Protein AF-0000000081153102 (afdb_homodimer)

Solvent-accessible surface area (backbone atoms only — not comparable to full-atom values): 52640 Å² total; per-residue (Å²): 140,86,73,81,78,87,85,84,86,86,74,84,72,80,86,81,79,74,72,77,78,73,75,71,71,70,67,67,66,66,68,70,73,76,51,48,30,35,40,27,39,21,38,14,70,50,20,48,41,36,48,53,58,44,57,74,39,50,85,50,32,44,67,41,25,39,18,55,45,78,60,75,33,45,53,49,46,71,53,71,49,53,66,54,43,99,68,66,45,70,38,60,31,47,48,40,75,86,40,54,52,93,54,46,43,86,61,54,35,46,84,96,49,78,76,64,83,83,60,75,60,20,44,40,43,47,67,54,51,34,48,51,49,51,50,50,34,58,73,68,65,46,57,88,36,50,41,60,28,24,37,71,59,34,51,46,78,38,84,39,88,98,46,96,54,53,34,33,43,39,33,33,24,36,49,92,44,67,86,48,73,48,77,48,80,27,50,30,39,39,42,22,51,80,43,70,71,36,72,44,76,80,90,48,55,42,54,90,55,36,69,46,48,77,44,48,51,56,63,43,47,59,42,64,79,34,50,71,30,28,36,34,34,38,31,68,53,73,67,25,48,53,50,52,58,50,27,51,76,36,22,68,39,41,36,45,16,30,84,69,86,85,61,48,81,40,54,62,77,82,49,40,74,38,56,55,57,65,32,34,34,53,53,27,40,25,38,76,89,62,52,71,43,78,31,47,30,41,34,34,36,57,54,57,40,85,73,58,87,30,52,52,71,89,74,45,41,73,56,65,62,28,69,40,60,38,29,88,62,30,29,26,53,92,47,64,49,39,32,44,68,57,60,61,33,67,63,67,56,42,46,49,32,48,54,50,30,56,36,50,53,31,44,74,73,56,79,35,81,75,74,54,60,70,55,35,51,49,51,36,49,50,54,46,50,51,42,46,71,72,66,47,59,65,60,51,60,41,60,24,64,56,92,55,47,46,60,54,51,44,43,50,51,18,61,67,53,70,51,82,54,83,55,59,26,56,58,55,50,49,54,45,52,53,45,19,38,37,58,31,51,88,55,42,70,73,46,28,68,45,79,76,51,60,72,36,68,46,66,76,53,59,79,87,63,64,51,68,68,70,64,73,75,106,131,91,75,80,82,74,87,70,84,79,82,80,74,79,69,82,75,77,76,78,79,76,75,73,71,70,68,66,67,69,66,73,72,76,50,48,31,35,39,28,39,20,38,15,70,50,20,49,42,35,48,53,56,43,58,74,40,50,83,50,32,42,64,42,24,40,17,55,44,80,60,74,34,45,54,49,45,70,54,69,50,54,66,53,42,100,66,66,43,68,37,60,32,47,48,38,75,86,42,56,53,93,56,46,42,86,60,55,38,46,85,96,49,78,74,64,83,83,59,77,62,20,44,39,43,46,67,54,51,35,49,50,49,49,50,51,33,59,74,68,65,46,56,88,34,50,41,60,29,22,40,71,59,36,53,46,78,38,83,39,90,97,48,96,55,53,34,32,43,38,32,34,23,37,50,92,43,67,84,46,72,47,76,48,80,25,52,31,38,39,43,22,52,78,45,71,70,35,72,43,77,82,89,48,53,43,54,89,55,37,68,48,48,76,45,48,49,57,63,42,48,60,43,62,79,34,52,69,31,29,37,36,33,38,30,66,52,74,66,26,49,53,50,52,59,51,26,51,77,37,22,69,42,40,37,45,15,31,84,69,84,85,62,47,79,39,55,63,76,83,49,40,75,39,56,56,58,66,32,34,35,53,53,27,38,24,38,78,88,60,52,71,47,76,33,46,31,43,34,33,37,57,54,57,41,86,72,59,88,29,51,51,72,90,74,45,40,73,57,65,62,29,68,40,60,39,27,88,62,30,30,27,52,93,48,66,49,39,33,42,67,58,60,63,34,68,66,66,56,42,46,49,32,47,54,50,29,55,35,51,53,32,44,75,72,55,79,33,80,76,75,54,60,68,55,36,51,49,52,36,49,50,55,46,50,53,42,46,72,71,66,47,58,65,60,50,61,40,60,24,64,56,94,55,45,47,61,53,51,44,44,50,50,18,61,68,53,71,50,83,54,82,55,59,25,56,58,56,50,49,55,44,52,54,45,19,37,39,59,31,52,87,55,42,70,75,48,26,69,45,79,76,51,61,73,35,68,46,63,78,53,60,80,88,64,68,41,78,68,72,52,77,78,111

Organism: Pinctada imbricata (NCBI:txid66713)

Nearest PDB structures (foldseek):
  2xvi-assembly2_C  TM=8.852E-01  e=1.703E-40  Methylophaga aminisulfidivorans
  2xlr-assembly2_A  TM=8.848E-01  e=2.295E-40  Methylophaga aminisulfidivorans
  5ipy-assembly1_B  TM=8.879E-01  e=1.458E-39  Roseovarius nubinhibens ISM
  2xls-assembly1_A  TM=8.851E-01  e=2.407E-38  Methylophaga aminisulfidivorans
  6kbw-assembly1_B  TM=8.886E-01  e=2.187E-37  Myroides profundi

Secondary structure (DSSP, 8-state):
-----------------------------------EEEEEE--SHHHHHHHHHHHTTTTTEEEEEE-SSSSSSGGGS--S--SB-TTSSBP-----TT-B-SS-GGGS-BTTBPPPTT---SS-BHHHHHHHHHHHHHHTT-GGGEE-SEEEEEEEEEEPTT-S-EEEEEEEEETTEEEEEEEEEESEEEE---STTSB-----TTGGG--SEEEEGGG---GGGGTT-EEEEE--SHHHHHHHHHHHTT-SEEEEE---SS--TTS-TTSEEESPP-EE-SSEEE-TTS-EEE-SEEEE---B----TTS-TTT-EEETTEEESEETTTEESS-TTEEES--SBSS-HHHHHHHHHHHHHHHHTTSSPPPPHHHHHHHHHHHHHHHHHTT--GGGTTB--STTHHHHHHHHHHHHHTSPPPPHHHHHHHHHHHHHHHH-TTTGGG--EEEEETTEEEES--TT---STTTTT-/-----------------------------------EEEEEE--SHHHHHHHHHHHTTTTTEEEEEE-SSSSSSGGGS--S--SB-TTSSBP-----TT-B-SS-GGGS-BTTBPPPTT---SS-BHHHHHHHHHHHHHHTT-GGGEE-SEEEEEEEEEEPTT-S-EEEEEEEEETTEEEEEEEEEESEEEE---STTSB-----TTGGG--SEEEEGGG---GGGGTT-EEEEE--SHHHHHHHHHHHTT-SEEEEE---SS--TTS-TTSEEESPP-EE-SSEEE-TTS-EEE-SEEEE---B----TTS-TTT-EEETTEEESEETTTEESS-TTEEES--SBS--HHHHHHHHHHHHHHHHTTSSPPPPHHHHHHHHHHHHHHHHHTT--GGGTTB--STTHHHHHHHHHHHHHTSPPPPHHHHHHHHHHHHHHHH-TTTGGG--EEEEETTEEEES--TT---TTTTS--

Sequence (948 aa):
MGVRPGAKEEQASPACMQHPHNFNNCFCWWTMSEKIRVCVIGAGPAGCCALRHLTAESDKFEAVSYERNIVPGGVWAYTDRTGKDETGLPVHSAMYDKLKINVPKELQEFPGFPYPKEWKTSYISRQQCLQYINNFIDHFNIRKNIKLHIVVRDVSPIEIPGSKKVKWNVVISDTRKMDDVTTEIFDFVFVCIGHDSNEYIPNIPGMEDFKGKIMHSRNYRHAELFEGLDVALLGIHYTGEDVSMQIARFARKVYACHDRDNFPPSFPSHIEQHKPFKRMTKNGIVLPDGKEVKVDVVMFCTGYRYSYPFLKNDIIQVNDERITPIYKHMIHIKYPSLIFFNIPRQWSYFPHFNEFAKLAVRIADGRVKLPTEKEMIKDSEDDYQKRLEQGLKPRYAHYMGDIDRQWGYNKDLAKMGGFEPLPPVLEKLWDDVMDERYMNITHNTEFNYEITGKDSYKILNPEGSKTRLSKASGMGVRPGAKEEQASPACMQHPHNFNNCFCWWTMSEKIRVCVIGAGPAGCCALRHLTAESDKFEAVSYERNIVPGGVWAYTDRTGKDETGLPVHSAMYDKLKINVPKELQEFPGFPYPKEWKTSYISRQQCLQYINNFIDHFNIRKNIKLHIVVRDVSPIEIPGSKKVKWNVVISDTRKMDDVTTEIFDFVFVCIGHDSNEYIPNIPGMEDFKGKIMHSRNYRHAELFEGLDVALLGIHYTGEDVSMQIARFARKVYACHDRDNFPPSFPSHIEQHKPFKRMTKNGIVLPDGKEVKVDVVMFCTGYRYSYPFLKNDIIQVNDERITPIYKHMIHIKYPSLIFFNIPRQWSYFPHFNEFAKLAVRIADGRVKLPTEKEMIKDSEDDYQKRLEQGLKPRYAHYMGDIDRQWGYNKDLAKMGGFEPLPPVLEKLWDDVMDERYMNITHNTEFNYEITGKDSYKILNPEGSKTRLSKASG

Structure (mmCIF, N/CA/C/O backbone):
data_AF-0000000081153102-model_v1
#
loop_
_entity.id
_entity.type
_entity.pdbx_description
1 polymer 'Flavin-containing monooxygenase'
#
loop_
_atom_site.group_PDB
_atom_site.id
_atom_site.type_symbol
_atom_site.label_atom_id
_atom_site.label_alt_id
_atom_site.label_comp_id
_atom_site.label_asym_id
_atom_site.label_entity_id
_atom_site.label_seq_id
_atom_site.pdbx_PDB_ins_code
_atom_site.Cartn_x
_atom_site.Cartn_y
_atom_site.Cartn_z
_atom_site.occupancy
_atom_site.B_iso_or_equiv
_atom_site.auth_seq_id
_atom_site.auth_comp_id
_atom_site.auth_asym_id
_atom_site.auth_atom_id
_atom_site.pdbx_PDB_model_num
ATOM 1 N N . MET A 1 1 ? 115.438 -40.25 -49.531 1 17.28 1 MET A N 1
ATOM 2 C CA . MET A 1 1 ? 114.812 -41.406 -48.938 1 17.28 1 MET A CA 1
ATOM 3 C C . MET A 1 1 ? 113.375 -41.156 -48.625 1 17.28 1 MET A C 1
ATOM 5 O O . MET A 1 1 ? 112.938 -40 -48.562 1 17.28 1 MET A O 1
ATOM 9 N N . GLY A 1 2 ? 112.5 -42.219 -48.062 1 16.7 2 GLY A N 1
ATOM 10 C CA . GLY A 1 2 ? 111.312 -43 -48.156 1 16.7 2 GLY A CA 1
ATOM 11 C C . GLY A 1 2 ? 110.188 -42.469 -47.281 1 16.7 2 GLY A C 1
ATOM 12 O O . GLY A 1 2 ? 109.125 -43.062 -47.188 1 16.7 2 GLY A O 1
ATOM 13 N N . VAL A 1 3 ? 110.375 -41.438 -46.375 1 14.62 3 VAL A N 1
ATOM 14 C CA . VAL A 1 3 ? 109.875 -41.688 -45 1 14.62 3 VAL A CA 1
ATOM 15 C C . VAL A 1 3 ? 108.375 -41.406 -44.906 1 14.62 3 VAL A C 1
ATOM 17 O O . VAL A 1 3 ? 107.812 -41.469 -43.812 1 14.62 3 VAL A O 1
ATOM 20 N N . ARG A 1 4 ? 107.75 -40.656 -45.812 1 17.41 4 ARG A N 1
ATOM 21 C CA . ARG A 1 4 ? 106.75 -39.688 -45.344 1 17.41 4 ARG A CA 1
ATOM 22 C C . ARG A 1 4 ? 105.5 -40.375 -44.812 1 17.41 4 ARG A C 1
ATOM 24 O O . ARG A 1 4 ? 104.875 -41.156 -45.531 1 17.41 4 ARG A O 1
ATOM 31 N N . PRO A 1 5 ? 105.25 -40.312 -43.531 1 16.66 5 PRO A N 1
ATOM 32 C CA . PRO A 1 5 ? 104.5 -41.25 -42.75 1 16.66 5 PRO A CA 1
ATOM 33 C C . PRO A 1 5 ? 103 -41.344 -43.219 1 16.66 5 PRO A C 1
ATOM 35 O O . PRO A 1 5 ? 102.562 -40.531 -44.031 1 16.66 5 PRO A O 1
ATOM 38 N N . GLY A 1 6 ? 102.125 -41.719 -42.281 1 15.75 6 GLY A N 1
ATOM 39 C CA . GLY A 1 6 ? 101.312 -42.844 -41.969 1 15.75 6 GLY A CA 1
ATOM 40 C C . GLY A 1 6 ? 99.812 -42.625 -42.344 1 15.75 6 GLY A C 1
ATOM 41 O O . GLY A 1 6 ? 99.5 -41.5 -42.75 1 15.75 6 GLY A O 1
ATOM 42 N N . ALA A 1 7 ? 99 -43.031 -41.312 1 16.78 7 ALA A N 1
ATOM 43 C CA . ALA A 1 7 ? 97.938 -43.969 -41.125 1 16.78 7 ALA A CA 1
ATOM 44 C C . ALA A 1 7 ? 96.562 -43.312 -41.375 1 16.78 7 ALA A C 1
ATOM 46 O O . ALA A 1 7 ? 96.438 -42.125 -41.188 1 16.78 7 ALA A O 1
ATOM 47 N N . LYS A 1 8 ? 95.625 -44.062 -41.688 1 16.39 8 LYS A N 1
ATOM 48 C CA . LYS A 1 8 ? 94.375 -44.312 -42.406 1 16.39 8 LYS A CA 1
ATOM 49 C C . LYS A 1 8 ? 93.188 -43.75 -41.625 1 16.39 8 LYS A C 1
ATOM 51 O O . LYS A 1 8 ? 92.25 -43.219 -42.219 1 16.39 8 LYS A O 1
ATOM 56 N N . GLU A 1 9 ? 93 -44 -40.156 1 15.89 9 GLU A N 1
ATOM 57 C CA . GLU A 1 9 ? 91.875 -44.875 -39.781 1 15.89 9 GLU A CA 1
ATOM 58 C C . GLU A 1 9 ? 90.562 -44.062 -39.75 1 15.89 9 GLU A C 1
ATOM 60 O O . GLU A 1 9 ? 90.625 -42.844 -39.719 1 15.89 9 GLU A O 1
ATOM 65 N N . GLU A 1 10 ? 89.688 -44.469 -38.781 1 16.66 10 GLU A N 1
ATOM 66 C CA . GLU A 1 10 ? 88.312 -45.031 -38.719 1 16.66 10 GLU A CA 1
ATOM 67 C C . GLU A 1 10 ? 87.25 -43.938 -38.531 1 16.66 10 GLU A C 1
ATOM 69 O O . GLU A 1 10 ? 87.562 -42.875 -38 1 16.66 10 GLU A O 1
ATOM 74 N N . GLN A 1 11 ? 86 -44.188 -38.969 1 16.88 11 GLN A N 1
ATOM 75 C CA . GLN A 1 11 ? 84.625 -43.906 -39.406 1 16.88 11 GLN A CA 1
ATOM 76 C C . GLN A 1 11 ? 83.688 -43.5 -38.25 1 16.88 11 GLN A C 1
ATOM 78 O O . GLN A 1 11 ? 82.562 -43.188 -38.438 1 16.88 11 GLN A O 1
ATOM 83 N N . ALA A 1 12 ? 84.188 -43.469 -36.969 1 18.77 12 ALA A N 1
ATOM 84 C CA . ALA A 1 12 ? 83.062 -43.844 -36.031 1 18.77 12 ALA A CA 1
ATOM 85 C C . ALA A 1 12 ? 82 -42.812 -36.031 1 18.77 12 ALA A C 1
ATOM 87 O O . ALA A 1 12 ? 82.188 -41.656 -35.594 1 18.77 12 ALA A O 1
ATOM 88 N N . SER A 1 13 ? 81.125 -42.75 -37.062 1 18.61 13 SER A N 1
ATOM 89 C CA . SER A 1 13 ? 80 -41.812 -37.156 1 18.61 13 SER A CA 1
ATOM 90 C C . SER A 1 13 ? 79.062 -41.906 -35.938 1 18.61 13 SER A C 1
ATOM 92 O O . SER A 1 13 ? 78.562 -42.969 -35.625 1 18.61 13 SER A O 1
ATOM 94 N N . PRO A 1 14 ? 79.375 -41.219 -34.906 1 18.89 14 PRO A N 1
ATOM 95 C CA . PRO A 1 14 ? 78.688 -41.375 -33.625 1 18.89 14 PRO A CA 1
ATOM 96 C C . PRO A 1 14 ? 77.125 -41.438 -33.844 1 18.89 14 PRO A C 1
ATOM 98 O O . PRO A 1 14 ? 76.625 -41 -34.875 1 18.89 14 PRO A O 1
ATOM 101 N N . ALA A 1 15 ? 76.5 -42.219 -32.906 1 18.12 15 ALA A N 1
ATOM 102 C CA . ALA A 1 15 ? 75.25 -42.906 -32.531 1 18.12 15 ALA A CA 1
ATOM 103 C C . ALA A 1 15 ? 74.062 -41.969 -32.688 1 18.12 15 ALA A C 1
ATOM 105 O O . ALA A 1 15 ? 74.188 -40.75 -32.812 1 18.12 15 ALA A O 1
ATOM 106 N N . CYS A 1 16 ? 72.938 -42.312 -31.828 1 17.94 16 CYS A N 1
ATOM 107 C CA . CYS A 1 16 ? 71.5 -42.594 -31.75 1 17.94 16 CYS A CA 1
ATOM 108 C C . CYS A 1 16 ? 70.688 -41.281 -31.578 1 17.94 16 CYS A C 1
ATOM 110 O O . CYS A 1 16 ? 71 -40.5 -30.688 1 17.94 16 CYS A O 1
ATOM 112 N N . MET A 1 17 ? 70.062 -40.844 -32.594 1 18.84 17 MET A N 1
ATOM 113 C CA . MET A 1 17 ? 69.062 -39.844 -33 1 18.84 17 MET A CA 1
ATOM 114 C C . MET A 1 17 ? 67.875 -39.875 -32 1 18.84 17 MET A C 1
ATOM 116 O O . MET A 1 17 ? 66.875 -40.469 -32.281 1 18.84 17 MET A O 1
ATOM 120 N N . GLN A 1 18 ? 68.125 -40.281 -30.688 1 19.81 18 GLN A N 1
ATOM 121 C CA . GLN A 1 18 ? 66.875 -40.562 -30.016 1 19.81 18 GLN A CA 1
ATOM 122 C C . GLN A 1 18 ? 65.875 -39.375 -30.125 1 19.81 18 GLN A C 1
ATOM 124 O O . GLN A 1 18 ? 66.312 -38.25 -29.828 1 19.81 18 GLN A O 1
ATOM 129 N N . HIS A 1 19 ? 65 -39.438 -31.094 1 21.58 19 HIS A N 1
ATOM 130 C CA . HIS A 1 19 ? 63.938 -38.469 -31.375 1 21.58 19 HIS A CA 1
ATOM 131 C C . HIS A 1 19 ? 63.219 -38.062 -30.109 1 21.58 19 HIS A C 1
ATOM 133 O O . HIS A 1 19 ? 62.875 -38.938 -29.281 1 21.58 19 HIS A O 1
ATOM 139 N N . PRO A 1 20 ? 63.5 -36.938 -29.531 1 25.17 20 PRO A N 1
ATOM 140 C CA . PRO A 1 20 ? 62.781 -36.469 -28.344 1 25.17 20 PRO A CA 1
ATOM 141 C C . PRO A 1 20 ? 61.281 -36.625 -28.484 1 25.17 20 PRO A C 1
ATOM 143 O O . PRO A 1 20 ? 60.719 -36.5 -29.594 1 25.17 20 PRO A O 1
ATOM 146 N N . HIS A 1 21 ? 60.625 -37.656 -27.797 1 24.03 21 HIS A N 1
ATOM 147 C CA . HIS A 1 21 ? 59.188 -37.875 -27.672 1 24.03 21 HIS A CA 1
ATOM 148 C C . HIS A 1 21 ? 58.469 -36.531 -27.469 1 24.03 21 HIS A C 1
ATOM 150 O O . HIS A 1 21 ? 58.844 -35.75 -26.609 1 24.03 21 HIS A O 1
ATOM 156 N N . ASN A 1 22 ? 58.062 -35.906 -28.531 1 24.58 22 ASN A N 1
ATOM 157 C CA . ASN A 1 22 ? 57.125 -34.781 -28.547 1 24.58 22 ASN A CA 1
ATOM 158 C C . ASN A 1 22 ? 55.969 -34.969 -27.562 1 24.58 22 ASN A C 1
ATOM 160 O O . ASN A 1 22 ? 55.156 -35.875 -27.734 1 24.58 22 ASN A O 1
ATOM 164 N N . PHE A 1 23 ? 56.25 -34.812 -26.266 1 26.05 23 PHE A N 1
ATOM 165 C CA . PHE A 1 23 ? 55.125 -34.781 -25.344 1 26.05 23 PHE A CA 1
ATOM 166 C C . PHE A 1 23 ? 54 -33.938 -25.906 1 26.05 23 PHE A C 1
ATOM 168 O O . PHE A 1 23 ? 54.125 -32.719 -26.031 1 26.05 23 PHE A O 1
ATOM 175 N N . ASN A 1 24 ? 53.375 -34.438 -26.938 1 25.44 24 ASN A N 1
ATOM 176 C CA . ASN A 1 24 ? 52.094 -33.844 -27.297 1 25.44 24 ASN A CA 1
ATOM 177 C C . ASN A 1 24 ? 51.281 -33.5 -26.062 1 25.44 24 ASN A C 1
ATOM 179 O O . ASN A 1 24 ? 50.875 -34.375 -25.297 1 25.44 24 ASN A O 1
ATOM 183 N N . ASN A 1 25 ? 51.75 -32.562 -25.312 1 27.09 25 ASN A N 1
ATOM 184 C CA . ASN A 1 25 ? 50.844 -31.969 -24.328 1 27.09 25 ASN A CA 1
ATOM 185 C C . ASN A 1 25 ? 49.406 -31.875 -24.859 1 27.09 25 ASN A C 1
ATOM 187 O O . ASN A 1 25 ? 49.125 -31.062 -25.75 1 27.09 25 ASN A O 1
ATOM 191 N N . CYS A 1 26 ? 48.844 -32.969 -25.188 1 27.17 26 CYS A N 1
ATOM 192 C CA . CYS A 1 26 ? 47.375 -32.938 -25.266 1 27.17 26 CYS A CA 1
ATOM 193 C C . CYS A 1 26 ? 46.812 -31.969 -24.219 1 27.17 26 CYS A C 1
ATOM 195 O O . CYS A 1 26 ? 46.812 -32.25 -23.031 1 27.17 26 CYS A O 1
ATOM 197 N N . PHE A 1 27 ? 47.188 -30.719 -24.344 1 28.25 27 PHE A N 1
ATOM 198 C CA . PHE A 1 27 ? 46.281 -29.781 -23.688 1 28.25 27 PHE A CA 1
ATOM 199 C C . PHE A 1 27 ? 44.844 -30.297 -23.734 1 28.25 27 PHE A C 1
ATOM 201 O O . PHE A 1 27 ? 44.25 -30.375 -24.797 1 28.25 27 PHE A O 1
ATOM 208 N N . CYS A 1 28 ? 44.594 -31.359 -23.109 1 28.88 28 CYS A N 1
ATOM 209 C CA . CYS A 1 28 ? 43.188 -31.578 -22.797 1 28.88 28 CYS A CA 1
ATOM 210 C C . CYS A 1 28 ? 42.438 -30.25 -22.656 1 28.88 28 CYS A C 1
ATOM 212 O O . CYS A 1 28 ? 42.656 -29.516 -21.688 1 28.88 28 CYS A O 1
ATOM 214 N N . TRP A 1 29 ? 42.438 -29.484 -23.703 1 29.61 29 TRP A N 1
ATOM 215 C CA . TRP A 1 29 ? 41.312 -28.547 -23.672 1 29.61 29 TRP A CA 1
ATOM 216 C C . TRP A 1 29 ? 40.156 -29.078 -22.828 1 29.61 29 TRP A C 1
ATOM 218 O O . TRP A 1 29 ? 39.531 -30.062 -23.203 1 29.61 29 TRP A O 1
ATOM 228 N N . TRP A 1 30 ? 40.406 -29.375 -21.578 1 32.56 30 TRP A N 1
ATOM 229 C CA . TRP A 1 30 ? 39.188 -29.359 -20.812 1 32.56 30 TRP A CA 1
ATOM 230 C C . TRP A 1 30 ? 38.125 -28.484 -21.484 1 32.56 30 TRP A C 1
ATOM 232 O O . TRP A 1 30 ? 38.312 -27.266 -21.594 1 32.56 30 TRP A O 1
ATOM 242 N N . THR A 1 31 ? 37.75 -28.75 -22.625 1 36.41 31 THR A N 1
ATOM 243 C CA . THR A 1 31 ? 36.5 -28.141 -23.078 1 36.41 31 THR A CA 1
ATOM 244 C C . THR A 1 31 ? 35.625 -27.781 -21.875 1 36.41 31 THR A C 1
ATOM 246 O O . THR A 1 31 ? 35.125 -28.656 -21.172 1 36.41 31 THR A O 1
ATOM 249 N N . MET A 1 32 ? 36.031 -27.047 -20.906 1 41.91 32 MET A N 1
ATOM 250 C CA . MET A 1 32 ? 35.125 -26.484 -19.922 1 41.91 32 MET A CA 1
ATOM 251 C C . MET A 1 32 ? 33.688 -26.453 -20.453 1 41.91 32 MET A C 1
ATOM 253 O O . MET A 1 32 ? 33.406 -25.75 -21.422 1 41.91 32 MET A O 1
ATOM 257 N N . SER A 1 33 ? 33.031 -27.5 -20.531 1 53.31 33 SER A N 1
ATOM 258 C CA . SER A 1 33 ? 31.625 -27.656 -20.906 1 53.31 33 SER A CA 1
ATOM 259 C C . SER A 1 33 ? 30.812 -26.422 -20.562 1 53.31 33 SER A C 1
ATOM 261 O O . SER A 1 33 ? 30.891 -25.906 -19.438 1 53.31 33 SER A O 1
ATOM 263 N N . GLU A 1 34 ? 30.469 -25.531 -21.469 1 81.75 34 GLU A N 1
ATOM 264 C CA . GLU A 1 34 ? 29.641 -24.328 -21.375 1 81.75 34 GLU A CA 1
ATOM 265 C C . GLU A 1 34 ? 28.406 -24.578 -20.516 1 81.75 34 GLU A C 1
ATOM 267 O O . GLU A 1 34 ? 27.75 -25.609 -20.625 1 81.75 34 GLU A O 1
ATOM 272 N N . LYS A 1 35 ? 28.312 -23.938 -19.359 1 95.19 35 LYS A N 1
ATOM 273 C CA . LYS A 1 35 ? 27.156 -24.016 -18.453 1 95.19 35 LYS A CA 1
ATOM 274 C C . LYS A 1 35 ? 25.844 -23.891 -19.219 1 95.19 35 LYS A C 1
ATOM 276 O O . LYS A 1 35 ? 25.781 -23.203 -20.25 1 95.19 35 LYS A O 1
ATOM 281 N N . ILE A 1 36 ? 24.953 -24.719 -18.844 1 97.94 36 ILE A N 1
ATOM 282 C CA . ILE A 1 36 ? 23.594 -24.594 -19.391 1 97.94 36 ILE A CA 1
ATOM 283 C C . ILE A 1 36 ? 22.984 -23.281 -18.938 1 97.94 36 ILE A C 1
ATOM 285 O O . ILE A 1 36 ? 22.828 -23.031 -17.734 1 97.94 36 ILE A O 1
ATOM 289 N N . ARG A 1 37 ? 22.609 -22.453 -19.844 1 98.44 37 ARG A N 1
ATOM 290 C CA . ARG A 1 37 ? 22.016 -21.156 -19.516 1 98.44 37 ARG A CA 1
ATOM 291 C C . ARG A 1 37 ? 20.5 -21.266 -19.391 1 98.44 37 ARG A C 1
ATOM 293 O O . ARG A 1 37 ? 19.828 -21.703 -20.328 1 98.44 37 ARG A O 1
ATOM 300 N N . VAL A 1 38 ? 19.969 -20.875 -18.234 1 98.81 38 VAL A N 1
ATOM 301 C CA . VAL A 1 38 ? 18.531 -21.031 -17.969 1 98.81 38 VAL A CA 1
ATOM 302 C C . VAL A 1 38 ? 17.906 -19.656 -17.688 1 98.81 38 VAL A C 1
ATOM 304 O O . VAL A 1 38 ? 18.375 -18.922 -16.828 1 98.81 38 VAL A O 1
ATOM 307 N N . CYS A 1 39 ? 16.828 -19.297 -18.422 1 98.88 39 CYS A N 1
ATOM 308 C CA . CYS A 1 39 ? 15.992 -18.141 -18.156 1 98.88 39 CYS A CA 1
ATOM 309 C C . CYS A 1 39 ? 14.805 -18.516 -17.266 1 98.88 39 CYS A C 1
ATOM 311 O O . CYS A 1 39 ? 14.031 -19.406 -17.609 1 98.88 39 CYS A O 1
ATOM 313 N N . VAL A 1 40 ? 14.727 -17.906 -16.156 1 98.94 40 VAL A N 1
ATOM 314 C CA . VAL A 1 40 ? 13.562 -18.047 -15.289 1 98.94 40 VAL A CA 1
ATOM 315 C C . VAL A 1 40 ? 12.664 -16.812 -15.406 1 98.94 40 VAL A C 1
ATOM 317 O O . VAL A 1 40 ? 13.086 -15.703 -15.094 1 98.94 40 VAL A O 1
ATOM 320 N N . ILE A 1 41 ? 11.422 -17.016 -15.859 1 98.69 41 ILE A N 1
ATOM 321 C CA . ILE A 1 41 ? 10.516 -15.891 -16.016 1 98.69 41 ILE A CA 1
ATOM 322 C C . ILE A 1 41 ? 9.633 -15.75 -14.781 1 98.69 41 ILE A C 1
ATOM 324 O O . ILE A 1 41 ? 8.703 -16.547 -14.586 1 98.69 41 ILE A O 1
ATOM 328 N N . GLY A 1 42 ? 9.891 -14.75 -13.992 1 97.5 42 GLY A N 1
ATOM 329 C CA . GLY A 1 42 ? 9.188 -14.523 -12.742 1 97.5 42 GLY A CA 1
ATOM 330 C C . GLY A 1 42 ? 10.023 -14.828 -11.516 1 97.5 42 GLY A C 1
ATOM 331 O O . GLY A 1 42 ? 10.773 -15.805 -11.5 1 97.5 42 GLY A O 1
ATOM 332 N N . ALA A 1 43 ? 9.852 -13.93 -10.547 1 97.94 43 ALA A N 1
ATOM 333 C CA . ALA A 1 43 ? 10.547 -14.133 -9.281 1 97.94 43 ALA A CA 1
ATOM 334 C C . ALA A 1 43 ? 9.57 -14.172 -8.109 1 97.94 43 ALA A C 1
ATOM 336 O O . ALA A 1 43 ? 9.805 -13.547 -7.07 1 97.94 43 ALA A O 1
ATOM 337 N N . GLY A 1 44 ? 8.469 -14.789 -8.336 1 96.44 44 GLY A N 1
ATOM 338 C CA . GLY A 1 44 ? 7.617 -15.242 -7.242 1 96.44 44 GLY A CA 1
ATOM 339 C C . GLY A 1 44 ? 8.133 -16.484 -6.559 1 96.44 44 GLY A C 1
ATOM 340 O O . GLY A 1 44 ? 9.281 -16.891 -6.773 1 96.44 44 GLY A O 1
ATOM 341 N N . PRO A 1 45 ? 7.273 -17.094 -5.758 1 96 45 PRO A N 1
ATOM 342 C CA . PRO A 1 45 ? 7.727 -18.297 -5.055 1 96 45 PRO A CA 1
ATOM 343 C C . PRO A 1 45 ? 8.25 -19.359 -6.008 1 96 45 PRO A C 1
ATOM 345 O O . PRO A 1 45 ? 9.281 -19.984 -5.73 1 96 45 PRO A O 1
ATOM 348 N N . ALA A 1 46 ? 7.586 -19.578 -7.117 1 97 46 ALA A N 1
ATOM 349 C CA . ALA A 1 46 ? 8 -20.594 -8.078 1 97 46 ALA A CA 1
ATOM 350 C C . ALA A 1 46 ? 9.375 -20.281 -8.656 1 97 46 ALA A C 1
ATOM 352 O O . ALA A 1 46 ? 10.258 -21.141 -8.688 1 97 46 ALA A O 1
ATOM 353 N N . GLY A 1 47 ? 9.555 -19.047 -9.07 1 98.31 47 GLY A N 1
ATOM 354 C CA . GLY A 1 47 ? 10.836 -18.641 -9.641 1 98.31 47 GLY A CA 1
ATOM 355 C C . GLY A 1 47 ? 11.977 -18.688 -8.641 1 98.31 47 GLY A C 1
ATOM 356 O O . GLY A 1 47 ? 13.086 -19.109 -8.977 1 98.31 47 GLY A O 1
ATOM 357 N N . CYS A 1 48 ? 11.703 -18.25 -7.453 1 97.94 48 CYS A N 1
ATOM 358 C CA . CYS A 1 48 ? 12.727 -18.281 -6.414 1 97.94 48 CYS A CA 1
ATOM 359 C C . CYS A 1 48 ? 13.148 -19.703 -6.094 1 97.94 48 CYS A C 1
ATOM 361 O O . CYS A 1 48 ? 14.336 -19.984 -5.895 1 97.94 48 CYS A O 1
ATOM 363 N N . CYS A 1 49 ? 12.227 -20.562 -6.086 1 97.69 49 CYS A N 1
ATOM 364 C CA . CYS A 1 49 ? 12.523 -21.969 -5.844 1 97.69 49 CYS A CA 1
ATOM 365 C C . CYS A 1 49 ? 13.359 -22.547 -6.98 1 97.69 49 CYS A C 1
ATOM 367 O O . CYS A 1 49 ? 14.336 -23.266 -6.738 1 97.69 49 CYS A O 1
ATOM 369 N N . ALA A 1 50 ? 12.992 -22.266 -8.195 1 98.44 50 ALA A N 1
ATOM 370 C CA . ALA A 1 50 ? 13.766 -22.703 -9.352 1 98.44 50 ALA A CA 1
ATOM 371 C C . ALA A 1 50 ? 15.211 -22.219 -9.266 1 98.44 50 ALA A C 1
ATOM 373 O O . ALA A 1 50 ? 16.141 -23 -9.461 1 98.44 50 ALA A O 1
ATOM 374 N N . LEU A 1 51 ? 15.344 -20.938 -8.953 1 98.62 51 LEU A N 1
ATOM 375 C CA . LEU A 1 51 ? 16.672 -20.344 -8.859 1 98.62 51 LEU A CA 1
ATOM 376 C C . LEU A 1 51 ? 17.5 -21.047 -7.793 1 98.62 51 LEU A C 1
ATOM 378 O O . LEU A 1 51 ? 18.703 -21.281 -7.992 1 98.62 51 LEU A O 1
ATOM 382 N N . ARG A 1 52 ? 16.906 -21.297 -6.652 1 98.19 52 ARG A N 1
ATOM 383 C CA . ARG A 1 52 ? 17.625 -21.969 -5.574 1 98.19 52 ARG A CA 1
ATOM 384 C C . ARG A 1 52 ? 18.234 -23.281 -6.055 1 98.19 52 ARG A C 1
ATOM 386 O O . ARG A 1 52 ? 19.406 -23.562 -5.797 1 98.19 52 ARG A O 1
ATOM 393 N N . HIS A 1 53 ? 17.516 -24.062 -6.773 1 98 53 HIS A N 1
ATOM 394 C CA . HIS A 1 53 ? 17.969 -25.375 -7.234 1 98 53 HIS A CA 1
ATOM 395 C C . HIS A 1 53 ? 19 -25.234 -8.344 1 98 53 HIS A C 1
ATOM 397 O O . HIS A 1 53 ? 19.984 -25.984 -8.391 1 98 53 HIS A O 1
ATOM 403 N N . LEU A 1 54 ? 18.812 -24.297 -9.211 1 98.62 54 LEU A N 1
ATOM 404 C CA . LEU A 1 54 ? 19.766 -24.062 -10.297 1 98.62 54 LEU A CA 1
ATOM 405 C C . LEU A 1 54 ? 21.109 -23.578 -9.75 1 98.62 54 LEU A C 1
ATOM 407 O O . LEU A 1 54 ? 22.156 -24.062 -10.18 1 98.62 54 LEU A O 1
ATOM 411 N N . THR A 1 55 ? 21.031 -22.641 -8.773 1 97.81 55 THR A N 1
ATOM 412 C CA . THR A 1 55 ? 22.25 -22.031 -8.273 1 97.81 55 THR A CA 1
ATOM 413 C C . THR A 1 55 ? 23 -22.984 -7.348 1 97.81 55 THR A C 1
ATOM 415 O O . THR A 1 55 ? 24.203 -22.844 -7.125 1 97.81 55 THR A O 1
ATOM 418 N N . ALA A 1 56 ? 22.281 -23.906 -6.789 1 96.69 56 ALA A N 1
ATOM 419 C CA . ALA A 1 56 ? 22.938 -24.938 -5.996 1 96.69 56 ALA A CA 1
ATOM 420 C C . ALA A 1 56 ? 23.891 -25.781 -6.859 1 96.69 56 ALA A C 1
ATOM 422 O O . ALA A 1 56 ? 24.812 -26.406 -6.344 1 96.69 56 ALA A O 1
ATOM 423 N N . GLU A 1 57 ? 23.672 -25.781 -8.164 1 97 57 GLU A N 1
ATOM 424 C CA . GLU A 1 57 ? 24.531 -26.469 -9.125 1 97 57 GLU A CA 1
ATOM 425 C C . GLU A 1 57 ? 25.156 -25.484 -10.109 1 97 57 GLU A C 1
ATOM 427 O O . GLU A 1 57 ? 25.094 -25.703 -11.32 1 97 57 GLU A O 1
ATOM 432 N N . SER A 1 58 ? 25.781 -24.562 -9.555 1 94.5 58 SER A N 1
ATOM 433 C CA . SER A 1 58 ? 26.297 -23.438 -10.336 1 94.5 58 SER A CA 1
ATOM 434 C C . SER A 1 58 ? 27.422 -23.891 -11.266 1 94.5 58 SER A C 1
ATOM 436 O O . SER A 1 58 ? 27.812 -23.156 -12.18 1 94.5 58 SER A O 1
ATOM 438 N N . ASP A 1 59 ? 27.969 -25.031 -11.055 1 95.62 59 ASP A N 1
ATOM 439 C CA . ASP A 1 59 ? 28.984 -25.578 -11.953 1 95.62 59 ASP A CA 1
ATOM 440 C C . ASP A 1 59 ? 28.359 -26.016 -13.273 1 95.62 59 ASP A C 1
ATOM 442 O O . ASP A 1 59 ? 29.031 -26.078 -14.297 1 95.62 59 ASP A O 1
ATOM 446 N N . LYS A 1 60 ? 27.125 -26.25 -13.234 1 97 60 LYS A N 1
ATOM 447 C CA . LYS A 1 60 ? 26.438 -26.781 -14.414 1 97 60 LYS A CA 1
ATOM 448 C C . LYS A 1 60 ? 25.547 -25.719 -15.055 1 97 60 LYS A C 1
ATOM 450 O O . LYS A 1 60 ? 25.312 -25.75 -16.266 1 97 60 LYS A O 1
ATOM 455 N N . PHE A 1 61 ? 25.094 -24.844 -14.195 1 98.38 61 PHE A N 1
ATOM 456 C CA . PHE A 1 61 ? 24.047 -23.953 -14.688 1 98.38 61 PHE A CA 1
ATOM 457 C C . PHE A 1 61 ? 24.453 -22.5 -14.492 1 98.38 61 PHE A C 1
ATOM 459 O O . PHE A 1 61 ? 25.141 -22.156 -13.523 1 98.38 61 PHE A O 1
ATOM 466 N N . GLU A 1 62 ? 24.047 -21.672 -15.406 1 98.31 62 GLU A N 1
ATOM 467 C CA . GLU A 1 62 ? 23.969 -20.219 -15.289 1 98.31 62 GLU A CA 1
ATOM 468 C C . GLU A 1 62 ? 22.531 -19.734 -15.414 1 98.31 62 GLU A C 1
ATOM 470 O O . GLU A 1 62 ? 21.891 -19.906 -16.469 1 98.31 62 GLU A O 1
ATOM 475 N N . ALA A 1 63 ? 22.047 -19.141 -14.359 1 98.62 63 ALA A N 1
ATOM 476 C CA . ALA A 1 63 ? 20.625 -18.828 -14.352 1 98.62 63 ALA A CA 1
ATOM 477 C C . ALA A 1 63 ? 20.391 -17.344 -14.086 1 98.62 63 ALA A C 1
ATOM 479 O O . ALA A 1 63 ? 21.141 -16.719 -13.32 1 98.62 63 ALA A O 1
ATOM 480 N N . VAL A 1 64 ? 19.375 -16.781 -14.727 1 98.69 64 VAL A N 1
ATOM 481 C CA . VAL A 1 64 ? 18.906 -15.414 -14.484 1 98.69 64 VAL A CA 1
ATOM 482 C C . VAL A 1 64 ? 17.375 -15.391 -14.453 1 98.69 64 VAL A C 1
ATOM 484 O O . VAL A 1 64 ? 16.719 -16.062 -15.258 1 98.69 64 VAL A O 1
ATOM 487 N N . SER A 1 65 ? 16.828 -14.734 -13.461 1 98.81 65 SER A N 1
ATOM 488 C CA . SER A 1 65 ? 15.391 -14.531 -13.391 1 98.81 65 SER A CA 1
ATOM 489 C C . SER A 1 65 ? 15.016 -13.102 -13.758 1 98.81 65 SER A C 1
ATOM 491 O O . SER A 1 65 ? 15.641 -12.148 -13.281 1 98.81 65 SER A O 1
ATOM 493 N N . TYR A 1 66 ? 14.031 -12.953 -14.656 1 98.44 66 TYR A N 1
ATOM 494 C CA . TYR A 1 66 ? 13.492 -11.641 -15 1 98.44 66 TYR A CA 1
ATOM 495 C C . TYR A 1 66 ? 12.156 -11.398 -14.305 1 98.44 66 TYR A C 1
ATOM 497 O O . TYR A 1 66 ? 11.234 -12.211 -14.422 1 98.44 66 TYR A O 1
ATOM 505 N N . GLU A 1 67 ? 12.086 -10.352 -13.555 1 97 67 GLU A N 1
ATOM 506 C CA . GLU A 1 67 ? 10.906 -9.953 -12.797 1 97 67 GLU A CA 1
ATOM 507 C C . GLU A 1 67 ? 10.477 -8.539 -13.148 1 97 67 GLU A C 1
ATOM 509 O O . GLU A 1 67 ? 11.281 -7.605 -13.094 1 97 67 GLU A O 1
ATOM 514 N N . ARG A 1 68 ? 9.242 -8.406 -13.477 1 93.19 68 ARG A N 1
ATOM 515 C CA . ARG A 1 68 ? 8.781 -7.098 -13.922 1 93.19 68 ARG A CA 1
ATOM 516 C C . ARG A 1 68 ? 8.57 -6.156 -12.742 1 93.19 68 ARG A C 1
ATOM 518 O O . ARG A 1 68 ? 8.602 -4.938 -12.906 1 93.19 68 ARG A O 1
ATOM 525 N N . ASN A 1 69 ? 8.398 -6.715 -11.578 1 91.38 69 ASN A N 1
ATOM 526 C CA . ASN A 1 69 ? 8.133 -5.898 -10.398 1 91.38 69 ASN A CA 1
ATOM 527 C C . ASN A 1 69 ? 9.406 -5.23 -9.883 1 91.38 69 ASN A C 1
ATOM 529 O O . ASN A 1 69 ? 10.516 -5.645 -10.234 1 91.38 69 ASN A O 1
ATOM 533 N N . ILE A 1 70 ? 9.203 -4.277 -9.031 1 88.06 70 ILE A N 1
ATOM 534 C CA . ILE A 1 70 ? 10.32 -3.529 -8.461 1 88.06 70 ILE A CA 1
ATOM 535 C C . ILE A 1 70 ? 10.938 -4.32 -7.309 1 88.06 70 ILE A C 1
ATOM 537 O O . ILE A 1 70 ? 12.07 -4.051 -6.895 1 88.06 70 ILE A O 1
ATOM 541 N N . VAL A 1 71 ? 10.156 -5.309 -6.734 1 89.75 71 VAL A N 1
ATOM 542 C CA . VAL A 1 71 ? 10.641 -6.195 -5.688 1 89.75 71 VAL A CA 1
ATOM 543 C C . VAL A 1 71 ? 10.258 -7.641 -6.012 1 89.75 71 VAL A C 1
ATOM 545 O O . VAL A 1 71 ? 9.258 -7.883 -6.691 1 89.75 71 VAL A O 1
ATOM 548 N N . PRO A 1 72 ? 11.086 -8.555 -5.547 1 95.31 72 PRO A N 1
ATOM 549 C CA . PRO A 1 72 ? 10.688 -9.953 -5.75 1 95.31 72 PRO A CA 1
ATOM 550 C C . PRO A 1 72 ? 9.562 -10.391 -4.812 1 95.31 72 PRO A C 1
ATOM 552 O O . PRO A 1 72 ? 9.273 -9.703 -3.832 1 95.31 72 PRO A O 1
ATOM 555 N N . GLY A 1 73 ? 8.945 -11.531 -5.195 1 94.81 73 GLY A N 1
ATOM 556 C CA . GLY A 1 73 ? 7.895 -12.078 -4.359 1 94.81 73 GLY A CA 1
ATOM 557 C C . GLY A 1 73 ? 6.609 -12.352 -5.117 1 94.81 73 GLY A C 1
ATOM 558 O O . GLY A 1 73 ? 5.684 -12.969 -4.582 1 94.81 73 GLY A O 1
ATOM 559 N N . GLY A 1 74 ? 6.555 -11.883 -6.324 1 93.31 74 GLY A N 1
ATOM 560 C CA . GLY A 1 74 ? 5.395 -12.148 -7.164 1 93.31 74 GLY A CA 1
ATOM 561 C C . GLY A 1 74 ? 4.129 -11.484 -6.664 1 93.31 74 GLY A C 1
ATOM 562 O O . GLY A 1 74 ? 4.125 -10.281 -6.383 1 93.31 74 GLY A O 1
ATOM 563 N N . VAL A 1 75 ? 3.064 -12.25 -6.578 1 91.31 75 VAL A N 1
ATOM 564 C CA . VAL A 1 75 ? 1.74 -11.742 -6.223 1 91.31 75 VAL A CA 1
ATOM 565 C C . VAL A 1 75 ? 1.757 -11.211 -4.793 1 91.31 75 VAL A C 1
ATOM 567 O O . VAL A 1 75 ? 0.931 -10.367 -4.426 1 91.31 75 VAL A O 1
ATOM 570 N N . TRP A 1 76 ? 2.703 -11.594 -4.012 1 93.06 76 TRP A N 1
ATOM 571 C CA . TRP A 1 76 ? 2.76 -11.242 -2.596 1 93.06 76 TRP A CA 1
ATOM 572 C C . TRP A 1 76 ? 3.297 -9.828 -2.408 1 93.06 76 TRP A C 1
ATOM 574 O O . TRP A 1 76 ? 3.195 -9.258 -1.319 1 93.06 76 TRP A O 1
ATOM 584 N N . ALA A 1 77 ? 3.889 -9.336 -3.449 1 92.38 77 ALA A N 1
ATOM 585 C CA . ALA A 1 77 ? 4.301 -7.934 -3.42 1 92.38 77 ALA A CA 1
ATOM 586 C C . ALA A 1 77 ? 3.092 -7.004 -3.482 1 92.38 77 ALA A C 1
ATOM 588 O O . ALA A 1 77 ? 2.66 -6.609 -4.57 1 92.38 77 ALA A O 1
ATOM 589 N N . TYR A 1 78 ? 2.609 -6.551 -2.357 1 91.88 78 TYR A N 1
ATOM 590 C CA . TYR A 1 78 ? 1.354 -5.824 -2.221 1 91.88 78 TYR A CA 1
ATOM 591 C C . TYR A 1 78 ? 1.529 -4.359 -2.607 1 91.88 78 TYR A C 1
ATOM 593 O O . TYR A 1 78 ? 2.547 -3.744 -2.285 1 91.88 78 TYR A O 1
ATOM 601 N N . THR A 1 79 ? 0.469 -3.852 -3.254 1 90.12 79 THR A N 1
ATOM 602 C CA . THR A 1 79 ? 0.283 -2.422 -3.477 1 90.12 79 THR A CA 1
ATOM 603 C C . THR A 1 79 ? -1.194 -2.049 -3.398 1 90.12 79 THR A C 1
ATOM 605 O O . THR A 1 79 ? -2.059 -2.828 -3.807 1 90.12 79 THR A O 1
ATOM 608 N N . ASP A 1 80 ? -1.474 -0.893 -2.93 1 89.56 80 ASP A N 1
ATOM 609 C CA . ASP A 1 80 ? -2.85 -0.404 -2.902 1 89.56 80 ASP A CA 1
ATOM 610 C C . ASP A 1 80 ? -3.322 -0.018 -4.305 1 89.56 80 ASP A C 1
ATOM 612 O O . ASP A 1 80 ? -4.516 0.193 -4.523 1 89.56 80 ASP A O 1
ATOM 616 N N . ARG A 1 81 ? -2.398 -0 -5.172 1 87 81 ARG A N 1
ATOM 617 C CA . ARG A 1 81 ? -2.744 0.401 -6.531 1 87 81 ARG A CA 1
ATOM 618 C C . ARG A 1 81 ? -3.559 -0.682 -7.234 1 87 81 ARG A C 1
ATOM 620 O O . ARG A 1 81 ? -3.35 -1.874 -6.996 1 87 81 ARG A O 1
ATOM 627 N N . THR A 1 82 ? -4.492 -0.179 -8.07 1 88.94 82 THR A N 1
ATOM 628 C CA . THR A 1 82 ? -5.258 -1.082 -8.922 1 88.94 82 THR A CA 1
ATOM 629 C C . THR A 1 82 ? -5.203 -0.629 -10.375 1 88.94 82 THR A C 1
ATOM 631 O O . THR A 1 82 ? -4.773 0.488 -10.672 1 88.94 82 THR A O 1
ATOM 634 N N . GLY A 1 83 ? -5.559 -1.512 -11.258 1 87.38 83 GLY A N 1
ATOM 635 C CA . GLY A 1 83 ? -5.516 -1.184 -12.672 1 87.38 83 GLY A CA 1
ATOM 636 C C . GLY A 1 83 ? -4.117 -1.236 -13.258 1 87.38 83 GLY A C 1
ATOM 637 O O . GLY A 1 83 ? -3.512 -2.309 -13.336 1 87.38 83 GLY A O 1
ATOM 638 N N . LYS A 1 84 ? -3.529 0.024 -13.508 1 83.69 84 LYS A N 1
ATOM 639 C CA . LYS A 1 84 ? -2.197 0.101 -14.102 1 83.69 84 LYS A CA 1
ATOM 640 C C . LYS A 1 84 ? -1.211 0.78 -13.156 1 83.69 84 LYS A C 1
ATOM 642 O O . LYS A 1 84 ? -1.592 1.661 -12.383 1 83.69 84 LYS A O 1
ATOM 647 N N . ASP A 1 85 ? 0.01 0.303 -13.281 1 78.44 85 ASP A N 1
ATOM 648 C CA . ASP A 1 85 ? 1.043 0.889 -12.43 1 78.44 85 ASP A CA 1
ATOM 649 C C . ASP A 1 85 ? 1.678 2.107 -13.102 1 78.44 85 ASP A C 1
ATOM 651 O O . ASP A 1 85 ? 1.156 2.619 -14.094 1 78.44 85 ASP A O 1
ATOM 655 N N . GLU A 1 86 ? 2.76 2.656 -12.523 1 70.5 86 GLU A N 1
ATOM 656 C CA . GLU A 1 86 ? 3.404 3.885 -12.984 1 70.5 86 GLU A CA 1
ATOM 657 C C . GLU A 1 86 ? 4.016 3.701 -14.367 1 70.5 86 GLU A C 1
ATOM 659 O O . GLU A 1 86 ? 4.277 4.68 -15.07 1 70.5 86 GLU A O 1
ATOM 664 N N . THR A 1 87 ? 4.152 2.41 -14.711 1 71.44 87 THR A N 1
ATOM 665 C CA . THR A 1 87 ? 4.758 2.127 -16.016 1 71.44 87 THR A CA 1
ATOM 666 C C . THR A 1 87 ? 3.682 1.855 -17.062 1 71.44 87 THR A C 1
ATOM 668 O O . THR A 1 87 ? 3.99 1.664 -18.234 1 71.44 87 THR A O 1
ATOM 671 N N . GLY A 1 88 ? 2.521 1.809 -16.641 1 76.94 88 GLY A N 1
ATOM 672 C CA . GLY A 1 88 ? 1.42 1.558 -17.562 1 76.94 88 GLY A CA 1
ATOM 673 C C . GLY A 1 88 ? 1.068 0.087 -17.672 1 76.94 88 GLY A C 1
ATOM 674 O O . GLY A 1 88 ? 0.146 -0.277 -18.406 1 76.94 88 GLY A O 1
ATOM 675 N N . LEU A 1 89 ? 1.749 -0.728 -17.047 1 83.06 89 LEU A N 1
ATOM 676 C CA . LEU A 1 89 ? 1.458 -2.156 -17.047 1 83.06 89 LEU A CA 1
ATOM 677 C C . LEU A 1 89 ? 0.42 -2.496 -15.977 1 83.06 89 LEU A C 1
ATOM 679 O O . LEU A 1 89 ? 0.296 -1.785 -14.977 1 83.06 89 LEU A O 1
ATOM 683 N N . PRO A 1 90 ? -0.309 -3.557 -16.219 1 85.62 90 PRO A N 1
ATOM 684 C CA . PRO A 1 90 ? -1.266 -3.959 -15.195 1 85.62 90 PRO A CA 1
ATOM 685 C C . PRO A 1 90 ? -0.6 -4.23 -13.844 1 85.62 90 PRO A C 1
ATOM 687 O O . PRO A 1 90 ? 0.474 -4.836 -13.797 1 85.62 90 PRO A O 1
ATOM 690 N N . VAL A 1 91 ? -1.285 -3.66 -12.828 1 88.38 91 VAL A N 1
ATOM 691 C CA . VAL A 1 91 ? -0.799 -3.949 -11.484 1 88.38 91 VAL A CA 1
ATOM 692 C C . VAL A 1 91 ? -0.746 -5.461 -11.266 1 88.38 91 VAL A C 1
ATOM 694 O O . VAL A 1 91 ? -1.697 -6.176 -11.594 1 88.38 91 VAL A O 1
ATOM 697 N N . HIS A 1 92 ? 0.336 -5.922 -10.719 1 85.69 92 HIS A N 1
ATOM 698 C CA . HIS A 1 92 ? 0.596 -7.348 -10.578 1 85.69 92 HIS A CA 1
ATOM 699 C C . HIS A 1 92 ? -0.143 -7.93 -9.375 1 85.69 92 HIS A C 1
ATOM 701 O O . HIS A 1 92 ? -0.665 -9.047 -9.445 1 85.69 92 HIS A O 1
ATOM 707 N N . SER A 1 93 ? -0.221 -7.156 -8.367 1 85.62 93 SER A N 1
ATOM 708 C CA . SER A 1 93 ? -0.757 -7.66 -7.109 1 85.62 93 SER A CA 1
ATOM 709 C C . SER A 1 93 ? -2.264 -7.875 -7.195 1 85.62 93 SER A C 1
ATOM 711 O O . SER A 1 93 ? -2.979 -7.066 -7.793 1 85.62 93 SER A O 1
ATOM 713 N N . ALA A 1 94 ? -2.713 -9.008 -6.664 1 89.88 94 ALA A N 1
ATOM 714 C CA . ALA A 1 94 ? -4.137 -9.266 -6.473 1 89.88 94 ALA A CA 1
ATOM 715 C C . ALA A 1 94 ? -4.473 -9.422 -4.992 1 89.88 94 ALA A C 1
ATOM 717 O O . ALA A 1 94 ? -5.516 -9.977 -4.641 1 89.88 94 ALA A O 1
ATOM 718 N N . MET A 1 95 ? -3.584 -8.93 -4.164 1 93.06 95 MET A N 1
ATOM 719 C CA . MET A 1 95 ? -3.746 -9.039 -2.717 1 93.06 95 MET A CA 1
ATOM 720 C C . MET A 1 95 ? -4.598 -7.895 -2.18 1 93.06 95 MET A C 1
ATOM 722 O O . MET A 1 95 ? -4.855 -6.922 -2.889 1 93.06 95 MET A O 1
ATOM 726 N N . TYR A 1 96 ? -5.102 -8.078 -0.995 1 94.5 96 TYR A N 1
ATOM 727 C CA . TYR A 1 96 ? -5.84 -7.016 -0.318 1 94.5 96 TYR A CA 1
ATOM 728 C C . TYR A 1 96 ? -5.398 -6.883 1.134 1 94.5 96 TYR A C 1
ATOM 730 O O . TYR A 1 96 ? -4.684 -7.746 1.653 1 94.5 96 TYR A O 1
ATOM 738 N N . ASP A 1 97 ? -5.719 -5.887 1.764 1 89.88 97 ASP A N 1
ATOM 739 C CA . ASP A 1 97 ? -5.086 -5.359 2.967 1 89.88 97 ASP A CA 1
ATOM 740 C C . ASP A 1 97 ? -5.059 -6.406 4.078 1 89.88 97 ASP A C 1
ATOM 742 O O . ASP A 1 97 ? -4 -6.684 4.652 1 89.88 97 ASP A O 1
ATOM 746 N N . LYS A 1 98 ? -6.141 -7.066 4.379 1 90.06 98 LYS A N 1
ATOM 747 C CA . LYS A 1 98 ? -6.219 -7.957 5.531 1 90.06 98 LYS A CA 1
ATOM 748 C C . LYS A 1 98 ? -6.152 -9.422 5.105 1 90.06 98 LYS A C 1
ATOM 750 O O . LYS A 1 98 ? -6.645 -10.305 5.812 1 90.06 98 LYS A O 1
ATOM 755 N N . LEU A 1 99 ? -5.504 -9.617 4.02 1 94.88 99 LEU A N 1
ATOM 756 C CA . LEU A 1 99 ? -5.41 -10.984 3.516 1 94.88 99 LEU A CA 1
ATOM 757 C C . LEU A 1 99 ? -4.445 -11.812 4.359 1 94.88 99 LEU A C 1
ATOM 759 O O . LEU A 1 99 ? -3.365 -11.336 4.719 1 94.88 99 LEU A O 1
ATOM 763 N N . LYS A 1 100 ? -4.891 -13.047 4.711 1 93.94 100 LYS A N 1
ATOM 764 C CA . LYS A 1 100 ? -4.055 -14.109 5.258 1 93.94 100 LYS A CA 1
ATOM 765 C C . LYS A 1 100 ? -3.926 -15.266 4.273 1 93.94 100 LYS A C 1
ATOM 767 O O . LYS A 1 100 ? -4.75 -15.414 3.367 1 93.94 100 LYS A O 1
ATOM 772 N N . ILE A 1 101 ? -2.93 -16.016 4.453 1 93.44 101 ILE A N 1
ATOM 773 C CA . ILE A 1 101 ? -2.777 -17.203 3.615 1 93.44 101 ILE A CA 1
ATOM 774 C C . ILE A 1 101 ? -3.957 -18.141 3.842 1 93.44 101 ILE A C 1
ATOM 776 O O . ILE A 1 101 ? -4.516 -18.203 4.941 1 93.44 101 ILE A O 1
ATOM 780 N N . ASN A 1 102 ? -4.293 -18.906 2.826 1 90.25 102 ASN A N 1
ATOM 781 C CA . ASN A 1 102 ? -5.492 -19.75 2.842 1 90.25 102 ASN A CA 1
ATOM 782 C C . ASN A 1 102 ? -5.266 -21.031 3.621 1 90.25 102 ASN A C 1
ATOM 784 O O . ASN A 1 102 ? -6.227 -21.688 4.031 1 90.25 102 ASN A O 1
ATOM 788 N N . VAL A 1 103 ? -4.008 -21.422 3.746 1 93.06 103 VAL A N 1
ATOM 789 C CA . VAL A 1 103 ? -3.654 -22.625 4.477 1 93.06 103 VAL A CA 1
ATOM 790 C C . VAL A 1 103 ? -2.568 -22.312 5.504 1 93.06 103 VAL A C 1
ATOM 792 O O . VAL A 1 103 ? -1.831 -21.344 5.359 1 93.06 103 VAL A O 1
ATOM 795 N N . PRO A 1 104 ? -2.512 -23.203 6.578 1 95 104 PRO A N 1
ATOM 796 C CA . PRO A 1 104 ? -1.468 -22.922 7.57 1 95 104 PRO A CA 1
ATOM 797 C C . PRO A 1 104 ? -0.068 -22.891 6.961 1 95 104 PRO A C 1
ATOM 799 O O . PRO A 1 104 ? 0.213 -23.625 6.008 1 95 104 PRO A O 1
ATOM 802 N N . LYS A 1 105 ? 0.805 -22.047 7.555 1 95.56 105 LYS A N 1
ATOM 803 C CA . LYS A 1 105 ? 2.156 -21.875 7.031 1 95.56 105 LYS A CA 1
ATOM 804 C C . LYS A 1 105 ? 2.912 -23.203 6.992 1 95.56 105 LYS A C 1
ATOM 806 O O . LYS A 1 105 ? 3.812 -23.391 6.172 1 95.56 105 LYS A O 1
ATOM 811 N N . GLU A 1 106 ? 2.531 -24.188 7.781 1 93.94 106 GLU A N 1
ATOM 812 C CA . GLU A 1 106 ? 3.141 -25.516 7.805 1 93.94 106 GLU A CA 1
ATOM 813 C C . GLU A 1 106 ? 2.959 -26.234 6.469 1 93.94 106 GLU A C 1
ATOM 815 O O . GLU A 1 106 ? 3.758 -27.109 6.113 1 93.94 106 GLU A O 1
ATOM 820 N N . LEU A 1 107 ? 1.958 -25.844 5.73 1 93.69 107 LEU A N 1
ATOM 821 C CA . LEU A 1 107 ? 1.692 -26.438 4.422 1 93.69 107 LEU A CA 1
ATOM 822 C C . LEU A 1 107 ? 2.322 -25.594 3.311 1 93.69 107 LEU A C 1
ATOM 824 O O . LEU A 1 107 ? 2.287 -25.984 2.141 1 93.69 107 LEU A O 1
ATOM 828 N N . GLN A 1 108 ? 2.877 -24.484 3.629 1 93.5 108 GLN A N 1
ATOM 829 C CA . GLN A 1 108 ? 3.453 -23.562 2.656 1 93.5 108 GLN A CA 1
ATOM 830 C C . GLN A 1 108 ? 4.898 -23.219 3.008 1 93.5 108 GLN A C 1
ATOM 832 O O . GLN A 1 108 ? 5.281 -22.062 3.027 1 93.5 108 GLN A O 1
ATOM 837 N N . GLU A 1 109 ? 5.59 -24.188 3.305 1 92.75 109 GLU A N 1
ATOM 838 C CA . GLU A 1 109 ? 7 -24.062 3.652 1 92.75 109 GLU A CA 1
ATOM 839 C C . GLU A 1 109 ? 7.887 -24.672 2.568 1 92.75 109 GLU A C 1
ATOM 841 O O . GLU A 1 109 ? 7.582 -25.75 2.039 1 92.75 109 GLU A O 1
ATOM 846 N N . PHE A 1 110 ? 8.898 -23.891 2.148 1 92.38 110 PHE A N 1
ATOM 847 C CA . PHE A 1 110 ? 9.891 -24.516 1.276 1 92.38 110 PHE A CA 1
ATOM 848 C C . PHE A 1 110 ? 10.695 -25.562 2.037 1 92.38 110 PHE A C 1
ATOM 850 O O . PHE A 1 110 ? 11.219 -25.281 3.117 1 92.38 110 PHE A O 1
ATOM 857 N N . PRO A 1 111 ? 10.797 -26.75 1.457 1 87.44 111 PRO A N 1
ATOM 858 C CA . PRO A 1 111 ? 11.602 -27.766 2.143 1 87.44 111 PRO A CA 1
ATOM 859 C C . PRO A 1 111 ? 13.023 -27.281 2.441 1 87.44 111 PRO A C 1
ATOM 861 O O . PRO A 1 111 ? 13.688 -26.719 1.567 1 87.44 111 PRO A O 1
ATOM 864 N N . GLY A 1 112 ? 13.391 -27.469 3.727 1 87.75 112 GLY A N 1
ATOM 865 C CA . GLY A 1 112 ? 14.734 -27.078 4.137 1 87.75 112 GLY A CA 1
ATOM 866 C C . GLY A 1 112 ? 14.836 -25.625 4.566 1 87.75 112 GLY A C 1
ATOM 867 O O . GLY A 1 112 ? 15.914 -25.172 4.938 1 87.75 112 GLY A O 1
ATOM 868 N N . PHE A 1 113 ? 13.789 -24.891 4.527 1 94.94 113 PHE A N 1
ATOM 869 C CA . PHE A 1 113 ? 13.781 -23.5 4.949 1 94.94 113 PHE A CA 1
ATOM 870 C C . PHE A 1 113 ? 12.57 -23.203 5.82 1 94.94 113 PHE A C 1
ATOM 872 O O . PHE A 1 113 ? 11.578 -22.641 5.344 1 94.94 113 PHE A O 1
ATOM 879 N N . PRO A 1 114 ? 12.688 -23.453 7.105 1 92.62 114 PRO A N 1
ATOM 880 C CA . PRO A 1 114 ? 11.547 -23.312 8.008 1 92.62 114 PRO A CA 1
ATOM 881 C C . PRO A 1 114 ? 11.164 -21.859 8.25 1 92.62 114 PRO A C 1
ATOM 883 O O . PRO A 1 114 ? 11.984 -20.953 8.078 1 92.62 114 PRO A O 1
ATOM 886 N N . TYR A 1 115 ? 9.961 -21.625 8.602 1 92.88 115 TYR A N 1
ATOM 887 C CA . TYR A 1 115 ? 9.523 -20.312 9.055 1 92.88 115 TYR A CA 1
ATOM 888 C C . TYR A 1 115 ? 10.211 -19.922 10.359 1 92.88 115 TYR A C 1
ATOM 890 O O . TYR A 1 115 ? 10.672 -20.781 11.109 1 92.88 115 TYR A O 1
ATOM 898 N N . PRO A 1 116 ? 10.188 -18.641 10.641 1 90.62 116 PRO A N 1
ATOM 899 C CA . PRO A 1 116 ? 10.758 -18.203 11.922 1 90.62 116 PRO A CA 1
ATOM 900 C C . PRO A 1 116 ? 10.008 -18.766 13.125 1 90.62 116 PRO A C 1
ATOM 902 O O . PRO A 1 116 ? 8.773 -18.781 13.141 1 90.62 116 PRO A O 1
ATOM 905 N N . LYS A 1 117 ? 10.734 -19.109 14.094 1 87 117 LYS A N 1
ATOM 906 C CA . LYS A 1 117 ? 10.156 -19.75 15.281 1 87 117 LYS A CA 1
ATOM 907 C C . LYS A 1 117 ? 9.289 -18.766 16.062 1 87 117 LYS A C 1
ATOM 909 O O . LYS A 1 117 ? 8.367 -19.172 16.766 1 87 117 LYS A O 1
ATOM 914 N N . GLU A 1 118 ? 9.555 -17.531 15.844 1 87.5 118 GLU A N 1
ATOM 915 C CA . GLU A 1 118 ? 8.852 -16.484 16.578 1 87.5 118 GLU A CA 1
ATOM 916 C C . GLU A 1 118 ? 7.434 -16.297 16.047 1 87.5 118 GLU A C 1
ATOM 918 O O . GLU A 1 118 ? 6.602 -15.648 16.672 1 87.5 118 GLU A O 1
ATOM 923 N N . TRP A 1 119 ? 7.25 -16.781 14.852 1 91.56 119 TRP A N 1
ATOM 924 C CA . TRP A 1 119 ? 5.906 -16.688 14.297 1 91.56 119 TRP A CA 1
ATOM 925 C C . TRP A 1 119 ? 5 -17.781 14.852 1 91.56 119 TRP A C 1
ATOM 927 O O . TRP A 1 119 ? 4.953 -18.875 14.312 1 91.56 119 TRP A O 1
ATOM 937 N N . LYS A 1 120 ? 4.168 -17.5 15.766 1 89.25 120 LYS A N 1
ATOM 938 C CA . LYS A 1 120 ? 3.42 -18.484 16.547 1 89.25 120 LYS A CA 1
ATOM 939 C C . LYS A 1 120 ? 2.086 -18.812 15.875 1 89.25 120 LYS A C 1
ATOM 941 O O . LYS A 1 120 ? 1.48 -19.844 16.156 1 89.25 120 LYS A O 1
ATOM 946 N N . THR A 1 121 ? 1.587 -18.031 14.992 1 94.81 121 THR A N 1
ATOM 947 C CA . THR A 1 121 ? 0.312 -18.281 14.328 1 94.81 121 THR A CA 1
ATOM 948 C C . THR A 1 121 ? 0.521 -19.016 13.016 1 94.81 121 THR A C 1
ATOM 950 O O . THR A 1 121 ? 1.483 -18.75 12.289 1 94.81 121 THR A O 1
ATOM 953 N N . SER A 1 122 ? -0.283 -19.953 12.75 1 96.06 122 SER A N 1
ATOM 954 C CA . SER A 1 122 ? -0.161 -20.75 11.539 1 96.06 122 SER A CA 1
ATOM 955 C C . SER A 1 122 ? -0.682 -20 10.32 1 96.06 122 SER A C 1
ATOM 957 O O . SER A 1 122 ? -0.112 -20.109 9.227 1 96.06 122 SER A O 1
ATOM 959 N N . TYR A 1 123 ? -1.73 -19.297 10.516 1 96.81 123 TYR A N 1
ATOM 960 C CA . TYR A 1 123 ? -2.254 -18.469 9.43 1 96.81 123 TYR A CA 1
ATOM 961 C C . TYR A 1 123 ? -1.648 -17.078 9.469 1 96.81 123 TYR A C 1
ATOM 963 O O . TYR A 1 123 ? -2.178 -16.188 10.125 1 96.81 123 TYR A O 1
ATOM 971 N N . ILE A 1 124 ? -0.657 -16.891 8.641 1 95.38 124 ILE A N 1
ATOM 972 C CA . ILE A 1 124 ? 0.15 -15.68 8.711 1 95.38 124 ILE A CA 1
ATOM 973 C C . ILE A 1 124 ? -0.402 -14.641 7.742 1 95.38 124 ILE A C 1
ATOM 975 O O . ILE A 1 124 ? -1.169 -14.969 6.836 1 95.38 124 ILE A O 1
ATOM 979 N N . SER A 1 125 ? 0.009 -13.43 7.91 1 93.94 125 SER A N 1
ATOM 980 C CA . SER A 1 125 ? -0.428 -12.32 7.07 1 93.94 125 SER A CA 1
A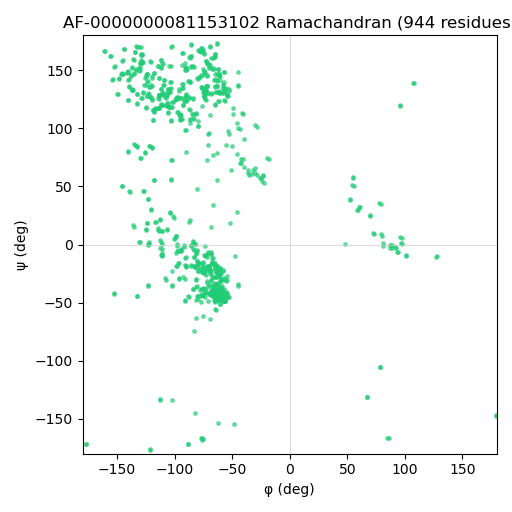TOM 981 C C . SER A 1 125 ? 0.309 -12.312 5.734 1 93.94 125 SER A C 1
ATOM 983 O O . SER A 1 125 ? 1.349 -12.961 5.59 1 93.94 125 SER A O 1
ATOM 985 N N . ARG A 1 126 ? -0.199 -11.531 4.824 1 93.5 126 ARG A N 1
ATOM 986 C CA . ARG A 1 126 ? 0.461 -11.352 3.535 1 93.5 126 ARG A CA 1
ATOM 987 C C . ARG A 1 126 ? 1.848 -10.734 3.711 1 93.5 126 ARG A C 1
ATOM 989 O O . ARG A 1 126 ? 2.77 -11.047 2.955 1 93.5 126 ARG A O 1
ATOM 996 N N . GLN A 1 127 ? 2.014 -9.844 4.664 1 90.25 127 GLN A N 1
ATOM 997 C CA . GLN A 1 127 ? 3.307 -9.219 4.93 1 90.25 127 GLN A CA 1
ATOM 998 C C . GLN A 1 127 ? 4.332 -10.258 5.375 1 90.25 127 GLN A C 1
ATOM 1000 O O . GLN A 1 127 ? 5.48 -10.242 4.922 1 90.25 127 GLN A O 1
ATOM 1005 N N . GLN A 1 128 ? 3.902 -11.094 6.227 1 92.31 128 GLN A N 1
ATOM 1006 C CA . GLN A 1 128 ? 4.789 -12.141 6.719 1 92.31 128 GLN A CA 1
ATOM 1007 C C . GLN A 1 128 ? 5.191 -13.094 5.594 1 92.31 128 GLN A C 1
ATOM 1009 O O . GLN A 1 128 ? 6.348 -13.508 5.512 1 92.31 128 GLN A O 1
ATOM 1014 N N . CYS A 1 129 ? 4.266 -13.422 4.789 1 94.75 129 CYS A N 1
ATOM 1015 C CA . CYS A 1 129 ? 4.574 -14.312 3.676 1 94.75 129 CYS A CA 1
ATOM 1016 C C . CYS A 1 129 ? 5.617 -13.695 2.754 1 94.75 129 CYS A C 1
ATOM 1018 O O . CYS A 1 129 ? 6.574 -14.359 2.355 1 94.75 129 CYS A O 1
ATOM 1020 N N . LEU A 1 130 ? 5.434 -12.438 2.406 1 94.88 130 LEU A N 1
ATOM 1021 C CA . LEU A 1 130 ? 6.422 -11.742 1.588 1 94.88 130 LEU A CA 1
ATOM 1022 C C . LEU A 1 130 ? 7.789 -11.742 2.266 1 94.88 130 LEU A C 1
ATOM 1024 O O . LEU A 1 130 ? 8.812 -11.961 1.61 1 94.88 130 LEU A O 1
ATOM 1028 N N . GLN A 1 131 ? 7.781 -11.492 3.529 1 92.81 131 GLN A N 1
ATOM 1029 C CA . GLN A 1 131 ? 9.031 -11.516 4.285 1 92.81 131 GLN A CA 1
ATOM 1030 C C . GLN A 1 131 ? 9.695 -12.891 4.199 1 92.81 131 GLN A C 1
ATOM 1032 O O . GLN A 1 131 ? 10.914 -12.984 4.016 1 92.81 131 GLN A O 1
ATOM 1037 N N . TYR A 1 132 ? 8.953 -13.898 4.316 1 96.06 132 TYR A N 1
ATOM 1038 C CA . TYR A 1 132 ? 9.461 -15.266 4.23 1 96.06 132 TYR A CA 1
ATOM 1039 C C . TYR A 1 132 ? 10.133 -15.516 2.885 1 96.06 132 TYR A C 1
ATOM 1041 O O . TYR A 1 132 ? 11.227 -16.078 2.828 1 96.06 132 TYR A O 1
ATOM 1049 N N . ILE A 1 133 ? 9.555 -15.102 1.885 1 96.62 133 ILE A N 1
ATOM 1050 C CA . ILE A 1 133 ? 10.094 -15.289 0.542 1 96.62 133 ILE A CA 1
ATOM 1051 C C . ILE A 1 133 ? 11.406 -14.516 0.396 1 96.62 133 ILE A C 1
ATOM 1053 O O . ILE A 1 133 ? 12.383 -15.039 -0.146 1 96.62 133 ILE A O 1
ATOM 1057 N N . ASN A 1 134 ? 11.43 -13.344 0.912 1 95.56 134 ASN A N 1
ATOM 1058 C CA . ASN A 1 134 ? 12.656 -12.547 0.831 1 95.56 134 ASN A CA 1
ATOM 1059 C C . ASN A 1 134 ? 13.766 -13.141 1.691 1 95.56 134 ASN A C 1
ATOM 1061 O O . ASN A 1 134 ? 14.938 -13.117 1.304 1 95.56 134 ASN A O 1
ATOM 1065 N N . ASN A 1 135 ? 13.391 -13.633 2.861 1 95.94 135 ASN A N 1
ATOM 1066 C CA . ASN A 1 135 ? 14.375 -14.344 3.664 1 95.94 135 ASN A CA 1
ATOM 1067 C C . ASN A 1 135 ? 14.984 -15.516 2.896 1 95.94 135 ASN A C 1
ATOM 1069 O O . ASN A 1 135 ? 16.188 -15.766 2.977 1 95.94 135 ASN A O 1
ATOM 1073 N N . PHE A 1 136 ? 14.156 -16.188 2.209 1 97.38 136 PHE A N 1
ATOM 1074 C CA . PHE A 1 136 ? 14.586 -17.312 1.378 1 97.38 136 PHE A CA 1
ATOM 1075 C C . PHE A 1 136 ? 15.586 -16.859 0.325 1 97.38 136 PHE A C 1
ATOM 1077 O O . PHE A 1 136 ? 16.656 -17.453 0.171 1 97.38 136 PHE A O 1
ATOM 1084 N N . ILE A 1 137 ? 15.281 -15.812 -0.333 1 97.69 137 ILE A N 1
ATOM 1085 C CA . ILE A 1 137 ? 16.109 -15.234 -1.384 1 97.69 137 ILE A CA 1
ATOM 1086 C C . ILE A 1 137 ? 17.484 -14.875 -0.814 1 97.69 137 ILE A C 1
ATOM 1088 O O . ILE A 1 137 ? 18.516 -15.219 -1.397 1 97.69 137 ILE A O 1
ATOM 1092 N N . ASP A 1 138 ? 17.469 -14.258 0.313 1 96 138 ASP A N 1
ATOM 1093 C CA . ASP A 1 138 ? 18.719 -13.805 0.919 1 96 138 ASP A CA 1
ATOM 1094 C C . ASP A 1 138 ? 19.516 -14.977 1.485 1 96 138 ASP A C 1
ATOM 1096 O O . ASP A 1 138 ? 20.734 -15.039 1.319 1 96 138 ASP A O 1
ATOM 1100 N N . HIS A 1 139 ? 18.844 -15.883 2.096 1 96.75 139 HIS A N 1
ATOM 1101 C CA . HIS A 1 139 ? 19.484 -17.031 2.719 1 96.75 139 HIS A CA 1
ATOM 1102 C C . HIS A 1 139 ? 20.234 -17.859 1.692 1 96.75 139 HIS A C 1
ATOM 1104 O O . HIS A 1 139 ? 21.359 -18.312 1.957 1 96.75 139 HIS A O 1
ATOM 1110 N N . PHE A 1 140 ? 19.703 -18.031 0.542 1 97.56 140 PHE A N 1
ATOM 1111 C CA . PHE A 1 140 ? 20.312 -18.875 -0.47 1 97.56 140 PHE A CA 1
ATOM 1112 C C . PHE A 1 140 ? 21.094 -18.047 -1.476 1 97.56 140 PHE A C 1
ATOM 1114 O O . PHE A 1 140 ? 21.547 -18.562 -2.5 1 97.56 140 PHE A O 1
ATOM 1121 N N . ASN A 1 141 ? 21.219 -16.781 -1.194 1 97 141 ASN A N 1
ATOM 1122 C CA . ASN A 1 141 ? 22.031 -15.844 -1.951 1 97 141 ASN A CA 1
ATOM 1123 C C . ASN A 1 141 ? 21.672 -15.852 -3.434 1 97 141 ASN A C 1
ATOM 1125 O O . ASN A 1 141 ? 22.547 -15.969 -4.293 1 97 141 ASN A O 1
ATOM 1129 N N . ILE A 1 142 ? 20.344 -15.703 -3.732 1 98 142 ILE A N 1
ATOM 1130 C CA . ILE A 1 142 ? 19.938 -15.773 -5.129 1 98 142 ILE A CA 1
ATOM 1131 C C . ILE A 1 142 ? 19.453 -14.398 -5.594 1 98 142 ILE A C 1
ATOM 1133 O O . ILE A 1 142 ? 19.062 -14.227 -6.754 1 98 142 ILE A O 1
ATOM 1137 N N . ARG A 1 143 ? 19.5 -13.414 -4.785 1 96.75 143 ARG A N 1
ATOM 1138 C CA . ARG A 1 143 ? 19.062 -12.07 -5.168 1 96.75 143 ARG A CA 1
ATOM 1139 C C . ARG A 1 143 ? 19.859 -11.57 -6.371 1 96.75 143 ARG A C 1
ATOM 1141 O O . ARG A 1 143 ? 19.312 -10.883 -7.238 1 96.75 143 ARG A O 1
ATOM 1148 N N . LYS A 1 144 ? 21.156 -11.898 -6.383 1 96.62 144 LYS A N 1
ATOM 1149 C CA . LYS A 1 144 ? 22.047 -11.445 -7.453 1 96.62 144 LYS A CA 1
ATOM 1150 C C . LYS A 1 144 ? 21.609 -12.023 -8.797 1 96.62 144 LYS A C 1
ATOM 1152 O O . LYS A 1 144 ? 22.016 -11.523 -9.852 1 96.62 144 LYS A O 1
ATOM 1157 N N . ASN A 1 145 ? 20.812 -13.086 -8.797 1 98.56 145 ASN A N 1
ATOM 1158 C CA . ASN A 1 145 ? 20.359 -13.742 -10.023 1 98.56 145 ASN A CA 1
ATOM 1159 C C . ASN A 1 145 ? 19.031 -13.164 -10.508 1 98.56 145 ASN A C 1
ATOM 1161 O O . ASN A 1 145 ? 18.516 -13.57 -11.555 1 98.56 145 ASN A O 1
ATOM 1165 N N . ILE A 1 146 ? 18.469 -12.242 -9.789 1 98.38 146 ILE A N 1
ATOM 1166 C CA . ILE A 1 146 ? 17.172 -11.672 -10.117 1 98.38 146 ILE A CA 1
ATOM 1167 C C . ILE A 1 146 ? 17.359 -10.266 -10.688 1 98.38 146 ILE A C 1
ATOM 1169 O O . ILE A 1 146 ? 17.922 -9.391 -10.031 1 98.38 146 ILE A O 1
ATOM 1173 N N . LYS A 1 147 ? 16.906 -10.109 -11.922 1 97.12 147 LYS A N 1
ATOM 1174 C CA . LYS A 1 147 ? 16.844 -8.781 -12.523 1 97.12 147 LYS A CA 1
ATOM 1175 C C . LYS A 1 147 ? 15.445 -8.188 -12.414 1 97.12 147 LYS A C 1
ATOM 1177 O O . LYS A 1 147 ? 14.5 -8.695 -13.023 1 97.12 147 LYS A O 1
ATOM 1182 N N . LEU A 1 148 ? 15.32 -7.145 -11.672 1 94.44 148 LEU A N 1
ATOM 1183 C CA . LEU A 1 148 ? 14.039 -6.492 -11.43 1 94.44 148 LEU A CA 1
ATOM 1184 C C . LEU A 1 148 ? 13.742 -5.469 -12.516 1 94.44 148 LEU A C 1
ATOM 1186 O O . LEU A 1 148 ? 14.617 -5.125 -13.312 1 94.44 148 LEU A O 1
ATOM 1190 N N . HIS A 1 149 ? 12.523 -5.066 -12.688 1 91.44 149 HIS A N 1
ATOM 1191 C CA . HIS A 1 149 ? 12.07 -4.062 -13.648 1 91.44 149 HIS A CA 1
ATOM 1192 C C . HIS A 1 149 ? 12.18 -4.578 -15.078 1 91.44 149 HIS A C 1
ATOM 1194 O O . HIS A 1 149 ? 12.367 -3.793 -16.016 1 91.44 149 HIS A O 1
ATOM 1200 N N . ILE A 1 150 ? 12.141 -5.855 -15.195 1 95.56 150 ILE A N 1
ATOM 1201 C CA . ILE A 1 150 ? 12.328 -6.398 -16.531 1 95.56 150 ILE A CA 1
ATOM 1202 C C . ILE A 1 150 ? 11.094 -7.199 -16.938 1 95.56 150 ILE A C 1
ATOM 1204 O O . ILE A 1 150 ? 10.68 -8.125 -16.234 1 95.56 150 ILE A O 1
ATOM 1208 N N . VAL A 1 151 ? 10.523 -6.852 -18.031 1 95.5 151 VAL A N 1
ATOM 1209 C CA . VAL A 1 151 ? 9.406 -7.605 -18.594 1 95.5 151 VAL A CA 1
ATOM 1210 C C . VAL A 1 151 ? 9.891 -8.453 -19.766 1 95.5 151 VAL A C 1
ATOM 1212 O O . VAL A 1 151 ? 10.703 -7.996 -20.578 1 95.5 151 VAL A O 1
ATOM 1215 N N . VAL A 1 152 ? 9.508 -9.695 -19.844 1 97.69 152 VAL A N 1
ATOM 1216 C CA . VAL A 1 152 ? 9.75 -10.562 -20.984 1 97.69 152 VAL A CA 1
ATOM 1217 C C . VAL A 1 152 ? 8.672 -10.352 -22.047 1 97.69 152 VAL A C 1
ATOM 1219 O O . VAL A 1 152 ? 7.488 -10.586 -21.797 1 97.69 152 VAL A O 1
ATOM 1222 N N . ARG A 1 153 ? 9.086 -10.055 -23.234 1 96.69 153 ARG A N 1
ATOM 1223 C CA . ARG A 1 153 ? 8.148 -9.648 -24.281 1 96.69 153 ARG A CA 1
ATOM 1224 C C . ARG A 1 153 ? 7.875 -10.797 -25.25 1 96.69 153 ARG A C 1
ATOM 1226 O O . ARG A 1 153 ? 6.785 -10.891 -25.812 1 96.69 153 ARG A O 1
ATOM 1233 N N . ASP A 1 154 ? 8.93 -11.539 -25.438 1 98.12 154 ASP A N 1
ATOM 1234 C CA . ASP A 1 154 ? 8.82 -12.609 -26.422 1 98.12 154 ASP A CA 1
ATOM 1235 C C . ASP A 1 154 ? 9.805 -13.734 -26.125 1 98.12 154 ASP A C 1
ATOM 1237 O O . ASP A 1 154 ? 10.93 -13.484 -25.688 1 98.12 154 ASP A O 1
ATOM 1241 N N . VAL A 1 155 ? 9.359 -14.906 -26.344 1 98.75 155 VAL A N 1
ATOM 1242 C CA . VAL A 1 155 ? 10.172 -16.109 -26.25 1 98.75 155 VAL A CA 1
ATOM 1243 C C . VAL A 1 155 ? 9.938 -16.984 -27.484 1 98.75 155 VAL A C 1
ATOM 1245 O O . VAL A 1 155 ? 8.812 -17.406 -27.766 1 98.75 155 VAL A O 1
ATOM 1248 N N . SER A 1 156 ? 11.039 -17.266 -28.25 1 98.44 156 SER A N 1
ATOM 1249 C CA . SER A 1 156 ? 10.914 -18.047 -29.469 1 98.44 156 SER A CA 1
ATOM 1250 C C . SER A 1 156 ? 12.094 -19 -29.641 1 98.44 156 SER A C 1
ATOM 1252 O O . SER A 1 156 ? 13.219 -18.688 -29.25 1 98.44 156 SER A O 1
ATOM 1254 N N . PRO A 1 157 ? 11.867 -20.125 -30.234 1 97.69 157 PRO A N 1
ATOM 1255 C CA . PRO A 1 157 ? 12.945 -21.109 -30.422 1 97.69 157 PRO A CA 1
ATOM 1256 C C . PRO A 1 157 ? 13.883 -20.734 -31.578 1 97.69 157 PRO A C 1
ATOM 1258 O O . PRO A 1 157 ? 13.438 -20.156 -32.562 1 97.69 157 PRO A O 1
ATOM 1261 N N . ILE A 1 158 ? 15.109 -21.062 -31.328 1 96.62 158 ILE A N 1
ATOM 1262 C CA . ILE A 1 158 ? 16.141 -21 -32.344 1 96.62 158 ILE A CA 1
ATOM 1263 C C . ILE A 1 158 ? 16.578 -22.422 -32.719 1 96.62 158 ILE A C 1
ATOM 1265 O O . ILE A 1 158 ? 17.141 -23.141 -31.906 1 96.62 158 ILE A O 1
ATOM 1269 N N . GLU A 1 159 ? 16.406 -22.734 -33.969 1 92.94 159 GLU A N 1
ATOM 1270 C CA . GLU A 1 159 ? 16.812 -24.062 -34.406 1 92.94 159 GLU A CA 1
ATOM 1271 C C . GLU A 1 159 ? 18.328 -24.156 -34.562 1 92.94 159 GLU A C 1
ATOM 1273 O O . GLU A 1 159 ? 18.969 -23.203 -35 1 92.94 159 GLU A O 1
ATOM 1278 N N . ILE A 1 160 ? 18.766 -25.219 -34.062 1 90.19 160 ILE A N 1
ATOM 1279 C CA . ILE A 1 160 ? 20.172 -25.531 -34.219 1 90.19 160 ILE A CA 1
ATOM 1280 C C . ILE A 1 160 ? 20.328 -26.547 -35.375 1 90.19 160 ILE A C 1
ATOM 1282 O O . ILE A 1 160 ? 19.781 -27.656 -35.312 1 90.19 160 ILE A O 1
ATOM 1286 N N . PRO A 1 161 ? 21.109 -26.234 -36.344 1 90 161 PRO A N 1
ATOM 1287 C CA . PRO A 1 161 ? 21.266 -27.172 -37.438 1 90 161 PRO A CA 1
ATOM 1288 C C . PRO A 1 161 ? 21.781 -28.547 -37 1 90 161 PRO A C 1
ATOM 1290 O O . PRO A 1 161 ? 22.75 -28.609 -36.25 1 90 161 PRO A O 1
ATOM 1293 N N . GLY A 1 162 ? 21.156 -29.609 -37.406 1 88.31 162 GLY A N 1
ATOM 1294 C CA . GLY A 1 162 ? 21.594 -30.969 -37.125 1 88.31 162 GLY A CA 1
ATOM 1295 C C . GLY A 1 162 ? 21.188 -31.453 -35.719 1 88.31 162 GLY A C 1
ATOM 1296 O O . GLY A 1 162 ? 21.625 -32.531 -35.281 1 88.31 162 GLY A O 1
ATOM 1297 N N . SER A 1 163 ? 20.562 -30.594 -35.031 1 86.31 163 SER A N 1
ATOM 1298 C CA . SER A 1 163 ? 20.172 -30.969 -33.688 1 86.31 163 SER A CA 1
ATOM 1299 C C . SER A 1 163 ? 18.656 -30.922 -33.5 1 86.31 163 SER A C 1
ATOM 1301 O O . SER A 1 163 ? 17.984 -30.141 -34.156 1 86.31 163 SER A O 1
ATOM 1303 N N . LYS A 1 164 ? 18.172 -31.859 -32.688 1 84.75 164 LYS A N 1
ATOM 1304 C CA . LYS A 1 164 ? 16.75 -31.844 -32.312 1 84.75 164 LYS A CA 1
ATOM 1305 C C . LYS A 1 164 ? 16.5 -30.859 -31.172 1 84.75 164 LYS A C 1
ATOM 1307 O O . LYS A 1 164 ? 15.344 -30.531 -30.891 1 84.75 164 LYS A O 1
ATOM 1312 N N . LYS A 1 165 ? 17.547 -30.406 -30.703 1 89.81 165 LYS A N 1
ATOM 1313 C CA . LYS A 1 165 ? 17.438 -29.438 -29.625 1 89.81 165 LYS A CA 1
ATOM 1314 C C . LYS A 1 165 ? 17.375 -28.016 -30.156 1 89.81 165 LYS A C 1
ATOM 1316 O O . LYS A 1 165 ? 17.844 -27.734 -31.266 1 89.81 165 LYS A O 1
ATOM 1321 N N . VAL A 1 166 ? 16.672 -27.172 -29.312 1 95.44 166 VAL A N 1
ATOM 1322 C CA . VAL A 1 166 ? 16.609 -25.766 -29.688 1 95.44 166 VAL A CA 1
ATOM 1323 C C . VAL A 1 166 ? 17.234 -24.906 -28.578 1 95.44 166 VAL A C 1
ATOM 1325 O O . VAL A 1 166 ? 17.406 -25.375 -27.453 1 95.44 166 VAL A O 1
ATOM 1328 N N . LYS A 1 167 ? 17.641 -23.75 -28.984 1 97.5 167 LYS A N 1
ATOM 1329 C CA . LYS A 1 167 ? 17.875 -22.672 -28.047 1 97.5 167 LYS A CA 1
ATOM 1330 C C . LYS A 1 167 ? 16.719 -21.656 -28.062 1 97.5 167 LYS A C 1
ATOM 1332 O O . LYS A 1 167 ? 15.812 -21.766 -28.891 1 97.5 167 LYS A O 1
ATOM 1337 N N . TRP A 1 168 ? 16.75 -20.734 -27.109 1 98.62 168 TRP A N 1
ATOM 1338 C CA . TRP A 1 168 ? 15.625 -19.812 -27 1 98.62 168 TRP A CA 1
ATOM 1339 C C . TRP A 1 168 ? 16.094 -18.375 -27.109 1 98.62 168 TRP A C 1
ATOM 1341 O O . TRP A 1 168 ? 17.047 -17.969 -26.438 1 98.62 168 TRP A O 1
ATOM 1351 N N . ASN A 1 169 ? 15.406 -17.672 -27.969 1 98.38 169 ASN A N 1
ATOM 1352 C CA . ASN A 1 169 ? 15.531 -16.234 -28.047 1 98.38 169 ASN A CA 1
ATOM 1353 C C . ASN A 1 169 ? 14.57 -15.539 -27.078 1 98.38 169 ASN A C 1
ATOM 1355 O O . ASN A 1 169 ? 13.352 -15.641 -27.219 1 98.38 169 ASN A O 1
ATOM 1359 N N . VAL A 1 170 ? 15.109 -14.812 -26.094 1 98.75 170 VAL A N 1
ATOM 1360 C CA . VAL A 1 170 ? 14.289 -14.133 -25.094 1 98.75 170 VAL A CA 1
ATOM 1361 C C . VAL A 1 170 ? 14.445 -12.617 -25.25 1 98.75 170 VAL A C 1
ATOM 1363 O O . VAL A 1 170 ? 15.539 -12.078 -25.062 1 98.75 170 VAL A O 1
ATOM 1366 N N . VAL A 1 171 ? 13.328 -11.945 -25.562 1 98.62 171 VAL A N 1
ATOM 1367 C CA . VAL A 1 171 ? 13.297 -10.5 -25.734 1 98.62 171 VAL A CA 1
ATOM 1368 C C . VAL A 1 171 ? 12.797 -9.836 -24.453 1 98.62 171 VAL A C 1
ATOM 1370 O O . VAL A 1 171 ? 11.734 -10.188 -23.953 1 98.62 171 VAL A O 1
ATOM 1373 N N . ILE A 1 172 ? 13.602 -8.844 -23.906 1 98.12 172 ILE A N 1
ATOM 1374 C CA . ILE A 1 172 ? 13.242 -8.227 -22.641 1 98.12 172 ILE A CA 1
ATOM 1375 C C . ILE A 1 172 ? 13.289 -6.707 -22.781 1 98.12 172 ILE A C 1
ATOM 1377 O O . ILE A 1 172 ? 13.938 -6.176 -23.672 1 98.12 172 ILE A O 1
ATOM 1381 N N . SER A 1 173 ? 12.516 -6.062 -21.875 1 95.06 173 SER A N 1
ATOM 1382 C CA . SER A 1 173 ? 12.539 -4.609 -21.766 1 95.06 173 SER A CA 1
ATOM 1383 C C . SER A 1 173 ? 12.531 -4.172 -20.297 1 95.06 173 SER A C 1
ATOM 1385 O O . SER A 1 173 ? 11.922 -4.836 -19.453 1 95.06 173 SER A O 1
ATOM 1387 N N . ASP A 1 174 ? 13.234 -3.07 -20.047 1 91.75 174 ASP A N 1
ATOM 1388 C CA . ASP A 1 174 ? 13.102 -2.396 -18.75 1 91.75 174 ASP A CA 1
ATOM 1389 C C . ASP A 1 174 ? 11.766 -1.669 -18.656 1 91.75 174 ASP A C 1
ATOM 1391 O O . ASP A 1 174 ? 11.43 -0.853 -19.516 1 91.75 174 ASP A O 1
ATOM 1395 N N . THR A 1 175 ? 11.023 -2.006 -17.594 1 89.69 175 THR A N 1
ATOM 1396 C CA . THR A 1 175 ? 9.672 -1.471 -17.438 1 89.69 175 THR A CA 1
ATOM 1397 C C . THR A 1 175 ? 9.711 0.046 -17.281 1 89.69 175 THR A C 1
ATOM 1399 O O . THR A 1 175 ? 8.703 0.724 -17.5 1 89.69 175 THR A O 1
ATOM 1402 N N . ARG A 1 176 ? 10.844 0.588 -16.844 1 82.88 176 ARG A N 1
ATOM 1403 C CA . ARG A 1 176 ? 11.008 2.025 -16.641 1 82.88 176 ARG A CA 1
ATOM 1404 C C . ARG A 1 176 ? 11.344 2.723 -17.953 1 82.88 176 ARG A C 1
ATOM 1406 O O . ARG A 1 176 ? 11.242 3.947 -18.062 1 82.88 176 ARG A O 1
ATOM 1413 N N . LYS A 1 177 ? 11.812 1.913 -18.938 1 82.19 177 LYS A N 1
ATOM 1414 C CA . LYS A 1 177 ? 12.164 2.312 -20.297 1 82.19 177 LYS A CA 1
ATOM 1415 C C . LYS A 1 177 ? 11.727 1.26 -21.312 1 82.19 177 LYS A C 1
ATOM 1417 O O . LYS A 1 177 ? 12.57 0.598 -21.922 1 82.19 177 LYS A O 1
ATOM 1422 N N . MET A 1 178 ? 10.5 1.245 -21.672 1 83.56 178 MET A N 1
ATOM 1423 C CA . MET A 1 178 ? 9.891 0.152 -22.422 1 83.56 178 MET A CA 1
ATOM 1424 C C . MET A 1 178 ? 10.414 0.119 -23.859 1 83.56 178 MET A C 1
ATOM 1426 O O . MET A 1 178 ? 10.391 -0.927 -24.516 1 83.56 178 MET A O 1
ATOM 1430 N N . ASP A 1 179 ? 10.945 1.206 -24.312 1 84.19 179 ASP A N 1
ATOM 1431 C CA . ASP A 1 179 ? 11.43 1.271 -25.688 1 84.19 179 ASP A CA 1
ATOM 1432 C C . ASP A 1 179 ? 12.805 0.608 -25.812 1 84.19 179 ASP A C 1
ATOM 1434 O O . ASP A 1 179 ? 13.25 0.309 -26.922 1 84.19 179 ASP A O 1
ATOM 1438 N N . ASP A 1 180 ? 13.438 0.43 -24.719 1 84.25 180 ASP A N 1
ATOM 1439 C CA . ASP A 1 180 ? 14.719 -0.275 -24.734 1 84.25 180 ASP A CA 1
ATOM 1440 C C . ASP A 1 180 ? 14.508 -1.787 -24.766 1 84.25 180 ASP A C 1
ATOM 1442 O O . ASP A 1 180 ? 13.953 -2.369 -23.844 1 84.25 180 ASP A O 1
ATOM 1446 N N . VAL A 1 181 ? 14.891 -2.367 -25.891 1 94.12 181 VAL A N 1
ATOM 1447 C CA . VAL A 1 181 ? 14.695 -3.797 -26.094 1 94.12 181 VAL A CA 1
ATOM 1448 C C . VAL A 1 181 ? 16.047 -4.504 -26.172 1 94.12 181 VAL A C 1
ATOM 1450 O O . VAL A 1 181 ? 16.969 -4.023 -26.828 1 94.12 181 VAL A O 1
ATOM 1453 N N . THR A 1 182 ? 16.172 -5.508 -25.391 1 96.44 182 THR A N 1
ATOM 1454 C CA . THR A 1 182 ? 17.344 -6.359 -25.391 1 96.44 182 THR A CA 1
ATOM 1455 C C . THR A 1 182 ? 16.969 -7.816 -25.625 1 96.44 182 THR A C 1
ATOM 1457 O O . THR A 1 182 ? 15.898 -8.258 -25.203 1 96.44 182 THR A O 1
ATOM 1460 N N . THR A 1 183 ? 17.891 -8.555 -26.328 1 97.69 183 THR A N 1
ATOM 1461 C CA . THR A 1 183 ? 17.672 -9.969 -26.578 1 97.69 183 THR A CA 1
ATOM 1462 C C . THR A 1 183 ? 18.797 -10.805 -25.984 1 97.69 183 THR A C 1
ATOM 1464 O O . THR A 1 183 ? 19.969 -10.43 -26.062 1 97.69 183 THR A O 1
ATOM 1467 N N . GLU A 1 184 ? 18.406 -11.906 -25.359 1 98.19 184 GLU A N 1
ATOM 1468 C CA . GLU A 1 184 ? 19.359 -12.867 -24.812 1 98.19 184 GLU A CA 1
ATOM 1469 C C . GLU A 1 184 ? 19.016 -14.289 -25.234 1 98.19 184 GLU A C 1
ATOM 1471 O O . GLU A 1 184 ? 17.859 -14.602 -25.5 1 98.19 184 GLU A O 1
ATOM 1476 N N . ILE A 1 185 ? 20.125 -15.188 -25.312 1 98.38 185 ILE A N 1
ATOM 1477 C CA . ILE A 1 185 ? 19.938 -16.562 -25.75 1 98.38 185 ILE A CA 1
ATOM 1478 C C . ILE A 1 185 ? 20.109 -17.516 -24.562 1 98.38 185 ILE A C 1
ATOM 1480 O O . ILE A 1 185 ? 21.016 -17.344 -23.766 1 98.38 185 ILE A O 1
ATOM 1484 N N . PHE A 1 186 ? 19.219 -18.484 -24.516 1 98.62 186 PHE A N 1
ATOM 1485 C CA . PHE A 1 186 ? 19.266 -19.453 -23.422 1 98.62 186 PHE A CA 1
ATOM 1486 C C . PHE A 1 186 ? 19.078 -20.875 -23.938 1 98.62 186 PHE A C 1
ATOM 1488 O O . PHE A 1 186 ? 18.547 -21.078 -25.031 1 98.62 186 PHE A O 1
ATOM 1495 N N . ASP A 1 187 ? 19.516 -21.844 -23.156 1 98.19 187 ASP A N 1
ATOM 1496 C CA . ASP A 1 187 ? 19.312 -23.25 -23.453 1 98.19 187 ASP A CA 1
ATOM 1497 C C . ASP A 1 187 ? 17.938 -23.719 -22.969 1 98.19 187 ASP A C 1
ATOM 1499 O O . ASP A 1 187 ? 17.297 -24.562 -23.594 1 98.19 187 ASP A O 1
ATOM 1503 N N . PHE A 1 188 ? 17.516 -23.25 -21.844 1 98.75 188 PHE A N 1
ATOM 1504 C CA . PHE A 1 188 ? 16.234 -23.578 -21.219 1 98.75 188 PHE A CA 1
ATOM 1505 C C . PHE A 1 188 ? 15.492 -22.328 -20.797 1 98.75 188 PHE A C 1
ATOM 1507 O O . PHE A 1 188 ? 16.109 -21.297 -20.484 1 98.75 188 PHE A O 1
ATOM 1514 N N . VAL A 1 189 ? 14.125 -22.406 -20.812 1 98.88 189 VAL A N 1
ATOM 1515 C CA . VAL A 1 189 ? 13.258 -21.375 -20.25 1 98.88 189 VAL A CA 1
ATOM 1516 C C . VAL A 1 189 ? 12.305 -22 -19.234 1 98.88 189 VAL A C 1
ATOM 1518 O O . VAL A 1 189 ? 11.562 -22.938 -19.562 1 98.88 189 VAL A O 1
ATOM 1521 N N . PHE A 1 190 ? 12.391 -21.594 -18 1 98.88 190 PHE A N 1
ATOM 1522 C CA . PHE A 1 190 ? 11.438 -21.938 -16.938 1 98.88 190 PHE A CA 1
ATOM 1523 C C . PHE A 1 190 ? 10.383 -20.844 -16.781 1 98.88 190 PHE A C 1
ATOM 1525 O O . PHE A 1 190 ? 10.695 -19.734 -16.359 1 98.88 190 PHE A O 1
ATOM 1532 N N . VAL A 1 191 ? 9.141 -21.188 -17.141 1 98.69 191 VAL A N 1
ATOM 1533 C CA . VAL A 1 191 ? 8.031 -20.234 -17.047 1 98.69 191 VAL A CA 1
ATOM 1534 C C . VAL A 1 191 ? 7.43 -20.297 -15.641 1 98.69 191 VAL A C 1
ATOM 1536 O O . VAL A 1 191 ? 6.68 -21.234 -15.32 1 98.69 191 VAL A O 1
ATOM 1539 N N . CYS A 1 192 ? 7.695 -19.266 -14.875 1 97.69 192 CYS A N 1
ATOM 1540 C CA . CYS A 1 192 ? 7.312 -19.266 -13.469 1 97.69 192 CYS A CA 1
ATOM 1541 C C . CYS A 1 192 ? 6.367 -18.109 -13.156 1 97.69 192 CYS A C 1
ATOM 1543 O O . CYS A 1 192 ? 6.336 -17.609 -12.031 1 97.69 192 CYS A O 1
ATOM 1545 N N . ILE A 1 193 ? 5.586 -17.688 -14.078 1 95.19 193 ILE A N 1
ATOM 1546 C CA . ILE A 1 193 ? 4.668 -16.578 -13.867 1 95.19 193 ILE A CA 1
ATOM 1547 C C . ILE A 1 193 ? 3.387 -17.078 -13.203 1 95.19 193 ILE A C 1
ATOM 1549 O O . ILE A 1 193 ? 3.045 -18.266 -13.32 1 95.19 193 ILE A O 1
ATOM 1553 N N . GLY A 1 194 ? 2.775 -16.172 -12.484 1 90.19 194 GLY A N 1
ATOM 1554 C CA . GLY A 1 194 ? 1.427 -16.422 -12 1 90.19 194 GLY A CA 1
ATOM 1555 C C . GLY A 1 194 ? 0.355 -16.047 -13.008 1 90.19 194 GLY A C 1
ATOM 1556 O O . GLY A 1 194 ? 0.659 -15.508 -14.07 1 90.19 194 GLY A O 1
ATOM 1557 N N . HIS A 1 195 ? -0.859 -16.391 -12.695 1 84.69 195 HIS A N 1
ATOM 1558 C CA . HIS A 1 195 ? -1.949 -16.141 -13.633 1 84.69 195 HIS A CA 1
ATOM 1559 C C . HIS A 1 195 ? -2.93 -15.117 -13.055 1 84.69 195 HIS A C 1
ATOM 1561 O O . HIS A 1 195 ? -3.986 -14.867 -13.641 1 84.69 195 HIS A O 1
ATOM 1567 N N . ASP A 1 196 ? -2.621 -14.453 -12.047 1 78.06 196 ASP A N 1
ATOM 1568 C CA . ASP A 1 196 ? -3.551 -13.578 -11.344 1 78.06 196 ASP A CA 1
ATOM 1569 C C . ASP A 1 196 ? -3.58 -12.188 -11.961 1 78.06 196 ASP A C 1
ATOM 1571 O O . ASP A 1 196 ? -3.988 -11.219 -11.312 1 78.06 196 ASP A O 1
ATOM 1575 N N . SER A 1 197 ? -3.178 -12.055 -13.141 1 79.12 197 SER A N 1
ATOM 1576 C CA . SER A 1 197 ? -3.197 -10.758 -13.812 1 79.12 197 SER A CA 1
ATOM 1577 C C . SER A 1 197 ? -4.207 -10.742 -14.953 1 79.12 197 SER A C 1
ATOM 1579 O O . SER A 1 197 ? -4.441 -9.695 -15.562 1 79.12 197 SER A O 1
ATOM 1581 N N . ASN A 1 198 ? -4.812 -11.859 -15.18 1 88 198 ASN A N 1
ATOM 1582 C CA . ASN A 1 198 ? -5.797 -11.977 -16.25 1 88 198 ASN A CA 1
ATOM 1583 C C . ASN A 1 198 ? -7.168 -12.367 -15.719 1 88 198 ASN A C 1
ATOM 1585 O O . ASN A 1 198 ? -7.598 -13.516 -15.867 1 88 198 ASN A O 1
ATOM 1589 N N . GLU A 1 199 ? -7.867 -11.336 -15.281 1 91.94 199 GLU A N 1
ATOM 1590 C CA . GLU A 1 199 ? -9.141 -11.57 -14.609 1 91.94 199 GLU A CA 1
ATOM 1591 C C . GLU A 1 199 ? -10.227 -11.961 -15.602 1 91.94 199 GLU A C 1
ATOM 1593 O O . GLU A 1 199 ? -10.219 -11.516 -16.75 1 91.94 199 GLU A O 1
ATOM 1598 N N . TYR A 1 200 ? -11.156 -12.773 -15.188 1 93.81 200 TYR A N 1
ATOM 1599 C CA . TYR A 1 200 ? -12.297 -13.172 -16 1 93.81 200 TYR A CA 1
ATOM 1600 C C . TYR A 1 200 ? -13.562 -12.461 -15.547 1 93.81 200 TYR A C 1
ATOM 1602 O O . TYR A 1 200 ? -13.977 -12.594 -14.391 1 93.81 200 TYR A O 1
ATOM 1610 N N . ILE A 1 201 ? -14.172 -11.68 -16.391 1 94.81 201 ILE A N 1
ATOM 1611 C CA . ILE A 1 201 ? -15.469 -11.055 -16.156 1 94.81 201 ILE A CA 1
ATOM 1612 C C . ILE A 1 201 ? -16.484 -11.555 -17.188 1 94.81 201 ILE A C 1
ATOM 1614 O O . ILE A 1 201 ? -16.328 -11.305 -18.375 1 94.81 201 ILE A O 1
ATOM 1618 N N . PRO A 1 202 ? -17.453 -12.242 -16.75 1 94.56 202 PRO A N 1
ATOM 1619 C CA . PRO A 1 202 ? -18.453 -12.719 -17.719 1 94.56 202 PRO A CA 1
ATOM 1620 C C . PRO A 1 202 ? -19.312 -11.586 -18.266 1 94.56 202 PRO A C 1
ATOM 1622 O O . PRO A 1 202 ? -19.469 -10.547 -17.625 1 94.56 202 PRO A O 1
ATOM 1625 N N . ASN A 1 203 ? -19.797 -11.875 -19.422 1 93.19 203 ASN A N 1
ATOM 1626 C CA . ASN A 1 203 ? -20.766 -10.961 -20 1 93.19 203 ASN A CA 1
ATOM 1627 C C . ASN A 1 203 ? -22.172 -11.242 -19.484 1 93.19 203 ASN A C 1
ATOM 1629 O O . ASN A 1 203 ? -22.797 -12.234 -19.859 1 93.19 203 ASN A O 1
ATOM 1633 N N . ILE A 1 204 ? -22.656 -10.398 -18.688 1 96.31 204 ILE A N 1
ATOM 1634 C CA . ILE A 1 204 ? -23.984 -10.555 -18.094 1 96.31 204 ILE A CA 1
ATOM 1635 C C . ILE A 1 204 ? -24.969 -9.578 -18.75 1 96.31 204 ILE A C 1
ATOM 1637 O O . ILE A 1 204 ? -24.688 -8.383 -18.859 1 96.31 204 ILE A O 1
ATOM 1641 N N . PRO A 1 205 ? -26.109 -10.07 -19.219 1 96.38 205 PRO A N 1
ATOM 1642 C CA . PRO A 1 205 ? -27.094 -9.148 -19.812 1 96.38 205 PRO A CA 1
ATOM 1643 C C . PRO A 1 205 ? -27.438 -7.98 -18.891 1 96.38 205 PRO A C 1
ATOM 1645 O O . PRO A 1 205 ? -27.672 -8.18 -17.688 1 96.38 205 PRO A O 1
ATOM 1648 N N . GLY A 1 206 ? -27.422 -6.789 -19.438 1 97.31 206 GLY A N 1
ATOM 1649 C CA . GLY A 1 206 ? -27.797 -5.602 -18.688 1 97.31 206 GLY A CA 1
ATOM 1650 C C . GLY A 1 206 ? -26.641 -4.969 -17.953 1 97.31 206 GLY A C 1
ATOM 1651 O O . GLY A 1 206 ? -26.797 -3.93 -17.312 1 97.31 206 GLY A O 1
ATOM 1652 N N . MET A 1 207 ? -25.5 -5.551 -18.016 1 96.31 207 MET A N 1
ATOM 1653 C CA . MET A 1 207 ? -24.312 -5.074 -17.328 1 96.31 207 MET A CA 1
ATOM 1654 C C . MET A 1 207 ? -23.953 -3.654 -17.766 1 96.31 207 MET A C 1
ATOM 1656 O O . MET A 1 207 ? -23.516 -2.842 -16.953 1 96.31 207 MET A O 1
ATOM 1660 N N . GLU A 1 208 ? -24.125 -3.264 -18.969 1 95.31 208 GLU A N 1
ATOM 1661 C CA . GLU A 1 208 ? -23.781 -1.964 -19.531 1 95.31 208 GLU A CA 1
ATOM 1662 C C . GLU A 1 208 ? -24.688 -0.867 -18.984 1 95.31 208 GLU A C 1
ATOM 1664 O O . GLU A 1 208 ? -24.328 0.314 -19.031 1 95.31 208 GLU A O 1
ATOM 1669 N N . ASP A 1 209 ? -25.875 -1.258 -18.5 1 95.56 209 ASP A N 1
ATOM 1670 C CA . ASP A 1 209 ? -26.859 -0.288 -18 1 95.56 209 ASP A CA 1
ATOM 1671 C C . ASP A 1 209 ? -26.672 -0.028 -16.516 1 95.56 209 ASP A C 1
ATOM 1673 O O . ASP A 1 209 ? -27.203 0.95 -15.977 1 95.56 209 ASP A O 1
ATOM 1677 N N . PHE A 1 210 ? -26 -0.889 -15.891 1 96.06 210 PHE A N 1
ATOM 1678 C CA . PHE A 1 210 ? -25.859 -0.812 -14.438 1 96.06 210 PHE A CA 1
ATOM 1679 C C . PHE A 1 210 ? -25.156 0.484 -14.031 1 96.06 210 PHE A C 1
ATOM 1681 O O . PHE A 1 210 ? -24.109 0.826 -14.578 1 96.06 210 PHE A O 1
ATOM 1688 N N . LYS A 1 211 ? -25.688 1.22 -13.109 1 92.38 211 LYS A N 1
ATOM 1689 C CA . LYS A 1 211 ? -25.172 2.541 -12.75 1 92.38 211 LYS A CA 1
ATOM 1690 C C . LYS A 1 211 ? -24.25 2.459 -11.547 1 92.38 211 LYS A C 1
ATOM 1692 O O . LYS A 1 211 ? -23.547 3.426 -11.227 1 92.38 211 LYS A O 1
ATOM 1697 N N . GLY A 1 212 ? -24.344 1.287 -10.844 1 92.81 212 GLY A N 1
ATOM 1698 C CA . GLY A 1 212 ? -23.422 1.112 -9.734 1 92.81 212 GLY A CA 1
ATOM 1699 C C . GLY A 1 212 ? -22.016 0.788 -10.172 1 92.81 212 GLY A C 1
ATOM 1700 O O . GLY A 1 212 ? -21.656 0.963 -11.336 1 92.81 212 GLY A O 1
ATOM 1701 N N . LYS A 1 213 ? -21.203 0.38 -9.25 1 92.44 213 LYS A N 1
ATOM 1702 C CA . LYS A 1 213 ? -19.812 0.061 -9.516 1 92.44 213 LYS A CA 1
ATOM 1703 C C . LYS A 1 213 ? -19.641 -1.41 -9.883 1 92.44 213 LYS A C 1
ATOM 1705 O O . LYS A 1 213 ? -20.203 -2.289 -9.219 1 92.44 213 LYS A O 1
ATOM 1710 N N . ILE A 1 214 ? -18.984 -1.628 -10.953 1 95.44 214 ILE A N 1
ATOM 1711 C CA . ILE A 1 214 ? -18.578 -2.973 -11.352 1 95.44 214 ILE A CA 1
ATOM 1712 C C . ILE A 1 214 ? -17.094 -3.16 -11.109 1 95.44 214 ILE A C 1
ATOM 1714 O O . ILE A 1 214 ? -16.281 -2.311 -11.492 1 95.44 214 ILE A O 1
ATOM 1718 N N . MET A 1 215 ? -16.75 -4.27 -10.461 1 95.31 215 MET A N 1
ATOM 1719 C CA . MET A 1 215 ? -15.328 -4.5 -10.242 1 95.31 215 MET A CA 1
ATOM 1720 C C . MET A 1 215 ? -15.023 -5.992 -10.148 1 95.31 215 MET A C 1
ATOM 1722 O O . MET A 1 215 ? -15.914 -6.793 -9.844 1 95.31 215 MET A O 1
ATOM 1726 N N . HIS A 1 216 ? -13.828 -6.371 -10.484 1 96.69 216 HIS A N 1
ATOM 1727 C CA . HIS A 1 216 ? -13.281 -7.688 -10.188 1 96.69 216 HIS A CA 1
ATOM 1728 C C . HIS A 1 216 ? -12.555 -7.691 -8.844 1 96.69 216 HIS A C 1
ATOM 1730 O O . HIS A 1 216 ? -11.953 -6.688 -8.461 1 96.69 216 HIS A O 1
ATOM 1736 N N . SER A 1 217 ? -12.555 -8.836 -8.172 1 96.5 217 SER A N 1
ATOM 1737 C CA . SER A 1 217 ? -11.922 -8.945 -6.859 1 96.5 217 SER A CA 1
ATOM 1738 C C . SER A 1 217 ? -10.438 -8.625 -6.93 1 96.5 217 SER A C 1
ATOM 1740 O O . SER A 1 217 ? -9.812 -8.297 -5.918 1 96.5 217 SER A O 1
ATOM 1742 N N . ARG A 1 218 ? -9.859 -8.703 -8.102 1 94.81 218 ARG A N 1
ATOM 1743 C CA . ARG A 1 218 ? -8.461 -8.32 -8.297 1 94.81 218 ARG A CA 1
ATOM 1744 C C . ARG A 1 218 ? -8.227 -6.879 -7.863 1 94.81 218 ARG A C 1
ATOM 1746 O O . ARG A 1 218 ? -7.125 -6.531 -7.43 1 94.81 218 ARG A O 1
ATOM 1753 N N . ASN A 1 219 ? -9.258 -6.086 -7.961 1 93 219 ASN A N 1
ATOM 1754 C CA . ASN A 1 219 ? -9.141 -4.66 -7.668 1 93 219 ASN A CA 1
ATOM 1755 C C . ASN A 1 219 ? -9.664 -4.328 -6.277 1 93 219 ASN A C 1
ATOM 1757 O O . ASN A 1 219 ? -9.812 -3.154 -5.926 1 93 219 ASN A O 1
ATOM 1761 N N . TYR A 1 220 ? -10.047 -5.332 -5.5 1 94.75 220 TYR A N 1
ATOM 1762 C CA . TYR A 1 220 ? -10.43 -5.16 -4.105 1 94.75 220 TYR A CA 1
ATOM 1763 C C . TYR A 1 220 ? -9.203 -4.957 -3.223 1 94.75 220 TYR A C 1
ATOM 1765 O O . TYR A 1 220 ? -8.219 -5.688 -3.342 1 94.75 220 TYR A O 1
ATOM 1773 N N . ARG A 1 221 ? -9.258 -3.965 -2.312 1 93.88 221 ARG A N 1
ATOM 1774 C CA . ARG A 1 221 ? -8.117 -3.721 -1.435 1 93.88 221 ARG A CA 1
ATOM 1775 C C . ARG A 1 221 ? -8.562 -3.574 0.016 1 93.88 221 ARG A C 1
ATOM 1777 O O . ARG A 1 221 ? -8.023 -4.23 0.908 1 93.88 221 ARG A O 1
ATOM 1784 N N . HIS A 1 222 ? -9.719 -2.764 0.245 1 91.62 222 HIS A N 1
ATOM 1785 C CA . HIS A 1 222 ? -10.117 -2.41 1.602 1 91.62 222 HIS A CA 1
ATOM 1786 C C . HIS A 1 222 ? -11.617 -2.639 1.808 1 91.62 222 HIS A C 1
ATOM 1788 O O . HIS A 1 222 ? -12.438 -2.053 1.102 1 91.62 222 HIS A O 1
ATOM 1794 N N . ALA A 1 223 ? -11.953 -3.336 2.848 1 94.19 223 ALA A N 1
ATOM 1795 C CA . ALA A 1 223 ? -13.359 -3.625 3.135 1 94.19 223 ALA A CA 1
ATOM 1796 C C . ALA A 1 223 ? -14.109 -2.357 3.529 1 94.19 223 ALA A C 1
ATOM 1798 O O . ALA A 1 223 ? -15.305 -2.232 3.266 1 94.19 223 ALA A O 1
ATOM 1799 N N . GLU A 1 224 ? -13.422 -1.434 4.137 1 88.88 224 GLU A N 1
ATOM 1800 C CA . GLU A 1 224 ? -14.016 -0.2 4.645 1 88.88 224 GLU A CA 1
ATOM 1801 C C . GLU A 1 224 ? -14.641 0.618 3.521 1 88.88 224 GLU A C 1
ATOM 1803 O O . GLU A 1 224 ? -15.57 1.394 3.756 1 88.88 224 GLU A O 1
ATOM 1808 N N . LEU A 1 225 ? -14.188 0.399 2.32 1 89.06 225 LEU A N 1
ATOM 1809 C CA . LEU A 1 225 ? -14.68 1.138 1.163 1 89.06 225 LEU A CA 1
ATOM 1810 C C . LEU A 1 225 ? -16.125 0.76 0.852 1 89.06 225 LEU A C 1
ATOM 1812 O O . LEU A 1 225 ? -16.797 1.457 0.095 1 89.06 225 LEU A O 1
ATOM 1816 N N . PHE A 1 226 ? -16.625 -0.251 1.537 1 93.69 226 PHE A N 1
ATOM 1817 C CA . PHE A 1 226 ? -17.969 -0.75 1.23 1 93.69 226 PHE A CA 1
ATOM 1818 C C . PHE A 1 226 ? -18.938 -0.434 2.363 1 93.69 226 PHE A C 1
ATOM 1820 O O . PHE A 1 226 ? -20.047 -0.963 2.4 1 93.69 226 PHE A O 1
ATOM 1827 N N . GLU A 1 227 ? -18.516 0.369 3.24 1 90.62 227 GLU A N 1
ATOM 1828 C CA . GLU A 1 227 ? -19.359 0.731 4.375 1 90.62 227 GLU A CA 1
ATOM 1829 C C . GLU A 1 227 ? -20.688 1.329 3.912 1 90.62 227 GLU A C 1
ATOM 1831 O O . GLU A 1 227 ? -20.703 2.273 3.121 1 90.62 227 GLU A O 1
ATOM 1836 N N . GLY A 1 228 ? -21.75 0.746 4.352 1 90.44 228 GLY A N 1
ATOM 1837 C CA . GLY A 1 228 ? -23.094 1.262 4.098 1 90.44 228 GLY A CA 1
ATOM 1838 C C . GLY A 1 228 ? -23.609 0.92 2.711 1 90.44 228 GLY A C 1
ATOM 1839 O O . GLY A 1 228 ? -24.656 1.408 2.297 1 90.44 228 GLY A O 1
ATOM 1840 N N . LEU A 1 229 ? -22.922 0.073 1.965 1 92.69 229 LEU A N 1
ATOM 1841 C CA . LEU A 1 229 ? -23.297 -0.253 0.597 1 92.69 229 LEU A CA 1
ATOM 1842 C C . LEU A 1 229 ? -23.938 -1.642 0.526 1 92.69 229 LEU A C 1
ATOM 1844 O O . LEU A 1 229 ? -23.688 -2.48 1.396 1 92.69 229 LEU A O 1
ATOM 1848 N N . ASP A 1 230 ? -24.766 -1.794 -0.471 1 97.31 230 ASP A N 1
ATOM 1849 C CA . ASP A 1 230 ? -25.25 -3.117 -0.849 1 97.31 230 ASP A CA 1
ATOM 1850 C C . ASP A 1 230 ? -24.391 -3.723 -1.953 1 97.31 230 ASP A C 1
ATOM 1852 O O . ASP A 1 230 ? -24.219 -3.119 -3.012 1 97.31 230 ASP A O 1
ATOM 1856 N N . VAL A 1 231 ? -23.875 -4.957 -1.709 1 98.31 231 VAL A N 1
ATOM 1857 C CA . VAL A 1 231 ? -22.859 -5.52 -2.602 1 98.31 231 VAL A CA 1
ATOM 1858 C C . VAL A 1 231 ? -23.297 -6.914 -3.049 1 98.31 231 VAL A C 1
ATOM 1860 O O . VAL A 1 231 ? -23.703 -7.738 -2.225 1 98.31 231 VAL A O 1
ATOM 1863 N N . ALA A 1 232 ? -23.25 -7.195 -4.324 1 98.62 232 ALA A N 1
ATOM 1864 C CA . ALA A 1 232 ? -23.438 -8.539 -4.859 1 98.62 232 ALA A CA 1
ATOM 1865 C C . ALA A 1 232 ? -22.109 -9.109 -5.379 1 98.62 232 ALA A C 1
ATOM 1867 O O . ALA A 1 232 ? -21.422 -8.461 -6.168 1 98.62 232 ALA A O 1
ATOM 1868 N N . LEU A 1 233 ? -21.797 -10.25 -4.898 1 98.44 233 LEU A N 1
ATOM 1869 C CA . LEU A 1 233 ? -20.625 -10.969 -5.398 1 98.44 233 LEU A CA 1
ATOM 1870 C C . LEU A 1 233 ? -21.047 -12.141 -6.277 1 98.44 233 LEU A C 1
ATOM 1872 O O . LEU A 1 233 ? -21.969 -12.875 -5.938 1 98.44 233 LEU A O 1
ATOM 1876 N N . LEU A 1 234 ? -20.406 -12.266 -7.406 1 98.12 234 LEU A N 1
ATOM 1877 C CA . LEU A 1 234 ? -20.578 -13.445 -8.25 1 98.12 234 LEU A CA 1
ATOM 1878 C C . LEU A 1 234 ? -19.344 -14.336 -8.203 1 98.12 234 LEU A C 1
ATOM 1880 O O . LEU A 1 234 ? -18.266 -13.922 -8.617 1 98.12 234 LEU A O 1
ATOM 1884 N N . GLY A 1 235 ? -19.5 -15.57 -7.766 1 95.88 235 GLY A N 1
ATOM 1885 C CA . GLY A 1 235 ? -18.406 -16.484 -7.523 1 95.88 235 GLY A CA 1
ATOM 1886 C C . GLY A 1 235 ? -17.953 -16.5 -6.074 1 95.88 235 GLY A C 1
ATOM 1887 O O . GLY A 1 235 ? -17.578 -15.469 -5.523 1 95.88 235 GLY A O 1
ATOM 1888 N N . ILE A 1 236 ? -18.047 -17.688 -5.441 1 94.19 236 ILE A N 1
ATOM 1889 C CA . ILE A 1 236 ? -17.656 -17.812 -4.043 1 94.19 236 ILE A CA 1
ATOM 1890 C C . ILE A 1 236 ? -16.766 -19.047 -3.859 1 94.19 236 ILE A C 1
ATOM 1892 O O . ILE A 1 236 ? -17.266 -20.125 -3.52 1 94.19 236 ILE A O 1
ATOM 1896 N N . HIS A 1 237 ? -15.523 -18.859 -4.121 1 91 237 HIS A N 1
ATOM 1897 C CA . HIS A 1 237 ? -14.5 -19.828 -3.711 1 91 237 HIS A CA 1
ATOM 1898 C C . HIS A 1 237 ? -13.594 -19.234 -2.637 1 91 237 HIS A C 1
ATOM 1900 O O . HIS A 1 237 ? -14.07 -18.578 -1.71 1 91 237 HIS A O 1
ATOM 1906 N N . TYR A 1 238 ? -12.281 -19.375 -2.75 1 89.88 238 TYR A N 1
ATOM 1907 C CA . TYR A 1 238 ? -11.422 -18.891 -1.674 1 89.88 238 TYR A CA 1
ATOM 1908 C C . TYR A 1 238 ? -11.523 -17.375 -1.534 1 89.88 238 TYR A C 1
ATOM 1910 O O . TYR A 1 238 ? -11.844 -16.875 -0.459 1 89.88 238 TYR A O 1
ATOM 1918 N N . THR A 1 239 ? -11.25 -16.672 -2.645 1 93.69 239 THR A N 1
ATOM 1919 C CA . THR A 1 239 ? -11.289 -15.219 -2.621 1 93.69 239 THR A CA 1
ATOM 1920 C C . THR A 1 239 ? -12.695 -14.719 -2.301 1 93.69 239 THR A C 1
ATOM 1922 O O . THR A 1 239 ? -12.867 -13.828 -1.469 1 93.69 239 THR A O 1
ATOM 1925 N N . GLY A 1 240 ? -13.68 -15.32 -2.908 1 95.69 240 GLY A N 1
ATOM 1926 C CA . GLY A 1 240 ? -15.055 -14.906 -2.691 1 95.69 240 GLY A CA 1
ATOM 1927 C C . GLY A 1 240 ? -15.508 -15.078 -1.255 1 95.69 240 GLY A C 1
ATOM 1928 O O . GLY A 1 240 ? -16.219 -14.227 -0.713 1 95.69 240 GLY A O 1
ATOM 1929 N N . GLU A 1 241 ? -15.156 -16.172 -0.692 1 94.94 241 GLU A N 1
ATOM 1930 C CA . GLU A 1 241 ? -15.484 -16.422 0.708 1 94.94 241 GLU A CA 1
ATOM 1931 C C . GLU A 1 241 ? -14.859 -15.367 1.618 1 94.94 241 GLU A C 1
ATOM 1933 O O . GLU A 1 241 ? -15.547 -14.766 2.441 1 94.94 241 GLU A O 1
ATOM 1938 N N . ASP A 1 242 ? -13.625 -15.188 1.434 1 95.31 242 ASP A N 1
ATOM 1939 C CA . ASP A 1 242 ? -12.867 -14.281 2.293 1 95.31 242 ASP A CA 1
ATOM 1940 C C . ASP A 1 242 ? -13.359 -12.844 2.137 1 95.31 242 ASP A C 1
ATOM 1942 O O . ASP A 1 242 ? -13.695 -12.188 3.123 1 95.31 242 ASP A O 1
ATOM 1946 N N . VAL A 1 243 ? -13.516 -12.375 0.938 1 97.25 243 VAL A N 1
ATOM 1947 C CA . VAL A 1 243 ? -13.867 -10.992 0.628 1 97.25 243 VAL A CA 1
ATOM 1948 C C . VAL A 1 243 ? -15.305 -10.719 1.068 1 97.25 243 VAL A C 1
ATOM 1950 O O . VAL A 1 243 ? -15.594 -9.664 1.642 1 97.25 243 VAL A O 1
ATOM 1953 N N . SER A 1 244 ? -16.203 -11.633 0.828 1 97.56 244 SER A N 1
ATOM 1954 C CA . SER A 1 244 ? -17.578 -11.438 1.242 1 97.56 244 SER A CA 1
ATOM 1955 C C . SER A 1 244 ? -17.688 -11.273 2.754 1 97.56 244 SER A C 1
ATOM 1957 O O . SER A 1 244 ? -18.422 -10.406 3.242 1 97.56 244 SER A O 1
ATOM 1959 N N . MET A 1 245 ? -17 -12.062 3.465 1 96.94 245 MET A N 1
ATOM 1960 C CA . MET A 1 245 ? -17.031 -11.984 4.922 1 96.94 245 MET A CA 1
ATOM 1961 C C . MET A 1 245 ? -16.406 -10.688 5.414 1 96.94 245 MET A C 1
ATOM 1963 O O . MET A 1 245 ? -16.891 -10.078 6.371 1 96.94 245 MET A O 1
ATOM 1967 N N . GLN A 1 246 ? -15.367 -10.227 4.793 1 96.31 246 GLN A N 1
ATOM 1968 C CA . GLN A 1 246 ? -14.742 -8.961 5.16 1 96.31 246 GLN A CA 1
ATOM 1969 C C . GLN A 1 246 ? -15.672 -7.785 4.895 1 96.31 246 GLN A C 1
ATOM 1971 O O . GLN A 1 246 ? -15.875 -6.938 5.766 1 96.31 246 GLN A O 1
ATOM 1976 N N . ILE A 1 247 ? -16.234 -7.781 3.721 1 97 247 ILE A N 1
ATOM 1977 C CA . ILE A 1 247 ? -17.109 -6.684 3.297 1 97 247 ILE A CA 1
ATOM 1978 C C . ILE A 1 247 ? -18.344 -6.641 4.18 1 97 247 ILE A C 1
ATOM 1980 O O . ILE A 1 247 ? -18.859 -5.559 4.492 1 97 247 ILE A O 1
ATOM 1984 N N . ALA A 1 248 ? -18.797 -7.766 4.602 1 97.19 248 ALA A N 1
ATOM 1985 C CA . ALA A 1 248 ? -20.031 -7.867 5.371 1 97.19 248 ALA A CA 1
ATOM 1986 C C . ALA A 1 248 ? -19.906 -7.16 6.715 1 97.19 248 ALA A C 1
ATOM 1988 O O . ALA A 1 248 ? -20.906 -6.82 7.348 1 97.19 248 ALA A O 1
ATOM 1989 N N . ARG A 1 249 ? -18.75 -6.961 7.152 1 93.62 249 ARG A N 1
ATOM 1990 C CA . ARG A 1 249 ? -18.516 -6.254 8.406 1 93.62 249 ARG A CA 1
ATOM 1991 C C . ARG A 1 249 ? -18.828 -4.77 8.273 1 93.62 249 ARG A C 1
ATOM 1993 O O . ARG A 1 249 ? -19 -4.07 9.273 1 93.62 249 ARG A O 1
ATOM 2000 N N . PHE A 1 250 ? -18.875 -4.297 7.059 1 92.44 250 PHE A N 1
ATOM 2001 C CA . PHE A 1 250 ? -19.031 -2.867 6.82 1 92.44 250 PHE A CA 1
ATOM 2002 C C . PHE A 1 250 ? -20.266 -2.596 5.965 1 92.44 250 PHE A C 1
ATOM 2004 O O . PHE A 1 250 ? -21 -1.634 6.203 1 92.44 250 PHE A O 1
ATOM 2011 N N . ALA A 1 251 ? -20.547 -3.434 5.062 1 95.44 251 ALA A N 1
ATOM 2012 C CA . ALA A 1 251 ? -21.609 -3.234 4.09 1 95.44 251 ALA A CA 1
ATOM 2013 C C . ALA A 1 251 ? -22.984 -3.324 4.754 1 95.44 251 ALA A C 1
ATOM 2015 O O . ALA A 1 251 ? -23.141 -3.965 5.797 1 95.44 251 ALA A O 1
ATOM 2016 N N . ARG A 1 252 ? -23.938 -2.631 4.168 1 96.25 252 ARG A N 1
ATOM 2017 C CA . ARG A 1 252 ? -25.328 -2.75 4.629 1 96.25 252 ARG A CA 1
ATOM 2018 C C . ARG A 1 252 ? -25.891 -4.133 4.316 1 96.25 252 ARG A C 1
ATOM 2020 O O . ARG A 1 252 ? -26.547 -4.742 5.16 1 96.25 252 ARG A O 1
ATOM 2027 N N . LYS A 1 253 ? -25.625 -4.613 3.127 1 97.62 253 LYS A N 1
ATOM 2028 C CA . LYS A 1 253 ? -26.094 -5.922 2.682 1 97.62 253 LYS A CA 1
ATOM 2029 C C . LYS A 1 253 ? -25.094 -6.559 1.712 1 97.62 253 LYS A C 1
ATOM 2031 O O . LYS A 1 253 ? -24.5 -5.867 0.888 1 97.62 253 LYS A O 1
ATOM 2036 N N . VAL A 1 254 ? -24.938 -7.926 1.815 1 98.31 254 VAL A N 1
ATOM 2037 C CA . VAL A 1 254 ? -24.062 -8.672 0.904 1 98.31 254 VAL A CA 1
ATOM 2038 C C . VAL A 1 254 ? -24.828 -9.859 0.321 1 98.31 254 VAL A C 1
ATOM 2040 O O . VAL A 1 254 ? -25.453 -10.633 1.059 1 98.31 254 VAL A O 1
ATOM 2043 N N . TYR A 1 255 ? -24.875 -10 -0.979 1 97.94 255 TYR A N 1
ATOM 2044 C CA . TYR A 1 255 ? -25.422 -11.133 -1.709 1 97.94 255 TYR A CA 1
ATOM 2045 C C . TYR A 1 255 ? -24.297 -11.992 -2.301 1 97.94 255 TYR A C 1
ATOM 2047 O O . TYR A 1 255 ? -23.562 -11.539 -3.186 1 97.94 255 TYR A O 1
ATOM 2055 N N . ALA A 1 256 ? -24.203 -13.195 -1.788 1 97.56 256 ALA A N 1
ATOM 2056 C CA . ALA A 1 256 ? -23.234 -14.148 -2.328 1 97.56 256 ALA A CA 1
ATOM 2057 C C . ALA A 1 256 ? -23.875 -15.047 -3.383 1 97.56 256 ALA A C 1
ATOM 2059 O O . ALA A 1 256 ? -24.672 -15.93 -3.051 1 97.56 256 ALA A O 1
ATOM 2060 N N . CYS A 1 257 ? -23.516 -14.82 -4.633 1 97.56 257 CYS A N 1
ATOM 2061 C CA . CYS A 1 257 ? -24.109 -15.562 -5.734 1 97.56 257 CYS A CA 1
ATOM 2062 C C . CYS A 1 257 ? -23.141 -16.578 -6.301 1 97.56 257 CYS A C 1
ATOM 2064 O O . CYS A 1 257 ? -22.047 -16.219 -6.758 1 97.56 257 CYS A O 1
ATOM 2066 N N . HIS A 1 258 ? -23.484 -17.859 -6.305 1 95.5 258 HIS A N 1
ATOM 2067 C CA . HIS A 1 258 ? -22.578 -18.906 -6.746 1 95.5 258 HIS A CA 1
ATOM 2068 C C . HIS A 1 258 ? -23.344 -20.172 -7.109 1 95.5 258 HIS A C 1
ATOM 2070 O O . HIS A 1 258 ? -24.531 -20.312 -6.785 1 95.5 258 HIS A O 1
ATOM 2076 N N . ASP A 1 259 ? -22.594 -21.062 -7.789 1 91.38 259 ASP A N 1
ATOM 2077 C CA . ASP A 1 259 ? -23.203 -22.312 -8.219 1 91.38 259 ASP A CA 1
ATOM 2078 C C . ASP A 1 259 ? -22.594 -23.5 -7.465 1 91.38 259 ASP A C 1
ATOM 2080 O O . ASP A 1 259 ? -22.688 -24.641 -7.918 1 91.38 259 ASP A O 1
ATOM 2084 N N . ARG A 1 260 ? -22.062 -23.25 -6.398 1 87.5 260 ARG A N 1
ATOM 2085 C CA . ARG A 1 260 ? -21.438 -24.344 -5.656 1 87.5 260 ARG A CA 1
ATOM 2086 C C . ARG A 1 260 ? -22.484 -25.234 -4.996 1 87.5 260 ARG A C 1
ATOM 2088 O O . ARG A 1 260 ? -23.406 -24.734 -4.34 1 87.5 260 ARG A O 1
ATOM 2095 N N . ASP A 1 261 ? -22.406 -26.484 -5.137 1 79.19 261 ASP A N 1
ATOM 2096 C CA . ASP A 1 261 ? -23.344 -27.438 -4.574 1 79.19 261 ASP A CA 1
ATOM 2097 C C . ASP A 1 261 ? -23.047 -27.703 -3.096 1 79.19 261 ASP A C 1
ATOM 2099 O O . ASP A 1 261 ? -23.969 -27.766 -2.275 1 79.19 261 ASP A O 1
ATOM 2103 N N . ASN A 1 262 ? -21.719 -27.891 -2.76 1 75.81 262 ASN A N 1
ATOM 2104 C CA . ASN A 1 262 ? -21.312 -28.172 -1.39 1 75.81 262 ASN A CA 1
ATOM 2105 C C . ASN A 1 262 ? -20.719 -26.938 -0.713 1 75.81 262 ASN A C 1
ATOM 2107 O O . ASN A 1 262 ? -19.547 -26.922 -0.36 1 75.81 262 ASN A O 1
ATOM 2111 N N . PHE A 1 263 ? -21.656 -26.062 -0.427 1 81.81 263 PHE A N 1
ATOM 2112 C CA . PHE A 1 263 ? -21.203 -24.812 0.19 1 81.81 263 PHE A CA 1
ATOM 2113 C C . PHE A 1 263 ? -21.109 -24.969 1.704 1 81.81 263 PHE A C 1
ATOM 2115 O O . PHE A 1 263 ? -21.922 -25.656 2.314 1 81.81 263 PHE A O 1
ATOM 2122 N N . PRO A 1 264 ? -20.078 -24.406 2.303 1 83.44 264 PRO A N 1
ATOM 2123 C CA . PRO A 1 264 ? -19.891 -24.594 3.742 1 83.44 264 PRO A CA 1
ATOM 2124 C C . PRO A 1 264 ? -21.109 -24.203 4.555 1 83.44 264 PRO A C 1
ATOM 2126 O O . PRO A 1 264 ? -21.609 -23.078 4.434 1 83.44 264 PRO A O 1
ATOM 2129 N N . PRO A 1 265 ? -21.516 -25.109 5.367 1 84.44 265 PRO A N 1
ATOM 2130 C CA . PRO A 1 265 ? -22.641 -24.781 6.234 1 84.44 265 PRO A CA 1
ATOM 2131 C C . PRO A 1 265 ? -22.297 -23.719 7.273 1 84.44 265 PRO A C 1
ATOM 2133 O O . PRO A 1 265 ? -23.203 -23.094 7.844 1 84.44 265 PRO A O 1
ATOM 2136 N N . SER A 1 266 ? -21.078 -23.5 7.477 1 87.75 266 SER A N 1
ATOM 2137 C CA . SER A 1 266 ? -20.594 -22.562 8.492 1 87.75 266 SER A CA 1
ATOM 2138 C C . SER A 1 266 ? -20.531 -21.141 7.945 1 87.75 266 SER A C 1
ATOM 2140 O O . SER A 1 266 ? -20.219 -20.203 8.68 1 87.75 266 SER A O 1
ATOM 2142 N N . PHE A 1 267 ? -20.891 -21 6.672 1 90.88 267 PHE A N 1
ATOM 2143 C CA . PHE A 1 267 ? -20.906 -19.672 6.086 1 90.88 267 PHE A CA 1
ATOM 2144 C C . PHE A 1 267 ? -21.922 -18.781 6.789 1 90.88 267 PHE A C 1
ATOM 2146 O O . PHE A 1 267 ? -23.031 -19.219 7.105 1 90.88 267 PHE A O 1
ATOM 2153 N N . PRO A 1 268 ? -21.562 -17.516 7.09 1 93.62 268 PRO A N 1
ATOM 2154 C CA . PRO A 1 268 ? -22.438 -16.672 7.906 1 93.62 268 PRO A CA 1
ATOM 2155 C C . PRO A 1 268 ? -23.828 -16.5 7.301 1 93.62 268 PRO A C 1
ATOM 2157 O O . PRO A 1 268 ? -23.953 -16.172 6.117 1 93.62 268 PRO A O 1
ATOM 2160 N N . SER A 1 269 ? -24.75 -16.562 8.109 1 92.25 269 SER A N 1
ATOM 2161 C CA . SER A 1 269 ? -26.141 -16.562 7.645 1 92.25 269 SER A CA 1
ATOM 2162 C C . SER A 1 269 ? -26.578 -15.18 7.195 1 92.25 269 SER A C 1
ATOM 2164 O O . SER A 1 269 ? -27.5 -15.039 6.391 1 92.25 269 SER A O 1
ATOM 2166 N N . HIS A 1 270 ? -25.891 -14.227 7.738 1 93.5 270 HIS A N 1
ATOM 2167 C CA . HIS A 1 270 ? -26.312 -12.875 7.395 1 93.5 270 HIS A CA 1
ATOM 2168 C C . HIS A 1 270 ? -25.875 -12.492 5.988 1 93.5 270 HIS A C 1
ATOM 2170 O O . HIS A 1 270 ? -26.328 -11.484 5.434 1 93.5 270 HIS A O 1
ATOM 2176 N N . ILE A 1 271 ? -25 -13.195 5.43 1 96.69 271 ILE A N 1
ATOM 2177 C CA . ILE A 1 271 ? -24.672 -13.055 4.016 1 96.69 271 ILE A CA 1
ATOM 2178 C C . ILE A 1 271 ? -25.656 -13.883 3.178 1 96.69 271 ILE A C 1
ATOM 2180 O O . ILE A 1 271 ? -25.625 -15.117 3.211 1 96.69 271 ILE A O 1
ATOM 2184 N N . GLU A 1 272 ? -26.438 -13.242 2.471 1 95.62 272 GLU A N 1
ATOM 2185 C CA . GLU A 1 272 ? -27.484 -13.93 1.715 1 95.62 272 GLU A CA 1
ATOM 2186 C C . GLU A 1 272 ? -26.906 -14.664 0.512 1 95.62 272 GLU A C 1
ATOM 2188 O O . GLU A 1 272 ? -26.172 -14.078 -0.292 1 95.62 272 GLU A O 1
ATOM 2193 N N . GLN A 1 273 ? -27.234 -15.953 0.378 1 95.5 273 GLN A N 1
ATOM 2194 C CA . GLN A 1 273 ? -26.703 -16.781 -0.703 1 95.5 273 GLN A CA 1
ATOM 2195 C C . GLN A 1 273 ? -27.75 -16.984 -1.794 1 95.5 273 GLN A C 1
ATOM 2197 O O . GLN A 1 273 ? -28.922 -17.203 -1.5 1 95.5 273 GLN A O 1
ATOM 2202 N N . HIS A 1 274 ? -27.297 -16.938 -3.025 1 95.31 274 HIS A N 1
ATOM 2203 C CA . HIS A 1 274 ? -28.141 -17.188 -4.18 1 95.31 274 HIS A CA 1
ATOM 2204 C C . HIS A 1 274 ? -27.375 -17.891 -5.289 1 95.31 274 HIS A C 1
ATOM 2206 O O . HIS A 1 274 ? -26.141 -17.844 -5.328 1 95.31 274 HIS A O 1
ATOM 2212 N N . LYS A 1 275 ? -28.188 -18.531 -6.133 1 96 275 LYS A N 1
ATOM 2213 C CA . LYS A 1 275 ? -27.594 -18.922 -7.41 1 96 275 LYS A CA 1
ATOM 2214 C C . LYS A 1 275 ? -27.203 -17.688 -8.227 1 96 275 LYS A C 1
ATOM 2216 O O . LYS A 1 275 ? -27.625 -16.578 -7.922 1 96 275 LYS A O 1
ATOM 2221 N N . PRO A 1 276 ? -26.375 -17.859 -9.242 1 96.75 276 PRO A N 1
ATOM 2222 C CA . PRO A 1 276 ? -25.906 -16.719 -10.023 1 96.75 276 PRO A CA 1
ATOM 2223 C C . PRO A 1 276 ? -27.062 -15.914 -10.633 1 96.75 276 PRO A C 1
ATOM 2225 O O . PRO A 1 276 ? -28.016 -16.5 -11.172 1 96.75 276 PRO A O 1
ATOM 2228 N N . PHE A 1 277 ? -26.984 -14.633 -10.453 1 96.25 277 PHE A N 1
ATOM 2229 C CA . PHE A 1 277 ? -28.016 -13.781 -11.047 1 96.25 277 PHE A CA 1
ATOM 2230 C C . PHE A 1 277 ? -27.922 -13.805 -12.562 1 96.25 277 PHE A C 1
ATOM 2232 O O . PHE A 1 277 ? -26.844 -13.953 -13.133 1 96.25 277 PHE A O 1
ATOM 2239 N N . LYS A 1 278 ? -29.016 -13.609 -13.18 1 91.38 278 LYS A N 1
ATOM 2240 C CA . LYS A 1 278 ? -29.141 -13.859 -14.609 1 91.38 278 LYS A CA 1
ATOM 2241 C C . LYS A 1 278 ? -28.938 -12.578 -15.414 1 91.38 278 LYS A C 1
ATOM 2243 O O . LYS A 1 278 ? -28.578 -12.633 -16.594 1 91.38 278 LYS A O 1
ATOM 2248 N N . ARG A 1 279 ? -29.266 -11.539 -14.812 1 96.81 279 ARG A N 1
ATOM 2249 C CA . ARG A 1 279 ? -29.109 -10.258 -15.508 1 96.81 279 ARG A CA 1
ATOM 2250 C C . ARG A 1 279 ? -28.969 -9.109 -14.516 1 96.81 279 ARG A C 1
ATOM 2252 O O . ARG A 1 279 ? -29.234 -9.273 -13.328 1 96.81 279 ARG A O 1
ATOM 2259 N N . MET A 1 280 ? -28.484 -8.047 -15 1 97.88 280 MET A N 1
ATOM 2260 C CA . MET A 1 280 ? -28.359 -6.816 -14.227 1 97.88 280 MET A CA 1
ATOM 2261 C C . MET A 1 280 ? -29.328 -5.754 -14.734 1 97.88 280 MET A C 1
ATOM 2263 O O . MET A 1 280 ? -29.844 -5.859 -15.852 1 97.88 280 MET A O 1
ATOM 2267 N N . THR A 1 281 ? -29.672 -4.852 -13.938 1 97.94 281 THR A N 1
ATOM 2268 C CA . THR A 1 281 ? -30.5 -3.697 -14.281 1 97.94 281 THR A CA 1
ATOM 2269 C C . THR A 1 281 ? -29.766 -2.396 -13.984 1 97.94 281 THR A C 1
ATOM 2271 O O . THR A 1 281 ? -28.609 -2.418 -13.539 1 97.94 281 THR A O 1
ATOM 2274 N N . LYS A 1 282 ? -30.469 -1.356 -14.195 1 97 282 LYS A N 1
ATOM 2275 C CA . LYS A 1 282 ? -29.891 -0.036 -13.945 1 97 282 LYS A CA 1
ATOM 2276 C C . LYS A 1 282 ? -29.484 0.119 -12.484 1 97 282 LYS A C 1
ATOM 2278 O O . LYS A 1 282 ? -28.484 0.777 -12.18 1 97 282 LYS A O 1
ATOM 2283 N N . ASN A 1 283 ? -30.234 -0.584 -11.625 1 96.19 283 ASN A N 1
ATOM 2284 C CA . ASN A 1 283 ? -30.031 -0.298 -10.211 1 96.19 283 ASN A CA 1
ATOM 2285 C C . ASN A 1 283 ? -29.625 -1.548 -9.438 1 96.19 283 ASN A C 1
ATOM 2287 O O . ASN A 1 283 ? -29.438 -1.495 -8.219 1 96.19 283 ASN A O 1
ATOM 2291 N N . GLY A 1 284 ? -29.516 -2.648 -10.141 1 97.75 284 GLY A N 1
ATOM 2292 C CA . GLY A 1 284 ? -29.188 -3.822 -9.344 1 97.75 284 GLY A CA 1
ATOM 2293 C C . GLY A 1 284 ? -29.078 -5.09 -10.172 1 97.75 284 GLY A C 1
ATOM 2294 O O . GLY A 1 284 ? -28.531 -5.07 -11.281 1 97.75 284 GLY A O 1
ATOM 2295 N N . ILE A 1 285 ? -29.469 -6.23 -9.531 1 98.38 285 ILE A N 1
ATOM 2296 C CA . ILE A 1 285 ? -29.359 -7.547 -10.156 1 98.38 285 ILE A CA 1
ATOM 2297 C C . ILE A 1 285 ? -30.703 -8.266 -10.047 1 98.38 285 ILE A C 1
ATOM 2299 O O . ILE A 1 285 ? -31.531 -7.938 -9.195 1 98.38 285 ILE A O 1
ATOM 2303 N N . VAL A 1 286 ? -30.891 -9.195 -10.922 1 98.25 286 VAL A N 1
ATOM 2304 C CA . VAL A 1 286 ? -32.094 -10.031 -10.898 1 98.25 286 VAL A CA 1
ATOM 2305 C C . VAL A 1 286 ? -31.703 -11.461 -10.531 1 98.25 286 VAL A C 1
ATOM 2307 O O . VAL A 1 286 ? -30.953 -12.117 -11.258 1 98.25 286 VAL A O 1
ATOM 2310 N N . LEU A 1 287 ? -32.25 -11.898 -9.5 1 96.56 287 LEU A N 1
ATOM 2311 C CA . LEU A 1 287 ? -31.984 -13.234 -8.984 1 96.56 287 LEU A CA 1
ATOM 2312 C C . LEU A 1 287 ? -32.688 -14.305 -9.812 1 96.56 287 LEU A C 1
ATOM 2314 O O . LEU A 1 287 ? -33.531 -13.977 -10.656 1 96.56 287 LEU A O 1
ATOM 2318 N N . PRO A 1 288 ? -32.344 -15.523 -9.617 1 94.12 288 PRO A N 1
ATOM 2319 C CA . PRO A 1 288 ? -32.906 -16.594 -10.453 1 94.12 288 PRO A CA 1
ATOM 2320 C C . PRO A 1 288 ? -34.406 -16.703 -10.32 1 94.12 288 PRO A C 1
ATOM 2322 O O . PRO A 1 288 ? -35.094 -17.125 -11.273 1 94.12 288 PRO A O 1
ATOM 2325 N N . ASP A 1 289 ? -34.938 -16.297 -9.227 1 93.75 289 ASP A N 1
ATOM 2326 C CA . ASP A 1 289 ? -36.406 -16.391 -9.016 1 93.75 289 ASP A CA 1
ATOM 2327 C C . ASP A 1 289 ? -37.094 -15.195 -9.648 1 93.75 289 ASP A C 1
ATOM 2329 O O . ASP A 1 289 ? -38.344 -15.086 -9.578 1 93.75 289 ASP A O 1
ATOM 2333 N N . GLY A 1 290 ? -36.344 -14.328 -10.133 1 94.25 290 GLY A N 1
ATOM 2334 C CA . GLY A 1 290 ? -36.938 -13.18 -10.82 1 94.25 290 GLY A CA 1
ATOM 2335 C C . GLY A 1 290 ? -36.969 -11.922 -9.961 1 94.25 290 GLY A C 1
ATOM 2336 O O . GLY A 1 290 ? -37.188 -10.828 -10.469 1 94.25 290 GLY A O 1
ATOM 2337 N N . LYS A 1 291 ? -36.688 -12.062 -8.797 1 95.81 291 LYS A N 1
ATOM 2338 C CA . LYS A 1 291 ? -36.688 -10.914 -7.891 1 95.81 291 LYS A CA 1
ATOM 2339 C C . LYS A 1 291 ? -35.5 -9.977 -8.195 1 95.81 291 LYS A C 1
ATOM 2341 O O . LYS A 1 291 ? -34.375 -10.414 -8.344 1 95.81 291 LYS A O 1
ATOM 2346 N N . GLU A 1 292 ? -35.875 -8.758 -8.305 1 97 292 GLU A N 1
ATOM 2347 C CA . GLU A 1 292 ? -34.844 -7.738 -8.461 1 97 292 GLU A CA 1
ATOM 2348 C C . GLU A 1 292 ? -34.438 -7.152 -7.117 1 97 292 GLU A C 1
ATOM 2350 O O . GLU A 1 292 ? -35.281 -6.852 -6.277 1 97 292 GLU A O 1
ATOM 2355 N N . VAL A 1 293 ? -33.125 -7.031 -6.926 1 97.5 293 VAL A N 1
ATOM 2356 C CA . VAL A 1 293 ? -32.625 -6.395 -5.711 1 97.5 293 VAL A CA 1
ATOM 2357 C C . VAL A 1 293 ? -31.688 -5.25 -6.078 1 97.5 293 VAL A C 1
ATOM 2359 O O . VAL A 1 293 ? -30.906 -5.363 -7.027 1 97.5 293 VAL A O 1
ATOM 2362 N N . LYS A 1 294 ? -31.859 -4.172 -5.367 1 97.19 294 LYS A N 1
ATOM 2363 C CA . LYS A 1 294 ? -30.969 -3.029 -5.566 1 97.19 294 LYS A CA 1
ATOM 2364 C C . LYS A 1 294 ? -29.609 -3.279 -4.938 1 97.19 294 LYS A C 1
ATOM 2366 O O . LYS A 1 294 ? -29.516 -3.775 -3.812 1 97.19 294 LYS A O 1
ATOM 2371 N N . VAL A 1 295 ? -28.531 -3.025 -5.723 1 97.44 295 VAL A N 1
ATOM 2372 C CA . VAL A 1 295 ? -27.172 -3.119 -5.191 1 97.44 295 VAL A CA 1
ATOM 2373 C C . VAL A 1 295 ? -26.344 -1.939 -5.688 1 97.44 295 VAL A C 1
ATOM 2375 O O . VAL A 1 295 ? -26.578 -1.417 -6.781 1 97.44 295 VAL A O 1
ATOM 2378 N N . ASP A 1 296 ? -25.344 -1.584 -4.887 1 94.25 296 ASP A N 1
ATOM 2379 C CA . ASP A 1 296 ? -24.469 -0.471 -5.219 1 94.25 296 ASP A CA 1
ATOM 2380 C C . ASP A 1 296 ? -23.234 -0.956 -5.977 1 94.25 296 ASP A C 1
ATOM 2382 O O . ASP A 1 296 ? -22.641 -0.206 -6.754 1 94.25 296 ASP A O 1
ATOM 2386 N N . VAL A 1 297 ? -22.859 -2.178 -5.715 1 96.75 297 VAL A N 1
ATOM 2387 C CA . VAL A 1 297 ? -21.625 -2.73 -6.273 1 96.75 297 VAL A CA 1
ATOM 2388 C C . VAL A 1 297 ? -21.859 -4.176 -6.711 1 96.75 297 VAL A C 1
ATOM 2390 O O . VAL A 1 297 ? -22.5 -4.949 -6 1 96.75 297 VAL A O 1
ATOM 2393 N N . VAL A 1 298 ? -21.359 -4.484 -7.855 1 98.06 298 VAL A N 1
ATOM 2394 C CA . VAL A 1 298 ? -21.25 -5.867 -8.305 1 98.06 298 VAL A CA 1
ATOM 2395 C C . VAL A 1 298 ? -19.781 -6.25 -8.43 1 98.06 298 VAL A C 1
ATOM 2397 O O . VAL A 1 298 ? -19.031 -5.641 -9.195 1 98.06 298 VAL A O 1
ATOM 2400 N N . MET A 1 299 ? -19.422 -7.195 -7.645 1 98.12 299 MET A N 1
ATOM 2401 C CA . MET A 1 299 ? -18.031 -7.66 -7.645 1 98.12 299 MET A CA 1
ATOM 2402 C C . MET A 1 299 ? -17.938 -9.062 -8.234 1 98.12 299 MET A C 1
ATOM 2404 O O . MET A 1 299 ? -18.625 -9.984 -7.785 1 98.12 299 MET A O 1
ATOM 2408 N N . PHE A 1 300 ? -17.047 -9.195 -9.172 1 97.94 300 PHE A N 1
ATOM 2409 C CA . PHE A 1 300 ? -16.812 -10.492 -9.797 1 97.94 300 PHE A CA 1
ATOM 2410 C C . PHE A 1 300 ? -15.648 -11.219 -9.125 1 97.94 300 PHE A C 1
ATOM 2412 O O . PHE A 1 300 ? -14.508 -10.758 -9.18 1 97.94 300 PHE A O 1
ATOM 2419 N N . CYS A 1 301 ? -15.953 -12.234 -8.469 1 97.19 301 CYS A N 1
ATOM 2420 C CA . CYS A 1 301 ? -14.984 -13.195 -7.957 1 97.19 301 CYS A CA 1
ATOM 2421 C C . CYS A 1 301 ? -14.969 -14.461 -8.812 1 97.19 301 CYS A C 1
ATOM 2423 O O . CYS A 1 301 ? -15.094 -15.57 -8.289 1 97.19 301 CYS A O 1
ATOM 2425 N N . THR A 1 302 ? -14.727 -14.227 -10.062 1 95.62 302 THR A N 1
ATOM 2426 C CA . THR A 1 302 ? -14.953 -15.258 -11.07 1 95.62 302 THR A CA 1
ATOM 2427 C C . THR A 1 302 ? -13.625 -15.82 -11.578 1 95.62 302 THR A C 1
ATOM 2429 O O . THR A 1 302 ? -13.586 -16.5 -12.602 1 95.62 302 THR A O 1
ATOM 2432 N N . GLY A 1 303 ? -12.586 -15.516 -10.883 1 93.38 303 GLY A N 1
ATOM 2433 C CA . GLY A 1 303 ? -11.312 -16.156 -11.148 1 93.38 303 GLY A CA 1
ATOM 2434 C C . GLY A 1 303 ? -10.523 -15.5 -12.258 1 93.38 303 GLY A C 1
ATOM 2435 O O . GLY A 1 303 ? -10.711 -14.312 -12.539 1 93.38 303 GLY A O 1
ATOM 2436 N N . TYR A 1 304 ? -9.484 -16.234 -12.711 1 93.31 304 TYR A N 1
ATOM 2437 C CA . TYR A 1 304 ? -8.531 -15.766 -13.719 1 93.31 304 TYR A CA 1
ATOM 2438 C C . TYR A 1 304 ? -8.383 -16.781 -14.836 1 93.31 304 TYR A C 1
ATOM 2440 O O . TYR A 1 304 ? -8.758 -17.953 -14.68 1 93.31 304 TYR A O 1
ATOM 2448 N N . ARG A 1 305 ? -7.812 -16.297 -15.953 1 93.69 305 ARG A N 1
ATOM 2449 C CA . ARG A 1 305 ? -7.566 -17.172 -17.109 1 93.69 305 ARG A CA 1
ATOM 2450 C C . ARG A 1 305 ? -6.074 -17.328 -17.359 1 93.69 305 ARG A C 1
ATOM 2452 O O . ARG A 1 305 ? -5.277 -16.453 -17 1 93.69 305 ARG A O 1
ATOM 2459 N N . TYR A 1 306 ? -5.77 -18.5 -17.984 1 95.06 306 TYR A N 1
ATOM 2460 C CA . TYR A 1 306 ? -4.383 -18.703 -18.391 1 95.06 306 TYR A CA 1
ATOM 2461 C C . TYR A 1 306 ? -3.99 -17.688 -19.469 1 95.06 306 TYR A C 1
ATOM 2463 O O . TYR A 1 306 ? -4.781 -17.391 -20.359 1 95.06 306 TYR A O 1
ATOM 2471 N N . SER A 1 307 ? -2.809 -17.125 -19.281 1 92.56 307 SER A N 1
ATOM 2472 C CA . SER A 1 307 ? -2.266 -16.219 -20.297 1 92.56 307 SER A CA 1
ATOM 2473 C C . SER A 1 307 ? -0.742 -16.266 -20.328 1 92.56 307 SER A C 1
ATOM 2475 O O . SER A 1 307 ? -0.098 -16.234 -19.266 1 92.56 307 SER A O 1
ATOM 2477 N N . TYR A 1 308 ? -0.205 -16.453 -21.531 1 96 308 TYR A N 1
ATOM 2478 C CA . TYR A 1 308 ? 1.23 -16.391 -21.781 1 96 308 TYR A CA 1
ATOM 2479 C C . TYR A 1 308 ? 1.545 -15.391 -22.891 1 96 308 TYR A C 1
ATOM 2481 O O . TYR A 1 308 ? 1.901 -15.781 -24 1 96 308 TYR A O 1
ATOM 2489 N N . PRO A 1 309 ? 1.534 -14.125 -22.531 1 92.88 309 PRO A N 1
ATOM 2490 C CA . PRO A 1 309 ? 1.602 -13.094 -23.562 1 92.88 309 PRO A CA 1
ATOM 2491 C C . PRO A 1 309 ? 2.92 -13.109 -24.328 1 92.88 309 PRO A C 1
ATOM 2493 O O . PRO A 1 309 ? 2.998 -12.578 -25.438 1 92.88 309 PRO A O 1
ATOM 2496 N N . PHE A 1 310 ? 3.932 -13.734 -23.859 1 97.31 310 PHE A N 1
ATOM 2497 C CA . PHE A 1 310 ? 5.254 -13.734 -24.469 1 97.31 310 PHE A CA 1
ATOM 2498 C C . PHE A 1 310 ? 5.434 -14.953 -25.375 1 97.31 310 PHE A C 1
ATOM 2500 O O . PHE A 1 310 ? 6.473 -15.102 -26.016 1 97.31 310 PHE A O 1
ATOM 2507 N N . LEU A 1 311 ? 4.48 -15.859 -25.422 1 98.06 311 LEU A N 1
ATOM 2508 C CA . LEU A 1 311 ? 4.531 -17.031 -26.281 1 98.06 311 LEU A CA 1
ATOM 2509 C C . LEU A 1 311 ? 3.484 -16.953 -27.391 1 98.06 311 LEU A C 1
ATOM 2511 O O . LEU A 1 311 ? 2.312 -16.672 -27.109 1 98.06 311 LEU A O 1
ATOM 2515 N N . LYS A 1 312 ? 3.846 -17.234 -28.578 1 96.62 312 LYS A N 1
ATOM 2516 C CA . LYS A 1 312 ? 2.926 -17.219 -29.719 1 96.62 312 LYS A CA 1
ATOM 2517 C C . LYS A 1 312 ? 2.031 -18.453 -29.719 1 96.62 312 LYS A C 1
ATOM 2519 O O . LYS A 1 312 ? 2.357 -19.469 -29.109 1 96.62 312 LYS A O 1
ATOM 2524 N N . ASN A 1 313 ? 1.028 -18.406 -30.578 1 93.12 313 ASN A N 1
ATOM 2525 C CA . ASN A 1 313 ? 0.004 -19.453 -30.594 1 93.12 313 ASN A CA 1
ATOM 2526 C C . ASN A 1 313 ? 0.523 -20.734 -31.234 1 93.12 313 ASN A C 1
ATOM 2528 O O . ASN A 1 313 ? -0.041 -21.812 -31.016 1 93.12 313 ASN A O 1
ATOM 2532 N N . ASP A 1 314 ? 1.499 -20.609 -31.953 1 95.44 314 ASP A N 1
ATOM 2533 C CA . ASP A 1 314 ? 2.037 -21.812 -32.562 1 95.44 314 ASP A CA 1
ATOM 2534 C C . ASP A 1 314 ? 2.914 -22.594 -31.594 1 95.44 314 ASP A C 1
ATOM 2536 O O . ASP A 1 314 ? 3.248 -23.75 -31.844 1 95.44 314 ASP A O 1
ATOM 2540 N N . ILE A 1 315 ? 3.289 -21.953 -30.516 1 96.75 315 ILE A N 1
ATOM 2541 C CA . ILE A 1 315 ? 4.086 -22.625 -29.484 1 96.75 315 ILE A CA 1
ATOM 2542 C C . ILE A 1 315 ? 3.168 -23.25 -28.438 1 96.75 315 ILE A C 1
ATOM 2544 O O . ILE A 1 315 ? 3.354 -24.406 -28.062 1 96.75 315 ILE A O 1
ATOM 2548 N N . ILE A 1 316 ? 2.18 -22.484 -27.938 1 96.88 316 ILE A N 1
ATOM 2549 C CA . ILE A 1 316 ? 1.288 -22.953 -26.891 1 96.88 316 ILE A CA 1
ATOM 2550 C C . ILE A 1 316 ? -0.14 -22.5 -27.172 1 96.88 316 ILE A C 1
ATOM 2552 O O . ILE A 1 316 ? -0.353 -21.422 -27.734 1 96.88 316 ILE A O 1
ATOM 2556 N N . GLN A 1 317 ? -1.099 -23.375 -26.859 1 96.19 317 GLN A N 1
ATOM 2557 C CA . GLN A 1 317 ? -2.51 -23.047 -27.031 1 96.19 317 GLN A CA 1
ATOM 2558 C C . GLN A 1 317 ? -3.279 -23.219 -25.734 1 96.19 317 GLN A C 1
ATOM 2560 O O . GLN A 1 317 ? -3.014 -24.141 -24.969 1 96.19 317 GLN A O 1
ATOM 2565 N N . VAL A 1 318 ? -4.145 -22.312 -25.516 1 95.56 318 VAL A N 1
ATOM 2566 C CA . VAL A 1 318 ? -5.078 -22.391 -24.406 1 95.56 318 VAL A CA 1
ATOM 2567 C C . VAL A 1 318 ? -6.512 -22.422 -24.922 1 95.56 318 VAL A C 1
ATOM 2569 O O . VAL A 1 318 ? -7.008 -21.422 -25.453 1 95.56 318 VAL A O 1
ATOM 2572 N N . ASN A 1 319 ? -7.164 -23.547 -24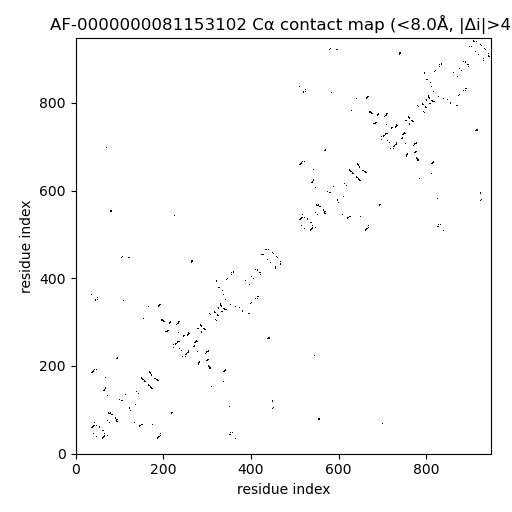.859 1 94.25 319 ASN A N 1
ATOM 2573 C CA . ASN A 1 319 ? -8.547 -23.734 -25.281 1 94.25 319 ASN A CA 1
ATOM 2574 C C . ASN A 1 319 ? -9.43 -24.188 -24.109 1 94.25 319 ASN A C 1
ATOM 2576 O O . ASN A 1 319 ? -9.242 -25.281 -23.578 1 94.25 319 ASN A O 1
ATOM 2580 N N . ASP A 1 320 ? -10.367 -23.344 -23.75 1 94 320 ASP A N 1
ATOM 2581 C CA . ASP A 1 320 ? -11.227 -23.641 -22.609 1 94 320 ASP A CA 1
ATOM 2582 C C . ASP A 1 320 ? -10.398 -23.984 -21.375 1 94 320 ASP A C 1
ATOM 2584 O O . ASP A 1 320 ? -10.648 -25 -20.719 1 94 320 ASP A O 1
ATOM 2588 N N . GLU A 1 321 ? -9.312 -23.266 -21.234 1 94.69 321 GLU A N 1
ATOM 2589 C CA . GLU A 1 321 ? -8.43 -23.344 -20.078 1 94.69 321 GLU A CA 1
ATOM 2590 C C . GLU A 1 321 ? -7.621 -24.641 -20.094 1 94.69 321 GLU A C 1
ATOM 2592 O O . GLU A 1 321 ? -7.055 -25.031 -19.062 1 94.69 321 GLU A O 1
ATOM 2597 N N . ARG A 1 322 ? -7.688 -25.375 -21.188 1 97.19 322 ARG A N 1
ATOM 2598 C CA . ARG A 1 322 ? -6.754 -26.469 -21.406 1 97.19 322 ARG A CA 1
ATOM 2599 C C . ARG A 1 322 ? -5.512 -26 -22.156 1 97.19 322 ARG A C 1
ATOM 2601 O O . ARG A 1 322 ? -5.613 -25.391 -23.219 1 97.19 322 ARG A O 1
ATOM 2608 N N . ILE A 1 323 ? -4.379 -26.25 -21.625 1 97.56 323 ILE A N 1
ATOM 2609 C CA . ILE A 1 323 ? -3.111 -25.859 -22.219 1 97.56 323 ILE A CA 1
ATOM 2610 C C . ILE A 1 323 ? -2.52 -27.031 -23 1 97.56 323 ILE A C 1
ATOM 2612 O O . ILE A 1 323 ? -2.379 -28.125 -22.469 1 97.56 323 ILE A O 1
ATOM 2616 N N . THR A 1 324 ? -2.186 -26.828 -24.234 1 97.38 324 THR A N 1
ATOM 2617 C CA . THR A 1 324 ? -1.57 -27.844 -25.094 1 97.38 324 THR A CA 1
ATOM 2618 C C . THR A 1 324 ? -0.483 -27.219 -25.969 1 97.38 324 THR A C 1
ATOM 2620 O O . THR A 1 324 ? -0.557 -26.047 -26.312 1 97.38 324 THR A O 1
ATOM 2623 N N . PRO A 1 325 ? 0.524 -28.016 -26.281 1 98.12 325 PRO A N 1
ATOM 2624 C CA . PRO A 1 325 ? 0.797 -29.391 -25.859 1 98.12 325 PRO A CA 1
ATOM 2625 C C . PRO A 1 325 ? 1.664 -29.453 -24.594 1 98.12 325 PRO A C 1
ATOM 2627 O O . PRO A 1 325 ? 2.793 -28.953 -24.594 1 98.12 325 PRO A O 1
ATOM 2630 N N . ILE A 1 326 ? 1.172 -30.094 -23.609 1 98.31 326 ILE A N 1
ATOM 2631 C CA . ILE A 1 326 ? 1.9 -30.125 -22.359 1 98.31 326 ILE A CA 1
ATOM 2632 C C . ILE A 1 326 ? 1.878 -31.547 -21.781 1 98.31 326 ILE A C 1
ATOM 2634 O O . ILE A 1 326 ? 0.848 -32.219 -21.828 1 98.31 326 ILE A O 1
ATOM 2638 N N . TYR A 1 327 ? 3.035 -32 -21.359 1 98.31 327 TYR A N 1
ATOM 2639 C CA . TYR A 1 327 ? 3.217 -33.281 -20.688 1 98.31 327 TYR A CA 1
ATOM 2640 C C . TYR A 1 327 ? 3.268 -33.125 -19.188 1 98.31 327 TYR A C 1
ATOM 2642 O O . TYR A 1 327 ? 4.016 -32.281 -18.672 1 98.31 327 TYR A O 1
ATOM 2650 N N . LYS A 1 328 ? 2.41 -33.844 -18.438 1 97.62 328 LYS A N 1
ATOM 2651 C CA . LYS A 1 328 ? 2.369 -33.875 -16.969 1 97.62 328 LYS A CA 1
ATOM 2652 C C . LYS A 1 328 ? 2.131 -32.5 -16.391 1 97.62 328 LYS A C 1
ATOM 2654 O O . LYS A 1 328 ? 2.719 -32.125 -15.375 1 97.62 328 LYS A O 1
ATOM 2659 N N . HIS A 1 329 ? 1.422 -31.641 -17.141 1 97.38 329 HIS A N 1
ATOM 2660 C CA . HIS A 1 329 ? 1.046 -30.297 -16.688 1 97.38 329 HIS A CA 1
ATOM 2661 C C . HIS A 1 329 ? 2.277 -29.453 -16.375 1 97.38 329 HIS A C 1
ATOM 2663 O O . HIS A 1 329 ? 2.264 -28.656 -15.438 1 97.38 329 HIS A O 1
ATOM 2669 N N . MET A 1 330 ? 3.383 -29.688 -17.125 1 98 330 MET A N 1
ATOM 2670 C CA . MET A 1 330 ? 4.621 -29.031 -16.734 1 98 330 MET A CA 1
ATOM 2671 C C . MET A 1 330 ? 5.535 -28.812 -17.938 1 98 330 MET A C 1
ATOM 2673 O O . MET A 1 330 ? 6.094 -27.734 -18.109 1 98 330 MET A O 1
ATOM 2677 N N . ILE A 1 331 ? 5.672 -29.812 -18.844 1 98.69 331 ILE A N 1
ATOM 2678 C CA . ILE A 1 331 ? 6.727 -29.828 -19.859 1 98.69 331 ILE A CA 1
ATOM 2679 C C . ILE A 1 331 ? 6.117 -29.688 -21.25 1 98.69 331 ILE A C 1
ATOM 2681 O O . ILE A 1 331 ? 5.207 -30.422 -21.625 1 98.69 331 ILE A O 1
ATOM 2685 N N . HIS A 1 332 ? 6.652 -28.734 -22 1 98.56 332 HIS A N 1
ATOM 2686 C CA . HIS A 1 332 ? 6.223 -28.641 -23.391 1 98.56 332 HIS A CA 1
ATOM 2687 C C . HIS A 1 332 ? 6.621 -29.891 -24.172 1 98.56 332 HIS A C 1
ATOM 2689 O O . HIS A 1 332 ? 7.785 -30.297 -24.156 1 98.56 332 HIS A O 1
ATOM 2695 N N . ILE A 1 333 ? 5.723 -30.469 -24.906 1 98.25 333 ILE A N 1
ATOM 2696 C CA . ILE A 1 333 ? 5.957 -31.781 -25.531 1 98.25 333 ILE A CA 1
ATOM 2697 C C . ILE A 1 333 ? 6.918 -31.625 -26.703 1 98.25 333 ILE A C 1
ATOM 2699 O O . ILE A 1 333 ? 7.875 -32.406 -26.828 1 98.25 333 ILE A O 1
ATOM 2703 N N . LYS A 1 334 ? 6.711 -30.625 -27.547 1 96.44 334 LYS A N 1
ATOM 2704 C CA . LYS A 1 334 ? 7.555 -30.422 -28.734 1 96.44 334 LYS A CA 1
ATOM 2705 C C . LYS A 1 334 ? 8.906 -29.828 -28.344 1 96.44 334 LYS A C 1
ATOM 2707 O O . LYS A 1 334 ? 9.922 -30.109 -28.969 1 96.44 334 LYS A O 1
ATOM 2712 N N . TYR A 1 335 ? 8.898 -28.938 -27.359 1 97.5 335 TYR A N 1
ATOM 2713 C CA . TYR A 1 335 ? 10.102 -28.266 -26.875 1 97.5 335 TYR A CA 1
ATOM 2714 C C . TYR A 1 335 ? 10.305 -28.531 -25.391 1 97.5 335 TYR A C 1
ATOM 2716 O O . TYR A 1 335 ? 10.07 -27.641 -24.547 1 97.5 335 TYR A O 1
ATOM 2724 N N . PRO A 1 336 ? 10.906 -29.609 -25.078 1 97.62 336 PRO A N 1
ATOM 2725 C CA . PRO A 1 336 ? 11.008 -30.016 -23.672 1 97.62 336 PRO A CA 1
ATOM 2726 C C . PRO A 1 336 ? 11.891 -29.062 -22.859 1 97.62 336 PRO A C 1
ATOM 2728 O O . PRO A 1 336 ? 11.922 -29.156 -21.625 1 97.62 336 PRO A O 1
ATOM 2731 N N . SER A 1 337 ? 12.641 -28.156 -23.516 1 98.44 337 SER A N 1
ATOM 2732 C CA . SER A 1 337 ? 13.461 -27.188 -22.812 1 98.44 337 SER A CA 1
ATOM 2733 C C . SER A 1 337 ? 12.625 -25.984 -22.375 1 98.44 337 SER A C 1
ATOM 2735 O O . SER A 1 337 ? 13.133 -25.062 -21.734 1 98.44 337 SER A O 1
ATOM 2737 N N . LEU A 1 338 ? 11.305 -25.953 -22.656 1 98.75 338 LEU A N 1
ATOM 2738 C CA . LEU A 1 338 ? 10.32 -25 -22.141 1 98.75 338 LEU A CA 1
ATOM 2739 C C . LEU A 1 338 ? 9.469 -25.641 -21.047 1 98.75 338 LEU A C 1
ATOM 2741 O O . LEU A 1 338 ? 8.617 -26.484 -21.328 1 98.75 338 LEU A O 1
ATOM 2745 N N . ILE A 1 339 ? 9.695 -25.25 -19.797 1 98.81 339 ILE A N 1
ATOM 2746 C CA . ILE A 1 339 ? 9.094 -25.938 -18.656 1 98.81 339 ILE A CA 1
ATOM 2747 C C . ILE A 1 339 ? 8.25 -24.938 -17.859 1 98.81 339 ILE A C 1
ATOM 2749 O O . ILE A 1 339 ? 8.695 -23.828 -17.562 1 98.81 339 ILE A O 1
ATOM 2753 N N . PHE A 1 340 ? 7.055 -25.359 -17.469 1 98.31 340 PHE A N 1
ATOM 2754 C CA . PHE A 1 340 ? 6.098 -24.5 -16.781 1 98.31 340 PHE A CA 1
ATOM 2755 C C . PHE A 1 340 ? 5.949 -24.922 -15.312 1 98.31 340 PHE A C 1
ATOM 2757 O O . PHE A 1 340 ? 5.875 -26.109 -15.008 1 98.31 340 PHE A O 1
ATOM 2764 N N . PHE A 1 341 ? 5.824 -23.906 -14.438 1 97.12 341 PHE A N 1
ATOM 2765 C CA . PHE A 1 341 ? 5.809 -24.203 -13.008 1 97.12 341 PHE A CA 1
ATOM 2766 C C . PHE A 1 341 ? 4.43 -23.953 -12.422 1 97.12 341 PHE A C 1
ATOM 2768 O O . PHE A 1 341 ? 4.156 -24.328 -11.273 1 97.12 341 PHE A O 1
ATOM 2775 N N . ASN A 1 342 ? 3.518 -23.375 -13.133 1 94.56 342 ASN A N 1
ATOM 2776 C CA . ASN A 1 342 ? 2.275 -22.938 -12.508 1 94.56 342 ASN A CA 1
ATOM 2777 C C . ASN A 1 342 ? 1.066 -23.234 -13.391 1 94.56 342 ASN A C 1
ATOM 2779 O O . ASN A 1 342 ? 0.173 -22.406 -13.531 1 94.56 342 ASN A O 1
ATOM 2783 N N . ILE A 1 343 ? 0.998 -24.375 -13.93 1 95.62 343 ILE A N 1
ATOM 2784 C CA . ILE A 1 343 ? -0.141 -24.797 -14.742 1 95.62 343 ILE A CA 1
ATOM 2785 C C . ILE A 1 343 ? -1.215 -25.406 -13.844 1 95.62 343 ILE A C 1
ATOM 2787 O O . ILE A 1 343 ? -2.396 -25.078 -13.969 1 95.62 343 ILE A O 1
ATOM 2791 N N . PRO A 1 344 ? -0.841 -26.297 -12.883 1 94.5 344 PRO A N 1
ATOM 2792 C CA . PRO A 1 344 ? -1.876 -26.875 -12.023 1 94.5 344 PRO A CA 1
ATOM 2793 C C . PRO A 1 344 ? -2.635 -25.812 -11.219 1 94.5 344 PRO A C 1
ATOM 2795 O O . PRO A 1 344 ? -2.045 -24.828 -10.789 1 94.5 344 PRO A O 1
ATOM 2798 N N . ARG A 1 345 ? -3.895 -26.078 -11.039 1 89.94 345 ARG A N 1
ATOM 2799 C CA . ARG A 1 345 ? -4.742 -25.188 -10.266 1 89.94 345 ARG A CA 1
ATOM 2800 C C . ARG A 1 345 ? -5.188 -25.828 -8.961 1 89.94 345 ARG A C 1
ATOM 2802 O O . ARG A 1 345 ? -5.336 -27.047 -8.883 1 89.94 345 ARG A O 1
ATOM 2809 N N . GLN A 1 346 ? -5.453 -24.938 -7.914 1 79.56 346 GLN A N 1
ATOM 2810 C CA . GLN A 1 346 ? -5.957 -25.344 -6.609 1 79.56 346 GLN A CA 1
ATOM 2811 C C . GLN A 1 346 ? -5.066 -26.406 -5.984 1 79.56 346 GLN A C 1
ATOM 2813 O O . GLN A 1 346 ? -5.543 -27.484 -5.625 1 79.56 346 GLN A O 1
ATOM 2818 N N . TRP A 1 347 ? -3.834 -26.094 -5.816 1 72.25 347 TRP A N 1
ATOM 2819 C CA . TRP A 1 347 ? -2.867 -27.016 -5.215 1 72.25 347 TRP A CA 1
ATOM 2820 C C . TRP A 1 347 ? -2.025 -26.297 -4.16 1 72.25 347 TRP A C 1
ATOM 2822 O O . TRP A 1 347 ? -2.211 -25.094 -3.918 1 72.25 347 TRP A O 1
ATOM 2832 N N . SER A 1 348 ? -1.265 -27.188 -3.441 1 67.69 348 SER A N 1
ATOM 2833 C CA . SER A 1 348 ? -0.382 -26.656 -2.412 1 67.69 348 SER A CA 1
ATOM 2834 C C . SER A 1 348 ? 0.869 -26.031 -3.027 1 67.69 348 SER A C 1
ATOM 2836 O O . SER A 1 348 ? 1.609 -26.703 -3.75 1 67.69 348 SER A O 1
ATOM 2838 N N . TYR A 1 349 ? 1.209 -24.953 -2.951 1 78.25 349 TYR A N 1
ATOM 2839 C CA . TYR A 1 349 ? 2.078 -24.109 -3.766 1 78.25 349 TYR A CA 1
ATOM 2840 C C . TYR A 1 349 ? 3.545 -24.359 -3.439 1 78.25 349 TYR A C 1
ATOM 2842 O O . TYR A 1 349 ? 4.223 -25.109 -4.148 1 78.25 349 TYR A O 1
ATOM 2850 N N . PHE A 1 350 ? 4.043 -24.109 -2.262 1 89.62 350 PHE A N 1
ATOM 2851 C CA . PHE A 1 350 ? 5.484 -23.984 -2.088 1 89.62 350 PHE A CA 1
ATOM 2852 C C . PHE A 1 350 ? 6.168 -25.344 -2.125 1 89.62 350 PHE A C 1
ATOM 2854 O O . PHE A 1 350 ? 7.148 -25.531 -2.848 1 89.62 350 PHE A O 1
ATOM 2861 N N . PRO A 1 351 ? 5.633 -26.391 -1.46 1 91.69 351 PRO A N 1
ATOM 2862 C CA . PRO A 1 351 ? 6.277 -27.703 -1.556 1 91.69 351 PRO A CA 1
ATOM 2863 C C . PRO A 1 351 ? 6.242 -28.281 -2.971 1 91.69 351 PRO A C 1
ATOM 2865 O O . PRO A 1 351 ? 7.188 -28.953 -3.391 1 91.69 351 PRO A O 1
ATOM 2868 N N . HIS A 1 352 ? 5.203 -28.016 -3.646 1 92.62 352 HIS A N 1
ATOM 2869 C CA . HIS A 1 352 ? 5.086 -28.531 -5.008 1 92.62 352 HIS A CA 1
ATOM 2870 C C . HIS A 1 352 ? 6.055 -27.828 -5.949 1 92.62 352 HIS A C 1
ATOM 2872 O O . HIS A 1 352 ? 6.582 -28.438 -6.879 1 92.62 352 HIS A O 1
ATOM 2878 N N . PHE A 1 353 ? 6.273 -26.594 -5.73 1 95.94 353 PHE A N 1
ATOM 2879 C CA . PHE A 1 353 ? 7.27 -25.875 -6.527 1 95.94 353 PHE A CA 1
ATOM 2880 C C . PHE A 1 353 ? 8.648 -26.5 -6.348 1 95.94 353 PHE A C 1
ATOM 2882 O O . PHE A 1 353 ? 9.438 -26.547 -7.293 1 95.94 353 PHE A O 1
ATOM 2889 N N . ASN A 1 354 ? 8.883 -26.891 -5.148 1 95.94 354 ASN A N 1
ATOM 2890 C CA . ASN A 1 354 ? 10.148 -27.578 -4.891 1 95.94 354 ASN A CA 1
ATOM 2891 C C . ASN A 1 354 ? 10.281 -28.844 -5.734 1 95.94 354 ASN A C 1
ATOM 2893 O O . ASN A 1 354 ? 11.352 -29.094 -6.297 1 95.94 354 ASN A O 1
ATOM 2897 N N . GLU A 1 355 ? 9.25 -29.609 -5.797 1 95.56 355 GLU A N 1
ATOM 2898 C CA . GLU A 1 355 ? 9.273 -30.828 -6.594 1 95.56 355 GLU A CA 1
ATOM 2899 C C . GLU A 1 355 ? 9.43 -30.516 -8.078 1 95.56 355 GLU A C 1
ATOM 2901 O O . GLU A 1 355 ? 10.164 -31.219 -8.789 1 95.56 355 GLU A O 1
ATOM 2906 N N . PHE A 1 356 ? 8.766 -29.484 -8.5 1 97.12 356 PHE A N 1
ATOM 2907 C CA . PHE A 1 356 ? 8.898 -29.047 -9.891 1 97.12 356 PHE A CA 1
ATOM 2908 C C . PHE A 1 356 ? 10.336 -28.656 -10.195 1 97.12 356 PHE A C 1
ATOM 2910 O O . PHE A 1 356 ? 10.883 -29.031 -11.234 1 97.12 356 PHE A O 1
ATOM 2917 N N . ALA A 1 357 ? 10.891 -27.938 -9.297 1 97.94 357 ALA A N 1
ATOM 2918 C CA . ALA A 1 357 ? 12.258 -27.453 -9.5 1 97.94 357 ALA A CA 1
ATOM 2919 C C . ALA A 1 357 ? 13.242 -28.625 -9.562 1 97.94 357 ALA A C 1
ATOM 2921 O O . ALA A 1 357 ? 14.117 -28.656 -10.43 1 97.94 357 ALA A O 1
ATOM 2922 N N . LYS A 1 358 ? 13.094 -29.578 -8.68 1 97.38 358 LYS A N 1
ATOM 2923 C CA . LYS A 1 358 ? 13.938 -30.766 -8.688 1 97.38 358 LYS A CA 1
ATOM 2924 C C . LYS A 1 358 ? 13.867 -31.484 -10.039 1 97.38 358 LYS A C 1
ATOM 2926 O O . LYS A 1 358 ? 14.898 -31.828 -10.625 1 97.38 358 LYS A O 1
ATOM 2931 N N . LEU A 1 359 ? 12.688 -31.672 -10.453 1 98.25 359 LEU A N 1
ATOM 2932 C CA . LEU A 1 359 ? 12.492 -32.406 -11.695 1 98.25 359 LEU A CA 1
ATOM 2933 C C . LEU A 1 359 ? 13.039 -31.594 -12.883 1 98.25 359 LEU A C 1
ATOM 2935 O O . LEU A 1 359 ? 13.727 -32.156 -13.742 1 98.25 359 LEU A O 1
ATOM 2939 N N . ALA A 1 360 ? 12.766 -30.344 -12.922 1 98.62 360 ALA A N 1
ATOM 2940 C CA . ALA A 1 360 ? 13.188 -29.484 -14.031 1 98.62 360 ALA A CA 1
ATOM 2941 C C . ALA A 1 360 ? 14.711 -29.469 -14.164 1 98.62 360 ALA A C 1
ATOM 2943 O O . ALA A 1 360 ? 15.242 -29.562 -15.281 1 98.62 360 ALA A O 1
ATOM 2944 N N . VAL A 1 361 ? 15.367 -29.359 -13.078 1 98.31 361 VAL A N 1
ATOM 2945 C CA . VAL A 1 361 ? 16.828 -29.328 -13.094 1 98.31 361 VAL A CA 1
ATOM 2946 C C . VAL A 1 361 ? 17.375 -30.656 -13.609 1 98.31 361 VAL A C 1
ATOM 2948 O O . VAL A 1 361 ? 18.312 -30.672 -14.398 1 98.31 361 VAL A O 1
ATOM 2951 N N . ARG A 1 362 ? 16.797 -31.719 -13.25 1 98.06 362 ARG A N 1
ATOM 2952 C CA . ARG A 1 362 ? 17.234 -33.062 -13.656 1 98.06 362 ARG A CA 1
ATOM 2953 C C . ARG A 1 362 ? 16.938 -33.312 -15.125 1 98.06 362 ARG A C 1
ATOM 2955 O O . ARG A 1 362 ? 17.656 -34.031 -15.797 1 98.06 362 ARG A O 1
ATOM 2962 N N . ILE A 1 363 ? 15.875 -32.75 -15.586 1 98.06 363 ILE A N 1
ATOM 2963 C CA . ILE A 1 363 ? 15.609 -32.812 -17.016 1 98.06 363 ILE A CA 1
ATOM 2964 C C . ILE A 1 363 ? 16.656 -32 -17.766 1 98.06 363 ILE A C 1
ATOM 2966 O O . ILE A 1 363 ? 17.203 -32.438 -18.781 1 98.06 363 ILE A O 1
ATOM 2970 N N . ALA A 1 364 ? 17.016 -30.828 -17.297 1 97.81 364 ALA A N 1
ATOM 2971 C CA . ALA A 1 364 ? 17.906 -29.891 -17.969 1 97.81 364 ALA A CA 1
ATOM 2972 C C . ALA A 1 364 ? 19.328 -30.438 -18.062 1 97.81 364 ALA A C 1
ATOM 2974 O O . ALA A 1 364 ? 20 -30.25 -19.078 1 97.81 364 ALA A O 1
ATOM 2975 N N . ASP A 1 365 ? 19.688 -31.156 -17.031 1 96.12 365 ASP A N 1
ATOM 2976 C CA . ASP A 1 365 ? 21.062 -31.641 -17.078 1 96.12 365 ASP A CA 1
ATOM 2977 C C . ASP A 1 365 ? 21.125 -33.094 -17.578 1 96.12 365 ASP A C 1
ATOM 2979 O O . ASP A 1 365 ? 22.188 -33.688 -17.578 1 96.12 365 ASP A O 1
ATOM 2983 N N . GLY A 1 366 ? 20.016 -33.656 -17.875 1 95.25 366 GLY A N 1
ATOM 2984 C CA . GLY A 1 366 ? 20 -34.938 -18.562 1 95.25 366 GLY A CA 1
ATOM 2985 C C . GLY A 1 366 ? 19.844 -36.125 -17.641 1 95.25 366 GLY A C 1
ATOM 2986 O O . GLY A 1 366 ? 19.781 -37.281 -18.094 1 95.25 366 GLY A O 1
ATOM 2987 N N . ARG A 1 367 ? 19.719 -35.938 -16.375 1 95 367 ARG A N 1
ATOM 2988 C CA . ARG A 1 367 ? 19.578 -37.031 -15.43 1 95 367 ARG A CA 1
ATOM 2989 C C . ARG A 1 367 ? 18.234 -37.719 -15.594 1 95 367 ARG A C 1
ATOM 2991 O O . ARG A 1 367 ? 18.078 -38.906 -15.25 1 95 367 ARG A O 1
ATOM 2998 N N . VAL A 1 368 ? 17.312 -37 -16.109 1 97.25 368 VAL A N 1
ATOM 2999 C CA . VAL A 1 368 ? 15.992 -37.562 -16.406 1 97.25 368 VAL A CA 1
ATOM 3000 C C . VAL A 1 368 ? 15.758 -37.562 -17.906 1 97.25 368 VAL A C 1
ATOM 3002 O O . VAL A 1 368 ? 15.891 -36.531 -18.578 1 97.25 368 VAL A O 1
ATOM 3005 N N . LYS A 1 369 ? 15.438 -38.75 -18.359 1 95.62 369 LYS A N 1
ATOM 3006 C CA . LYS A 1 369 ? 15.086 -38.906 -19.781 1 95.62 369 LYS A CA 1
ATOM 3007 C C . LYS A 1 369 ? 13.578 -38.875 -19.969 1 95.62 369 LYS A C 1
ATOM 3009 O O . LYS A 1 369 ? 12.844 -39.625 -19.312 1 95.62 369 LYS A O 1
ATOM 3014 N N . LEU A 1 370 ? 13.156 -38.125 -20.922 1 97.31 370 LEU A N 1
ATOM 3015 C CA . LEU A 1 370 ? 11.734 -38 -21.188 1 97.31 370 LEU A CA 1
ATOM 3016 C C . LEU A 1 370 ? 11.273 -39.062 -22.188 1 97.31 370 LEU A C 1
ATOM 3018 O O . LEU A 1 370 ? 12.07 -39.531 -23 1 97.31 370 LEU A O 1
ATOM 3022 N N . PRO A 1 371 ? 10.047 -39.406 -22.062 1 97.12 371 PRO A N 1
ATOM 3023 C CA . PRO A 1 371 ? 9.5 -40.281 -23.109 1 97.12 371 PRO A CA 1
ATOM 3024 C C . PRO A 1 371 ? 9.5 -39.625 -24.484 1 97.12 371 PRO A C 1
ATOM 3026 O O . PRO A 1 371 ? 9.875 -38.469 -24.625 1 97.12 371 PRO A O 1
ATOM 3029 N N . THR A 1 372 ? 9.148 -40.469 -25.5 1 96.94 372 THR A N 1
ATOM 3030 C CA . THR A 1 372 ? 9.047 -39.938 -26.859 1 96.94 372 THR A CA 1
ATOM 3031 C C . THR A 1 372 ? 7.895 -38.938 -26.969 1 96.94 372 THR A C 1
ATOM 3033 O O . THR A 1 372 ? 6.996 -38.938 -26.125 1 96.94 372 THR A O 1
ATOM 3036 N N . GLU A 1 373 ? 7.984 -38.156 -27.984 1 97.12 373 GLU A N 1
ATOM 3037 C CA . GLU A 1 373 ? 6.914 -37.188 -28.234 1 97.12 373 GLU A CA 1
ATOM 3038 C C . GLU A 1 373 ? 5.559 -37.906 -28.312 1 97.12 373 GLU A C 1
ATOM 3040 O O . GLU A 1 373 ? 4.582 -37.438 -27.719 1 97.12 373 GLU A O 1
ATOM 3045 N N . LYS A 1 374 ? 5.52 -39.031 -28.984 1 97.94 374 LYS A N 1
ATOM 3046 C CA . LYS A 1 374 ? 4.285 -39.781 -29.141 1 97.94 374 LYS A CA 1
ATOM 3047 C C . LYS A 1 374 ? 3.758 -40.281 -27.781 1 97.94 374 LYS A C 1
ATOM 3049 O O . LYS A 1 374 ? 2.557 -40.188 -27.531 1 97.94 374 LYS A O 1
ATOM 3054 N N . GLU A 1 375 ? 4.609 -40.719 -26.984 1 98.25 375 GLU A N 1
ATOM 3055 C CA . GLU A 1 375 ? 4.227 -41.188 -25.656 1 98.25 375 GLU A CA 1
ATOM 3056 C C . GLU A 1 375 ? 3.723 -40.062 -24.781 1 98.25 375 GLU A C 1
ATOM 3058 O O . GLU A 1 375 ? 2.77 -40.219 -24.016 1 98.25 375 GLU A O 1
ATOM 3063 N N . MET A 1 376 ? 4.332 -38.938 -24.875 1 98.5 376 MET A N 1
ATOM 3064 C CA . MET A 1 376 ? 3.924 -37.781 -24.078 1 98.5 376 MET A CA 1
ATOM 3065 C C . MET A 1 376 ? 2.555 -37.281 -24.516 1 98.5 376 MET A C 1
ATOM 3067 O O . MET A 1 376 ? 1.727 -36.906 -23.688 1 98.5 376 MET A O 1
ATOM 3071 N N . ILE A 1 377 ? 2.338 -37.25 -25.797 1 98.31 377 ILE A N 1
ATOM 3072 C CA . ILE A 1 377 ? 1.042 -36.844 -26.328 1 98.31 377 ILE A CA 1
ATOM 3073 C C . ILE A 1 377 ? -0.044 -37.781 -25.828 1 98.31 377 ILE A C 1
ATOM 3075 O O . ILE A 1 377 ? -1.098 -37.344 -25.359 1 98.31 377 ILE A O 1
ATOM 3079 N N . LYS A 1 378 ? 0.262 -39.062 -25.875 1 98.31 378 LYS A N 1
ATOM 3080 C CA . LYS A 1 378 ? -0.699 -40.062 -25.422 1 98.31 378 LYS A CA 1
ATOM 3081 C C . LYS A 1 378 ? -1.008 -39.875 -23.938 1 98.31 378 LYS A C 1
ATOM 3083 O O . LYS A 1 378 ? -2.17 -39.938 -23.531 1 98.31 378 LYS A O 1
ATOM 3088 N N . ASP A 1 379 ? -0.003 -39.719 -23.219 1 97.62 379 ASP A N 1
ATOM 3089 C CA . ASP A 1 379 ? -0.171 -39.531 -21.781 1 97.62 379 ASP A CA 1
ATOM 3090 C C . ASP A 1 379 ? -1.057 -38.312 -21.5 1 97.62 379 ASP A C 1
ATOM 3092 O O . ASP A 1 379 ? -1.986 -38.375 -20.688 1 97.62 379 ASP A O 1
ATOM 3096 N N . SER A 1 380 ? -0.793 -37.188 -22.109 1 97.94 380 SER A N 1
ATOM 3097 C CA . SER A 1 380 ? -1.551 -35.938 -21.953 1 97.94 380 SER A CA 1
ATOM 3098 C C . SER A 1 380 ? -3.016 -36.156 -22.344 1 97.94 380 SER A C 1
ATOM 3100 O O . SER A 1 380 ? -3.912 -35.719 -21.609 1 97.94 380 SER A O 1
ATOM 3102 N N . GLU A 1 381 ? -3.215 -36.812 -23.406 1 97.94 381 GLU A N 1
ATOM 3103 C CA . GLU A 1 381 ? -4.57 -37.031 -23.891 1 97.94 381 GLU A CA 1
ATOM 3104 C C . GLU A 1 381 ? -5.32 -38 -22.969 1 97.94 381 GLU A C 1
ATOM 3106 O O . GLU A 1 381 ? -6.504 -37.781 -22.688 1 97.94 381 GLU A O 1
ATOM 3111 N N . ASP A 1 382 ? -4.648 -39.031 -22.562 1 98 382 ASP A N 1
ATOM 3112 C CA . ASP A 1 382 ? -5.262 -40 -21.656 1 98 382 ASP A CA 1
ATOM 3113 C C . ASP A 1 382 ? -5.723 -39.312 -20.359 1 98 382 ASP A C 1
ATOM 3115 O O . ASP A 1 382 ? -6.812 -39.594 -19.859 1 98 382 ASP A O 1
ATOM 3119 N N . ASP A 1 383 ? -4.926 -38.5 -19.844 1 96.56 383 ASP A N 1
ATOM 3120 C CA . ASP A 1 383 ? -5.273 -37.781 -18.625 1 96.56 383 ASP A CA 1
ATOM 3121 C C . ASP A 1 383 ? -6.508 -36.906 -18.844 1 96.56 383 ASP A C 1
ATOM 3123 O O . ASP A 1 383 ? -7.43 -36.906 -18.016 1 96.56 383 ASP A O 1
ATOM 3127 N N . TYR A 1 384 ? -6.559 -36.188 -19.953 1 97.44 384 TYR A N 1
ATOM 3128 C CA . TYR A 1 384 ? -7.672 -35.312 -20.281 1 97.44 384 TYR A CA 1
ATOM 3129 C C . TYR A 1 384 ? -8.969 -36.094 -20.422 1 97.44 384 TYR A C 1
ATOM 3131 O O . TYR A 1 384 ? -10 -35.719 -19.875 1 97.44 384 TYR A O 1
ATOM 3139 N N . GLN A 1 385 ? -8.844 -37.219 -21.125 1 97.62 385 GLN A N 1
ATOM 3140 C CA . GLN A 1 385 ? -10.016 -38.031 -21.359 1 97.62 385 GLN A CA 1
ATOM 3141 C C . GLN A 1 385 ? -10.531 -38.656 -20.047 1 97.62 385 GLN A C 1
ATOM 3143 O O . GLN A 1 385 ? -11.742 -38.75 -19.844 1 97.62 385 GLN A O 1
ATOM 3148 N N . LYS A 1 386 ? -9.672 -39.094 -19.297 1 95.75 386 LYS A N 1
ATOM 3149 C CA . LYS A 1 386 ? -10.062 -39.625 -18 1 95.75 386 LYS A CA 1
ATOM 3150 C C . LYS A 1 386 ? -10.836 -38.625 -17.172 1 95.75 386 LYS A C 1
ATOM 3152 O O . LYS A 1 386 ? -11.805 -38.969 -16.5 1 95.75 386 LYS A O 1
ATOM 3157 N N . ARG A 1 387 ? -10.414 -37.375 -17.172 1 95.12 387 ARG A N 1
ATOM 3158 C CA . ARG A 1 387 ? -11.102 -36.312 -16.469 1 95.12 387 ARG A CA 1
ATOM 3159 C C . ARG A 1 387 ? -12.5 -36.094 -17.016 1 95.12 387 ARG A C 1
ATOM 3161 O O . ARG A 1 387 ? -13.461 -35.906 -16.266 1 95.12 387 ARG A O 1
ATOM 3168 N N . LEU A 1 388 ? -12.594 -36.062 -18.328 1 96.19 388 LEU A N 1
ATOM 3169 C CA . LEU A 1 388 ? -13.898 -35.938 -18.953 1 96.19 388 LEU A CA 1
ATOM 3170 C C . LEU A 1 388 ? -14.82 -37.094 -18.547 1 96.19 388 LEU A C 1
ATOM 3172 O O . LEU A 1 388 ? -16 -36.875 -18.266 1 96.19 388 LEU A O 1
ATOM 3176 N N . GLU A 1 389 ? -14.266 -38.219 -18.469 1 96.5 389 GLU A N 1
ATOM 3177 C CA . GLU A 1 389 ? -15.031 -39.406 -18.094 1 96.5 389 GLU A CA 1
ATOM 3178 C C . GLU A 1 389 ? -15.508 -39.344 -16.656 1 96.5 389 GLU A C 1
ATOM 3180 O O . GLU A 1 389 ? -16.547 -39.906 -16.312 1 96.5 389 GLU A O 1
ATOM 3185 N N . GLN A 1 390 ? -14.789 -38.656 -15.883 1 92.75 390 GLN A N 1
ATOM 3186 C CA . GLN A 1 390 ? -15.156 -38.469 -14.484 1 92.75 390 GLN A CA 1
ATOM 3187 C C . GLN A 1 390 ? -16.219 -37.375 -14.336 1 92.75 390 GLN A C 1
ATOM 3189 O O . GLN A 1 390 ? -16.656 -37.094 -13.227 1 92.75 390 GLN A O 1
ATOM 3194 N N . GLY A 1 391 ? -16.531 -36.719 -15.461 1 92.25 391 GLY A N 1
ATOM 3195 C CA . GLY A 1 391 ? -17.609 -35.75 -15.445 1 92.25 391 GLY A CA 1
ATOM 3196 C C . GLY A 1 391 ? -17.109 -34.312 -15.281 1 92.25 391 GLY A C 1
ATOM 3197 O O . GLY A 1 391 ? -17.906 -33.406 -15.109 1 92.25 391 GLY A O 1
ATOM 3198 N N . LEU A 1 392 ? -15.859 -34.156 -15.297 1 92.06 392 LEU A N 1
ATOM 3199 C CA . LEU A 1 392 ? -15.32 -32.812 -15.18 1 92.06 392 LEU A CA 1
ATOM 3200 C C . LEU A 1 392 ? -15.477 -32.031 -16.484 1 92.06 392 LEU A C 1
ATOM 3202 O O . LEU A 1 392 ? -15.336 -32.594 -17.562 1 92.06 392 LEU A O 1
ATOM 3206 N N . LYS A 1 393 ? -15.711 -30.703 -16.344 1 92.25 393 LYS A N 1
ATOM 3207 C CA . LYS A 1 393 ? -15.766 -29.844 -17.516 1 92.25 393 LYS A CA 1
ATOM 3208 C C . LYS A 1 393 ? -14.375 -29.625 -18.109 1 92.25 393 LYS A C 1
ATOM 3210 O O . LYS A 1 393 ? -13.367 -29.75 -17.406 1 92.25 393 LYS A O 1
ATOM 3215 N N . PRO A 1 394 ? -14.297 -29.266 -19.375 1 93.44 394 PRO A N 1
ATOM 3216 C CA . PRO A 1 394 ? -13.016 -29.062 -20.047 1 93.44 394 PRO A CA 1
ATOM 3217 C C . PRO A 1 394 ? -12.117 -28.062 -19.328 1 93.44 394 PRO A C 1
ATOM 3219 O O . PRO A 1 394 ? -10.898 -28.25 -19.266 1 93.44 394 PRO A O 1
ATOM 3222 N N . ARG A 1 395 ? -12.695 -27.109 -18.672 1 92.38 395 ARG A N 1
ATOM 3223 C CA . ARG A 1 395 ? -11.93 -26.047 -18.031 1 92.38 395 ARG A CA 1
ATOM 3224 C C . ARG A 1 395 ? -11.188 -26.578 -16.812 1 92.38 395 ARG A C 1
ATOM 3226 O O . ARG A 1 395 ? -10.328 -25.906 -16.25 1 92.38 395 ARG A O 1
ATOM 3233 N N . TYR A 1 396 ? -11.453 -27.797 -16.469 1 92.56 396 TYR A N 1
ATOM 3234 C CA . TYR A 1 396 ? -10.805 -28.422 -15.312 1 92.56 396 TYR A CA 1
ATOM 3235 C C . TYR A 1 396 ? -9.672 -29.328 -15.75 1 92.56 396 TYR A C 1
ATOM 3237 O O . TYR A 1 396 ? -9.273 -30.234 -15.008 1 92.56 396 TYR A O 1
ATOM 3245 N N . ALA A 1 397 ? -9.148 -29.078 -16.922 1 95.69 397 ALA A N 1
ATOM 3246 C CA . ALA A 1 397 ? -8.102 -29.906 -17.516 1 95.69 397 ALA A CA 1
ATOM 3247 C C . ALA A 1 397 ? -6.863 -29.938 -16.625 1 95.69 397 ALA A C 1
ATOM 3249 O O . ALA A 1 397 ? -6.074 -30.891 -16.672 1 95.69 397 ALA A O 1
ATOM 3250 N N . HIS A 1 398 ? -6.656 -28.938 -15.797 1 95.81 398 HIS A N 1
ATOM 3251 C CA . HIS A 1 398 ? -5.453 -28.844 -14.977 1 95.81 398 HIS A CA 1
ATOM 3252 C C . HIS A 1 398 ? -5.801 -28.719 -13.5 1 95.81 398 HIS A C 1
ATOM 3254 O O . HIS A 1 398 ? -4.961 -28.312 -12.688 1 95.81 398 HIS A O 1
ATOM 3260 N N . TYR A 1 399 ? -6.984 -29.062 -13.102 1 92.38 399 TYR A N 1
ATOM 3261 C CA . TYR A 1 399 ? -7.496 -28.984 -11.742 1 92.38 399 TYR A CA 1
ATOM 3262 C C . TYR A 1 399 ? -6.871 -30.062 -10.859 1 92.38 399 TYR A C 1
ATOM 3264 O O . TYR A 1 399 ? -6.812 -31.234 -11.242 1 92.38 399 TYR A O 1
ATOM 3272 N N . MET A 1 400 ? -6.383 -29.672 -9.641 1 90.69 400 MET A N 1
ATOM 3273 C CA . MET A 1 400 ? -5.754 -30.609 -8.719 1 90.69 400 MET A CA 1
ATOM 3274 C C . MET A 1 400 ? -6.445 -30.578 -7.359 1 90.69 400 MET A C 1
ATOM 3276 O O . MET A 1 400 ? -5.934 -31.125 -6.383 1 90.69 400 MET A O 1
ATOM 3280 N N . GLY A 1 401 ? -7.555 -30 -7.195 1 79.75 401 GLY A N 1
ATOM 3281 C CA . GLY A 1 401 ? -8.164 -29.672 -5.914 1 79.75 401 GLY A CA 1
ATOM 3282 C C . GLY A 1 401 ? -8.922 -30.844 -5.305 1 79.75 401 GLY A C 1
ATOM 3283 O O . GLY A 1 401 ? -9.344 -30.781 -4.148 1 79.75 401 GLY A O 1
ATOM 3284 N N . ASP A 1 402 ? -9.117 -31.922 -6.102 1 75.38 402 ASP A N 1
ATOM 3285 C CA . ASP A 1 402 ? -9.82 -33.062 -5.516 1 75.38 402 ASP A CA 1
ATOM 3286 C C . ASP A 1 402 ? -8.914 -33.844 -4.566 1 75.38 402 ASP A C 1
ATOM 3288 O O . ASP A 1 402 ? -7.699 -33.625 -4.566 1 75.38 402 ASP A O 1
ATOM 3292 N N . ILE A 1 403 ? -9.484 -34.469 -3.578 1 66.56 403 ILE A N 1
ATOM 3293 C CA . ILE A 1 403 ? -8.891 -34.969 -2.354 1 66.56 403 ILE A CA 1
ATOM 3294 C C . ILE A 1 403 ? -7.586 -35.688 -2.68 1 66.56 403 ILE A C 1
ATOM 3296 O O . ILE A 1 403 ? -6.578 -35.5 -1.996 1 66.56 403 ILE A O 1
ATOM 3300 N N . ASP A 1 404 ? -7.434 -36.312 -3.691 1 80.75 404 ASP A N 1
ATOM 3301 C CA . ASP A 1 404 ? -6.246 -37.156 -3.793 1 80.75 404 ASP A CA 1
ATOM 3302 C C . ASP A 1 404 ? -5.414 -36.781 -5.02 1 80.75 404 ASP A C 1
ATOM 3304 O O . ASP A 1 404 ? -4.25 -37.156 -5.121 1 80.75 404 ASP A O 1
ATOM 3308 N N . ARG A 1 405 ? -5.75 -35.938 -5.738 1 87.81 405 ARG A N 1
ATOM 3309 C CA . ARG A 1 405 ? -5.133 -35.781 -7.051 1 87.81 405 ARG A CA 1
ATOM 3310 C C . ARG A 1 405 ? -3.771 -35.125 -6.938 1 87.81 405 ARG A C 1
ATOM 3312 O O . ARG A 1 405 ? -2.801 -35.562 -7.555 1 87.81 405 ARG A O 1
ATOM 3319 N N . GLN A 1 406 ? -3.678 -34.031 -6.227 1 90.44 406 GLN A N 1
ATOM 3320 C CA . GLN A 1 406 ? -2.408 -33.344 -6.129 1 90.44 406 GLN A CA 1
ATOM 3321 C C . GLN A 1 406 ? -1.328 -34.219 -5.508 1 90.44 406 GLN A C 1
ATOM 3323 O O . GLN A 1 406 ? -0.154 -34.125 -5.875 1 90.44 406 GLN A O 1
ATOM 3328 N N . TRP A 1 407 ? -1.675 -35.094 -4.613 1 91 407 TRP A N 1
ATOM 3329 C CA . TRP A 1 407 ? -0.699 -35.938 -3.936 1 91 407 TRP A CA 1
ATOM 3330 C C . TRP A 1 407 ? -0.259 -37.062 -4.836 1 91 407 TRP A C 1
ATOM 3332 O O . TRP A 1 407 ? 0.917 -37.438 -4.852 1 91 407 TRP A O 1
ATOM 3342 N N . GLY A 1 408 ? -1.243 -37.656 -5.508 1 91.69 408 GLY A N 1
ATOM 3343 C CA . GLY A 1 408 ? -0.875 -38.625 -6.523 1 91.69 408 GLY A CA 1
ATOM 3344 C C . GLY A 1 408 ? 0.027 -38.062 -7.602 1 91.69 408 GLY A C 1
ATOM 3345 O O . GLY A 1 408 ? 1.001 -38.688 -8 1 91.69 408 GLY A O 1
ATOM 3346 N N . TYR A 1 409 ? -0.329 -36.906 -8.062 1 93.5 409 TYR A N 1
ATOM 3347 C CA . TYR A 1 409 ? 0.479 -36.219 -9.055 1 93.5 409 TYR A CA 1
ATOM 3348 C C . TYR A 1 409 ? 1.901 -36 -8.547 1 93.5 409 TYR A C 1
ATOM 3350 O O . TYR A 1 409 ? 2.867 -36.25 -9.273 1 93.5 409 TYR A O 1
ATOM 3358 N N . ASN A 1 410 ? 2.043 -35.625 -7.301 1 91.69 410 ASN A N 1
ATOM 3359 C CA . ASN A 1 410 ? 3.357 -35.438 -6.699 1 91.69 410 ASN A CA 1
ATOM 3360 C C . ASN A 1 410 ? 4.16 -36.719 -6.676 1 91.69 410 ASN A C 1
ATOM 3362 O O . ASN A 1 410 ? 5.363 -36.719 -6.938 1 91.69 410 ASN A O 1
ATOM 3366 N N . LYS A 1 411 ? 3.584 -37.75 -6.32 1 93.88 411 LYS A N 1
ATOM 3367 C CA . LYS A 1 411 ? 4.254 -39.031 -6.316 1 93.88 411 LYS A CA 1
ATOM 3368 C C . LYS A 1 411 ? 4.742 -39.406 -7.711 1 93.88 411 LYS A C 1
ATOM 3370 O O . LYS A 1 411 ? 5.836 -39.969 -7.863 1 93.88 411 LYS A O 1
ATOM 3375 N N . ASP A 1 412 ? 3.922 -39.125 -8.664 1 94.19 412 ASP A N 1
ATOM 3376 C CA . ASP A 1 412 ? 4.301 -39.406 -10.047 1 94.19 412 ASP A CA 1
ATOM 3377 C C . ASP A 1 412 ? 5.543 -38.625 -10.453 1 94.19 412 ASP A C 1
ATOM 3379 O O . ASP A 1 412 ? 6.441 -39.156 -11.102 1 94.19 412 ASP A O 1
ATOM 3383 N N . LEU A 1 413 ? 5.562 -37.375 -10.109 1 95 413 LEU A N 1
ATOM 3384 C CA . LEU A 1 413 ? 6.707 -36.531 -10.438 1 95 413 LEU A CA 1
ATOM 3385 C C . LEU A 1 413 ? 7.969 -37.031 -9.75 1 95 413 LEU A C 1
ATOM 3387 O O . LEU A 1 413 ? 9.047 -37.031 -10.352 1 95 413 LEU A O 1
ATOM 3391 N N . ALA A 1 414 ? 7.805 -37.375 -8.484 1 96.31 414 ALA A N 1
ATOM 3392 C CA . ALA A 1 414 ? 8.938 -37.906 -7.727 1 96.31 414 ALA A CA 1
ATOM 3393 C C . ALA A 1 414 ? 9.492 -39.188 -8.359 1 96.31 414 ALA A C 1
ATOM 3395 O O . ALA A 1 414 ? 10.703 -39.344 -8.461 1 96.31 414 ALA A O 1
ATOM 3396 N N . LYS A 1 415 ? 8.641 -40.031 -8.75 1 96.81 415 LYS A N 1
ATOM 3397 C CA . LYS A 1 415 ? 9.039 -41.25 -9.422 1 96.81 415 LYS A CA 1
ATOM 3398 C C . LYS A 1 415 ? 9.773 -40.938 -10.727 1 96.81 415 LYS A C 1
ATOM 3400 O O . LYS A 1 415 ? 10.828 -41.531 -11 1 96.81 415 LYS A O 1
ATOM 3405 N N . MET A 1 416 ? 9.219 -40.062 -11.469 1 96.25 416 MET A N 1
ATOM 3406 C CA . MET A 1 416 ? 9.828 -39.656 -12.727 1 96.25 416 MET A CA 1
ATOM 3407 C C . MET A 1 416 ? 11.219 -39.094 -12.5 1 96.25 416 MET A C 1
ATOM 3409 O O . MET A 1 416 ? 12.141 -39.344 -13.273 1 96.25 416 MET A O 1
ATOM 3413 N N . GLY A 1 417 ? 11.344 -38.312 -11.484 1 96.81 417 GLY A N 1
ATOM 3414 C CA . GLY A 1 417 ? 12.586 -37.625 -11.219 1 96.81 417 GLY A CA 1
ATOM 3415 C C . GLY A 1 417 ? 13.586 -38.438 -10.43 1 96.81 417 GLY A C 1
ATOM 3416 O O . GLY A 1 417 ? 14.773 -38.094 -10.367 1 96.81 417 GLY A O 1
ATOM 3417 N N . GLY A 1 418 ? 13.148 -39.469 -9.789 1 96.38 418 GLY A N 1
ATOM 3418 C CA . GLY A 1 418 ? 14.031 -40.312 -8.992 1 96.38 418 GLY A CA 1
ATOM 3419 C C . GLY A 1 418 ? 14.375 -39.688 -7.645 1 96.38 418 GLY A C 1
ATOM 3420 O O . GLY A 1 418 ? 15.531 -39.75 -7.219 1 96.38 418 GLY A O 1
ATOM 3421 N N . PHE A 1 419 ? 13.508 -39.031 -7.051 1 95.38 419 PHE A N 1
ATOM 3422 C CA . PHE A 1 419 ? 13.711 -38.469 -5.719 1 95.38 419 PHE A CA 1
ATOM 3423 C C . PHE A 1 419 ? 12.547 -38.812 -4.801 1 95.38 419 PHE A C 1
ATOM 3425 O O . PHE A 1 419 ? 11.547 -39.406 -5.246 1 95.38 419 PHE A O 1
ATOM 3432 N N . GLU A 1 420 ? 12.695 -38.531 -3.49 1 94.25 420 GLU A N 1
ATOM 3433 C CA . GLU A 1 420 ? 11.672 -38.875 -2.498 1 94.25 420 GLU A CA 1
ATOM 3434 C C . GLU A 1 420 ? 10.461 -37.938 -2.639 1 94.25 420 GLU A C 1
ATOM 3436 O O . GLU A 1 420 ? 10.602 -36.75 -2.846 1 94.25 420 GLU A O 1
ATOM 3441 N N . PRO A 1 421 ? 9.281 -38.562 -2.566 1 94.25 421 PRO A N 1
ATOM 3442 C CA . PRO A 1 421 ? 8.078 -37.719 -2.602 1 94.25 421 PRO A CA 1
ATOM 3443 C C . PRO A 1 421 ? 7.914 -36.875 -1.342 1 94.25 421 PRO A C 1
ATOM 3445 O O . PRO A 1 421 ? 8.656 -37.062 -0.373 1 94.25 421 PRO A O 1
ATOM 3448 N N . LEU A 1 422 ? 6.953 -35.938 -1.389 1 93.19 422 LEU A N 1
ATOM 3449 C CA . LEU A 1 422 ? 6.625 -35.125 -0.222 1 93.19 422 LEU A CA 1
ATOM 3450 C C . LEU A 1 422 ? 6.129 -36 0.926 1 93.19 422 LEU A C 1
ATOM 3452 O O . LEU A 1 422 ? 5.469 -37.031 0.697 1 93.19 422 LEU A O 1
ATOM 3456 N N . PRO A 1 423 ? 6.41 -35.656 2.148 1 93.56 423 PRO A N 1
ATOM 3457 C CA . PRO A 1 423 ? 5.988 -36.469 3.287 1 93.56 423 PRO A CA 1
ATOM 3458 C C . PRO A 1 423 ? 4.469 -36.562 3.422 1 93.56 423 PRO A C 1
ATOM 3460 O O . PRO A 1 423 ? 3.766 -35.562 3.18 1 93.56 423 PRO A O 1
ATOM 3463 N N . PRO A 1 424 ? 3.932 -37.688 3.889 1 93.75 424 PRO A N 1
ATOM 3464 C CA . PRO A 1 424 ? 2.49 -37.906 3.971 1 93.75 424 PRO A CA 1
ATOM 3465 C C . PRO A 1 424 ? 1.782 -36.938 4.918 1 93.75 424 PRO A C 1
ATOM 3467 O O . PRO A 1 424 ? 0.581 -36.719 4.773 1 93.75 424 PRO A O 1
ATOM 3470 N N . VAL A 1 425 ? 2.465 -36.375 5.875 1 94.62 425 VAL A N 1
ATOM 3471 C CA . VAL A 1 425 ? 1.867 -35.469 6.859 1 94.62 425 VAL A CA 1
ATOM 3472 C C . VAL A 1 425 ? 1.235 -34.281 6.156 1 94.62 425 VAL A C 1
ATOM 3474 O O . VAL A 1 425 ? 0.237 -33.719 6.625 1 94.62 425 VAL A O 1
ATOM 3477 N N . LEU A 1 426 ? 1.782 -33.875 5.008 1 93.19 426 LEU A N 1
ATOM 3478 C CA . LEU A 1 426 ? 1.244 -32.719 4.293 1 93.19 426 LEU A CA 1
ATOM 3479 C C . LEU A 1 426 ? -0.172 -33 3.801 1 93.19 426 LEU A C 1
ATOM 3481 O O . LEU A 1 426 ? -1.052 -32.156 3.91 1 93.19 426 LEU A O 1
ATOM 3485 N N . GLU A 1 427 ? -0.351 -34.188 3.291 1 92.25 427 GLU A N 1
ATOM 3486 C CA . GLU A 1 427 ? -1.688 -34.594 2.859 1 92.25 427 GLU A CA 1
ATOM 3487 C C . GLU A 1 427 ? -2.643 -34.688 4.047 1 92.25 427 GLU A C 1
ATOM 3489 O O . GLU A 1 427 ? -3.783 -34.25 3.975 1 92.25 427 GLU A O 1
ATOM 3494 N N . LYS A 1 428 ? -2.211 -35.25 5.117 1 92.06 428 LYS A N 1
ATOM 3495 C CA . LYS A 1 428 ? -3.041 -35.438 6.309 1 92.06 428 LYS A CA 1
ATOM 3496 C C . LYS A 1 428 ? -3.475 -34.062 6.863 1 92.06 428 LYS A C 1
ATOM 3498 O O . LYS A 1 428 ? -4.648 -33.875 7.176 1 92.06 428 LYS A O 1
ATOM 3503 N N . LEU A 1 429 ? -2.531 -33.188 6.988 1 92.62 429 LEU A N 1
ATOM 3504 C CA . LEU A 1 429 ? -2.828 -31.875 7.508 1 92.62 429 LEU A CA 1
ATOM 3505 C C . LEU A 1 429 ? -3.744 -31.109 6.559 1 92.62 429 LEU A C 1
ATOM 3507 O O . LEU A 1 429 ? -4.68 -30.438 6.996 1 92.62 429 LEU A O 1
ATOM 3511 N N . TRP A 1 430 ? -3.5 -31.234 5.293 1 92.38 430 TRP A N 1
ATOM 3512 C CA . TRP A 1 430 ? -4.344 -30.578 4.293 1 92.38 430 TRP A CA 1
ATOM 3513 C C . TRP A 1 430 ? -5.797 -31.016 4.441 1 92.38 430 TRP A C 1
ATOM 3515 O O . TRP A 1 430 ? -6.703 -30.172 4.465 1 92.38 430 TRP A O 1
ATOM 3525 N N . ASP A 1 431 ? -6.008 -32.25 4.547 1 90.75 431 ASP A N 1
ATOM 3526 C CA . ASP A 1 431 ? -7.359 -32.812 4.656 1 90.75 431 ASP A CA 1
ATOM 3527 C C . ASP A 1 431 ? -8.078 -32.25 5.887 1 90.75 431 ASP A C 1
ATOM 3529 O O . ASP A 1 431 ? -9.242 -31.844 5.809 1 90.75 431 ASP A O 1
ATOM 3533 N N . ASP A 1 432 ? -7.359 -32.188 6.934 1 91.06 432 ASP A N 1
ATOM 3534 C CA . ASP A 1 432 ? -7.957 -31.703 8.18 1 91.06 432 ASP A CA 1
ATOM 3535 C C . ASP A 1 432 ? -8.25 -30.203 8.109 1 91.06 432 ASP A C 1
ATOM 3537 O O . ASP A 1 432 ? -9.281 -29.75 8.594 1 91.06 432 ASP A O 1
ATOM 3541 N N . VAL A 1 433 ? -7.348 -29.516 7.566 1 91.88 433 VAL A N 1
ATOM 3542 C CA . VAL A 1 433 ? -7.488 -28.078 7.469 1 91.88 433 VAL A CA 1
ATOM 3543 C C . VAL A 1 433 ? -8.656 -27.734 6.551 1 91.88 433 VAL A C 1
ATOM 3545 O O . VAL A 1 433 ? -9.422 -26.812 6.832 1 91.88 433 VAL A O 1
ATOM 3548 N N . MET A 1 434 ? -8.805 -28.438 5.484 1 89.56 434 MET A N 1
ATOM 3549 C CA . MET A 1 434 ? -9.906 -28.203 4.559 1 89.56 434 MET A CA 1
ATOM 3550 C C . MET A 1 434 ? -11.25 -28.531 5.207 1 89.56 434 MET A C 1
ATOM 3552 O O . MET A 1 434 ? -12.242 -27.844 4.984 1 89.56 434 MET A O 1
ATOM 3556 N N . ASP A 1 435 ? -11.242 -29.547 5.945 1 90.38 435 ASP A N 1
ATOM 3557 C CA . ASP A 1 435 ? -12.445 -29.906 6.691 1 90.38 435 ASP A CA 1
ATOM 3558 C C . ASP A 1 435 ? -12.805 -28.812 7.703 1 90.38 435 ASP A C 1
ATOM 3560 O O . ASP A 1 435 ? -13.977 -28.469 7.859 1 90.38 435 ASP A O 1
ATOM 3564 N N . GLU A 1 436 ? -11.82 -28.375 8.391 1 92.88 436 GLU A N 1
ATOM 3565 C CA . GLU A 1 436 ? -12.047 -27.312 9.367 1 92.88 436 GLU A CA 1
ATOM 3566 C C . GLU A 1 436 ? -12.594 -26.062 8.695 1 92.88 436 GLU A C 1
ATOM 3568 O O . GLU A 1 436 ? -13.5 -25.406 9.227 1 92.88 436 GLU A O 1
ATOM 3573 N N . ARG A 1 437 ? -12.078 -25.734 7.562 1 91.56 437 ARG A N 1
ATOM 3574 C CA . ARG A 1 437 ? -12.57 -24.578 6.816 1 91.56 437 ARG A CA 1
ATOM 3575 C C . ARG A 1 437 ? -14.031 -24.766 6.426 1 91.56 437 ARG A C 1
ATOM 3577 O O . ARG A 1 437 ? -14.828 -23.828 6.527 1 91.56 437 ARG A O 1
ATOM 3584 N N . TYR A 1 438 ? -14.305 -25.938 6.023 1 90.06 438 TYR A N 1
ATOM 3585 C CA . TYR A 1 438 ? -15.664 -26.25 5.598 1 90.06 438 TYR A CA 1
ATOM 3586 C C . TYR A 1 438 ? -16.641 -26.172 6.773 1 90.06 438 TYR A C 1
ATOM 3588 O O . TYR A 1 438 ? -17.734 -25.609 6.648 1 90.06 438 TYR A O 1
ATOM 3596 N N . MET A 1 439 ? -16.234 -26.562 7.922 1 92.06 439 MET A N 1
ATOM 3597 C CA . MET A 1 439 ? -17.141 -26.719 9.055 1 92.06 439 MET A CA 1
ATOM 3598 C C . MET A 1 439 ? -17.109 -25.5 9.961 1 92.06 439 MET A C 1
ATOM 3600 O O . MET A 1 439 ? -18 -25.297 10.781 1 92.06 439 MET A O 1
ATOM 3604 N N . ASN A 1 440 ? -16.062 -24.719 9.836 1 93.94 440 ASN A N 1
ATOM 3605 C CA . ASN A 1 440 ? -15.797 -23.641 10.781 1 93.94 440 ASN A CA 1
ATOM 3606 C C . ASN A 1 440 ? -15.156 -22.438 10.094 1 93.94 440 ASN A C 1
ATOM 3608 O O . ASN A 1 440 ? -14.133 -21.922 10.555 1 93.94 440 ASN A O 1
ATOM 3612 N N . ILE A 1 441 ? -15.734 -22 9.023 1 92.62 441 ILE A N 1
ATOM 3613 C CA . ILE A 1 441 ? -15.086 -21.062 8.117 1 92.62 441 ILE A CA 1
ATOM 3614 C C . ILE A 1 441 ? -14.844 -19.734 8.828 1 92.62 441 ILE A C 1
ATOM 3616 O O . ILE A 1 441 ? -13.867 -19.031 8.539 1 92.62 441 ILE A O 1
ATOM 3620 N N . THR A 1 442 ? -15.617 -19.297 9.836 1 92.56 442 THR A N 1
ATOM 3621 C CA . THR A 1 442 ? -15.484 -18.016 10.508 1 92.56 442 THR A CA 1
ATOM 3622 C C . THR A 1 442 ? -14.336 -18.031 11.516 1 92.56 442 THR A C 1
ATOM 3624 O O . THR A 1 442 ? -13.859 -16.984 11.945 1 92.56 442 THR A O 1
ATOM 3627 N N . HIS A 1 443 ? -13.844 -19.312 11.891 1 92.56 443 HIS A N 1
ATOM 3628 C CA . HIS A 1 443 ? -12.836 -19.406 12.938 1 92.56 443 HIS A CA 1
ATOM 3629 C C . HIS A 1 443 ? -11.672 -20.297 12.508 1 92.56 443 HIS A C 1
ATOM 3631 O O . HIS A 1 443 ? -10.719 -20.484 13.273 1 92.56 443 HIS A O 1
ATOM 3637 N N . ASN A 1 444 ? -11.734 -20.766 11.328 1 93.5 444 ASN A N 1
ATOM 3638 C CA . ASN A 1 444 ? -10.758 -21.766 10.906 1 93.5 444 ASN A CA 1
ATOM 3639 C C . ASN A 1 444 ? -9.336 -21.219 10.945 1 93.5 444 ASN A C 1
ATOM 3641 O O . ASN A 1 444 ? -8.383 -21.969 11.156 1 93.5 444 ASN A O 1
ATOM 3645 N N . THR A 1 445 ? -9.125 -19.906 10.789 1 94.44 445 THR A N 1
ATOM 3646 C CA . THR A 1 445 ? -7.797 -19.297 10.711 1 94.44 445 THR A CA 1
ATOM 3647 C C . THR A 1 445 ? -7.246 -19.031 12.109 1 94.44 445 THR A C 1
ATOM 3649 O O . THR A 1 445 ? -6.168 -18.453 12.25 1 94.44 445 THR A O 1
ATOM 3652 N N . GLU A 1 446 ? -7.969 -19.406 13.109 1 93.75 446 GLU A N 1
ATOM 3653 C CA . GLU A 1 446 ? -7.547 -19.188 14.492 1 93.75 446 GLU A CA 1
ATOM 3654 C C . GLU A 1 446 ? -6.75 -20.375 15.016 1 93.75 446 GLU A C 1
ATOM 3656 O O . GLU A 1 446 ? -6.121 -20.297 16.078 1 93.75 446 GLU A O 1
ATOM 3661 N N . PHE A 1 447 ? -6.738 -21.453 14.336 1 94.88 447 PHE A N 1
ATOM 3662 C CA . PHE A 1 447 ? -6.078 -22.656 14.805 1 94.88 447 PHE A CA 1
ATOM 3663 C C . PHE A 1 447 ? -4.613 -22.672 14.398 1 94.88 447 PHE A C 1
ATOM 3665 O O . PHE A 1 447 ? -4.266 -22.234 13.297 1 94.88 447 PHE A O 1
ATOM 3672 N N . ASN A 1 448 ? -3.82 -23.141 15.297 1 95.25 448 ASN A N 1
ATOM 3673 C CA . ASN A 1 448 ? -2.383 -23.281 15.07 1 95.25 448 ASN A CA 1
ATOM 3674 C C . ASN A 1 448 ? -1.949 -24.734 15.039 1 95.25 448 ASN A C 1
ATOM 3676 O O . ASN A 1 448 ? -2.451 -25.562 15.812 1 95.25 448 ASN A O 1
ATOM 3680 N N . TYR A 1 449 ? -0.964 -25.047 14.141 1 95.25 449 TYR A N 1
ATOM 3681 C CA . TYR A 1 449 ? -0.519 -26.422 13.906 1 95.25 449 TYR A CA 1
ATOM 3682 C C . TYR A 1 449 ? 0.995 -26.531 14.039 1 95.25 449 TYR A C 1
ATOM 3684 O O . TYR A 1 449 ? 1.707 -25.516 13.961 1 95.25 449 TYR A O 1
ATOM 3692 N N . GLU A 1 450 ? 1.413 -27.719 14.312 1 94.06 450 GLU A N 1
ATOM 3693 C CA . GLU A 1 450 ? 2.83 -28.062 14.312 1 94.06 450 GLU A CA 1
ATOM 3694 C C . GLU A 1 450 ? 3.062 -29.438 13.711 1 94.06 450 GLU A C 1
ATOM 3696 O O . GLU A 1 450 ? 2.439 -30.422 14.125 1 94.06 450 GLU A O 1
ATOM 3701 N N . ILE A 1 451 ? 3.904 -29.516 12.688 1 93.69 451 ILE A N 1
ATOM 3702 C CA . ILE A 1 451 ? 4.309 -30.812 12.141 1 93.69 451 ILE A CA 1
ATOM 3703 C C . ILE A 1 451 ? 5.297 -31.484 13.086 1 93.69 451 ILE A C 1
ATOM 3705 O O . ILE A 1 451 ? 6.34 -30.906 13.414 1 93.69 451 ILE A O 1
ATOM 3709 N N . THR A 1 452 ? 5.078 -32.719 13.508 1 94.81 452 THR A N 1
ATOM 3710 C CA . THR A 1 452 ? 5.871 -33.406 14.531 1 94.81 452 THR A CA 1
ATOM 3711 C C . THR A 1 452 ? 6.676 -34.531 13.914 1 94.81 452 THR A C 1
ATOM 3713 O O . THR A 1 452 ? 7.523 -35.125 14.578 1 94.81 452 THR A O 1
ATOM 3716 N N . GLY A 1 453 ? 6.438 -34.875 12.656 1 92.56 453 GLY A N 1
ATOM 3717 C CA . GLY A 1 453 ? 7.141 -35.938 11.953 1 92.56 453 GLY A CA 1
ATOM 3718 C C . GLY A 1 453 ? 6.711 -36.062 10.5 1 92.56 453 GLY A C 1
ATOM 3719 O O . GLY A 1 453 ? 5.926 -35.281 10 1 92.56 453 GLY A O 1
ATOM 3720 N N . LYS A 1 454 ? 7.164 -37.094 9.859 1 93.88 454 LYS A N 1
ATOM 3721 C CA . LYS A 1 454 ? 6.895 -37.344 8.438 1 93.88 454 LYS A CA 1
ATOM 3722 C C . LYS A 1 454 ? 5.438 -37.719 8.219 1 93.88 454 LYS A C 1
ATOM 3724 O O . LYS A 1 454 ? 4.918 -37.594 7.105 1 93.88 454 LYS A O 1
ATOM 3729 N N . ASP A 1 455 ? 4.852 -38.156 9.312 1 95.5 455 ASP A N 1
ATOM 3730 C CA . ASP A 1 455 ? 3.488 -38.656 9.156 1 95.5 455 ASP A CA 1
ATOM 3731 C C . ASP A 1 455 ? 2.584 -38.156 10.273 1 95.5 455 ASP A C 1
ATOM 3733 O O . ASP A 1 455 ? 1.521 -38.719 10.531 1 95.5 455 ASP A O 1
ATOM 3737 N N . SER A 1 456 ? 3.068 -37.094 10.977 1 94.81 456 SER A N 1
ATOM 3738 C CA . SER A 1 456 ? 2.289 -36.688 12.141 1 94.81 456 SER A CA 1
ATOM 3739 C C . SER A 1 456 ? 2.363 -35.188 12.352 1 94.81 456 SER A C 1
ATOM 3741 O O . SER A 1 456 ? 3.363 -34.562 12 1 94.81 456 SER A O 1
ATOM 3743 N N . TYR A 1 457 ? 1.206 -34.656 12.875 1 95.69 457 TYR A N 1
ATOM 3744 C CA . TYR A 1 457 ? 1.108 -33.25 13.289 1 95.69 457 TYR A CA 1
ATOM 3745 C C . TYR A 1 457 ? 0.224 -33.094 14.516 1 95.69 457 TYR A C 1
ATOM 3747 O O . TYR A 1 457 ? -0.422 -34.062 14.945 1 95.69 457 TYR A O 1
ATOM 3755 N N . LYS A 1 458 ? 0.22 -31.922 15.156 1 94.44 458 LYS A N 1
ATOM 3756 C CA . LYS A 1 458 ? -0.66 -31.625 16.281 1 94.44 458 LYS A CA 1
ATOM 3757 C C . LYS A 1 458 ? -1.283 -30.234 16.141 1 94.44 458 LYS A C 1
ATOM 3759 O O . LYS A 1 458 ? -0.688 -29.344 15.531 1 94.44 458 LYS A O 1
ATOM 3764 N N . ILE A 1 459 ? -2.508 -30.141 16.641 1 94.44 459 ILE A N 1
ATOM 3765 C CA . ILE A 1 459 ? -3.154 -28.844 16.797 1 94.44 459 ILE A CA 1
ATOM 3766 C C . ILE A 1 459 ? -2.775 -28.25 18.156 1 94.44 459 ILE A C 1
ATOM 3768 O O . ILE A 1 459 ? -2.963 -28.891 19.188 1 94.44 459 ILE A O 1
ATOM 3772 N N . LEU A 1 460 ? -2.277 -27.078 18.156 1 92.62 460 LEU A N 1
ATOM 3773 C CA . LEU A 1 460 ? -1.728 -26.484 19.359 1 92.62 460 LEU A CA 1
ATOM 3774 C C . LEU A 1 460 ? -2.838 -25.906 20.234 1 92.62 460 LEU A C 1
ATOM 3776 O O . LEU A 1 460 ? -2.701 -25.859 21.469 1 92.62 460 LEU A O 1
ATOM 3780 N N . ASN A 1 461 ? -3.938 -25.438 19.688 1 92.12 461 ASN A N 1
ATOM 3781 C CA . ASN A 1 461 ? -5.113 -24.922 20.391 1 92.12 461 ASN A CA 1
ATOM 3782 C C . ASN A 1 461 ? -6.398 -25.562 19.875 1 92.12 461 ASN A C 1
ATOM 3784 O O . ASN A 1 461 ? -7.238 -24.906 19.266 1 92.12 461 ASN A O 1
ATOM 3788 N N . PRO A 1 462 ? -6.645 -26.766 20.219 1 89.38 462 PRO A N 1
ATOM 3789 C CA . PRO A 1 462 ? -7.711 -27.578 19.625 1 89.38 462 PRO A CA 1
ATOM 3790 C C . PRO A 1 462 ? -9.102 -27.141 20.078 1 89.38 462 PRO A C 1
ATOM 3792 O O . PRO A 1 462 ? -10.109 -27.562 19.5 1 89.38 462 PRO A O 1
ATOM 3795 N N . GLU A 1 463 ? -9.219 -26.25 21.047 1 88.19 463 GLU A N 1
ATOM 3796 C CA . GLU A 1 463 ? -10.531 -25.844 21.531 1 88.19 463 GLU A CA 1
ATOM 3797 C C . GLU A 1 463 ? -11.344 -25.172 20.438 1 88.19 463 GLU A C 1
ATOM 3799 O O . GLU A 1 463 ? -10.883 -24.203 19.828 1 88.19 463 GLU A O 1
ATOM 3804 N N . GLY A 1 464 ? -12.562 -25.734 20.172 1 87.38 464 GLY A N 1
ATOM 3805 C CA . GLY A 1 464 ? -13.461 -25.141 19.203 1 87.38 464 GLY A CA 1
ATOM 3806 C C . GLY A 1 464 ? -13.305 -25.719 17.812 1 87.38 464 GLY A C 1
ATOM 3807 O O . GLY A 1 464 ? -14.07 -25.391 16.891 1 87.38 464 GLY A O 1
ATOM 3808 N N . SER A 1 465 ? -12.273 -26.594 17.672 1 88.31 465 SER A N 1
ATOM 3809 C CA . SER A 1 465 ? -12.078 -27.234 16.375 1 88.31 465 SER A CA 1
ATOM 3810 C C . SER A 1 465 ? -13.242 -28.156 16.031 1 88.31 465 SER A C 1
ATOM 3812 O O . SER A 1 465 ? -13.797 -28.812 16.922 1 88.31 465 SER A O 1
ATOM 3814 N N . LYS A 1 466 ? -13.594 -28.141 14.797 1 81.38 466 LYS A N 1
ATOM 3815 C CA . LYS A 1 466 ? -14.703 -28.969 14.328 1 81.38 46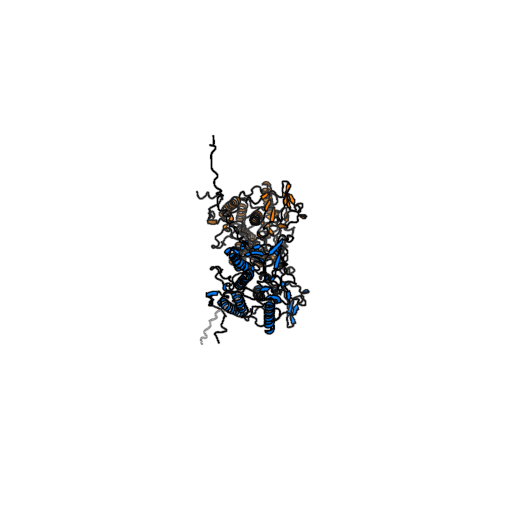6 LYS A CA 1
ATOM 3816 C C . LYS A 1 466 ? -14.219 -30.062 13.383 1 81.38 466 LYS A C 1
ATOM 3818 O O . LYS A 1 466 ? -15.023 -30.688 12.695 1 81.38 466 LYS A O 1
ATOM 3823 N N . THR A 1 467 ? -12.82 -30.172 13.398 1 69.31 467 THR A N 1
ATOM 3824 C CA . THR A 1 467 ? -12.195 -31.141 12.508 1 69.31 467 THR A CA 1
ATOM 3825 C C . THR A 1 467 ? -12.547 -32.562 12.93 1 69.31 467 THR A C 1
ATOM 3827 O O . THR A 1 467 ? -12.695 -32.844 14.117 1 69.31 467 THR A O 1
ATOM 3830 N N . ARG A 1 468 ? -12.594 -33.688 11.945 1 59.44 468 ARG A N 1
ATOM 3831 C CA . ARG A 1 468 ? -12.695 -35.156 12.047 1 59.44 468 ARG A CA 1
ATOM 3832 C C . ARG A 1 468 ? -13.812 -35.562 13 1 59.44 468 ARG A C 1
ATOM 3834 O O . ARG A 1 468 ? -13.938 -36.719 13.352 1 59.44 468 ARG A O 1
ATOM 3841 N N . LEU A 1 469 ? -14.586 -34.906 13.633 1 44 469 LEU A N 1
ATOM 3842 C CA . LEU A 1 469 ? -15.836 -35.5 14.055 1 44 469 LEU A CA 1
ATOM 3843 C C . LEU A 1 469 ? -16.516 -36.219 12.891 1 44 469 LEU A C 1
ATOM 3845 O O . LEU A 1 469 ? -17.531 -36.906 13.07 1 44 469 LEU A O 1
ATOM 3849 N N . SER A 1 470 ? -16.25 -36.219 11.719 1 37.09 470 SER A N 1
ATOM 3850 C CA . SER A 1 470 ? -16.828 -37.125 10.734 1 37.09 470 SER A CA 1
ATOM 3851 C C . SER A 1 470 ? -16.234 -38.5 10.844 1 37.09 470 SER A C 1
ATOM 3853 O O . SER A 1 470 ? -16.953 -39.5 10.711 1 37.09 470 SER A O 1
ATOM 3855 N N . LYS A 1 471 ? -14.953 -39.031 10.703 1 36.56 471 LYS A N 1
ATOM 3856 C CA . LYS A 1 471 ? -14.68 -40.469 10.664 1 36.56 471 LYS A CA 1
ATOM 3857 C C . LYS A 1 471 ? -14.773 -41.094 12.047 1 36.56 471 LYS A C 1
ATOM 3859 O O . LYS A 1 471 ? -14.789 -42.312 12.188 1 36.56 471 LYS A O 1
ATOM 3864 N N . ALA A 1 472 ? -14.305 -40.625 13.148 1 29.45 472 ALA A N 1
ATOM 3865 C CA . ALA A 1 472 ? -14.266 -41.531 14.305 1 29.45 472 ALA A CA 1
ATOM 3866 C C . ALA A 1 472 ? -15.672 -41.812 14.82 1 29.45 472 ALA A C 1
ATOM 3868 O O . ALA A 1 472 ? -15.836 -42.562 15.789 1 29.45 472 ALA A O 1
ATOM 3869 N N . SER A 1 473 ? -16.75 -41.062 14.539 1 24.98 473 SER A N 1
ATOM 3870 C CA . SER A 1 473 ? -17.953 -41.688 15.07 1 24.98 473 SER A CA 1
ATOM 3871 C C . SER A 1 473 ? -18.344 -42.938 14.25 1 24.98 473 SER A C 1
ATOM 3873 O O . SER A 1 473 ? -19.266 -43.656 14.617 1 24.98 473 SER A O 1
ATOM 3875 N N . GLY A 1 474 ? -18.078 -43.219 12.945 1 20.66 474 GLY A N 1
ATOM 3876 C CA . GLY A 1 474 ? -18.422 -44.625 12.648 1 20.66 474 GLY A CA 1
ATOM 3877 C C . GLY A 1 474 ? -17.359 -45.594 13.125 1 20.66 474 GLY A C 1
ATOM 3878 O O . GLY A 1 474 ? -16.203 -45.219 13.336 1 20.66 474 GLY A O 1
ATOM 3879 N N . MET B 1 1 ? -88 14.562 89.75 1 16.48 1 MET B N 1
ATOM 3880 C CA . MET B 1 1 ? -88.188 15.859 89.125 1 16.48 1 MET B CA 1
ATOM 3881 C C . MET B 1 1 ? -86.938 16.312 88.375 1 16.48 1 MET B C 1
ATOM 3883 O O . MET B 1 1 ? -87.062 16.828 87.25 1 16.48 1 MET B O 1
ATOM 3887 N N . GLY B 1 2 ? -85.812 16.406 88.938 1 17.62 2 GLY B N 1
ATOM 3888 C CA . GLY B 1 2 ? -84.938 17.578 88.875 1 17.62 2 GLY B CA 1
ATOM 3889 C C . GLY B 1 2 ? -83.938 17.531 87.688 1 17.62 2 GLY B C 1
ATOM 3890 O O . GLY B 1 2 ? -83.062 16.672 87.688 1 17.62 2 GLY B O 1
ATOM 3891 N N . VAL B 1 3 ? -84.438 17.891 86.375 1 18.98 3 VAL B N 1
ATOM 3892 C CA . VAL B 1 3 ? -84.25 17.938 84.938 1 18.98 3 VAL B CA 1
ATOM 3893 C C . VAL B 1 3 ? -83.062 18.828 84.562 1 18.98 3 VAL B C 1
ATOM 3895 O O . VAL B 1 3 ? -83.188 20.047 84.688 1 18.98 3 VAL B O 1
ATOM 3898 N N . ARG B 1 4 ? -81.938 18.5 85.125 1 16.94 4 ARG B N 1
ATOM 3899 C CA . ARG B 1 4 ? -80.875 19.453 85.312 1 16.94 4 ARG B CA 1
ATOM 3900 C C . ARG B 1 4 ? -80.438 20.078 84 1 16.94 4 ARG B C 1
ATOM 3902 O O . ARG B 1 4 ? -80.375 19.406 83 1 16.94 4 ARG B O 1
ATOM 3909 N N . PRO B 1 5 ? -80.125 21.312 83.812 1 17.97 5 PRO B N 1
ATOM 3910 C CA . PRO B 1 5 ? -80.25 22.438 82.875 1 17.97 5 PRO B CA 1
ATOM 3911 C C . PRO B 1 5 ? -79.188 22.391 81.75 1 17.97 5 PRO B C 1
ATOM 3913 O O . PRO B 1 5 ? -79.5 22.453 80.562 1 17.97 5 PRO B O 1
ATOM 3916 N N . GLY B 1 6 ? -77.875 22.719 82 1 16.44 6 GLY B N 1
ATOM 3917 C CA . GLY B 1 6 ? -77.438 24 81.438 1 16.44 6 GLY B CA 1
ATOM 3918 C C . GLY B 1 6 ? -76.625 23.891 80.188 1 16.44 6 GLY B C 1
ATOM 3919 O O . GLY B 1 6 ? -76.125 24.891 79.688 1 16.44 6 GLY B O 1
ATOM 3920 N N . ALA B 1 7 ? -75.938 22.641 79.938 1 17.95 7 ALA B N 1
ATOM 3921 C CA . ALA B 1 7 ? -74.562 22.688 79.5 1 17.95 7 ALA B CA 1
ATOM 3922 C C . ALA B 1 7 ? -74.438 23.172 78.062 1 17.95 7 ALA B C 1
ATOM 3924 O O . ALA B 1 7 ? -74.875 22.484 77.125 1 17.95 7 ALA B O 1
ATOM 3925 N N . LYS B 1 8 ? -74.625 24.453 77.688 1 17.55 8 LYS B N 1
ATOM 3926 C CA . LYS B 1 8 ? -74.875 25.156 76.438 1 17.55 8 LYS B CA 1
ATOM 3927 C C . LYS B 1 8 ? -73.688 25.125 75.5 1 17.55 8 LYS B C 1
ATOM 3929 O O . LYS B 1 8 ? -73.625 25.781 74.5 1 17.55 8 LYS B O 1
ATOM 3934 N N . GLU B 1 9 ? -72.562 24.234 75.625 1 18.97 9 GLU B N 1
ATOM 3935 C CA . GLU B 1 9 ? -71.25 24.797 75.25 1 18.97 9 GLU B CA 1
ATOM 3936 C C . GLU B 1 9 ? -71.312 25.219 73.75 1 18.97 9 GLU B C 1
ATOM 3938 O O . GLU B 1 9 ? -72.062 24.641 72.938 1 18.97 9 GLU B O 1
ATOM 3943 N N . GLU B 1 10 ? -70.688 26.328 73.438 1 18.83 10 GLU B N 1
ATOM 3944 C CA . GLU B 1 10 ? -70.5 27.359 72.438 1 18.83 10 GLU B CA 1
ATOM 3945 C C . GLU B 1 10 ? -69.938 26.766 71.125 1 18.83 10 GLU B C 1
ATOM 3947 O O . GLU B 1 10 ? -69.312 25.719 71.125 1 18.83 10 GLU B O 1
ATOM 3952 N N . GLN B 1 11 ? -70.312 27.297 69.938 1 18.36 11 GLN B N 1
ATOM 3953 C CA . GLN B 1 11 ? -70.562 27.141 68.5 1 18.36 11 GLN B CA 1
ATOM 3954 C C . GLN B 1 11 ? -69.25 27.203 67.688 1 18.36 11 GLN B C 1
ATOM 3956 O O . GLN B 1 11 ? -68.688 28.281 67.562 1 18.36 11 GLN B O 1
ATOM 3961 N N . ALA B 1 12 ? -68.125 26.422 68.125 1 20.55 12 ALA B N 1
ATOM 3962 C CA . ALA B 1 12 ? -66.75 26.594 67.625 1 20.55 12 ALA B CA 1
ATOM 3963 C C . ALA B 1 12 ? -66.75 26.609 66.062 1 20.55 12 ALA B C 1
ATOM 3965 O O . ALA B 1 12 ? -67.188 25.641 65.438 1 20.55 12 ALA B O 1
ATOM 3966 N N . SER B 1 13 ? -67 27.766 65.375 1 18.06 13 SER B N 1
ATOM 3967 C CA . SER B 1 13 ? -67.188 27.938 63.969 1 18.06 13 SER B CA 1
ATOM 3968 C C . SER B 1 13 ? -65.938 27.562 63.188 1 18.06 13 SER B C 1
ATOM 3970 O O . SER B 1 13 ? -64.875 28.156 63.406 1 18.06 13 SER B O 1
ATOM 3972 N N . PRO B 1 14 ? -65.562 26.328 62.906 1 22.11 14 PRO B N 1
ATOM 3973 C CA . PRO B 1 14 ? -64.188 25.922 62.438 1 22.11 14 PRO B CA 1
ATOM 3974 C C . PRO B 1 14 ? -63.875 26.469 61.062 1 22.11 14 PRO B C 1
ATOM 3976 O O . PRO B 1 14 ? -62.875 26.078 60.469 1 22.11 14 PRO B O 1
ATOM 3979 N N . ALA B 1 15 ? -64.312 27.641 60.625 1 20.39 15 ALA B N 1
ATOM 3980 C CA . ALA B 1 15 ? -64.5 27.859 59.188 1 20.39 15 ALA B CA 1
ATOM 3981 C C . ALA B 1 15 ? -63.125 27.781 58.469 1 20.39 15 ALA B C 1
ATOM 3983 O O . ALA B 1 15 ? -63.062 27.312 57.312 1 20.39 15 ALA B O 1
ATOM 3984 N N . CYS B 1 16 ? -62.031 28.516 58.969 1 19.39 16 CYS B N 1
ATOM 3985 C CA . CYS B 1 16 ? -61.312 29.234 57.906 1 19.39 16 CYS B CA 1
ATOM 3986 C C . CYS B 1 16 ? -60.562 28.25 57.031 1 19.39 16 CYS B C 1
ATOM 3988 O O . CYS B 1 16 ? -59.656 27.562 57.5 1 19.39 16 CYS B O 1
ATOM 3990 N N . MET B 1 17 ? -61.094 27.641 56.031 1 20.52 17 MET B N 1
ATOM 3991 C CA . MET B 1 17 ? -60.562 26.766 54.969 1 20.52 17 MET B CA 1
ATOM 3992 C C . MET B 1 17 ? -59.375 27.391 54.281 1 20.52 17 MET B C 1
ATOM 3994 O O . MET B 1 17 ? -59.5 28.375 53.562 1 20.52 17 MET B O 1
ATOM 3998 N N . GLN B 1 18 ? -58.219 27.609 55.031 1 20.83 18 GLN B N 1
ATOM 3999 C CA . GLN B 1 18 ? -57.062 28.281 54.469 1 20.83 18 GLN B CA 1
ATOM 4000 C C . GLN B 1 18 ? -56.688 27.688 53.125 1 20.83 18 GLN B C 1
ATOM 4002 O O . GLN B 1 18 ? -56.75 26.469 52.938 1 20.83 18 GLN B O 1
ATOM 4007 N N . HIS B 1 19 ? -56.75 28.5 52 1 22.77 19 HIS B N 1
ATOM 4008 C CA . HIS B 1 19 ? -56.5 28.359 50.562 1 22.77 19 HIS B CA 1
ATOM 4009 C C . HIS B 1 19 ? -55.125 27.812 50.281 1 22.77 19 HIS B C 1
ATOM 4011 O O . HIS B 1 19 ? -54.125 28.281 50.844 1 22.77 19 HIS B O 1
ATOM 4017 N N . PRO B 1 20 ? -54.969 26.516 50.031 1 26.16 20 PRO B N 1
ATOM 4018 C CA . PRO B 1 20 ? -53.625 25.906 49.844 1 26.16 20 PRO B CA 1
ATOM 4019 C C . PRO B 1 20 ? -52.781 26.688 48.844 1 26.16 20 PRO B C 1
ATOM 4021 O O . PRO B 1 20 ? -53.312 27.281 47.906 1 26.16 20 PRO B O 1
ATOM 4024 N N . HIS B 1 21 ? -51.688 27.359 49.281 1 24.88 21 HIS B N 1
ATOM 4025 C CA . HIS B 1 21 ? -50.656 28.047 48.531 1 24.88 21 HIS B CA 1
ATOM 4026 C C . HIS B 1 21 ? -50.219 27.219 47.312 1 24.88 21 HIS B C 1
ATOM 4028 O O . HIS B 1 21 ? -50 26 47.438 1 24.88 21 HIS B O 1
ATOM 4034 N N . ASN B 1 22 ? -50.688 27.5 46.125 1 25.05 22 ASN B N 1
ATOM 4035 C CA . ASN B 1 22 ? -50.312 27.047 44.781 1 25.05 22 ASN B CA 1
ATOM 4036 C C . ASN B 1 22 ? -48.781 27.016 44.625 1 25.05 22 ASN B C 1
ATOM 4038 O O . ASN B 1 22 ? -48.156 28.062 44.625 1 25.05 22 ASN B O 1
ATOM 4042 N N . PHE B 1 23 ? -48.094 26.062 45.219 1 26.34 23 PHE B N 1
ATOM 4043 C CA . PHE B 1 23 ? -46.656 25.906 44.906 1 26.34 23 PHE B CA 1
ATOM 4044 C C . PHE B 1 23 ? -46.438 25.969 43.406 1 26.34 23 PHE B C 1
ATOM 4046 O O . PHE B 1 23 ? -46.844 25.062 42.688 1 26.34 23 PHE B O 1
ATOM 4053 N N . ASN B 1 24 ? -46.469 27.172 42.875 1 26.03 24 ASN B N 1
ATOM 4054 C CA . ASN B 1 24 ? -45.938 27.344 41.5 1 26.03 24 ASN B CA 1
ATOM 4055 C C . ASN B 1 24 ? -44.656 26.578 41.312 1 26.03 24 ASN B C 1
ATOM 4057 O O . ASN B 1 24 ? -43.656 26.875 41.969 1 26.03 24 ASN B O 1
ATOM 4061 N N . ASN B 1 25 ? -44.719 25.266 41.281 1 27.45 25 ASN B N 1
ATOM 4062 C CA . ASN B 1 25 ? -43.562 24.484 40.781 1 27.45 25 ASN B CA 1
ATOM 4063 C C . ASN B 1 25 ? -42.875 25.188 39.625 1 27.45 25 ASN B C 1
ATOM 4065 O O . ASN B 1 25 ? -43.406 25.266 38.531 1 27.45 25 ASN B O 1
ATOM 4069 N N . CYS B 1 26 ? -42.375 26.344 39.875 1 27.02 26 CYS B N 1
ATOM 4070 C CA . CYS B 1 26 ? -41.375 26.797 38.906 1 27.02 26 CYS B CA 1
ATOM 4071 C C . CYS B 1 26 ? -40.531 25.625 38.406 1 27.02 26 CYS B C 1
ATOM 4073 O O . CYS B 1 26 ? -39.688 25.078 39.156 1 27.02 26 CYS B O 1
ATOM 4075 N N . PHE B 1 27 ? -41.156 24.688 37.719 1 28.16 27 PHE B N 1
ATOM 4076 C CA . PHE B 1 27 ? -40.312 23.875 36.844 1 28.16 27 PHE B CA 1
ATOM 4077 C C . PHE B 1 27 ? -39.125 24.688 36.344 1 28.16 27 PHE B C 1
ATOM 4079 O O . PHE B 1 27 ? -39.281 25.625 35.562 1 28.16 27 PHE B O 1
ATOM 4086 N N . CYS B 1 28 ? -38.281 25.062 37.188 1 28.97 28 CYS B N 1
ATOM 4087 C CA . CYS B 1 28 ? -36.969 25.422 36.625 1 28.97 28 CYS B CA 1
ATOM 4088 C C . CYS B 1 28 ? -36.688 24.609 35.375 1 28.97 28 CYS B C 1
ATOM 4090 O O . CYS B 1 28 ? -36.438 23.391 35.469 1 28.97 28 CYS B O 1
ATOM 4092 N N . TRP B 1 29 ? -37.469 24.734 34.375 1 29.61 29 TRP B N 1
ATOM 4093 C CA . TRP B 1 29 ? -36.875 24.359 33.094 1 29.61 29 TRP B CA 1
ATOM 4094 C C . TRP B 1 29 ? -35.344 24.516 33.125 1 29.61 29 TRP B C 1
ATOM 4096 O O . TRP B 1 29 ? -34.844 25.641 33.219 1 29.61 29 TRP B O 1
ATOM 4106 N N . TRP B 1 30 ? -34.688 23.844 34.062 1 32.59 30 TRP B N 1
ATOM 4107 C CA . TRP B 1 30 ? -33.312 23.688 33.656 1 32.59 30 TRP B CA 1
ATOM 4108 C C . TRP B 1 30 ? -33.156 23.797 32.156 1 32.59 30 TRP B C 1
ATOM 4110 O O . TRP B 1 30 ? -33.688 22.969 31.406 1 32.59 30 TRP B O 1
ATOM 4120 N N . THR B 1 31 ? -33.5 24.828 31.594 1 36.12 31 THR B N 1
ATOM 4121 C CA . THR B 1 31 ? -33 25.062 30.234 1 36.12 31 THR B CA 1
ATOM 4122 C C . THR B 1 31 ? -31.734 24.25 29.984 1 36.12 31 THR B C 1
ATOM 4124 O O . THR B 1 31 ? -30.688 24.516 30.578 1 36.12 31 THR B O 1
ATOM 4127 N N . MET B 1 32 ? -31.625 22.984 30.172 1 42.09 32 MET B N 1
ATOM 4128 C CA . MET B 1 32 ? -30.516 22.188 29.672 1 42.09 32 MET B CA 1
ATOM 4129 C C . MET B 1 32 ? -29.766 22.922 28.562 1 42.09 32 MET B C 1
ATOM 4131 O O . MET B 1 32 ? -30.328 23.172 27.484 1 42.09 32 MET B O 1
ATOM 4135 N N . SER B 1 33 ? -29.016 23.891 28.828 1 53.38 33 SER B N 1
ATOM 4136 C CA . SER B 1 33 ? -28.172 24.641 27.922 1 53.38 33 SER B CA 1
ATOM 4137 C C . SER B 1 33 ? -27.688 23.781 26.766 1 53.38 33 SER B C 1
ATOM 4139 O O . SER B 1 33 ? -27.203 22.656 26.969 1 53.38 33 SER B O 1
ATOM 4141 N N . GLU B 1 34 ? -28.203 23.859 25.578 1 81.69 34 GLU B N 1
ATOM 4142 C CA . GLU B 1 34 ? -27.875 23.203 24.328 1 81.69 34 GLU B CA 1
ATOM 4143 C C . GLU B 1 34 ? -26.359 23.125 24.141 1 81.69 34 GLU B C 1
ATOM 4145 O O . GLU B 1 34 ? -25.641 24.109 24.375 1 81.69 34 GLU B O 1
ATOM 4150 N N . LYS B 1 35 ? -25.766 21.953 24.172 1 95.12 35 LYS B N 1
ATOM 4151 C CA . LYS B 1 35 ? -24.344 21.719 23.938 1 95.12 35 LYS B CA 1
ATOM 4152 C C . LYS B 1 35 ? -23.844 22.5 22.719 1 95.12 35 LYS B C 1
ATOM 4154 O O . LYS B 1 35 ? -24.594 22.719 21.766 1 95.12 35 LYS B O 1
ATOM 4159 N N . ILE B 1 36 ? -22.719 23.062 22.891 1 97.94 36 ILE B N 1
ATOM 4160 C CA . ILE B 1 36 ? -22.047 23.703 21.766 1 97.94 36 ILE B CA 1
ATOM 4161 C C . ILE B 1 36 ? -21.672 22.641 20.719 1 97.94 36 ILE B C 1
ATOM 4163 O O . ILE B 1 36 ? -20.922 21.719 21.016 1 97.94 36 ILE B O 1
ATOM 4167 N N . ARG B 1 37 ? -22.172 22.766 19.547 1 98.44 37 ARG B N 1
ATOM 4168 C CA . ARG B 1 37 ? -21.891 21.812 18.484 1 98.44 37 ARG B CA 1
ATOM 4169 C C . ARG B 1 37 ? -20.641 22.234 17.703 1 98.44 37 ARG B C 1
ATOM 4171 O O . ARG B 1 37 ? -20.578 23.344 17.172 1 98.44 37 ARG B O 1
ATOM 4178 N N . VAL B 1 38 ? -19.656 21.344 17.625 1 98.81 38 VAL B N 1
ATOM 4179 C CA . VAL B 1 38 ? -18.391 21.672 17 1 98.81 38 VAL B CA 1
ATOM 4180 C C . VAL B 1 38 ? -18.125 20.703 15.836 1 98.81 38 VAL B C 1
ATOM 4182 O O . VAL B 1 38 ? -18.172 19.484 16.016 1 98.81 38 VAL B O 1
ATOM 4185 N N . CYS B 1 39 ? -17.844 21.234 14.617 1 98.88 39 CYS B N 1
ATOM 4186 C CA . CYS B 1 39 ? -17.375 20.484 13.469 1 98.88 39 CYS B CA 1
ATOM 4187 C C . CYS B 1 39 ? -15.852 20.469 13.398 1 98.88 39 CYS B C 1
ATOM 4189 O O . CYS B 1 39 ? -15.227 21.531 13.375 1 98.88 39 CYS B O 1
ATOM 4191 N N . VAL B 1 40 ? -15.289 19.328 13.438 1 98.94 40 VAL B N 1
ATOM 4192 C CA . VAL B 1 40 ? -13.859 19.172 13.234 1 98.94 40 VAL B CA 1
ATOM 4193 C C . VAL B 1 40 ? -13.594 18.656 11.828 1 98.94 40 VAL B C 1
ATOM 4195 O O . VAL B 1 40 ? -14.031 17.547 11.477 1 98.94 40 VAL B O 1
ATOM 4198 N N . ILE B 1 41 ? -12.875 19.438 11.008 1 98.69 41 ILE B N 1
ATOM 4199 C CA . ILE B 1 41 ? -12.602 19 9.641 1 98.69 41 ILE B CA 1
ATOM 4200 C C . ILE B 1 41 ? -11.234 18.328 9.57 1 98.69 41 ILE B C 1
ATOM 4202 O O . ILE B 1 41 ? -10.203 19 9.633 1 98.69 41 ILE B O 1
ATOM 4206 N N . GLY B 1 42 ? -11.234 17.031 9.406 1 97.5 42 GLY B N 1
ATOM 4207 C CA . GLY B 1 42 ? -10.016 16.25 9.391 1 97.5 42 GLY B CA 1
ATOM 4208 C C . GLY B 1 42 ? -9.836 15.406 10.648 1 97.5 42 GLY B C 1
ATOM 4209 O O . GLY B 1 42 ? -10.125 15.867 11.758 1 97.5 42 GLY B O 1
ATOM 4210 N N . ALA B 1 43 ? -9.367 14.188 10.383 1 97.88 43 ALA B N 1
ATOM 4211 C CA . ALA B 1 43 ? -9.078 13.297 11.5 1 97.88 43 ALA B CA 1
ATOM 4212 C C . ALA B 1 43 ? -7.633 12.82 11.469 1 97.88 43 ALA B C 1
ATOM 4214 O O . ALA B 1 43 ? -7.359 11.633 11.664 1 97.88 43 ALA B O 1
ATOM 4215 N N . GLY B 1 44 ? -6.762 13.703 11.117 1 96.38 44 GLY B N 1
ATOM 4216 C CA . GLY B 1 44 ? -5.344 13.516 11.391 1 96.38 44 GLY B CA 1
ATOM 4217 C C . GLY B 1 44 ? -4.977 13.789 12.836 1 96.38 44 GLY B C 1
ATOM 4218 O O . GLY B 1 44 ? -5.855 13.891 13.695 1 96.38 44 GLY B O 1
ATOM 4219 N N . PRO B 1 45 ? -3.684 13.906 13.078 1 95.88 45 PRO B N 1
ATOM 4220 C CA . PRO B 1 45 ? -3.275 14.148 14.469 1 95.88 45 PRO B CA 1
ATOM 4221 C C . PRO B 1 45 ? -3.945 15.383 15.07 1 95.88 45 PRO B C 1
ATOM 4223 O O . PRO B 1 45 ? -4.379 15.352 16.219 1 95.88 45 PRO B O 1
ATOM 4226 N N . ALA B 1 46 ? -4.055 16.438 14.312 1 96.94 46 ALA B N 1
ATOM 4227 C CA . ALA B 1 46 ? -4.664 17.672 14.805 1 96.94 46 ALA B CA 1
ATOM 4228 C C . ALA B 1 46 ? -6.133 17.469 15.164 1 96.94 46 ALA B C 1
ATOM 4230 O O . ALA B 1 46 ? -6.574 17.844 16.25 1 96.94 46 ALA B O 1
ATOM 4231 N N . GLY B 1 47 ? -6.855 16.828 14.266 1 98.25 47 GLY B N 1
ATOM 4232 C CA . GLY B 1 47 ? -8.266 16.578 14.508 1 98.25 47 GLY B CA 1
ATOM 4233 C C . GLY B 1 47 ? -8.516 15.633 15.664 1 98.25 47 GLY B C 1
ATOM 4234 O O . GLY B 1 47 ? -9.43 15.844 16.469 1 98.25 47 GLY B O 1
ATOM 4235 N N . CYS B 1 48 ? -7.723 14.633 15.758 1 97.88 48 CYS B N 1
ATOM 4236 C CA . CYS B 1 48 ? -7.863 13.672 16.844 1 97.88 48 CYS B CA 1
ATOM 4237 C C . CYS B 1 48 ? -7.594 14.336 18.188 1 97.88 48 CYS B C 1
ATOM 4239 O O . CYS B 1 48 ? -8.289 14.062 19.172 1 97.88 48 CYS B O 1
ATOM 4241 N N . CYS B 1 49 ? -6.645 15.18 18.219 1 97.62 49 CYS B N 1
ATOM 4242 C CA . CYS B 1 49 ? -6.344 15.914 19.438 1 97.62 49 CYS B CA 1
ATOM 4243 C C . CYS B 1 49 ? -7.492 16.844 19.812 1 97.62 49 CYS B C 1
ATOM 4245 O O . CYS B 1 49 ? -7.875 16.906 20.984 1 97.62 49 CYS B O 1
ATOM 4247 N N . ALA B 1 50 ? -8.023 17.531 18.859 1 98.44 50 ALA B N 1
ATOM 4248 C CA . ALA B 1 50 ? -9.172 18.406 19.109 1 98.44 50 ALA B CA 1
ATOM 4249 C C . ALA B 1 50 ? -10.344 17.609 19.672 1 98.44 50 ALA B C 1
ATOM 4251 O O . ALA B 1 50 ? -10.953 18.016 20.672 1 98.44 50 ALA B O 1
ATOM 4252 N N . LEU B 1 51 ? -10.617 16.469 19.047 1 98.62 51 LEU B N 1
ATOM 4253 C CA . LEU B 1 51 ? -11.719 15.633 19.484 1 98.62 51 LEU B CA 1
ATOM 4254 C C . LEU B 1 51 ? -11.516 15.188 20.922 1 98.62 51 LEU B C 1
ATOM 4256 O O . LEU B 1 51 ? -12.469 15.156 21.719 1 98.62 51 LEU B O 1
ATOM 4260 N N . ARG B 1 52 ? -10.312 14.773 21.25 1 98.19 52 ARG B N 1
ATOM 4261 C CA . ARG B 1 52 ? -10.023 14.328 22.609 1 98.19 52 ARG B CA 1
ATOM 4262 C C . ARG B 1 52 ? -10.398 15.398 23.625 1 98.19 52 ARG B C 1
ATOM 4264 O O . ARG B 1 52 ? -11.047 15.102 24.641 1 98.19 52 ARG B O 1
ATOM 4271 N N . HIS B 1 53 ? -10.062 16.625 23.391 1 98 53 HIS B N 1
ATOM 4272 C CA . HIS B 1 53 ? -10.328 17.703 24.328 1 98 53 HIS B CA 1
ATOM 4273 C C . HIS B 1 53 ? -11.812 18.062 24.359 1 98 53 HIS B C 1
ATOM 4275 O O . HIS B 1 53 ? -12.367 18.344 25.422 1 98 53 HIS B O 1
ATOM 4281 N N . 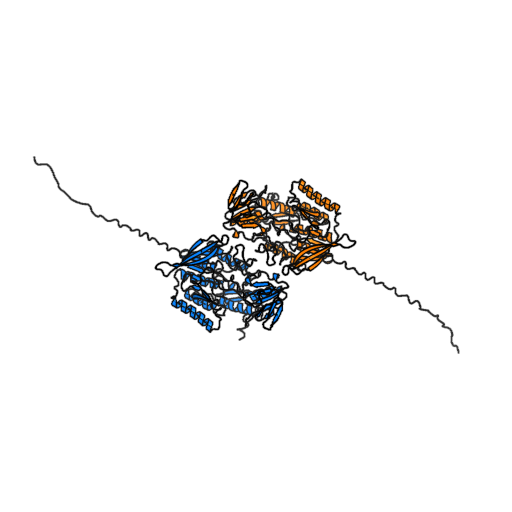LEU B 1 54 ? -12.445 18.031 23.25 1 98.62 54 LEU B N 1
ATOM 4282 C CA . LEU B 1 54 ? -13.875 18.328 23.172 1 98.62 54 LEU B CA 1
ATOM 4283 C C . LEU B 1 54 ? -14.688 17.266 23.906 1 98.62 54 LEU B C 1
ATOM 4285 O O . LEU B 1 54 ? -15.609 17.594 24.656 1 98.62 54 LEU B O 1
ATOM 4289 N N . THR B 1 55 ? -14.312 15.992 23.672 1 97.81 55 THR B N 1
ATOM 4290 C CA . THR B 1 55 ? -15.102 14.898 24.234 1 97.81 55 THR B CA 1
ATOM 4291 C C . THR B 1 55 ? -14.836 14.742 25.719 1 97.81 55 THR B C 1
ATOM 4293 O O . THR B 1 55 ? -15.648 14.156 26.438 1 97.81 55 THR B O 1
ATOM 4296 N N . ALA B 1 56 ? -13.703 15.203 26.156 1 96.69 56 ALA B N 1
ATOM 4297 C CA . ALA B 1 56 ? -13.445 15.219 27.594 1 96.69 56 ALA B CA 1
ATOM 4298 C C . ALA B 1 56 ? -14.438 16.109 28.328 1 96.69 56 ALA B C 1
ATOM 4300 O O . ALA B 1 56 ? -14.648 15.953 29.531 1 96.69 56 ALA B O 1
ATOM 4301 N N . GLU B 1 57 ? -15.055 17.047 27.609 1 97 57 GLU B N 1
ATOM 4302 C CA . GLU B 1 57 ? -16.078 17.922 28.156 1 97 57 GLU B CA 1
ATOM 4303 C C . GLU B 1 57 ? -17.406 17.719 27.438 1 97 57 GLU B C 1
ATOM 4305 O O . GLU B 1 57 ? -18.031 18.688 27 1 97 57 GLU B O 1
ATOM 4310 N N . SER B 1 58 ? -17.797 16.547 27.453 1 94.38 58 SER B N 1
ATOM 4311 C CA . SER B 1 58 ? -18.969 16.141 26.672 1 94.38 58 SER B CA 1
ATOM 4312 C C . SER B 1 58 ? -20.25 16.766 27.219 1 94.38 58 SER B C 1
ATOM 4314 O O . SER B 1 58 ? -21.281 16.75 26.562 1 94.38 58 SER B O 1
ATOM 4316 N N . ASP B 1 59 ? -20.203 17.281 28.391 1 95.5 59 ASP B N 1
ATOM 4317 C CA . ASP B 1 59 ? -21.359 17.984 28.953 1 95.5 59 ASP B CA 1
ATOM 4318 C C . ASP B 1 59 ? -21.547 19.328 28.281 1 95.5 59 ASP B C 1
ATOM 4320 O O . ASP B 1 59 ? -22.656 19.875 28.266 1 95.5 59 ASP B O 1
ATOM 4324 N N . LYS B 1 60 ? -20.562 19.797 27.734 1 96.94 60 LYS B N 1
ATOM 4325 C CA . LYS B 1 60 ? -20.594 21.141 27.141 1 96.94 60 LYS B CA 1
ATOM 4326 C C . LYS B 1 60 ? -20.609 21.062 25.609 1 96.94 60 LYS B C 1
ATOM 4328 O O . LYS B 1 60 ? -21.141 21.953 24.953 1 96.94 60 LYS B O 1
ATOM 4333 N N . PHE B 1 61 ? -19.984 20.031 25.141 1 98.31 61 PHE B N 1
ATOM 4334 C CA . PHE B 1 61 ? -19.75 20.016 23.703 1 98.31 61 PHE B CA 1
ATOM 4335 C C . PHE B 1 61 ? -20.344 18.75 23.078 1 98.31 61 PHE B C 1
ATOM 4337 O O . PHE B 1 61 ? -20.375 17.688 23.703 1 98.31 61 PHE B O 1
ATOM 4344 N N . GLU B 1 62 ? -20.812 18.891 21.875 1 98.38 62 GLU B N 1
ATOM 4345 C CA . GLU B 1 62 ? -21.078 17.828 20.906 1 98.38 62 GLU B CA 1
ATOM 4346 C C . GLU B 1 62 ? -20.219 17.969 19.672 1 98.38 62 GLU B C 1
ATOM 4348 O O . GLU B 1 62 ? -20.328 18.969 18.938 1 98.38 62 GLU B O 1
ATOM 4353 N N . ALA B 1 63 ? -19.391 16.984 19.453 1 98.62 63 ALA B N 1
ATOM 4354 C CA . ALA B 1 63 ? -18.391 17.156 18.391 1 98.62 63 ALA B CA 1
ATOM 4355 C C . ALA B 1 63 ? -18.469 16.016 17.391 1 98.62 63 ALA B C 1
ATOM 4357 O O . ALA B 1 63 ? -18.734 14.867 17.766 1 98.62 63 ALA B O 1
ATOM 4358 N N . VAL B 1 64 ? -18.25 16.328 16.109 1 98.75 64 VAL B N 1
ATOM 4359 C CA . VAL B 1 64 ? -18.109 15.344 15.031 1 98.75 64 VAL B CA 1
ATOM 4360 C C . VAL B 1 64 ? -16.953 15.727 14.117 1 98.75 64 VAL B C 1
ATOM 4362 O O . VAL B 1 64 ? -16.766 16.906 13.812 1 98.75 64 VAL B O 1
ATOM 4365 N N . SER B 1 65 ? -16.125 14.758 13.797 1 98.81 65 SER B N 1
ATOM 4366 C CA . SER B 1 65 ? -15.062 14.969 12.828 1 98.81 65 SER B CA 1
ATOM 4367 C C . SER B 1 65 ? -15.391 14.328 11.484 1 98.81 65 SER B C 1
ATOM 4369 O O . SER B 1 65 ? -15.844 13.18 11.438 1 98.81 65 SER B O 1
ATOM 4371 N N . TYR B 1 66 ? -15.234 15.086 10.398 1 98.44 66 TYR B N 1
ATOM 4372 C CA . TYR B 1 66 ? -15.398 14.562 9.047 1 98.44 66 TYR B CA 1
ATOM 4373 C C . TYR B 1 66 ? -14.047 14.297 8.398 1 98.44 66 TYR B C 1
ATOM 4375 O O . TYR B 1 66 ? -13.195 15.188 8.344 1 98.44 66 TYR B O 1
ATOM 4383 N N . GLU B 1 67 ? -13.836 13.086 7.992 1 97 67 GLU B N 1
ATOM 4384 C CA . GLU B 1 67 ? -12.602 12.633 7.355 1 97 67 GLU B CA 1
ATOM 4385 C C . GLU B 1 67 ? -12.875 12 6 1 97 67 GLU B C 1
ATOM 4387 O O . GLU B 1 67 ? -13.719 11.102 5.891 1 97 67 GLU B O 1
ATOM 4392 N N . ARG B 1 68 ? -12.18 12.469 5.027 1 93.19 68 ARG B N 1
ATOM 4393 C CA . ARG B 1 68 ? -12.461 11.984 3.682 1 93.19 68 ARG B CA 1
ATOM 4394 C C . ARG B 1 68 ? -11.852 10.602 3.457 1 93.19 68 ARG B C 1
ATOM 4396 O O . ARG B 1 68 ? -12.312 9.852 2.598 1 93.19 68 ARG B O 1
ATOM 4403 N N . ASN B 1 69 ? -10.883 10.258 4.25 1 91.38 69 ASN B N 1
ATOM 4404 C CA . ASN B 1 69 ? -10.203 8.977 4.074 1 91.38 69 ASN B CA 1
ATOM 4405 C C . ASN B 1 69 ? -11.031 7.82 4.625 1 91.38 69 ASN B C 1
ATOM 4407 O O . ASN B 1 69 ? -11.969 8.031 5.398 1 91.38 69 ASN B O 1
ATOM 4411 N N . ILE B 1 70 ? -10.617 6.656 4.258 1 88 70 ILE B N 1
ATOM 4412 C CA . ILE B 1 70 ? -11.328 5.449 4.68 1 88 70 ILE B CA 1
ATOM 4413 C C . ILE B 1 70 ? -10.883 5.062 6.09 1 88 70 ILE B C 1
ATOM 4415 O O . ILE B 1 70 ? -11.562 4.289 6.77 1 88 70 ILE B O 1
ATOM 4419 N N . VAL B 1 71 ? -9.68 5.582 6.535 1 89.62 71 VAL B N 1
ATOM 4420 C CA . VAL B 1 71 ? -9.18 5.363 7.891 1 89.62 71 VAL B CA 1
ATOM 4421 C C . VAL B 1 71 ? -8.688 6.688 8.477 1 89.62 71 VAL B C 1
ATOM 4423 O O . VAL B 1 71 ? -8.281 7.586 7.738 1 89.62 71 VAL B O 1
ATOM 4426 N N . PRO B 1 72 ? -8.781 6.789 9.781 1 95.25 72 PRO B N 1
ATOM 4427 C CA . PRO B 1 72 ? -8.219 8 10.383 1 95.25 72 PRO B CA 1
ATOM 4428 C C . PRO B 1 72 ? -6.695 7.992 10.422 1 95.25 72 PRO B C 1
ATOM 4430 O O . PRO B 1 72 ? -6.078 6.945 10.219 1 95.25 72 PRO B O 1
ATOM 4433 N N . GLY B 1 73 ? -6.145 9.203 10.656 1 94.81 73 GLY B N 1
ATOM 4434 C CA . GLY B 1 73 ? -4.699 9.312 10.766 1 94.81 73 GLY B CA 1
ATOM 4435 C C . GLY B 1 73 ? -4.105 10.359 9.844 1 94.81 73 GLY B C 1
ATOM 4436 O O . GLY B 1 73 ? -2.92 10.68 9.938 1 94.81 73 GLY B O 1
ATOM 4437 N N . GLY B 1 74 ? -4.902 10.852 8.953 1 93.31 74 GLY B N 1
ATOM 4438 C CA . GLY B 1 74 ? -4.453 11.914 8.062 1 93.31 74 GLY B CA 1
ATOM 4439 C C . GLY B 1 74 ? -3.387 11.469 7.082 1 93.31 74 GLY B C 1
ATOM 4440 O O . GLY B 1 74 ? -3.549 10.445 6.406 1 93.31 74 GLY B O 1
ATOM 4441 N N . VAL B 1 75 ? -2.332 12.227 6.988 1 91.25 75 VAL B N 1
ATOM 4442 C CA . VAL B 1 75 ? -1.264 12.008 6.016 1 91.25 75 VAL B CA 1
ATOM 4443 C C . VAL B 1 75 ? -0.566 10.68 6.309 1 91.25 75 VAL B C 1
ATOM 4445 O O . VAL B 1 75 ? 0.042 10.078 5.418 1 91.25 75 VAL B O 1
ATOM 4448 N N . TRP B 1 76 ? -0.712 10.172 7.48 1 93.06 76 TRP B N 1
ATOM 4449 C CA . TRP B 1 76 ? -0.004 8.969 7.91 1 93.06 76 TRP B CA 1
ATOM 4450 C C . TRP B 1 76 ? -0.683 7.719 7.371 1 93.06 76 TRP B C 1
ATOM 4452 O O . TRP B 1 76 ? -0.11 6.625 7.414 1 93.06 76 TRP B O 1
ATOM 4462 N N . ALA B 1 77 ? -1.889 7.906 6.938 1 92.25 77 ALA B N 1
ATOM 4463 C CA . ALA B 1 77 ? -2.562 6.801 6.262 1 92.25 77 ALA B CA 1
ATOM 4464 C C . ALA B 1 77 ? -1.946 6.535 4.895 1 92.25 77 ALA B C 1
ATOM 4466 O O . ALA B 1 77 ? -2.371 7.117 3.891 1 92.25 77 ALA B O 1
ATOM 4467 N N . TYR B 1 78 ? -1.053 5.602 4.801 1 91.81 78 TYR B N 1
ATOM 4468 C CA . TYR B 1 78 ? -0.233 5.352 3.621 1 91.81 78 TYR B CA 1
ATOM 4469 C C . TYR B 1 78 ? -1.006 4.547 2.582 1 91.81 78 TYR B C 1
ATOM 4471 O O . TYR B 1 78 ? -1.751 3.627 2.926 1 91.81 78 TYR B O 1
ATOM 4479 N N . THR B 1 79 ? -0.729 4.91 1.316 1 90 79 THR B N 1
ATOM 4480 C CA . THR B 1 79 ? -1.121 4.121 0.154 1 90 79 THR B CA 1
ATOM 4481 C C . THR B 1 79 ? -0.068 4.219 -0.946 1 90 79 THR B C 1
ATOM 4483 O O . THR B 1 79 ? 0.549 5.27 -1.13 1 90 79 THR B O 1
ATOM 4486 N N . ASP B 1 80 ? 0.109 3.193 -1.671 1 89.38 80 ASP B N 1
ATOM 4487 C CA . ASP B 1 80 ? 1.025 3.217 -2.807 1 89.38 80 ASP B CA 1
ATOM 4488 C C . ASP B 1 80 ? 0.432 4 -3.975 1 89.38 80 ASP B C 1
ATOM 4490 O O . ASP B 1 80 ? 1.137 4.328 -4.93 1 89.38 80 ASP B O 1
ATOM 4494 N N . ARG B 1 81 ? -0.779 4.312 -3.814 1 86.94 81 ARG B N 1
ATOM 4495 C CA . ARG B 1 81 ? -1.443 5.035 -4.895 1 86.94 81 ARG B CA 1
ATOM 4496 C C . ARG B 1 81 ? -0.947 6.473 -4.977 1 86.94 81 ARG B C 1
ATOM 4498 O O . ARG B 1 81 ? -0.617 7.082 -3.955 1 86.94 81 ARG B O 1
ATOM 4505 N N . THR B 1 82 ? -0.896 6.941 -6.25 1 88.94 82 THR B N 1
ATOM 4506 C CA . THR B 1 82 ? -0.579 8.344 -6.488 1 88.94 82 THR B CA 1
ATOM 4507 C C . THR B 1 82 ? -1.618 8.984 -7.406 1 88.94 82 THR B C 1
ATOM 4509 O O . THR B 1 82 ? -2.428 8.289 -8.016 1 88.94 82 THR B O 1
ATOM 4512 N N . GLY B 1 83 ? -1.643 10.281 -7.426 1 87.5 83 GLY B N 1
ATOM 4513 C CA . GLY B 1 83 ? -2.615 10.984 -8.25 1 87.5 83 GLY B CA 1
ATOM 4514 C C . GLY B 1 83 ? -4 11.023 -7.629 1 87.5 83 GLY B C 1
ATOM 4515 O O . GLY B 1 83 ? -4.203 11.648 -6.586 1 87.5 83 GLY B O 1
ATOM 4516 N N . LYS B 1 84 ? -4.938 10.148 -8.227 1 83.75 84 LYS B N 1
ATOM 4517 C CA . LYS B 1 84 ? -6.316 10.125 -7.746 1 83.75 84 LYS B CA 1
ATOM 4518 C C . LYS B 1 84 ? -6.676 8.75 -7.188 1 83.75 84 LYS B C 1
ATOM 4520 O O . LYS B 1 84 ? -6.168 7.734 -7.656 1 83.75 84 LYS B O 1
ATOM 4525 N N . ASP B 1 85 ? -7.543 8.828 -6.191 1 78.5 85 ASP B N 1
ATOM 4526 C CA . ASP B 1 85 ? -7.969 7.566 -5.586 1 78.5 85 ASP B CA 1
ATOM 4527 C C . ASP B 1 85 ? -9.18 6.992 -6.316 1 78.5 85 ASP B C 1
ATOM 4529 O O . ASP B 1 85 ? -9.523 7.441 -7.41 1 78.5 85 ASP B O 1
ATOM 4533 N N . GLU B 1 86 ? -9.797 5.934 -5.785 1 70.69 86 GLU B N 1
ATOM 4534 C CA . GLU B 1 86 ? -10.891 5.211 -6.426 1 70.69 86 GLU B CA 1
ATOM 4535 C C . GLU B 1 86 ? -12.133 6.09 -6.547 1 70.69 86 GLU B C 1
ATOM 4537 O O . GLU B 1 86 ? -13.023 5.809 -7.355 1 70.69 86 GLU B O 1
ATOM 4542 N N . THR B 1 87 ? -12.094 7.176 -5.754 1 71.62 87 THR B N 1
ATOM 4543 C CA . THR B 1 87 ? -13.242 8.07 -5.777 1 71.62 87 THR B CA 1
ATOM 4544 C C . THR B 1 87 ? -12.992 9.25 -6.707 1 71.62 87 THR B C 1
ATOM 4546 O O . THR B 1 87 ? -13.883 10.078 -6.926 1 71.62 87 THR B O 1
ATOM 4549 N N . GLY B 1 88 ? -11.852 9.328 -7.195 1 77.06 88 GLY B N 1
ATOM 4550 C CA . GLY B 1 88 ? -11.508 10.414 -8.094 1 77.06 88 GLY B CA 1
ATOM 4551 C C . GLY B 1 88 ? -10.914 11.617 -7.383 1 77.06 88 GLY B C 1
ATOM 4552 O O . GLY B 1 88 ? -10.562 12.617 -8.016 1 77.06 88 GLY B O 1
ATOM 4553 N N . LEU B 1 89 ? -10.82 11.57 -6.148 1 83.06 89 LEU B N 1
ATOM 4554 C CA . LEU B 1 89 ? -10.203 12.641 -5.371 1 83.06 89 LEU B CA 1
ATOM 4555 C C . LEU B 1 89 ? -8.688 12.453 -5.293 1 83.06 89 LEU B C 1
ATOM 4557 O O . LEU B 1 89 ? -8.195 11.336 -5.398 1 83.06 89 LEU B O 1
ATOM 4561 N N . PRO B 1 90 ? -8 13.547 -5.129 1 85.5 90 PRO B N 1
ATOM 4562 C CA . PRO B 1 90 ? -6.547 13.406 -4.977 1 85.5 90 PRO B CA 1
ATOM 4563 C C . PRO B 1 90 ? -6.164 12.516 -3.795 1 85.5 90 PRO B C 1
ATOM 4565 O O . PRO B 1 90 ? -6.773 12.602 -2.727 1 85.5 90 PRO B O 1
ATOM 4568 N N . VAL B 1 91 ? -5.195 11.633 -4.133 1 88.38 91 VAL B N 1
ATOM 4569 C CA . VAL B 1 91 ? -4.672 10.805 -3.051 1 88.38 91 VAL B CA 1
ATOM 4570 C C . VAL B 1 91 ? -4.168 11.695 -1.916 1 88.38 91 VAL B C 1
ATOM 4572 O O . VAL B 1 91 ? -3.459 12.672 -2.154 1 88.38 91 VAL B O 1
ATOM 4575 N N . HIS B 1 92 ? -4.516 11.336 -0.716 1 85.62 92 HIS B N 1
ATOM 4576 C CA . HIS B 1 92 ? -4.238 12.164 0.455 1 85.62 92 HIS B CA 1
ATOM 4577 C C . HIS B 1 92 ? -2.803 11.977 0.931 1 85.62 92 HIS B C 1
ATOM 4579 O O . HIS B 1 92 ? -2.148 12.945 1.332 1 85.62 92 HIS B O 1
ATOM 4585 N N . SER B 1 93 ? -2.354 10.781 0.819 1 85.62 93 SER B N 1
ATOM 4586 C CA . SER B 1 93 ? -1.055 10.453 1.397 1 85.62 93 SER B CA 1
ATOM 4587 C C . SER B 1 93 ? 0.082 11.078 0.597 1 85.62 93 SER B C 1
ATOM 4589 O O . SER B 1 93 ? 0.038 11.109 -0.635 1 85.62 93 SER B O 1
ATOM 4591 N N . ALA B 1 94 ? 1.043 11.641 1.313 1 89.94 94 ALA B N 1
ATOM 4592 C CA . ALA B 1 94 ? 2.301 12.086 0.721 1 89.94 94 ALA B CA 1
ATOM 4593 C C . ALA B 1 94 ? 3.482 11.305 1.282 1 89.94 94 ALA B C 1
ATOM 4595 O O . ALA B 1 94 ? 4.633 11.742 1.185 1 89.94 94 ALA B O 1
ATOM 4596 N N . MET B 1 95 ? 3.17 10.156 1.856 1 93.06 95 MET B N 1
ATOM 4597 C CA . MET B 1 95 ? 4.188 9.312 2.477 1 93.06 95 MET B CA 1
ATOM 4598 C C . MET B 1 95 ? 4.84 8.398 1.444 1 93.06 95 MET B C 1
ATOM 4600 O O . MET B 1 95 ? 4.344 8.266 0.324 1 93.06 95 MET B O 1
ATOM 4604 N N . TYR B 1 96 ? 5.977 7.879 1.801 1 94.44 96 TYR B N 1
ATOM 4605 C CA . TYR B 1 96 ? 6.645 6.895 0.954 1 94.44 96 TYR B CA 1
ATOM 4606 C C . TYR B 1 96 ? 7.148 5.715 1.778 1 94.44 96 TYR B C 1
ATOM 4608 O O . TYR B 1 96 ? 7.16 5.773 3.01 1 94.44 96 TYR B O 1
ATOM 4616 N N . ASP B 1 97 ? 7.492 4.695 1.201 1 89.56 97 ASP B N 1
ATOM 4617 C CA . ASP B 1 97 ? 7.594 3.354 1.764 1 89.56 97 ASP B CA 1
ATOM 4618 C C . ASP B 1 97 ? 8.531 3.332 2.969 1 89.56 97 ASP B C 1
ATOM 4620 O O . ASP B 1 97 ? 8.172 2.838 4.035 1 89.56 97 ASP B O 1
ATOM 4624 N N . LYS B 1 98 ? 9.711 3.889 2.904 1 89.94 98 LYS B N 1
ATOM 4625 C CA . LYS B 1 98 ? 10.711 3.76 3.961 1 89.94 98 LYS B CA 1
ATOM 4626 C C . LYS B 1 98 ? 10.805 5.039 4.789 1 89.94 98 LYS B C 1
ATOM 4628 O O . LYS B 1 98 ? 11.836 5.309 5.406 1 89.94 98 LYS B O 1
ATOM 4633 N N . LEU B 1 99 ? 9.719 5.723 4.816 1 94.81 99 LEU B N 1
ATOM 4634 C CA . LEU B 1 99 ? 9.727 6.98 5.555 1 94.81 99 LEU B CA 1
ATOM 4635 C C . LEU B 1 99 ? 9.727 6.73 7.059 1 94.81 99 LEU B C 1
ATOM 4637 O O . LEU B 1 99 ? 9 5.863 7.547 1 94.81 99 LEU B O 1
ATOM 4641 N N . LYS B 1 100 ? 10.617 7.469 7.773 1 93.88 100 LYS B N 1
ATOM 4642 C CA . LYS B 1 100 ? 10.609 7.617 9.227 1 93.88 100 LYS B CA 1
ATOM 4643 C C . LYS B 1 100 ? 10.242 9.039 9.633 1 93.88 100 LYS B C 1
ATOM 4645 O O . LYS B 1 100 ? 10.359 9.969 8.828 1 93.88 100 LYS B O 1
ATOM 4650 N N . ILE B 1 101 ? 9.812 9.172 10.797 1 93.44 101 ILE B N 1
ATOM 4651 C CA . ILE B 1 101 ? 9.523 10.508 11.305 1 93.44 101 ILE B CA 1
ATOM 4652 C C . ILE B 1 101 ? 10.805 11.344 11.328 1 93.44 101 ILE B C 1
ATOM 4654 O O . ILE B 1 101 ? 11.898 10.805 11.516 1 93.44 101 ILE B O 1
ATOM 4658 N N . ASN B 1 102 ? 10.656 12.641 11.18 1 90.12 102 ASN B N 1
ATOM 4659 C CA . ASN B 1 102 ? 11.789 13.539 11.023 1 90.12 102 ASN B CA 1
ATOM 4660 C C . ASN B 1 102 ? 12.445 13.859 12.367 1 90.12 102 ASN B C 1
ATOM 4662 O O . ASN B 1 102 ? 13.594 14.305 12.414 1 90.12 102 ASN B O 1
ATOM 4666 N N . VAL B 1 103 ? 11.68 13.695 13.43 1 93 103 VAL B N 1
ATOM 4667 C CA . VAL B 1 103 ? 12.188 13.961 14.773 1 93 103 VAL B CA 1
ATOM 4668 C C . VAL B 1 103 ? 11.898 12.758 15.672 1 93 103 VAL B C 1
ATOM 4670 O O . VAL B 1 103 ? 10.977 11.977 15.406 1 93 103 VAL B O 1
ATOM 4673 N N . PRO B 1 104 ? 12.734 12.633 16.766 1 95.06 104 PRO B N 1
ATOM 4674 C CA . PRO B 1 104 ? 12.469 11.5 17.656 1 95.06 104 PRO B CA 1
ATOM 4675 C C . PRO B 1 104 ? 11.047 11.5 18.203 1 95.06 104 PRO B C 1
ATOM 4677 O O . PRO B 1 104 ? 10.469 12.562 18.438 1 95.06 104 PRO B O 1
ATOM 4680 N N . LYS B 1 105 ? 10.508 10.289 18.438 1 95.5 105 LYS B N 1
ATOM 4681 C CA . LYS B 1 105 ? 9.133 10.141 18.906 1 95.5 105 LYS B CA 1
ATOM 4682 C C . LYS B 1 105 ? 8.906 10.875 20.219 1 95.5 105 LYS B C 1
ATOM 4684 O O . LYS B 1 105 ? 7.789 11.305 20.516 1 95.5 105 LYS B O 1
ATOM 4689 N N . GLU B 1 106 ? 9.938 11.156 21 1 94.25 106 GLU B N 1
ATOM 4690 C CA . GLU B 1 106 ? 9.867 11.891 22.25 1 94.25 106 GLU B CA 1
ATOM 4691 C C . GLU B 1 106 ? 9.398 13.328 22.031 1 94.25 106 GLU B C 1
ATOM 4693 O O . GLU B 1 106 ? 8.828 13.945 22.922 1 94.25 106 GLU B O 1
ATOM 4698 N N . LEU B 1 107 ? 9.602 13.812 20.828 1 93.69 107 LEU B N 1
ATOM 4699 C CA . LEU B 1 107 ? 9.18 15.164 20.469 1 93.69 107 LEU B CA 1
ATOM 4700 C C . LEU B 1 107 ? 7.809 15.156 19.812 1 93.69 107 LEU B C 1
ATOM 4702 O O . LEU B 1 107 ? 7.238 16.219 19.531 1 93.69 107 LEU B O 1
ATOM 4706 N N . GLN B 1 108 ? 7.266 14.016 19.562 1 93.44 108 GLN B N 1
ATOM 4707 C CA . GLN B 1 108 ? 5.992 13.859 18.859 1 93.44 108 GLN B CA 1
ATOM 4708 C C . GLN B 1 108 ? 5.027 12.992 19.656 1 93.44 108 GLN B C 1
ATOM 4710 O O . GLN B 1 108 ? 4.434 12.055 19.125 1 93.44 108 GLN B O 1
ATOM 4715 N N . GLU B 1 109 ? 4.949 13.273 20.844 1 92.75 109 GLU B N 1
ATOM 4716 C CA . GLU B 1 109 ? 4.062 12.578 21.766 1 92.75 109 GLU B CA 1
ATOM 4717 C C . GLU B 1 109 ? 2.918 13.477 22.219 1 92.75 109 GLU B C 1
ATOM 4719 O O . GLU B 1 109 ? 3.125 14.648 22.516 1 92.75 109 GLU B O 1
ATOM 4724 N N . PHE B 1 110 ? 1.691 12.922 22.109 1 92.44 110 PHE B N 1
ATOM 4725 C CA . PHE B 1 110 ? 0.598 13.664 22.719 1 92.44 110 PHE B CA 1
ATOM 4726 C C . PHE B 1 110 ? 0.731 13.664 24.234 1 92.44 110 PHE B C 1
ATOM 4728 O O . PHE B 1 110 ? 0.898 12.609 24.859 1 92.44 110 PHE B O 1
ATOM 4735 N N . PRO B 1 111 ? 0.645 14.859 24.844 1 87.44 111 PRO B N 1
ATOM 4736 C CA . PRO B 1 111 ? 0.731 14.883 26.297 1 87.44 111 PRO B CA 1
ATOM 4737 C C . PRO B 1 111 ? -0.292 13.969 26.969 1 87.44 111 PRO B C 1
ATOM 4739 O O . PRO B 1 111 ? -1.47 13.977 26.594 1 87.44 111 PRO B O 1
ATOM 4742 N N . GLY B 1 112 ? 0.251 13.125 27.875 1 87.75 112 GLY B N 1
ATOM 4743 C CA . GLY B 1 112 ? -0.621 12.227 28.609 1 87.75 112 GLY B CA 1
ATOM 4744 C C . GLY B 1 112 ? -0.842 10.898 27.891 1 87.75 112 GLY B C 1
ATOM 4745 O O . GLY B 1 112 ? -1.561 10.031 28.406 1 87.75 112 GLY B O 1
ATOM 4746 N N . PHE B 1 113 ? -0.286 10.695 26.766 1 94.94 113 PHE B N 1
ATOM 4747 C CA . PHE B 1 113 ? -0.411 9.445 26.016 1 94.94 113 PHE B CA 1
ATOM 4748 C C . PHE B 1 113 ? 0.942 9 25.484 1 94.94 113 PHE B C 1
ATOM 4750 O O . PHE B 1 113 ? 1.244 9.195 24.297 1 94.94 113 PHE B O 1
ATOM 4757 N N . PRO B 1 114 ? 1.681 8.289 26.281 1 92.62 114 PRO B N 1
ATOM 4758 C CA . PRO B 1 114 ? 3.045 7.91 25.906 1 92.62 114 PRO B CA 1
ATOM 4759 C C . PRO B 1 114 ? 3.078 6.84 24.812 1 92.62 114 PRO B C 1
ATOM 4761 O O . PRO B 1 114 ? 2.104 6.105 24.641 1 92.62 114 PRO B O 1
ATOM 4764 N N . TYR B 1 115 ? 4.125 6.773 24.109 1 92.94 115 TYR B N 1
ATOM 4765 C CA . TYR B 1 115 ? 4.363 5.68 23.172 1 92.94 115 TYR B CA 1
ATOM 4766 C C . TYR B 1 115 ? 4.523 4.359 23.906 1 92.94 115 TYR B C 1
ATOM 4768 O O . TYR B 1 115 ? 4.871 4.34 25.094 1 92.94 115 TYR B O 1
ATOM 4776 N N . PRO B 1 116 ? 4.359 3.283 23.188 1 90.62 116 PRO B N 1
ATOM 4777 C CA . PRO B 1 116 ? 4.574 1.979 23.812 1 90.62 116 PRO B CA 1
ATOM 4778 C C . PRO B 1 116 ? 6.02 1.776 24.281 1 90.62 116 PRO B C 1
ATOM 4780 O O . PRO B 1 116 ? 6.953 2.109 23.547 1 90.62 116 PRO B O 1
ATOM 4783 N N . LYS B 1 117 ? 6.141 1.168 25.359 1 87.12 117 LYS B N 1
ATOM 4784 C CA . LYS B 1 117 ? 7.457 0.981 25.969 1 87.12 117 LYS B CA 1
ATOM 4785 C C . LYS B 1 117 ? 8.305 0.017 25.141 1 87.12 117 LYS B C 1
ATOM 4787 O O . LYS B 1 117 ? 9.539 0.076 25.172 1 87.12 117 LYS B O 1
ATOM 4792 N N . GLU B 1 118 ? 7.645 -0.762 24.406 1 87.5 118 GLU B N 1
ATOM 4793 C CA . GLU B 1 118 ? 8.328 -1.782 23.609 1 87.5 118 GLU B CA 1
ATOM 4794 C C . GLU B 1 118 ? 9.016 -1.172 22.391 1 87.5 118 GLU B C 1
ATOM 4796 O O . GLU B 1 118 ? 9.844 -1.817 21.75 1 87.5 118 GLU B O 1
ATOM 4801 N N . TRP B 1 119 ? 8.578 -0.011 22.078 1 91.38 119 TRP B N 1
ATOM 4802 C CA . TRP B 1 119 ? 9.227 0.653 20.953 1 91.38 119 TRP B CA 1
ATOM 4803 C C . TRP B 1 119 ? 10.539 1.293 21.375 1 91.38 119 TRP B C 1
ATOM 4805 O O . TRP B 1 119 ? 10.555 2.434 21.844 1 91.38 119 TRP B O 1
ATOM 4815 N N . LYS B 1 120 ? 11.633 0.73 21.109 1 89.19 120 LYS B N 1
ATOM 4816 C CA . LYS B 1 120 ? 12.93 1.107 21.656 1 89.19 120 LYS B CA 1
ATOM 4817 C C . LYS B 1 120 ? 13.617 2.148 20.781 1 89.19 120 LYS B C 1
ATOM 4819 O O . LYS B 1 120 ? 14.523 2.852 21.234 1 89.19 120 LYS B O 1
ATOM 4824 N N . THR B 1 121 ? 13.266 2.322 19.562 1 94.81 121 THR B N 1
ATOM 4825 C CA . THR B 1 121 ? 13.891 3.285 18.656 1 94.81 121 THR B CA 1
ATOM 4826 C C . THR B 1 121 ? 13.148 4.617 18.688 1 94.81 121 THR B C 1
ATOM 4828 O O . THR B 1 121 ? 11.922 4.652 18.781 1 94.81 121 THR B O 1
ATOM 4831 N N . SER B 1 122 ? 13.852 5.66 18.703 1 96.25 122 SER B N 1
ATOM 4832 C CA . SER B 1 122 ? 13.258 6.992 18.781 1 96.25 122 SER B CA 1
ATOM 4833 C C . SER B 1 122 ? 12.711 7.422 17.422 1 96.25 122 SER B C 1
ATOM 4835 O O . SER B 1 122 ? 11.656 8.062 17.344 1 96.25 122 SER B O 1
ATOM 4837 N N . TYR B 1 123 ? 13.43 7.086 16.406 1 96.81 123 TYR B N 1
ATOM 4838 C CA . TYR B 1 123 ? 12.945 7.383 15.07 1 96.81 123 TYR B CA 1
ATOM 4839 C C . TYR B 1 123 ? 12.125 6.223 14.516 1 96.81 123 TYR B C 1
ATOM 4841 O O . TYR B 1 123 ? 12.672 5.309 13.891 1 96.81 123 TYR B O 1
ATOM 4849 N N . ILE B 1 124 ? 10.836 6.367 14.633 1 95.31 124 ILE B N 1
ATOM 4850 C CA . ILE B 1 124 ? 9.938 5.254 14.336 1 95.31 124 ILE B CA 1
ATOM 4851 C C . ILE B 1 124 ? 9.484 5.328 12.883 1 95.31 124 ILE B C 1
ATOM 4853 O O . ILE B 1 124 ? 9.617 6.371 12.234 1 95.31 124 ILE B O 1
ATOM 4857 N N . SER B 1 125 ? 8.938 4.266 12.406 1 93.94 125 SER B N 1
ATOM 4858 C CA . SER B 1 125 ? 8.461 4.18 11.031 1 93.94 125 SER B CA 1
ATOM 4859 C C . SER B 1 125 ? 7.102 4.859 10.875 1 93.94 125 SER B C 1
ATOM 4861 O O . SER B 1 125 ? 6.414 5.121 11.867 1 93.94 125 SER B O 1
ATOM 4863 N N . ARG B 1 126 ? 6.723 5.062 9.641 1 93.38 126 ARG B N 1
ATOM 4864 C CA . ARG B 1 126 ? 5.406 5.609 9.344 1 93.38 126 ARG B CA 1
ATOM 4865 C C . ARG B 1 126 ? 4.301 4.684 9.844 1 93.38 126 ARG B C 1
ATOM 4867 O O . ARG B 1 126 ? 3.24 5.148 10.266 1 93.38 126 ARG B O 1
ATOM 4874 N N . GLN B 1 127 ? 4.5 3.395 9.766 1 90.31 127 GLN B N 1
ATOM 4875 C CA . GLN B 1 127 ? 3.52 2.428 10.25 1 90.31 127 GLN B CA 1
ATOM 4876 C C . GLN B 1 127 ? 3.301 2.562 11.75 1 90.31 127 GLN B C 1
ATOM 4878 O O . GLN B 1 127 ? 2.162 2.537 12.227 1 90.31 127 GLN B O 1
ATOM 4883 N N . GLN B 1 128 ? 4.363 2.688 12.43 1 92.25 128 GLN B N 1
ATOM 4884 C CA . GLN B 1 128 ? 4.277 2.846 13.883 1 92.25 128 GLN B CA 1
ATOM 4885 C C . GLN B 1 128 ? 3.568 4.141 14.25 1 92.25 128 GLN B C 1
ATOM 4887 O O . GLN B 1 128 ? 2.764 4.168 15.188 1 92.25 128 GLN B O 1
ATOM 4892 N N . CYS B 1 129 ? 3.871 5.164 13.555 1 94.69 129 CYS B N 1
ATOM 4893 C CA . CYS B 1 129 ? 3.219 6.438 13.836 1 94.69 129 CYS B CA 1
ATOM 4894 C C . CYS B 1 129 ? 1.712 6.336 13.633 1 94.69 129 CYS B C 1
ATOM 4896 O O . CYS B 1 129 ? 0.938 6.801 14.477 1 94.69 129 CYS B O 1
ATOM 4898 N N . LEU B 1 130 ? 1.297 5.742 12.539 1 94.81 130 LEU B N 1
ATOM 4899 C CA . LEU B 1 130 ? -0.128 5.531 12.305 1 94.81 130 LEU B CA 1
ATOM 4900 C C . LEU B 1 130 ? -0.749 4.707 13.43 1 94.81 130 LEU B C 1
ATOM 4902 O O . LEU B 1 130 ? -1.851 5.012 13.891 1 94.81 130 LEU B O 1
ATOM 4906 N N . GLN B 1 131 ? -0.058 3.693 13.82 1 92.75 131 GLN B N 1
ATOM 4907 C CA . GLN B 1 131 ? -0.537 2.865 14.922 1 92.75 131 GLN B CA 1
ATOM 4908 C C . GLN B 1 131 ? -0.713 3.691 16.188 1 92.75 131 GLN B C 1
ATOM 4910 O O . GLN B 1 131 ? -1.711 3.543 16.906 1 92.75 131 GLN B O 1
ATOM 4915 N N . TYR B 1 132 ? 0.197 4.516 16.469 1 96.06 132 TYR B N 1
ATOM 4916 C CA . TYR B 1 132 ? 0.139 5.383 17.641 1 96.06 132 TYR B CA 1
ATOM 4917 C C . TYR B 1 132 ? -1.103 6.266 17.594 1 96.06 132 TYR B C 1
ATOM 4919 O O . TYR B 1 132 ? -1.809 6.391 18.609 1 96.06 132 TYR B O 1
ATOM 4927 N N . ILE B 1 133 ? -1.379 6.801 16.531 1 96.56 133 ILE B N 1
ATOM 4928 C CA . ILE B 1 133 ? -2.535 7.68 16.391 1 96.56 133 ILE B CA 1
ATOM 4929 C C . ILE B 1 133 ? -3.82 6.879 16.594 1 96.56 133 ILE B C 1
ATOM 4931 O O . ILE B 1 133 ? -4.734 7.332 17.281 1 96.56 133 ILE B O 1
ATOM 4935 N N . ASN B 1 134 ? -3.859 5.715 16.062 1 95.5 134 ASN B N 1
ATOM 4936 C CA . ASN B 1 134 ? -5.043 4.879 16.219 1 95.5 134 ASN B CA 1
ATOM 4937 C C . ASN B 1 134 ? -5.203 4.414 17.672 1 95.5 134 ASN B C 1
ATOM 4939 O O . ASN B 1 134 ? -6.32 4.328 18.172 1 95.5 134 ASN B O 1
ATOM 4943 N N . ASN B 1 135 ? -4.086 4.078 18.297 1 95.88 135 ASN B N 1
ATOM 4944 C CA . ASN B 1 135 ? -4.152 3.771 19.719 1 95.88 135 ASN B CA 1
ATOM 4945 C C . ASN B 1 135 ? -4.742 4.934 20.516 1 95.88 135 ASN B C 1
ATOM 4947 O O . ASN B 1 135 ? -5.535 4.719 21.438 1 95.88 135 ASN B O 1
ATOM 4951 N N . PHE B 1 136 ? -4.34 6.094 20.156 1 97.38 136 PHE B N 1
ATOM 4952 C CA . PHE B 1 136 ? -4.852 7.305 20.797 1 97.38 136 PHE B CA 1
ATOM 4953 C C . PHE B 1 136 ? -6.359 7.41 20.609 1 97.38 136 PHE B C 1
ATOM 4955 O O . PHE B 1 136 ? -7.09 7.641 21.578 1 97.38 136 PHE B O 1
ATOM 4962 N N . ILE B 1 137 ? -6.809 7.199 19.438 1 97.69 137 ILE B N 1
ATOM 4963 C CA . ILE B 1 137 ? -8.227 7.27 19.094 1 97.69 137 ILE B CA 1
ATOM 4964 C C . ILE B 1 137 ? -9.016 6.262 19.922 1 97.69 137 ILE B C 1
ATOM 4966 O O . ILE B 1 137 ? -10.047 6.605 20.5 1 97.69 137 ILE B O 1
ATOM 4970 N N . ASP B 1 138 ? -8.5 5.094 20.016 1 96 138 ASP B N 1
ATOM 4971 C CA . ASP B 1 138 ? -9.203 4.031 20.734 1 96 138 ASP B CA 1
ATOM 4972 C C . ASP B 1 138 ? -9.141 4.25 22.234 1 96 138 ASP B C 1
ATOM 4974 O O . ASP B 1 138 ? -10.141 4.07 22.938 1 96 138 ASP B O 1
ATOM 4978 N N . HIS B 1 139 ? -8.023 4.656 22.703 1 96.81 139 HIS B N 1
ATOM 4979 C CA . HIS B 1 139 ? -7.812 4.863 24.141 1 96.81 139 HIS B CA 1
ATOM 4980 C C . HIS B 1 139 ? -8.773 5.914 24.688 1 96.81 139 HIS B C 1
ATOM 4982 O O . HIS B 1 139 ? -9.336 5.742 25.766 1 96.81 139 HIS B O 1
ATOM 4988 N N . PHE B 1 140 ? -9.008 6.945 23.953 1 97.56 140 PHE B N 1
ATOM 4989 C CA . PHE B 1 140 ? -9.836 8.039 24.438 1 97.56 140 PHE B CA 1
ATOM 4990 C C . PHE B 1 140 ? -11.258 7.918 23.906 1 97.56 140 PHE B C 1
ATOM 4992 O O . PHE B 1 140 ? -12.07 8.828 24.078 1 97.56 140 PHE B O 1
ATOM 4999 N N . ASN B 1 141 ? -11.523 6.824 23.266 1 97 141 ASN B N 1
ATOM 5000 C CA . ASN B 1 141 ? -12.859 6.449 22.797 1 97 141 ASN B CA 1
ATOM 5001 C C . ASN B 1 141 ? -13.469 7.539 21.906 1 97 141 ASN B C 1
ATOM 5003 O O . ASN B 1 141 ? -14.602 7.953 22.141 1 97 141 ASN B O 1
ATOM 5007 N N . ILE B 1 142 ? -12.695 7.996 20.891 1 98 142 ILE B N 1
ATOM 5008 C CA . ILE B 1 142 ? -13.188 9.094 20.062 1 98 142 ILE B CA 1
ATOM 5009 C C . ILE B 1 142 ? -13.492 8.578 18.656 1 98 142 ILE B C 1
ATOM 5011 O O . ILE B 1 142 ? -13.938 9.336 17.797 1 98 142 ILE B O 1
ATOM 5015 N N . ARG B 1 143 ? -13.305 7.348 18.391 1 96.69 143 ARG B N 1
ATOM 5016 C CA . ARG B 1 143 ? -13.586 6.789 17.078 1 96.69 143 ARG B CA 1
ATOM 5017 C C . ARG B 1 143 ? -15.039 7.02 16.672 1 96.69 143 ARG B C 1
ATOM 5019 O O . ARG B 1 143 ? -15.336 7.27 15.508 1 96.69 143 ARG B O 1
ATOM 5026 N N . LYS B 1 144 ? -15.93 6.895 17.672 1 96.62 144 LYS B N 1
ATOM 5027 C CA . LYS B 1 144 ? -17.359 7.055 17.422 1 96.62 144 LYS B CA 1
ATOM 5028 C C . LYS B 1 144 ? -17.688 8.469 16.938 1 96.62 144 LYS B C 1
ATOM 5030 O O . LYS B 1 144 ? -18.766 8.711 16.391 1 96.62 144 LYS B O 1
ATOM 5035 N N . ASN B 1 145 ? -16.781 9.43 17.172 1 98.56 145 ASN B N 1
ATOM 5036 C CA . ASN B 1 145 ? -17 10.82 16.781 1 98.56 145 ASN B CA 1
ATOM 5037 C C . ASN B 1 145 ? -16.438 11.102 15.391 1 98.56 145 ASN B C 1
ATOM 5039 O O . ASN B 1 145 ? -16.578 12.219 14.883 1 98.56 145 ASN B O 1
ATOM 5043 N N . ILE B 1 146 ? -15.859 10.148 14.766 1 98.38 146 ILE B N 1
ATOM 5044 C CA . ILE B 1 146 ? -15.234 10.32 13.461 1 98.38 146 ILE B CA 1
ATOM 5045 C C . ILE B 1 146 ? -16.094 9.672 12.383 1 98.38 146 ILE B C 1
ATOM 5047 O O . ILE B 1 146 ? -16.375 8.469 12.43 1 98.38 146 ILE B O 1
ATOM 5051 N N . LYS B 1 147 ? -16.547 10.508 11.453 1 97.19 147 LYS B N 1
ATOM 5052 C CA . LYS B 1 147 ? -17.219 10 10.266 1 97.19 147 LYS B CA 1
ATOM 5053 C C . LYS B 1 147 ? -16.266 9.898 9.078 1 97.19 147 LYS B C 1
ATOM 5055 O O . LYS B 1 147 ? -15.789 10.914 8.578 1 97.19 147 LYS B O 1
ATOM 5060 N N . LEU B 1 148 ? -16.016 8.719 8.641 1 94.5 148 LEU B N 1
ATOM 5061 C CA . LEU B 1 148 ? -15.086 8.461 7.547 1 94.5 148 LEU B CA 1
ATOM 5062 C C . LEU B 1 148 ? -15.797 8.555 6.199 1 94.5 148 LEU B C 1
ATOM 5064 O O . LEU B 1 148 ? -17.031 8.609 6.148 1 94.5 148 LEU B O 1
ATOM 5068 N N . HIS B 1 149 ? -15.094 8.727 5.125 1 91.5 149 HIS B N 1
ATOM 5069 C CA . HIS B 1 149 ? -15.609 8.789 3.762 1 91.5 149 HIS B CA 1
ATOM 5070 C C . HIS B 1 149 ? -16.406 10.07 3.531 1 91.5 149 HIS B C 1
ATOM 5072 O O . HIS B 1 149 ? -17.312 10.094 2.703 1 91.5 149 HIS B O 1
ATOM 5078 N N . ILE B 1 150 ? -16.094 11.031 4.312 1 95.62 150 ILE B N 1
ATOM 5079 C CA . ILE B 1 150 ? -16.891 12.25 4.184 1 95.62 150 ILE B CA 1
ATOM 5080 C C . ILE B 1 150 ? -15.984 13.414 3.793 1 95.62 150 ILE B C 1
ATOM 5082 O O . ILE B 1 150 ? -15 13.703 4.473 1 95.62 150 ILE B O 1
ATOM 5086 N N . VAL B 1 151 ? -16.312 14.062 2.734 1 95.56 151 VAL B N 1
ATOM 5087 C CA . VAL B 1 151 ? -15.594 15.266 2.312 1 95.56 151 VAL B CA 1
ATOM 5088 C C . VAL B 1 151 ? -16.422 16.5 2.645 1 95.56 151 VAL B C 1
ATOM 5090 O O . VAL B 1 151 ? -17.656 16.484 2.482 1 95.56 151 VAL B O 1
ATOM 5093 N N . VAL B 1 152 ? -15.844 17.516 3.211 1 97.69 152 VAL B N 1
ATOM 5094 C CA . VAL B 1 152 ? -16.484 18.812 3.428 1 97.69 152 VAL B CA 1
ATOM 5095 C C . VAL B 1 152 ? -16.359 19.672 2.166 1 97.69 152 VAL B C 1
ATOM 5097 O O . VAL B 1 152 ? -15.25 20 1.735 1 97.69 152 VAL B O 1
ATOM 5100 N N . ARG B 1 153 ? -17.453 20.141 1.688 1 96.69 153 ARG B N 1
ATOM 5101 C CA . ARG B 1 153 ? -17.484 20.812 0.392 1 96.69 153 ARG B CA 1
ATOM 5102 C C . ARG B 1 153 ? -17.547 22.312 0.562 1 96.69 153 ARG B C 1
ATOM 5104 O O . ARG B 1 153 ? -17.047 23.062 -0.282 1 96.69 153 ARG B O 1
ATOM 5111 N N . ASP B 1 154 ? -18.266 22.672 1.604 1 98.12 154 ASP B N 1
ATOM 5112 C CA . ASP B 1 154 ? -18.469 24.109 1.812 1 98.12 154 ASP B CA 1
ATOM 5113 C C . ASP B 1 154 ? -18.719 24.422 3.285 1 98.12 154 ASP B C 1
ATOM 5115 O O . ASP B 1 154 ? -19.375 23.641 3.99 1 98.12 154 ASP B O 1
ATOM 5119 N N . VAL B 1 155 ? -18.188 25.5 3.695 1 98.75 155 VAL B N 1
ATOM 5120 C CA . VAL B 1 155 ? -18.422 26.047 5.023 1 98.75 155 VAL B CA 1
ATOM 5121 C C . VAL B 1 155 ? -18.75 27.547 4.91 1 98.75 155 VAL B C 1
ATOM 5123 O O . VAL B 1 155 ? -17.953 28.328 4.402 1 98.75 155 VAL B O 1
ATOM 5126 N N . SER B 1 156 ? -19.953 27.938 5.418 1 98.44 156 SER B N 1
ATOM 5127 C CA . SER B 1 156 ? -20.375 29.328 5.312 1 98.44 156 SER B CA 1
ATOM 5128 C C . SER B 1 156 ? -21.094 29.781 6.574 1 98.44 156 SER B C 1
ATOM 5130 O O . SER B 1 156 ? -21.797 28.984 7.215 1 98.44 156 SER B O 1
ATOM 5132 N N . PRO B 1 157 ? -20.984 31.016 6.93 1 97.69 157 PRO B N 1
ATOM 5133 C CA . PRO B 1 157 ? -21.625 31.516 8.141 1 97.69 157 PRO B CA 1
ATOM 5134 C C . PRO B 1 157 ? -23.125 31.781 7.949 1 97.69 157 PRO B C 1
ATOM 5136 O O . PRO B 1 157 ? -23.547 32.156 6.855 1 97.69 157 PRO B O 1
ATOM 5139 N N . ILE B 1 158 ? -23.797 31.5 9 1 96.5 158 ILE B N 1
ATOM 5140 C CA . ILE B 1 158 ? -25.203 31.859 9.125 1 96.5 158 ILE B CA 1
ATOM 5141 C C . ILE B 1 158 ? -25.359 32.969 10.164 1 96.5 158 ILE B C 1
ATOM 5143 O O . ILE B 1 158 ? -25.094 32.75 11.352 1 96.5 158 ILE B O 1
ATOM 5147 N N . GLU B 1 159 ? -25.891 34.062 9.711 1 92.88 159 GLU B N 1
ATOM 5148 C CA . GLU B 1 159 ? -26.094 35.156 10.641 1 92.88 159 GLU B CA 1
ATOM 5149 C C . GLU B 1 159 ? -27.297 34.906 11.547 1 92.88 159 GLU B C 1
ATOM 5151 O O . GLU B 1 159 ? -28.312 34.375 11.109 1 92.88 159 GLU B O 1
ATOM 5156 N N . ILE B 1 160 ? -27.016 35.188 12.742 1 90.12 160 ILE B N 1
ATOM 5157 C CA . ILE B 1 160 ? -28.109 35.156 13.719 1 90.12 160 ILE B CA 1
ATOM 5158 C C . ILE B 1 160 ? -28.625 36.562 13.977 1 90.12 160 ILE B C 1
ATOM 5160 O O . ILE B 1 160 ? -27.875 37.438 14.414 1 90.12 160 ILE B O 1
ATOM 5164 N N . PRO B 1 161 ? -29.891 36.781 13.812 1 89.81 161 PRO B N 1
ATOM 5165 C CA . PRO B 1 161 ? -30.406 38.125 14.031 1 89.81 161 PRO B CA 1
ATOM 5166 C C . PRO B 1 161 ? -30.156 38.625 15.453 1 89.81 161 PRO B C 1
ATOM 5168 O O . PRO B 1 161 ? -30.422 37.906 16.422 1 89.81 161 PRO B O 1
ATOM 5171 N N . GLY B 1 162 ? -29.625 39.812 15.617 1 88.12 162 GLY B N 1
ATOM 5172 C CA . GLY B 1 162 ? -29.406 40.469 16.906 1 88.12 162 GLY B CA 1
ATOM 5173 C C . GLY B 1 162 ? -28.141 39.969 17.609 1 88.12 162 GLY B C 1
ATOM 5174 O O . GLY B 1 162 ? -27.906 40.312 18.766 1 88.12 162 GLY B O 1
ATOM 5175 N N . SER B 1 163 ? -27.484 39.094 16.953 1 86.12 163 SER B N 1
ATOM 5176 C CA . SER B 1 163 ? -26.281 38.531 17.578 1 86.12 163 SER B CA 1
ATOM 5177 C C . SER B 1 163 ? -25.047 38.812 16.719 1 86.12 163 SER B C 1
ATOM 5179 O O . SER B 1 163 ? -25.156 38.906 15.492 1 86.12 163 SER B O 1
ATOM 5181 N N . LYS B 1 164 ? -23.938 39.062 17.422 1 84.62 164 LYS B N 1
ATOM 5182 C CA . LYS B 1 164 ? -22.656 39.188 16.719 1 84.62 164 LYS B CA 1
ATOM 5183 C C . LYS B 1 164 ? -22.047 37.812 16.422 1 84.62 164 LYS B C 1
ATOM 5185 O O . LYS B 1 164 ? -21.109 37.719 15.633 1 84.62 164 LYS B O 1
ATOM 5190 N N . LYS B 1 165 ? -22.703 36.906 16.969 1 89.69 165 LYS B N 1
ATOM 5191 C CA . LYS B 1 165 ? -22.219 35.531 16.734 1 89.69 165 LYS B CA 1
ATOM 5192 C C . LYS B 1 165 ? -22.891 34.938 15.516 1 89.69 165 LYS B C 1
ATOM 5194 O O . LYS B 1 165 ? -23.984 35.344 15.117 1 89.69 165 LYS B O 1
ATOM 5199 N N . VAL B 1 166 ? -22.094 33.969 14.914 1 95.38 166 VAL B N 1
ATOM 5200 C CA . VAL B 1 166 ? -22.656 33.281 13.773 1 95.38 166 VAL B CA 1
ATOM 5201 C C . VAL B 1 166 ? -22.703 31.766 14.062 1 95.38 166 VAL B C 1
ATOM 5203 O O . VAL B 1 166 ? -22.047 31.297 14.984 1 95.38 166 VAL B O 1
ATOM 5206 N N . LYS B 1 167 ? -23.562 31.109 13.359 1 97.44 167 LYS B N 1
ATOM 5207 C CA . LYS B 1 167 ? -23.469 29.672 13.195 1 97.44 167 LYS B CA 1
ATOM 5208 C C . LYS B 1 167 ? -22.906 29.297 11.828 1 97.44 167 LYS B C 1
ATOM 5210 O O . LYS B 1 167 ? -22.688 30.172 10.984 1 97.44 167 LYS B O 1
ATOM 5215 N N . TRP B 1 168 ? -22.594 28.016 11.664 1 98.62 168 TRP B N 1
ATOM 5216 C CA . TRP B 1 168 ? -21.938 27.609 10.422 1 98.62 168 TRP B CA 1
ATOM 5217 C C . TRP B 1 168 ? -22.75 26.547 9.695 1 98.62 168 TRP B C 1
ATOM 5219 O O . TRP B 1 168 ? -23.172 25.562 10.297 1 98.62 168 TRP B O 1
ATOM 5229 N N . ASN B 1 169 ? -22.953 26.844 8.438 1 98.38 169 ASN B N 1
ATOM 5230 C CA . ASN B 1 169 ? -23.484 25.844 7.516 1 98.38 169 ASN B CA 1
ATOM 5231 C C . ASN B 1 169 ? -22.375 24.984 6.914 1 98.38 169 ASN B C 1
ATOM 5233 O O . ASN B 1 169 ? -21.516 25.5 6.18 1 98.38 169 ASN B O 1
ATOM 5237 N N . VAL B 1 170 ? -22.375 23.672 7.199 1 98.75 170 VAL B N 1
ATOM 5238 C CA . VAL B 1 170 ? -21.359 22.766 6.688 1 98.75 170 VAL B CA 1
ATOM 5239 C C . VAL B 1 170 ? -21.984 21.781 5.711 1 98.75 170 VAL B C 1
ATOM 5241 O O . VAL B 1 170 ? -22.844 20.984 6.09 1 98.75 170 VAL B O 1
ATOM 5244 N N . VAL B 1 171 ? -21.531 21.828 4.453 1 98.62 171 VAL B N 1
ATOM 5245 C CA . VAL B 1 171 ? -22 20.953 3.398 1 98.62 171 VAL B CA 1
ATOM 5246 C C . VAL B 1 171 ? -21.047 19.781 3.229 1 98.62 171 VAL B C 1
ATOM 5248 O O . VAL B 1 171 ? -19.844 19.969 3.043 1 98.62 171 VAL B O 1
ATOM 5251 N N . ILE B 1 172 ? -21.609 18.5 3.297 1 98.19 172 ILE B N 1
ATOM 5252 C CA . ILE B 1 172 ? -20.75 17.328 3.238 1 98.19 172 ILE B CA 1
ATOM 5253 C C . ILE B 1 172 ? -21.281 16.359 2.193 1 98.19 172 ILE B C 1
ATOM 5255 O O . ILE B 1 172 ? -22.453 16.406 1.833 1 98.19 172 ILE B O 1
ATOM 5259 N N . SER B 1 173 ? -20.344 15.523 1.706 1 95.06 173 SER B N 1
ATOM 5260 C CA . SER B 1 173 ? -20.688 14.43 0.808 1 95.06 173 SER B CA 1
ATOM 5261 C C . SER B 1 173 ? -19.922 13.156 1.162 1 95.06 173 SER B C 1
ATOM 5263 O O . SER B 1 173 ? -18.781 13.227 1.612 1 95.06 173 SER B O 1
ATOM 5265 N N . ASP B 1 174 ? -20.594 12.023 0.97 1 91.69 174 ASP B N 1
ATOM 5266 C CA . ASP B 1 174 ? -19.906 10.742 1.012 1 91.69 174 ASP B CA 1
ATOM 5267 C C . ASP B 1 174 ? -19.047 10.539 -0.23 1 91.69 174 ASP B C 1
ATOM 5269 O O . ASP B 1 174 ? -19.531 10.633 -1.356 1 91.69 174 ASP B O 1
ATOM 5273 N N . THR B 1 175 ? -17.766 10.281 0.008 1 89.75 175 THR B N 1
ATOM 5274 C CA . THR B 1 175 ? -16.812 10.18 -1.094 1 89.75 175 THR B CA 1
ATOM 5275 C C . THR B 1 175 ? -17.156 9.008 -2.008 1 89.75 175 THR B C 1
ATOM 5277 O O . THR B 1 175 ? -16.719 8.961 -3.16 1 89.75 175 THR B O 1
ATOM 5280 N N . ARG B 1 176 ? -17.906 8.031 -1.487 1 82.94 176 ARG B N 1
ATOM 5281 C CA . ARG B 1 176 ? -18.312 6.855 -2.252 1 82.94 176 ARG B CA 1
ATOM 5282 C C . ARG B 1 176 ? -19.547 7.152 -3.096 1 82.94 176 ARG B C 1
ATOM 5284 O O . ARG B 1 176 ? -19.875 6.395 -4.008 1 82.94 176 ARG B O 1
ATOM 5291 N N . LYS B 1 177 ? -20.266 8.242 -2.721 1 82.19 177 LYS B N 1
ATOM 5292 C CA . LYS B 1 177 ? -21.453 8.766 -3.377 1 82.19 177 LYS B CA 1
ATOM 5293 C C . LYS B 1 177 ? -21.438 10.297 -3.391 1 82.19 177 LYS B C 1
ATOM 5295 O O . LYS B 1 177 ? -22.266 10.93 -2.725 1 82.19 177 LYS B O 1
ATOM 5300 N N . MET B 1 178 ? -20.734 10.883 -4.273 1 83.69 178 MET B N 1
ATOM 5301 C CA . MET B 1 178 ? -20.422 12.305 -4.246 1 83.69 178 MET B CA 1
ATOM 5302 C C . MET B 1 178 ? -21.656 13.141 -4.555 1 83.69 178 MET B C 1
ATOM 5304 O O . MET B 1 178 ? -21.734 14.305 -4.164 1 83.69 178 MET B O 1
ATOM 5308 N N . ASP B 1 179 ? -22.625 12.547 -5.148 1 84.06 179 ASP B N 1
ATOM 5309 C CA . ASP B 1 179 ? -23.844 13.281 -5.516 1 84.06 179 ASP B CA 1
ATOM 5310 C C . ASP B 1 179 ? -24.766 13.453 -4.312 1 84.06 179 ASP B C 1
ATOM 5312 O O . ASP B 1 179 ? -25.672 14.281 -4.34 1 84.06 179 ASP B O 1
ATOM 5316 N N . ASP B 1 180 ? -24.531 12.672 -3.328 1 84.25 180 ASP B N 1
ATOM 5317 C CA . ASP B 1 180 ? -25.312 12.82 -2.098 1 84.25 180 ASP B CA 1
ATOM 5318 C C . ASP B 1 180 ? -24.75 13.945 -1.232 1 84.25 180 ASP B C 1
ATOM 5320 O O . ASP B 1 180 ? -23.625 13.875 -0.758 1 84.25 180 ASP B O 1
ATOM 5324 N N . VAL B 1 181 ? -25.547 14.984 -1.119 1 94.25 181 VAL B N 1
ATOM 5325 C CA . VAL B 1 181 ? -25.125 16.172 -0.379 1 94.25 181 VAL B CA 1
ATOM 5326 C C . VAL B 1 181 ? -25.984 16.344 0.869 1 94.25 181 VAL B C 1
ATOM 5328 O O . VAL B 1 181 ? -27.203 16.203 0.809 1 94.25 181 VAL B O 1
ATOM 5331 N N . THR B 1 182 ? -25.328 16.484 1.95 1 96.5 182 THR B N 1
ATOM 5332 C CA . THR B 1 182 ? -25.984 16.75 3.227 1 96.5 182 THR B CA 1
ATOM 5333 C C . THR B 1 182 ? -25.438 18.016 3.867 1 96.5 182 THR B C 1
ATOM 5335 O O . THR B 1 182 ? -24.266 18.344 3.703 1 96.5 182 THR B O 1
ATOM 5338 N N . THR B 1 183 ? -26.359 18.734 4.586 1 97.69 183 THR B N 1
ATOM 5339 C CA . THR B 1 183 ? -25.953 19.953 5.285 1 97.69 183 THR B CA 1
ATOM 5340 C C . THR B 1 183 ? -26.203 19.828 6.785 1 97.69 183 THR B C 1
ATOM 5342 O O . THR B 1 183 ? -27.234 19.281 7.203 1 97.69 183 THR B O 1
ATOM 5345 N N . GLU B 1 184 ? -25.234 20.266 7.566 1 98.19 184 GLU B N 1
ATOM 5346 C CA . GLU B 1 184 ? -25.359 20.312 9.016 1 98.19 184 GLU B CA 1
ATOM 5347 C C . GLU B 1 184 ? -24.969 21.672 9.57 1 98.19 184 GLU B C 1
ATOM 5349 O O . GLU B 1 184 ? -24.156 22.391 8.969 1 98.19 184 GLU B O 1
ATOM 5354 N N . ILE B 1 185 ? -25.578 22.047 10.797 1 98.38 185 ILE B N 1
ATOM 5355 C CA . ILE B 1 185 ? -25.328 23.359 11.398 1 98.38 185 ILE B CA 1
ATOM 5356 C C . ILE B 1 185 ? -24.484 23.188 12.656 1 98.38 185 ILE B C 1
ATOM 5358 O O . ILE B 1 185 ? -24.734 22.281 13.461 1 98.38 185 ILE B O 1
ATOM 5362 N N . PHE B 1 186 ? -23.516 24.062 12.797 1 98.62 186 PHE B N 1
ATOM 5363 C CA . PHE B 1 186 ? -22.641 23.984 13.953 1 98.62 186 PHE B CA 1
ATOM 5364 C C . PHE B 1 186 ? -22.406 25.359 14.547 1 98.62 186 PHE B C 1
ATOM 5366 O O . PHE B 1 186 ? -22.609 26.375 13.883 1 98.62 186 PHE B O 1
ATOM 5373 N N . ASP B 1 187 ? -21.984 25.406 15.805 1 98.19 187 ASP B N 1
ATOM 5374 C CA . ASP B 1 187 ? -21.609 26.641 16.484 1 98.19 187 ASP B CA 1
ATOM 5375 C C . ASP B 1 187 ? -20.172 27.016 16.188 1 98.19 187 ASP B C 1
ATOM 5377 O O . ASP B 1 187 ? -19.844 28.203 16.094 1 98.19 187 ASP B O 1
ATOM 5381 N N . PHE B 1 188 ? -19.312 26.062 16.125 1 98.75 188 PHE B N 1
ATOM 5382 C CA . PHE B 1 188 ? -17.891 26.234 15.859 1 98.75 188 PHE B CA 1
ATOM 5383 C C . PHE B 1 188 ? -17.422 25.281 14.766 1 98.75 188 PHE B C 1
ATOM 5385 O O . PHE B 1 188 ? -17.984 24.188 14.602 1 98.75 188 PHE B O 1
ATOM 5392 N N . VAL B 1 189 ? -16.391 25.719 13.992 1 98.88 189 VAL B N 1
ATOM 5393 C CA . VAL B 1 189 ? -15.68 24.875 13.039 1 98.88 189 VAL B CA 1
ATOM 5394 C C . VAL B 1 189 ? -14.18 24.891 13.344 1 98.88 189 VAL B C 1
ATOM 5396 O O . VAL B 1 189 ? -13.562 25.953 13.375 1 98.88 189 VAL B O 1
ATOM 5399 N N . PHE B 1 190 ? -13.617 23.766 13.664 1 98.88 190 PHE B N 1
ATOM 5400 C CA . PHE B 1 190 ? -12.18 23.562 13.805 1 98.88 190 PHE B CA 1
ATOM 5401 C C . PHE B 1 190 ? -11.586 22.984 12.523 1 98.88 190 PHE B C 1
ATOM 5403 O O . PHE B 1 190 ? -11.875 21.844 12.156 1 98.88 190 PHE B O 1
ATOM 5410 N N . VAL B 1 191 ? -10.781 23.797 11.828 1 98.69 191 VAL B N 1
ATOM 5411 C CA . VAL B 1 191 ? -10.148 23.375 10.578 1 98.69 191 VAL B CA 1
ATOM 5412 C C . VAL B 1 191 ? -8.836 22.656 10.883 1 98.69 191 VAL B C 1
ATOM 5414 O O . VAL B 1 191 ? -7.824 23.297 11.188 1 98.69 191 VAL B O 1
ATOM 5417 N N . CYS B 1 192 ? -8.859 21.359 10.695 1 97.69 192 CYS B N 1
ATOM 5418 C CA . CYS B 1 192 ? -7.727 20.531 11.094 1 97.69 192 CYS B CA 1
ATOM 5419 C C . CYS B 1 192 ? -7.145 19.781 9.898 1 97.69 192 CYS B C 1
ATOM 5421 O O . CYS B 1 192 ? -6.582 18.703 10.047 1 97.69 192 CYS B O 1
ATOM 5423 N N . ILE B 1 193 ? -7.234 20.328 8.75 1 95.19 193 ILE B N 1
ATOM 5424 C CA . ILE B 1 193 ? -6.727 19.656 7.551 1 95.19 193 ILE B CA 1
ATOM 5425 C C . ILE B 1 193 ? -5.227 19.922 7.414 1 95.19 193 ILE B C 1
ATOM 5427 O O . ILE B 1 193 ? -4.711 20.906 7.953 1 95.19 193 ILE B O 1
ATOM 5431 N N . GLY B 1 194 ? -4.59 18.984 6.762 1 90.25 194 GLY B N 1
ATOM 5432 C CA . GLY B 1 194 ? -3.217 19.203 6.332 1 90.25 194 GLY B CA 1
ATOM 5433 C C . GLY B 1 194 ? -3.119 19.906 4.988 1 90.25 194 GLY B C 1
ATOM 5434 O O . GLY B 1 194 ? -4.137 20.156 4.34 1 90.25 194 GLY B O 1
ATOM 5435 N N . HIS B 1 195 ? -1.919 20.281 4.633 1 84.88 195 HIS B N 1
ATOM 5436 C CA . HIS B 1 195 ? -1.731 21.016 3.385 1 84.88 195 HIS B CA 1
ATOM 5437 C C . HIS B 1 195 ? -0.919 20.203 2.383 1 84.88 195 HIS B C 1
ATOM 5439 O O . HIS B 1 195 ? -0.525 20.703 1.333 1 84.88 195 HIS B O 1
ATOM 5445 N N . ASP B 1 196 ? -0.741 18.969 2.578 1 79.31 196 ASP B N 1
ATOM 5446 C CA . ASP B 1 196 ? 0.146 18.156 1.762 1 79.31 196 ASP B CA 1
ATOM 5447 C C . ASP B 1 196 ? -0.583 17.609 0.533 1 79.31 196 ASP B C 1
ATOM 5449 O O . ASP B 1 196 ? -0.138 16.641 -0.083 1 79.31 196 ASP B O 1
ATOM 5453 N N . SER B 1 197 ? -1.643 18.188 0.175 1 79.69 197 SER B N 1
ATOM 5454 C CA . SER B 1 197 ? -2.385 17.75 -0.999 1 79.69 197 SER B CA 1
ATOM 5455 C C . SER B 1 197 ? -2.314 18.781 -2.123 1 79.69 197 SER B C 1
ATOM 5457 O O . SER B 1 197 ? -2.801 18.531 -3.229 1 79.69 197 SER B O 1
ATOM 5459 N N . ASN B 1 198 ? -1.695 19.875 -1.847 1 88.12 198 ASN B N 1
ATOM 5460 C CA . ASN B 1 198 ? -1.562 20.938 -2.836 1 88.12 198 ASN B CA 1
ATOM 5461 C C . ASN B 1 198 ? -0.097 21.234 -3.156 1 88.12 198 ASN B C 1
ATOM 5463 O O . ASN B 1 198 ? 0.451 22.25 -2.719 1 88.12 198 ASN B O 1
ATOM 5467 N N . GLU B 1 199 ? 0.408 20.406 -4.062 1 92.12 199 GLU B N 1
ATOM 5468 C CA . GLU B 1 199 ? 1.835 20.484 -4.367 1 92.12 199 GLU B CA 1
ATOM 5469 C C . GLU B 1 199 ? 2.164 21.719 -5.203 1 92.12 199 GLU B C 1
ATOM 5471 O O . GLU B 1 199 ? 1.346 22.156 -6.008 1 92.12 199 GLU B O 1
ATOM 5476 N N . TYR B 1 200 ? 3.324 22.25 -5.031 1 94 200 TYR B N 1
ATOM 5477 C CA . TYR B 1 200 ? 3.809 23.391 -5.809 1 94 200 TYR B CA 1
ATOM 5478 C C . TYR B 1 200 ? 4.836 22.938 -6.844 1 94 200 TYR B C 1
ATOM 5480 O O . TYR B 1 200 ? 5.871 22.359 -6.492 1 94 200 TYR B O 1
ATOM 5488 N N . ILE B 1 201 ? 4.57 23.125 -8.109 1 94.94 201 ILE B N 1
ATOM 5489 C CA . ILE B 1 201 ? 5.516 22.891 -9.195 1 94.94 201 ILE B CA 1
ATOM 5490 C C . ILE B 1 201 ? 5.793 24.188 -9.93 1 94.94 201 ILE B C 1
ATOM 5492 O O . ILE B 1 201 ? 4.891 24.766 -10.539 1 94.94 201 ILE B O 1
ATOM 5496 N N . PRO B 1 202 ? 6.969 24.656 -9.859 1 94.69 202 PRO B N 1
ATOM 5497 C CA . PRO B 1 202 ? 7.273 25.891 -10.57 1 94.69 202 PRO B CA 1
ATOM 5498 C C . PRO B 1 202 ? 7.273 25.719 -12.094 1 94.69 202 PRO B C 1
ATOM 5500 O O . PRO B 1 202 ? 7.488 24.609 -12.586 1 94.69 202 PRO B O 1
ATOM 5503 N N . ASN B 1 203 ? 7.027 26.812 -12.711 1 93.31 203 ASN B N 1
ATOM 5504 C CA . ASN B 1 203 ? 7.16 26.844 -14.164 1 93.31 203 ASN B CA 1
ATOM 5505 C C . ASN B 1 203 ? 8.609 27.062 -14.586 1 93.31 203 ASN B C 1
ATOM 5507 O O . ASN B 1 203 ? 9.125 28.172 -14.445 1 93.31 203 ASN B O 1
ATOM 5511 N N . ILE B 1 204 ? 9.211 26.094 -15.086 1 96.38 204 ILE B N 1
ATOM 5512 C CA . ILE B 1 204 ? 10.602 26.172 -15.516 1 96.38 204 ILE B CA 1
ATOM 5513 C C . ILE B 1 204 ? 10.672 26.203 -17.031 1 96.38 204 ILE B C 1
ATOM 5515 O O . ILE B 1 204 ? 10.07 25.359 -17.719 1 96.38 204 ILE B O 1
ATOM 5519 N N . PRO B 1 205 ? 11.398 27.188 -17.609 1 96.44 205 PRO B N 1
ATOM 5520 C CA . PRO B 1 205 ? 11.523 27.203 -19.062 1 96.44 205 PRO B CA 1
ATOM 5521 C C . PRO B 1 205 ? 12.008 25.875 -19.641 1 96.44 205 PRO B C 1
ATOM 5523 O O . PRO B 1 205 ? 12.961 25.281 -19.125 1 96.44 205 PRO B O 1
ATOM 5526 N N . GLY B 1 206 ? 11.336 25.422 -20.688 1 97.38 206 GLY B N 1
ATOM 5527 C CA . GLY B 1 206 ? 11.734 24.188 -21.359 1 97.38 206 GLY B CA 1
ATOM 5528 C C . GLY B 1 206 ? 11.125 22.938 -20.75 1 97.38 206 GLY B C 1
ATOM 5529 O O . GLY B 1 206 ? 11.344 21.844 -21.25 1 97.38 206 GLY B O 1
ATOM 5530 N N . MET B 1 207 ? 10.398 23.078 -19.719 1 96.38 207 MET B N 1
ATOM 5531 C CA . MET B 1 207 ? 9.789 21.953 -19 1 96.38 207 MET B CA 1
ATOM 5532 C C . MET B 1 207 ? 8.867 21.172 -19.938 1 96.38 207 MET B C 1
ATOM 5534 O O . MET B 1 207 ? 8.789 19.938 -19.844 1 96.38 207 MET B O 1
ATOM 5538 N N . GLU B 1 208 ? 8.164 21.75 -20.828 1 95.31 208 GLU B N 1
ATOM 5539 C CA . GLU B 1 208 ? 7.207 21.125 -21.734 1 95.31 208 GLU B CA 1
ATOM 5540 C C . GLU B 1 208 ? 7.91 20.25 -22.766 1 95.31 208 GLU B C 1
ATOM 5542 O O . GLU B 1 208 ? 7.297 19.359 -23.359 1 95.31 208 GLU B O 1
ATOM 5547 N N . ASP B 1 209 ? 9.211 20.516 -23.016 1 95.56 209 ASP B N 1
ATOM 5548 C CA . ASP B 1 209 ? 9.969 19.797 -24.031 1 95.56 209 ASP B CA 1
ATOM 5549 C C . ASP B 1 209 ? 10.656 18.562 -23.422 1 95.56 209 ASP B C 1
ATOM 5551 O O . ASP B 1 209 ? 11.102 17.672 -24.156 1 95.56 209 ASP B O 1
ATOM 5555 N N . PHE B 1 210 ? 10.758 18.562 -22.172 1 96.12 210 PHE B N 1
ATOM 5556 C CA . PHE B 1 210 ? 11.492 17.516 -21.5 1 96.12 210 PHE B CA 1
ATOM 5557 C C . PHE B 1 210 ? 10.859 16.156 -21.766 1 96.12 210 PHE B C 1
ATOM 5559 O O . PHE B 1 210 ? 9.648 15.977 -21.609 1 96.12 210 PHE B O 1
ATOM 5566 N N . LYS B 1 211 ? 11.609 15.18 -22.141 1 92.38 211 LYS B N 1
ATOM 5567 C CA . LYS B 1 211 ? 11.086 13.883 -22.562 1 92.38 211 LYS B CA 1
ATOM 5568 C C . LYS B 1 211 ? 11.125 12.875 -21.406 1 92.38 211 LYS B C 1
ATOM 5570 O O . LYS B 1 211 ? 10.531 11.805 -21.5 1 92.38 211 LYS B O 1
ATOM 5575 N N . GLY B 1 212 ? 11.93 13.258 -20.375 1 92.75 212 GLY B N 1
ATOM 5576 C CA . GLY B 1 212 ? 11.961 12.383 -19.219 1 92.75 212 GLY B CA 1
ATOM 5577 C C . GLY B 1 212 ? 10.719 12.508 -18.344 1 92.75 212 GLY B C 1
ATOM 5578 O O . GLY B 1 212 ? 9.711 13.07 -18.781 1 92.75 212 GLY B O 1
ATOM 5579 N N . LYS B 1 213 ? 10.781 11.953 -17.188 1 92.44 213 LYS B N 1
ATOM 5580 C CA . LYS B 1 213 ? 9.656 11.969 -16.25 1 92.44 213 LYS B CA 1
ATOM 5581 C C . LYS B 1 213 ? 9.719 13.188 -15.336 1 92.44 213 LYS B C 1
ATOM 5583 O O . LYS B 1 213 ? 10.781 13.508 -14.789 1 92.44 213 LYS B O 1
ATOM 5588 N N . ILE B 1 214 ? 8.656 13.859 -15.266 1 95.44 214 ILE B N 1
ATOM 5589 C CA . ILE B 1 214 ? 8.492 14.945 -14.305 1 95.44 214 ILE B CA 1
ATOM 5590 C C . ILE B 1 214 ? 7.562 14.508 -13.18 1 95.44 214 ILE B C 1
ATOM 5592 O O . ILE B 1 214 ? 6.488 13.953 -13.43 1 95.44 214 ILE B O 1
ATOM 5596 N N . MET B 1 215 ? 8.016 14.758 -11.945 1 95.31 215 MET B N 1
ATOM 5597 C CA . MET B 1 215 ? 7.133 14.375 -10.844 1 95.31 215 MET B CA 1
ATOM 5598 C C . MET B 1 215 ? 7.379 15.258 -9.625 1 95.31 215 MET B C 1
ATOM 5600 O O . MET B 1 215 ? 8.445 15.859 -9.492 1 95.31 215 MET B O 1
ATOM 5604 N N . HIS B 1 216 ? 6.379 15.422 -8.805 1 96.75 216 HIS B N 1
ATOM 5605 C CA . HIS B 1 216 ? 6.516 15.984 -7.465 1 96.75 216 HIS B CA 1
ATOM 5606 C C . HIS B 1 216 ? 6.773 14.891 -6.43 1 96.75 216 HIS B C 1
ATOM 5608 O O . HIS B 1 216 ? 6.277 13.773 -6.57 1 96.75 216 HIS B O 1
ATOM 5614 N N . SER B 1 217 ? 7.492 15.234 -5.363 1 96.56 217 SER B N 1
ATOM 5615 C CA . SER B 1 217 ? 7.832 14.266 -4.328 1 96.56 217 SER B CA 1
ATOM 5616 C C . SER B 1 217 ? 6.582 13.68 -3.682 1 96.56 217 SER B C 1
ATOM 5618 O O . SER B 1 217 ? 6.633 12.609 -3.076 1 96.56 217 SER B O 1
ATOM 5620 N N . ARG B 1 218 ? 5.477 14.352 -3.807 1 94.88 218 ARG B N 1
ATOM 5621 C CA . ARG B 1 218 ? 4.203 13.836 -3.316 1 94.88 218 ARG B CA 1
ATOM 5622 C C . ARG B 1 218 ? 3.887 12.477 -3.936 1 94.88 218 ARG B C 1
ATOM 5624 O O . ARG B 1 218 ? 3.23 11.641 -3.311 1 94.88 218 ARG B O 1
ATOM 5631 N N . ASN B 1 219 ? 4.371 12.281 -5.125 1 93 219 ASN B N 1
ATOM 5632 C CA . ASN B 1 219 ? 4.062 11.07 -5.867 1 93 219 ASN B CA 1
ATOM 5633 C C . ASN B 1 219 ? 5.199 10.055 -5.785 1 93 219 ASN B C 1
ATOM 5635 O O . ASN B 1 219 ? 5.188 9.039 -6.488 1 93 219 ASN B O 1
ATOM 5639 N N . TYR B 1 220 ? 6.215 10.336 -5.008 1 94.69 220 TYR B N 1
ATOM 5640 C CA . TYR B 1 220 ? 7.293 9.391 -4.73 1 94.69 220 TYR B CA 1
ATOM 5641 C C . TYR B 1 220 ? 6.848 8.328 -3.734 1 94.69 220 TYR B C 1
ATOM 5643 O O . TYR B 1 220 ? 6.234 8.641 -2.713 1 94.69 220 TYR B O 1
ATOM 5651 N N . ARG B 1 221 ? 7.168 7.047 -4.02 1 93.75 221 ARG B N 1
ATOM 5652 C CA . ARG B 1 221 ? 6.773 5.977 -3.107 1 93.75 221 ARG B CA 1
ATOM 5653 C C . ARG B 1 221 ? 7.941 5.039 -2.826 1 93.75 221 ARG B C 1
ATOM 5655 O O . ARG B 1 221 ? 8.25 4.754 -1.668 1 93.75 221 ARG B O 1
ATOM 5662 N N . HIS B 1 222 ? 8.711 4.652 -3.951 1 91.5 222 HIS B N 1
ATOM 5663 C CA . HIS B 1 222 ? 9.734 3.621 -3.824 1 91.5 222 HIS B CA 1
ATOM 5664 C C . HIS B 1 222 ? 11.039 4.051 -4.484 1 91.5 222 HIS B C 1
ATOM 5666 O O . HIS B 1 222 ? 11.07 4.336 -5.684 1 91.5 222 HIS B O 1
ATOM 5672 N N . ALA B 1 223 ? 12.109 3.93 -3.766 1 94.19 223 ALA B N 1
ATOM 5673 C CA . ALA B 1 223 ? 13.414 4.328 -4.293 1 94.19 223 ALA B CA 1
ATOM 5674 C C . ALA B 1 223 ? 13.859 3.393 -5.41 1 94.19 223 ALA B C 1
ATOM 5676 O O . ALA B 1 223 ? 14.562 3.811 -6.336 1 94.19 223 ALA B O 1
ATOM 5677 N N . GLU B 1 224 ? 13.469 2.162 -5.344 1 88.88 224 GLU B N 1
ATOM 5678 C CA . GLU B 1 224 ? 13.875 1.127 -6.289 1 88.88 224 GLU B CA 1
ATOM 5679 C C . GLU B 1 224 ? 13.438 1.48 -7.711 1 88.88 224 GLU B C 1
ATOM 5681 O O . GLU B 1 224 ? 14.062 1.042 -8.68 1 88.88 224 GLU B O 1
ATOM 5686 N N . LEU B 1 225 ? 12.438 2.301 -7.832 1 89 225 LEU B N 1
ATOM 5687 C CA . LEU B 1 225 ? 11.906 2.691 -9.133 1 89 225 LEU B CA 1
ATOM 5688 C C . LEU B 1 225 ? 12.906 3.559 -9.891 1 89 225 LEU B C 1
ATOM 5690 O O . LEU B 1 225 ? 12.766 3.766 -11.094 1 89 225 LEU B O 1
ATOM 5694 N N . PHE B 1 226 ? 13.969 3.945 -9.211 1 93.62 226 PHE B N 1
ATOM 5695 C CA . PHE B 1 226 ? 14.922 4.863 -9.82 1 93.62 226 PHE B CA 1
ATOM 5696 C C . PHE B 1 226 ? 16.25 4.156 -10.109 1 93.62 226 PHE B C 1
ATOM 5698 O O . PHE B 1 226 ? 17.25 4.801 -10.406 1 93.62 226 PHE B O 1
ATOM 5705 N N . GLU B 1 227 ? 16.25 2.904 -10 1 90.56 227 GLU B N 1
ATOM 5706 C CA . GLU B 1 227 ? 17.453 2.127 -10.242 1 90.56 227 GLU B CA 1
ATOM 5707 C C . GLU B 1 227 ? 18.016 2.387 -11.641 1 90.56 227 GLU B C 1
ATOM 5709 O O . GLU B 1 227 ? 17.297 2.262 -12.633 1 90.56 227 GLU B O 1
ATOM 5714 N N . GLY B 1 228 ? 19.25 2.801 -11.688 1 90.31 228 GLY B N 1
ATOM 5715 C CA . GLY B 1 228 ? 19.953 2.982 -12.945 1 90.31 228 GLY B CA 1
ATOM 5716 C C . GLY B 1 228 ? 19.609 4.285 -13.641 1 90.31 228 GLY B C 1
ATOM 5717 O O . GLY B 1 228 ? 20.016 4.512 -14.781 1 90.31 228 GLY B O 1
ATOM 5718 N N . LEU B 1 229 ? 18.859 5.172 -13.008 1 92.62 229 LEU B N 1
ATOM 5719 C CA . LEU B 1 229 ? 18.422 6.418 -13.625 1 92.62 229 LEU B CA 1
ATOM 5720 C C . LEU B 1 229 ? 19.25 7.598 -13.109 1 92.62 229 LEU B C 1
ATOM 5722 O O . LEU B 1 229 ? 19.812 7.535 -12.016 1 92.62 229 LEU B O 1
ATOM 5726 N N . ASP B 1 230 ? 19.312 8.594 -13.961 1 97.25 230 ASP B N 1
ATOM 5727 C CA . ASP B 1 230 ? 19.828 9.891 -13.531 1 97.25 230 ASP B CA 1
ATOM 5728 C C . ASP B 1 230 ? 18.688 10.812 -13.102 1 97.25 230 ASP B C 1
ATOM 5730 O O . ASP B 1 230 ? 17.75 11.055 -13.867 1 97.25 230 ASP B O 1
ATOM 5734 N N . VAL B 1 231 ? 18.781 11.359 -11.859 1 98.25 231 VAL B N 1
ATOM 5735 C CA . VAL B 1 231 ? 17.641 12.07 -11.281 1 98.25 231 VAL B CA 1
ATOM 5736 C C . VAL B 1 231 ? 18.078 13.453 -10.805 1 98.25 231 VAL B C 1
ATOM 5738 O O . VAL B 1 231 ? 19.109 13.586 -10.133 1 98.25 231 VAL B O 1
ATOM 5741 N N . ALA B 1 232 ? 17.375 14.484 -11.164 1 98.62 232 ALA B N 1
ATOM 5742 C CA . ALA B 1 232 ? 17.562 15.82 -10.617 1 98.62 232 ALA B CA 1
ATOM 5743 C C . ALA B 1 232 ? 16.422 16.203 -9.68 1 98.62 232 ALA B C 1
ATOM 5745 O O . ALA B 1 232 ? 15.242 16.094 -10.039 1 98.62 232 ALA B O 1
ATOM 5746 N N . LEU B 1 233 ? 16.781 16.578 -8.516 1 98.44 233 LEU B N 1
ATOM 5747 C CA . LEU B 1 233 ? 15.797 17.094 -7.559 1 98.44 233 LEU B CA 1
ATOM 5748 C C . LEU B 1 233 ? 15.914 18.609 -7.418 1 98.44 233 LEU B C 1
ATOM 5750 O O . LEU B 1 233 ? 17.016 19.141 -7.336 1 98.44 233 LEU B O 1
ATOM 5754 N N . LEU B 1 234 ? 14.797 19.266 -7.461 1 98.12 234 LEU B N 1
ATOM 5755 C CA . LEU B 1 234 ? 14.742 20.688 -7.16 1 98.12 234 LEU B CA 1
ATOM 5756 C C . LEU B 1 234 ? 14.094 20.938 -5.805 1 98.12 234 LEU B C 1
ATOM 5758 O O . LEU B 1 234 ? 12.914 20.641 -5.613 1 98.12 234 LEU B O 1
ATOM 5762 N N . GLY B 1 235 ? 14.82 21.547 -4.887 1 95.94 235 GLY B N 1
ATOM 5763 C CA . GLY B 1 235 ? 14.391 21.719 -3.508 1 95.94 235 GLY B CA 1
ATOM 5764 C C . GLY B 1 235 ? 14.93 20.656 -2.578 1 95.94 235 GLY B C 1
ATOM 5765 O O . GLY B 1 235 ? 14.688 19.453 -2.797 1 95.94 235 GLY B O 1
ATOM 5766 N N . ILE B 1 236 ? 15.711 21.078 -1.565 1 94.19 236 ILE B N 1
ATOM 5767 C CA . ILE B 1 236 ? 16.281 20.125 -0.62 1 94.19 236 ILE B CA 1
ATOM 5768 C C . ILE B 1 236 ? 16.062 20.625 0.808 1 94.19 236 ILE B C 1
ATOM 5770 O O . ILE B 1 236 ? 16.922 21.312 1.369 1 94.19 236 ILE B O 1
ATOM 5774 N N . HIS B 1 237 ? 14.93 20.328 1.329 1 91 237 HIS B N 1
ATOM 5775 C CA . HIS B 1 237 ? 14.672 20.438 2.76 1 91 237 HIS B CA 1
ATOM 5776 C C . HIS B 1 237 ? 14.469 19.062 3.395 1 91 237 HIS B C 1
ATOM 5778 O O . HIS B 1 237 ? 15.195 18.125 3.09 1 91 237 HIS B O 1
ATOM 5784 N N . TYR B 1 238 ? 13.445 18.875 4.219 1 89.94 238 TYR B N 1
ATOM 5785 C CA . TYR B 1 238 ? 13.312 17.594 4.898 1 89.94 238 TYR B CA 1
ATOM 5786 C C . TYR B 1 238 ? 13.047 16.469 3.895 1 89.94 238 TYR B C 1
ATOM 5788 O O . TYR B 1 238 ? 13.789 15.492 3.84 1 89.94 238 TYR B O 1
ATOM 5796 N N . THR B 1 239 ? 11.984 16.641 3.094 1 93.75 239 THR B N 1
ATOM 5797 C CA . THR B 1 239 ? 11.625 15.625 2.111 1 93.75 239 THR B CA 1
ATOM 5798 C C . THR B 1 239 ? 12.742 15.453 1.08 1 93.75 239 THR B C 1
ATOM 5800 O O . THR B 1 239 ? 13.125 14.328 0.757 1 93.75 239 THR B O 1
ATOM 5803 N N . GLY B 1 240 ? 13.273 16.547 0.614 1 95.81 240 GLY B N 1
ATOM 5804 C CA . GLY B 1 240 ? 14.328 16.5 -0.391 1 95.81 240 GLY B CA 1
ATOM 5805 C C . GLY B 1 240 ? 15.578 15.789 0.092 1 95.81 240 GLY B C 1
ATOM 5806 O O . GLY B 1 240 ? 16.188 15.023 -0.657 1 95.81 240 GLY B O 1
ATOM 5807 N N . GLU B 1 241 ? 15.945 16.062 1.283 1 94.94 241 GLU B N 1
ATOM 5808 C CA . GLU B 1 241 ? 17.094 15.391 1.877 1 94.94 241 GLU B CA 1
ATOM 5809 C C . GLU B 1 241 ? 16.875 13.883 1.956 1 94.94 241 GLU B C 1
ATOM 5811 O O . GLU B 1 241 ? 17.719 13.102 1.506 1 94.94 241 GLU B O 1
ATOM 5816 N N . ASP B 1 242 ? 15.797 13.547 2.488 1 95.38 242 ASP B N 1
ATOM 5817 C CA . ASP B 1 242 ? 15.492 12.133 2.721 1 95.38 242 ASP B CA 1
ATOM 5818 C C . ASP B 1 242 ? 15.367 11.375 1.4 1 95.38 242 ASP B C 1
ATOM 5820 O O . ASP B 1 242 ? 16.031 10.352 1.204 1 95.38 242 ASP B O 1
ATOM 5824 N N . VAL B 1 243 ? 14.648 11.891 0.462 1 97.31 243 VAL B N 1
ATOM 5825 C CA . VAL B 1 243 ? 14.344 11.234 -0.806 1 97.31 243 VAL B CA 1
ATOM 5826 C C . VAL B 1 243 ? 15.609 11.148 -1.655 1 97.31 243 VAL B C 1
ATOM 5828 O O . VAL B 1 243 ? 15.875 10.117 -2.275 1 97.31 243 VAL B O 1
ATOM 5831 N N . SER B 1 244 ? 16.391 12.195 -1.689 1 97.62 244 SER B N 1
ATOM 5832 C CA . SER B 1 244 ? 17.625 12.164 -2.471 1 97.62 244 SER B CA 1
ATOM 5833 C C . SER B 1 244 ? 18.562 11.07 -1.969 1 97.62 244 SER B C 1
ATOM 5835 O O . SER B 1 244 ? 19.172 10.352 -2.764 1 97.62 244 SER B O 1
ATOM 5837 N N . MET B 1 245 ? 18.688 10.953 -0.71 1 96.94 245 MET B N 1
ATOM 5838 C CA . MET B 1 245 ? 19.562 9.945 -0.131 1 96.94 245 MET B CA 1
ATOM 5839 C C . MET B 1 245 ? 19.031 8.539 -0.402 1 96.94 245 MET B C 1
ATOM 5841 O O . MET B 1 245 ? 19.797 7.617 -0.676 1 96.94 245 MET B O 1
ATOM 5845 N N . GLN B 1 246 ? 17.75 8.352 -0.357 1 96.25 246 GLN B N 1
ATOM 5846 C CA . GLN B 1 246 ? 17.141 7.059 -0.658 1 96.25 246 GLN B CA 1
ATOM 5847 C C . GLN B 1 246 ? 17.359 6.676 -2.119 1 96.25 246 GLN B C 1
ATOM 5849 O O . GLN B 1 246 ? 17.797 5.562 -2.416 1 96.25 246 GLN B O 1
ATOM 5854 N N . ILE B 1 247 ? 17.078 7.613 -2.992 1 96.94 247 ILE B N 1
ATOM 5855 C CA . ILE B 1 247 ? 17.172 7.371 -4.426 1 96.94 247 ILE B CA 1
ATOM 5856 C C . ILE B 1 247 ? 18.625 7.094 -4.812 1 96.94 247 ILE B C 1
ATOM 5858 O O . ILE B 1 247 ? 18.891 6.27 -5.691 1 96.94 247 ILE B O 1
ATOM 5862 N N . ALA B 1 248 ? 19.516 7.711 -4.141 1 97.19 248 ALA B N 1
ATOM 5863 C CA . ALA B 1 248 ? 20.938 7.609 -4.473 1 97.19 248 ALA B CA 1
ATOM 5864 C C . ALA B 1 248 ? 21.453 6.188 -4.266 1 97.19 248 ALA B C 1
ATOM 5866 O O . ALA B 1 248 ? 22.484 5.805 -4.816 1 97.19 248 ALA B O 1
ATOM 5867 N N . ARG B 1 249 ? 20.797 5.438 -3.51 1 93.69 249 ARG B N 1
ATOM 5868 C CA . ARG B 1 249 ? 21.172 4.047 -3.281 1 93.69 249 ARG B CA 1
ATOM 5869 C C . ARG B 1 249 ? 20.922 3.197 -4.523 1 93.69 249 ARG B C 1
ATOM 5871 O O . ARG B 1 249 ? 21.469 2.1 -4.652 1 93.69 249 ARG B O 1
ATOM 5878 N N . PHE B 1 250 ? 20.094 3.695 -5.398 1 92.38 250 PHE B N 1
ATOM 5879 C CA . PHE B 1 250 ? 19.688 2.904 -6.551 1 92.38 250 PHE B CA 1
ATOM 5880 C C . PHE B 1 250 ? 20.016 3.625 -7.852 1 92.38 250 PHE B C 1
ATOM 5882 O O . PHE B 1 250 ? 20.438 2.998 -8.82 1 92.38 250 PHE B O 1
ATOM 5889 N N . ALA B 1 251 ? 19.922 4.887 -7.871 1 95.5 251 ALA B N 1
ATOM 5890 C CA . ALA B 1 251 ? 20.078 5.691 -9.078 1 95.5 251 ALA B CA 1
ATOM 5891 C C . ALA B 1 251 ? 21.531 5.688 -9.547 1 95.5 251 ALA B C 1
ATOM 5893 O O . ALA B 1 251 ? 22.438 5.473 -8.758 1 95.5 251 ALA B O 1
ATOM 5894 N N . ARG B 1 252 ? 21.703 5.863 -10.836 1 96.19 252 ARG B N 1
ATOM 5895 C CA . ARG B 1 252 ? 23.047 6.02 -11.383 1 96.19 252 ARG B CA 1
ATOM 5896 C C . ARG B 1 252 ? 23.672 7.34 -10.945 1 96.19 252 ARG B C 1
ATOM 5898 O O . ARG B 1 252 ? 24.844 7.383 -10.57 1 96.19 252 ARG B O 1
ATOM 5905 N N . LYS B 1 253 ? 22.891 8.391 -10.992 1 97.62 253 LYS B N 1
ATOM 5906 C CA . LYS B 1 253 ? 23.344 9.727 -10.602 1 97.62 253 LYS B CA 1
ATOM 5907 C C . LYS B 1 253 ? 22.203 10.547 -10.016 1 97.62 253 LYS B C 1
ATOM 5909 O O . LYS B 1 253 ? 21.062 10.453 -10.484 1 97.62 253 LYS B O 1
ATOM 5914 N N . VAL B 1 254 ? 22.516 11.375 -8.953 1 98.31 254 VAL B N 1
ATOM 5915 C CA . VAL B 1 254 ? 21.531 12.258 -8.344 1 98.31 254 VAL B CA 1
ATOM 5916 C C . VAL B 1 254 ? 22.078 13.68 -8.273 1 98.31 254 VAL B C 1
ATOM 5918 O O . VAL B 1 254 ? 23.203 13.898 -7.801 1 98.31 254 VAL B O 1
ATOM 5921 N N . TYR B 1 255 ? 21.375 14.648 -8.781 1 97.94 255 TYR B N 1
ATOM 5922 C CA . TYR B 1 255 ? 21.656 16.078 -8.68 1 97.94 255 TYR B CA 1
ATOM 5923 C C . TYR B 1 255 ? 20.703 16.75 -7.703 1 97.94 255 TYR B C 1
ATOM 5925 O O . TYR B 1 255 ? 19.5 16.828 -7.953 1 97.94 255 TYR B O 1
ATOM 5933 N N . ALA B 1 256 ? 21.266 17.219 -6.609 1 97.56 256 ALA B N 1
ATOM 5934 C CA . ALA B 1 256 ? 20.484 17.984 -5.637 1 97.56 256 ALA B CA 1
ATOM 5935 C C . ALA B 1 256 ? 20.578 19.484 -5.895 1 97.56 256 ALA B C 1
ATOM 5937 O O . ALA B 1 256 ? 21.609 20.094 -5.621 1 97.56 256 ALA B O 1
ATOM 5938 N N . CYS B 1 257 ? 19.5 20.047 -6.383 1 97.62 257 CYS B N 1
ATOM 5939 C CA . CYS B 1 257 ? 19.484 21.469 -6.746 1 97.62 257 CYS B CA 1
ATOM 5940 C C . CYS B 1 257 ? 18.703 22.281 -5.73 1 97.62 257 CYS B C 1
ATOM 5942 O O . CYS B 1 257 ? 17.516 22.047 -5.523 1 97.62 257 CYS B O 1
ATOM 5944 N N . HIS B 1 258 ? 19.312 23.266 -5.102 1 95.56 258 HIS B N 1
ATOM 5945 C CA . HIS B 1 258 ? 18.656 24.031 -4.059 1 95.56 258 HIS B CA 1
ATOM 5946 C C . HIS B 1 258 ? 19.375 25.375 -3.834 1 95.56 258 HIS B C 1
ATOM 5948 O O . HIS B 1 258 ? 20.484 25.562 -4.312 1 95.56 258 HIS B O 1
ATOM 5954 N N . ASP B 1 259 ? 18.656 26.219 -3.098 1 91.44 259 ASP B N 1
ATOM 5955 C CA . ASP B 1 259 ? 19.203 27.547 -2.822 1 91.44 259 ASP B CA 1
ATOM 5956 C C . ASP B 1 259 ? 19.531 27.703 -1.34 1 91.44 259 ASP B C 1
ATOM 5958 O O . ASP B 1 259 ? 19.656 28.828 -0.844 1 91.44 259 ASP B O 1
ATOM 5962 N N . ARG B 1 260 ? 19.688 26.688 -0.69 1 87.56 260 ARG B N 1
ATOM 5963 C CA . ARG B 1 260 ? 19.969 26.781 0.739 1 87.56 260 ARG B CA 1
ATOM 5964 C C . ARG B 1 260 ? 21.391 27.25 0.988 1 87.56 260 ARG B C 1
ATOM 5966 O O . ARG B 1 260 ? 22.344 26.719 0.4 1 87.56 260 ARG B O 1
ATOM 5973 N N . ASP B 1 261 ? 21.594 28.203 1.811 1 79.12 261 ASP B N 1
ATOM 5974 C CA . ASP B 1 261 ? 22.906 28.75 2.127 1 79.12 261 ASP B CA 1
ATOM 5975 C C . ASP B 1 261 ? 23.641 27.859 3.129 1 79.12 261 ASP B C 1
ATOM 5977 O O . ASP B 1 261 ? 24.844 27.609 2.977 1 79.12 261 ASP B O 1
ATOM 5981 N N . ASN B 1 262 ? 22.891 27.406 4.199 1 76.12 262 ASN B N 1
ATOM 5982 C CA . ASN B 1 262 ? 23.484 26.578 5.238 1 76.12 262 ASN B CA 1
ATOM 5983 C C . ASN B 1 262 ? 23.109 25.109 5.074 1 76.12 262 ASN B C 1
ATOM 5985 O O . ASN B 1 262 ? 22.422 24.547 5.922 1 76.12 262 ASN B O 1
ATOM 5989 N N . PHE B 1 263 ? 23.734 24.547 4.066 1 81.88 263 PHE B N 1
ATOM 5990 C CA . PHE B 1 263 ? 23.422 23.141 3.781 1 81.88 263 PHE B CA 1
ATOM 5991 C C . PHE B 1 263 ? 24.297 22.219 4.609 1 81.88 263 PHE B C 1
ATOM 5993 O O . PHE B 1 263 ? 25.469 22.516 4.863 1 81.88 263 PHE B O 1
ATOM 6000 N N . PRO B 1 264 ? 23.719 21.156 5.117 1 83.62 264 PRO B N 1
ATOM 6001 C CA . PRO B 1 264 ? 24.484 20.266 5.992 1 83.62 264 PRO B CA 1
ATOM 6002 C C . PRO B 1 264 ? 25.797 19.797 5.355 1 83.62 264 PRO B C 1
ATOM 6004 O O . PRO B 1 264 ? 25.781 19.234 4.262 1 83.62 264 PRO B O 1
ATOM 6007 N N . PRO B 1 265 ? 26.828 20 6.098 1 85 265 PRO B N 1
ATOM 6008 C CA . PRO B 1 265 ? 28.109 19.5 5.582 1 85 265 PRO B CA 1
ATOM 6009 C C . PRO B 1 265 ? 28.188 17.984 5.543 1 85 265 PRO B C 1
ATOM 6011 O O . PRO B 1 265 ? 29.031 17.422 4.84 1 85 265 PRO B O 1
ATOM 6014 N N . SER B 1 266 ? 27.328 17.359 6.242 1 87.88 266 SER B N 1
ATOM 6015 C CA . SER B 1 266 ? 27.328 15.906 6.355 1 87.88 266 SER B CA 1
ATOM 6016 C C . SER B 1 266 ? 26.547 15.266 5.207 1 87.88 266 SER B C 1
ATOM 6018 O O . SER B 1 266 ? 26.484 14.039 5.102 1 87.88 266 SER B O 1
ATOM 6020 N N . PHE B 1 267 ? 26.016 16.109 4.332 1 90.81 267 PHE B N 1
ATOM 6021 C CA . PHE B 1 267 ? 25.297 15.578 3.18 1 90.81 267 PHE B CA 1
ATOM 6022 C C . PHE B 1 267 ? 26.234 14.773 2.287 1 90.81 267 PHE B C 1
ATOM 6024 O O . PHE B 1 267 ? 27.375 15.172 2.057 1 90.81 267 PHE B O 1
ATOM 6031 N N . PRO B 1 268 ? 25.797 13.594 1.8 1 93.69 268 PRO B N 1
ATOM 6032 C CA . PRO B 1 268 ? 26.703 12.711 1.081 1 93.69 268 PRO B CA 1
ATOM 6033 C C . PRO B 1 268 ? 27.344 13.367 -0.141 1 93.69 268 PRO B C 1
ATOM 6035 O O . PRO B 1 268 ? 26.625 13.953 -0.965 1 93.69 268 PRO B O 1
ATOM 6038 N N . SER B 1 269 ? 28.547 13.141 -0.282 1 92.25 269 SER B N 1
ATOM 6039 C CA . SER B 1 269 ? 29.297 13.828 -1.32 1 92.25 269 SER B CA 1
ATOM 6040 C C . SER B 1 269 ? 28.969 13.273 -2.703 1 92.25 269 SER B C 1
ATOM 6042 O O . SER B 1 269 ? 29.141 13.961 -3.711 1 92.25 269 SER B O 1
ATOM 6044 N N . HIS B 1 270 ? 28.531 12.062 -2.689 1 93.5 270 HIS B N 1
ATOM 6045 C CA . HIS B 1 270 ? 28.266 11.461 -3.994 1 93.5 270 HIS B CA 1
ATOM 6046 C C . HIS B 1 270 ? 26.984 12.008 -4.605 1 93.5 270 HIS B C 1
ATOM 6048 O O . HIS B 1 270 ? 26.719 11.797 -5.793 1 93.5 270 HIS B O 1
ATOM 6054 N N . ILE B 1 271 ? 26.188 12.633 -3.869 1 96.69 271 ILE B N 1
ATOM 6055 C CA . ILE B 1 271 ? 25.062 13.383 -4.402 1 96.69 271 ILE B CA 1
ATOM 6056 C C . ILE B 1 271 ? 25.516 14.781 -4.812 1 96.69 271 ILE B C 1
ATOM 6058 O O . ILE B 1 271 ? 25.859 15.609 -3.961 1 96.69 271 ILE B O 1
ATOM 6062 N N . GLU B 1 272 ? 25.5 15.023 -6.02 1 95.62 272 GLU B N 1
ATOM 6063 C CA . GLU B 1 272 ? 26.031 16.297 -6.527 1 95.62 272 GLU B CA 1
ATOM 6064 C C . GLU B 1 272 ? 25.078 17.438 -6.223 1 95.62 272 GLU B C 1
ATOM 6066 O O . GLU B 1 272 ? 23.891 17.375 -6.539 1 95.62 272 GLU B O 1
ATOM 6071 N N . GLN B 1 273 ? 25.594 18.516 -5.629 1 95.5 273 GLN B N 1
ATOM 6072 C CA . GLN B 1 273 ? 24.781 19.656 -5.242 1 95.5 273 GLN B CA 1
ATOM 6073 C C . GLN B 1 273 ? 24.969 20.828 -6.215 1 95.5 273 GLN B C 1
ATOM 6075 O O . GLN B 1 273 ? 26.094 21.094 -6.648 1 95.5 273 GLN B O 1
ATOM 6080 N N . HIS B 1 274 ? 23.891 21.484 -6.523 1 95.31 274 HIS B N 1
ATOM 6081 C CA . HIS B 1 274 ? 23.906 22.672 -7.383 1 95.31 274 HIS B CA 1
ATOM 6082 C C . HIS B 1 274 ? 22.859 23.688 -6.945 1 95.31 274 HIS B C 1
ATOM 6084 O O . HIS B 1 274 ? 21.891 23.328 -6.262 1 95.31 274 HIS B O 1
ATOM 6090 N N . LYS B 1 275 ? 23.141 24.891 -7.391 1 96.06 275 LYS B N 1
ATOM 6091 C CA . LYS B 1 275 ? 22.031 25.859 -7.355 1 96.06 275 LYS B CA 1
ATOM 6092 C C . LYS B 1 275 ? 20.906 25.438 -8.297 1 96.06 275 LYS B C 1
ATOM 6094 O O . LYS B 1 275 ? 21.094 24.578 -9.156 1 96.06 275 LYS B O 1
ATOM 6099 N N . PRO B 1 276 ? 19.734 26.016 -8.133 1 96.75 276 PRO B N 1
ATOM 6100 C CA . PRO B 1 276 ? 18.594 25.609 -8.961 1 96.75 276 PRO B CA 1
ATOM 6101 C C . PRO B 1 276 ? 18.875 25.766 -10.461 1 96.75 276 PRO B C 1
ATOM 6103 O O . PRO B 1 276 ? 19.438 26.781 -10.883 1 96.75 276 PRO B O 1
ATOM 6106 N N . PHE B 1 277 ? 18.578 24.75 -11.188 1 96.31 277 PHE B N 1
ATOM 6107 C CA . PHE B 1 277 ? 18.75 24.828 -12.633 1 96.31 277 PHE B CA 1
ATOM 6108 C C . PHE B 1 277 ? 17.797 25.844 -13.242 1 96.31 277 PHE B C 1
ATOM 6110 O O . PHE B 1 277 ? 16.688 26.031 -12.742 1 96.31 277 PHE B O 1
ATOM 6117 N N . LYS B 1 278 ? 18.188 26.406 -14.305 1 91.5 278 LYS B N 1
ATOM 6118 C CA . LYS B 1 278 ? 17.5 27.562 -14.859 1 91.5 278 LYS B CA 1
ATOM 6119 C C . LYS B 1 278 ? 16.5 27.156 -15.938 1 91.5 278 LYS B C 1
ATOM 6121 O O . LYS B 1 278 ? 15.539 27.875 -16.203 1 91.5 278 LYS B O 1
ATOM 6126 N N . ARG B 1 279 ? 16.812 26.125 -16.562 1 96.88 279 ARG B N 1
ATOM 6127 C CA . ARG B 1 279 ? 15.922 25.656 -17.625 1 96.88 279 ARG B CA 1
ATOM 6128 C C . ARG B 1 279 ? 16.094 24.156 -17.859 1 96.88 279 ARG B C 1
ATOM 6130 O O . ARG B 1 279 ? 17.047 23.562 -17.391 1 96.88 279 ARG B O 1
ATOM 6137 N N . MET B 1 280 ? 15.148 23.609 -18.484 1 97.88 280 MET B N 1
ATOM 6138 C CA . MET B 1 280 ? 15.172 22.203 -18.891 1 97.88 280 MET B CA 1
ATOM 6139 C C . MET B 1 280 ? 15.297 22.078 -20.406 1 97.88 280 MET B C 1
ATOM 6141 O O . MET B 1 280 ? 15.055 23.031 -21.141 1 97.88 280 MET B O 1
ATOM 6145 N N . THR B 1 281 ? 15.789 21.016 -20.859 1 97.94 281 THR B N 1
ATOM 6146 C CA . THR B 1 281 ? 15.891 20.672 -22.266 1 97.94 281 THR B CA 1
ATOM 6147 C C . THR B 1 281 ? 15.156 19.359 -22.562 1 97.94 281 THR B C 1
ATOM 6149 O O . THR B 1 281 ? 14.547 18.766 -21.672 1 97.94 281 THR B O 1
ATOM 6152 N N . LYS B 1 282 ? 15.266 18.984 -23.766 1 96.94 282 LYS B N 1
ATOM 6153 C CA . LYS B 1 282 ? 14.617 17.75 -24.203 1 96.94 282 LYS B CA 1
ATOM 6154 C C . LYS B 1 282 ? 15.141 16.547 -23.406 1 96.94 282 LYS B C 1
ATOM 6156 O O . LYS B 1 282 ? 14.391 15.617 -23.125 1 96.94 282 LYS B O 1
ATOM 6161 N N . ASN B 1 283 ? 16.406 16.688 -23 1 96.12 283 ASN B N 1
ATOM 6162 C CA . ASN B 1 283 ? 17.031 15.484 -22.453 1 96.12 283 ASN B CA 1
ATOM 6163 C C . ASN B 1 283 ? 17.531 15.727 -21.031 1 96.12 283 ASN B C 1
ATOM 6165 O O . ASN B 1 283 ? 18.109 14.836 -20.406 1 96.12 283 ASN B O 1
ATOM 6169 N N . GLY B 1 284 ? 17.328 16.922 -20.531 1 97.69 284 GLY B N 1
ATOM 6170 C CA . GLY B 1 284 ? 17.875 17.125 -19.203 1 97.69 284 GLY B CA 1
ATOM 6171 C C . GLY B 1 284 ? 17.656 18.516 -18.656 1 97.69 284 GLY B C 1
ATOM 6172 O O . GLY B 1 284 ? 16.578 19.094 -18.844 1 97.69 284 GLY B O 1
ATOM 6173 N N . ILE B 1 285 ? 18.656 18.984 -17.844 1 98.38 285 ILE B N 1
ATOM 6174 C CA . ILE B 1 285 ? 18.562 20.297 -17.203 1 98.38 285 ILE B CA 1
ATOM 6175 C C . ILE B 1 285 ? 19.844 21.094 -17.469 1 98.38 285 ILE B C 1
ATOM 6177 O O . ILE B 1 285 ? 20.875 20.516 -17.797 1 98.38 285 ILE B O 1
ATOM 6181 N N . VAL B 1 286 ? 19.719 22.359 -17.344 1 98.25 286 VAL B N 1
ATOM 6182 C CA . VAL B 1 286 ? 20.859 23.266 -17.5 1 98.25 286 VAL B CA 1
ATOM 6183 C C . VAL B 1 286 ? 21.203 23.906 -16.156 1 98.25 286 VAL B C 1
ATOM 6185 O O . VAL B 1 286 ? 20.375 24.641 -15.594 1 98.25 286 VAL B O 1
ATOM 6188 N N . LEU B 1 287 ? 22.344 23.672 -15.742 1 96.56 287 LEU B N 1
ATOM 6189 C CA . LEU B 1 287 ? 22.812 24.172 -14.453 1 96.56 287 LEU B CA 1
ATOM 6190 C C . LEU B 1 287 ? 23.141 25.656 -14.547 1 96.56 287 LEU B C 1
ATOM 6192 O O . LEU B 1 287 ? 23.188 26.234 -15.641 1 96.56 287 LEU B O 1
ATOM 6196 N N . PRO B 1 288 ? 23.328 26.281 -13.422 1 94.06 288 PRO B N 1
ATOM 6197 C CA . PRO B 1 288 ? 23.547 27.734 -13.414 1 94.06 288 PRO B CA 1
ATOM 6198 C C . PRO B 1 288 ? 24.797 28.141 -14.195 1 94.06 288 PRO B C 1
ATOM 6200 O O . PRO B 1 288 ? 24.859 29.234 -14.742 1 94.06 288 PRO B O 1
ATOM 6203 N N . ASP B 1 289 ? 25.75 27.266 -14.312 1 93.69 289 ASP B N 1
ATOM 6204 C CA . ASP B 1 289 ? 26.984 27.594 -15.031 1 93.69 289 ASP B CA 1
ATOM 6205 C C . ASP B 1 289 ? 26.812 27.375 -16.531 1 93.69 289 ASP B C 1
ATOM 6207 O O . ASP B 1 289 ? 27.75 27.594 -17.312 1 93.69 289 ASP B O 1
ATOM 6211 N N . GLY B 1 290 ? 25.719 26.891 -16.859 1 94.25 290 GLY B N 1
ATOM 6212 C CA . GLY B 1 290 ? 25.422 26.719 -18.281 1 94.25 290 GLY B CA 1
ATOM 6213 C C . GLY B 1 290 ? 25.609 25.281 -18.75 1 94.25 290 GLY B C 1
ATOM 6214 O O . GLY B 1 290 ? 25.172 24.922 -19.844 1 94.25 290 GLY B O 1
ATOM 6215 N N . LYS B 1 291 ? 26.125 24.531 -17.969 1 95.81 291 LYS B N 1
ATOM 6216 C CA . LYS B 1 291 ? 26.344 23.125 -18.328 1 95.81 291 LYS B CA 1
ATOM 6217 C C . LYS B 1 291 ? 25.031 22.359 -18.391 1 95.81 291 LYS B C 1
ATOM 6219 O O . LYS B 1 291 ? 24.219 22.453 -17.484 1 95.81 291 LYS B O 1
ATOM 6224 N N . GLU B 1 292 ? 24.906 21.688 -19.469 1 97 292 GLU B N 1
ATOM 6225 C CA . GLU B 1 292 ? 23.75 20.797 -19.594 1 97 292 GLU B CA 1
ATOM 6226 C C . GLU B 1 292 ? 24.094 19.375 -19.141 1 97 292 GLU B C 1
ATOM 6228 O O . GLU B 1 292 ? 25.156 18.844 -19.469 1 97 292 GLU B O 1
ATOM 6233 N N . VAL B 1 293 ? 23.188 18.812 -18.359 1 97.44 293 VAL B N 1
ATOM 6234 C CA . VAL B 1 293 ? 23.375 17.422 -17.953 1 97.44 293 VAL B CA 1
ATOM 6235 C C . VAL B 1 293 ? 22.125 16.625 -18.297 1 97.44 293 VAL B C 1
ATOM 6237 O O . VAL B 1 293 ? 21 17.125 -18.188 1 97.44 293 VAL B O 1
ATOM 6240 N N . LYS B 1 294 ? 22.375 15.445 -18.812 1 97.12 294 LYS B N 1
ATOM 6241 C CA . LYS B 1 294 ? 21.266 14.539 -19.125 1 97.12 294 LYS B CA 1
ATOM 6242 C C . LYS B 1 294 ? 20.688 13.922 -17.859 1 97.12 294 LYS B C 1
ATOM 6244 O O . LYS B 1 294 ? 21.422 13.5 -16.969 1 97.12 294 LYS B O 1
ATOM 6249 N N . VAL B 1 295 ? 19.344 13.969 -17.734 1 97.38 295 VAL B N 1
ATOM 6250 C CA . VAL B 1 295 ? 18.656 13.312 -16.625 1 97.38 295 VAL B CA 1
ATOM 6251 C C . VAL B 1 295 ? 17.406 12.594 -17.125 1 97.38 295 VAL B C 1
ATOM 6253 O O . VAL B 1 295 ? 16.797 13.031 -18.094 1 97.38 295 VAL B O 1
ATOM 6256 N N . ASP B 1 296 ? 17.047 11.547 -16.422 1 94.12 296 ASP B N 1
ATOM 6257 C CA . ASP B 1 296 ? 15.883 10.75 -16.766 1 94.12 296 ASP B CA 1
ATOM 6258 C C . ASP B 1 296 ? 14.633 11.258 -16.047 1 94.12 296 ASP B C 1
ATOM 6260 O O . ASP B 1 296 ? 13.516 11.094 -16.531 1 94.12 296 ASP B O 1
ATOM 6264 N N . VAL B 1 297 ? 14.852 11.828 -14.891 1 96.69 297 VAL B N 1
ATOM 6265 C CA . VAL B 1 297 ? 13.742 12.242 -14.031 1 96.69 297 VAL B CA 1
ATOM 6266 C C . VAL B 1 297 ? 14.062 13.602 -13.406 1 96.69 297 VAL B C 1
ATOM 6268 O O . VAL B 1 297 ? 15.188 13.844 -12.969 1 96.69 297 VAL B O 1
ATOM 6271 N N . VAL B 1 298 ? 13.086 14.445 -13.414 1 98.12 298 VAL B N 1
ATOM 6272 C CA . VAL B 1 298 ? 13.109 15.672 -12.625 1 98.12 298 VAL B CA 1
ATOM 6273 C C . VAL B 1 298 ? 12.039 15.609 -11.539 1 98.12 298 VAL B C 1
ATOM 6275 O O . VAL B 1 298 ? 10.852 15.492 -11.836 1 98.12 298 VAL B O 1
ATOM 6278 N N . MET B 1 299 ? 12.5 15.641 -10.344 1 98.12 299 MET B N 1
ATOM 6279 C CA . MET B 1 299 ? 11.586 15.586 -9.203 1 98.12 299 MET B CA 1
ATOM 6280 C C . MET B 1 299 ? 11.547 16.922 -8.477 1 98.12 299 MET B C 1
ATOM 6282 O O . MET B 1 299 ? 12.586 17.453 -8.078 1 98.12 299 MET B O 1
ATOM 6286 N N . PHE B 1 300 ? 10.359 17.391 -8.266 1 97.94 300 PHE B N 1
ATOM 6287 C CA . PHE B 1 300 ? 10.164 18.641 -7.539 1 97.94 300 PHE B CA 1
ATOM 6288 C C . PHE B 1 300 ? 9.906 18.375 -6.062 1 97.94 300 PHE B C 1
ATOM 6290 O O . PHE B 1 300 ? 8.891 17.766 -5.703 1 97.94 300 PHE B O 1
ATOM 6297 N N . CYS B 1 301 ? 10.797 18.734 -5.277 1 97.25 301 CYS B N 1
ATOM 6298 C CA . CYS B 1 301 ? 10.648 18.797 -3.828 1 97.25 301 CYS B CA 1
ATOM 6299 C C . CYS B 1 301 ? 10.469 20.234 -3.361 1 97.25 301 CYS B C 1
ATOM 6301 O O . CYS B 1 301 ? 11.188 20.703 -2.473 1 97.25 301 CYS B O 1
ATOM 6303 N N . THR B 1 302 ? 9.477 20.844 -3.928 1 95.69 302 THR B N 1
ATOM 6304 C CA . THR B 1 302 ? 9.328 22.281 -3.828 1 95.69 302 THR B CA 1
ATOM 6305 C C . THR B 1 302 ? 8.188 22.641 -2.885 1 95.69 302 THR B C 1
ATOM 6307 O O . THR B 1 302 ? 7.723 23.797 -2.873 1 95.69 302 THR B O 1
ATOM 6310 N N . GLY B 1 303 ? 7.73 21.688 -2.16 1 93.44 303 GLY B N 1
ATOM 6311 C CA . GLY B 1 303 ? 6.793 21.969 -1.082 1 93.44 303 GLY B CA 1
ATOM 6312 C C . GLY B 1 303 ? 5.352 22.016 -1.545 1 93.44 303 GLY B C 1
ATOM 6313 O O . GLY B 1 303 ? 5 21.438 -2.574 1 93.44 303 GLY B O 1
ATOM 6314 N N . TYR B 1 304 ? 4.504 22.547 -0.644 1 93.38 304 TYR B N 1
ATOM 6315 C CA . TYR B 1 304 ? 3.057 22.625 -0.822 1 93.38 304 TYR B CA 1
ATOM 6316 C C . TYR B 1 304 ? 2.553 24.047 -0.556 1 93.38 304 TYR B C 1
ATOM 6318 O O . TYR B 1 304 ? 3.252 24.859 0.056 1 93.38 304 TYR B O 1
ATOM 6326 N N . ARG B 1 305 ? 1.33 24.297 -1.038 1 93.75 305 ARG B N 1
ATOM 6327 C CA . ARG B 1 305 ? 0.695 25.594 -0.831 1 93.75 305 ARG B CA 1
ATOM 6328 C C . ARG B 1 305 ? -0.538 25.453 0.058 1 93.75 305 ARG B C 1
ATOM 6330 O O . ARG B 1 305 ? -1.163 24.391 0.11 1 93.75 305 ARG B O 1
ATOM 6337 N N . TYR B 1 306 ? -0.82 26.609 0.748 1 95.06 306 TYR B N 1
ATOM 6338 C CA . TYR B 1 306 ? -2.057 26.625 1.521 1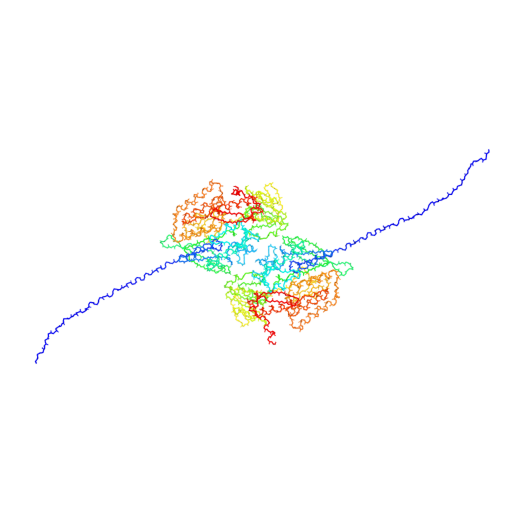 95.06 306 TYR B CA 1
ATOM 6339 C C . TYR B 1 306 ? -3.273 26.531 0.607 1 95.06 306 TYR B C 1
ATOM 6341 O O . TYR B 1 306 ? -3.297 27.141 -0.469 1 95.06 306 TYR B O 1
ATOM 6349 N N . SER B 1 307 ? -4.203 25.703 1.022 1 92.56 307 SER B N 1
ATOM 6350 C CA . SER B 1 307 ? -5.465 25.594 0.296 1 92.56 307 SER B CA 1
ATOM 6351 C C . SER B 1 307 ? -6.609 25.219 1.23 1 92.56 307 SER B C 1
ATOM 6353 O O . SER B 1 307 ? -6.473 24.328 2.068 1 92.56 307 SER B O 1
ATOM 6355 N N . TYR B 1 308 ? -7.688 26 1.138 1 96 308 TYR B N 1
ATOM 6356 C CA . TYR B 1 308 ? -8.938 25.719 1.84 1 96 308 TYR B CA 1
ATOM 6357 C C . TYR B 1 308 ? -10.109 25.688 0.871 1 96 308 TYR B C 1
ATOM 6359 O O . TYR B 1 308 ? -10.938 26.594 0.853 1 96 308 TYR B O 1
ATOM 6367 N N . PRO B 1 309 ? -10.242 24.578 0.188 1 92.94 309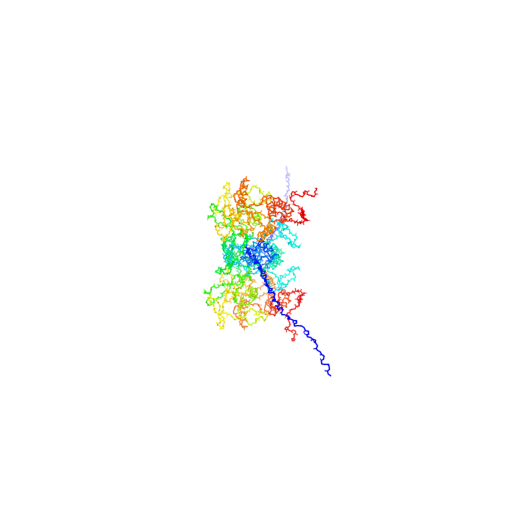 PRO B N 1
ATOM 6368 C CA . PRO B 1 309 ? -11.195 24.531 -0.92 1 92.94 309 PRO B CA 1
ATOM 6369 C C . PRO B 1 309 ? -12.648 24.703 -0.46 1 92.94 309 PRO B C 1
ATOM 6371 O O . PRO B 1 309 ? -13.516 25.047 -1.261 1 92.94 309 PRO B O 1
ATOM 6374 N N . PHE B 1 310 ? -12.953 24.531 0.768 1 97.38 310 PHE B N 1
ATOM 6375 C CA . PHE B 1 310 ? -14.312 24.578 1.28 1 97.38 310 PHE B CA 1
ATOM 6376 C C . PHE B 1 310 ? -14.648 25.969 1.801 1 97.38 310 PHE B C 1
ATOM 6378 O O . PHE B 1 310 ? -15.773 26.219 2.238 1 97.38 310 PHE B O 1
ATOM 6385 N N . LEU B 1 311 ? -13.719 26.891 1.813 1 98.06 311 LEU B N 1
ATOM 6386 C CA . LEU B 1 311 ? -13.945 28.266 2.244 1 98.06 311 LEU B CA 1
ATOM 6387 C C . LEU B 1 311 ? -13.844 29.234 1.065 1 98.06 311 LEU B C 1
ATOM 6389 O O . LEU B 1 311 ? -12.875 29.188 0.303 1 98.06 311 LEU B O 1
ATOM 6393 N N . LYS B 1 312 ? -14.758 30.125 0.936 1 96.62 312 LYS B N 1
ATOM 6394 C CA . LYS B 1 312 ? -14.75 31.109 -0.139 1 96.62 312 LYS B CA 1
ATOM 6395 C C . LYS B 1 312 ? -13.742 32.219 0.144 1 96.62 312 LYS B C 1
ATOM 6397 O O . LYS B 1 312 ? -13.336 32.438 1.29 1 96.62 312 LYS B O 1
ATOM 6402 N N . ASN B 1 313 ? -13.5 33.031 -0.866 1 93.12 313 ASN B N 1
ATOM 6403 C CA . ASN B 1 313 ? -12.461 34.062 -0.8 1 93.12 313 ASN B CA 1
ATOM 6404 C C . ASN B 1 313 ? -12.883 35.219 0.077 1 93.12 313 ASN B C 1
ATOM 6406 O O . ASN B 1 313 ? -12.031 36 0.547 1 93.12 313 ASN B O 1
ATOM 6410 N N . ASP B 1 314 ? -14.078 35.344 0.261 1 95.44 314 ASP B N 1
ATOM 6411 C CA . ASP B 1 314 ? -14.523 36.469 1.105 1 95.44 314 ASP B CA 1
ATOM 6412 C C . ASP B 1 314 ? -14.383 36.125 2.586 1 95.44 314 ASP B C 1
ATOM 6414 O O . ASP B 1 314 ? -14.461 37 3.445 1 95.44 314 ASP B O 1
ATOM 6418 N N . ILE B 1 315 ? -14.188 34.844 2.869 1 96.75 315 ILE B N 1
ATOM 6419 C CA . ILE B 1 315 ? -13.992 34.406 4.246 1 96.75 315 ILE B CA 1
ATOM 6420 C C . ILE B 1 315 ? -12.5 34.406 4.582 1 96.75 315 ILE B C 1
ATOM 6422 O O . ILE B 1 315 ? -12.102 34.906 5.633 1 96.75 315 ILE B O 1
ATOM 6426 N N . ILE B 1 316 ? -11.672 33.812 3.703 1 96.94 316 ILE B N 1
ATOM 6427 C CA . ILE B 1 316 ? -10.242 33.688 3.953 1 96.94 316 ILE B CA 1
ATOM 6428 C C . ILE B 1 316 ? -9.469 33.938 2.664 1 96.94 316 ILE B C 1
ATOM 6430 O O . ILE B 1 316 ? -9.938 33.625 1.571 1 96.94 316 ILE B O 1
ATOM 6434 N N . GLN B 1 317 ? -8.32 34.625 2.811 1 96.19 317 GLN B N 1
ATOM 6435 C CA . GLN B 1 317 ? -7.449 34.875 1.671 1 96.19 317 GLN B CA 1
ATOM 6436 C C . GLN B 1 317 ? -6.039 34.344 1.909 1 96.19 317 GLN B C 1
ATOM 6438 O O . GLN B 1 317 ? -5.523 34.406 3.027 1 96.19 317 GLN B O 1
ATOM 6443 N N . VAL B 1 318 ? -5.516 33.812 0.874 1 95.62 318 VAL B N 1
ATOM 6444 C CA . VAL B 1 318 ? -4.121 33.375 0.867 1 95.62 318 VAL B CA 1
ATOM 6445 C C . VAL B 1 318 ? -3.35 34.156 -0.205 1 95.62 318 VAL B C 1
ATOM 6447 O O . VAL B 1 318 ? -3.57 33.938 -1.401 1 95.62 318 VAL B O 1
ATOM 6450 N N . ASN B 1 319 ? -2.504 35.094 0.202 1 94.19 319 ASN B N 1
ATOM 6451 C CA . ASN B 1 319 ? -1.664 35.875 -0.702 1 94.19 319 ASN B CA 1
ATOM 6452 C C . ASN B 1 319 ? -0.181 35.656 -0.405 1 94.19 319 ASN B C 1
ATOM 6454 O O . ASN B 1 319 ? 0.296 36 0.674 1 94.19 319 ASN B O 1
ATOM 6458 N N . ASP B 1 320 ? 0.501 35.094 -1.363 1 94 320 ASP B N 1
ATOM 6459 C CA . ASP B 1 320 ? 1.914 34.781 -1.176 1 94 320 ASP B CA 1
ATOM 6460 C C . ASP B 1 320 ? 2.131 33.969 0.099 1 94 320 ASP B C 1
ATOM 6462 O O . ASP B 1 320 ? 2.984 34.312 0.92 1 94 320 ASP B O 1
ATOM 6466 N N . GLU B 1 321 ? 1.2 33.062 0.336 1 94.69 321 GLU B N 1
ATOM 6467 C CA . GLU B 1 321 ? 1.253 32.094 1.436 1 94.69 321 GLU B CA 1
ATOM 6468 C C . GLU B 1 321 ? 1 32.781 2.775 1 94.69 321 GLU B C 1
ATOM 6470 O O . GLU B 1 321 ? 1.302 32.219 3.832 1 94.69 321 GLU B O 1
ATOM 6475 N N . ARG B 1 322 ? 0.589 34.031 2.719 1 97.12 322 ARG B N 1
ATOM 6476 C CA . ARG B 1 322 ? 0.062 34.688 3.914 1 97.12 322 ARG B CA 1
ATOM 6477 C C . ARG B 1 322 ? -1.45 34.5 4.012 1 97.12 322 ARG B C 1
ATOM 6479 O O . ARG B 1 322 ? -2.18 34.844 3.072 1 97.12 322 ARG B O 1
ATOM 6486 N N . ILE B 1 323 ? -1.915 34.031 5.094 1 97.56 323 ILE B N 1
ATOM 6487 C CA . ILE B 1 323 ? -3.338 33.812 5.324 1 97.56 323 ILE B CA 1
ATOM 6488 C C . ILE B 1 323 ? -3.928 34.969 6.109 1 97.56 323 ILE B C 1
ATOM 6490 O O . ILE B 1 323 ? -3.412 35.344 7.168 1 97.56 323 ILE B O 1
ATOM 6494 N N . THR B 1 324 ? -4.977 35.562 5.629 1 97.38 324 THR B N 1
ATOM 6495 C CA . THR B 1 324 ? -5.668 36.656 6.285 1 97.38 324 THR B CA 1
ATOM 6496 C C . THR B 1 324 ? -7.18 36.531 6.133 1 97.38 324 THR B C 1
ATOM 6498 O O . THR B 1 324 ? -7.66 35.969 5.148 1 97.38 324 THR B O 1
ATOM 6501 N N . PRO B 1 325 ? -7.918 37 7.125 1 98.12 325 PRO B N 1
ATOM 6502 C CA . PRO B 1 325 ? -7.492 37.594 8.391 1 98.12 325 PRO B CA 1
ATOM 6503 C C . PRO B 1 325 ? -7.371 36.562 9.516 1 98.12 325 PRO B C 1
ATOM 6505 O O . PRO B 1 325 ? -8.352 35.906 9.859 1 98.12 325 PRO B O 1
ATOM 6508 N N . ILE B 1 326 ? -6.223 36.5 10.078 1 98.38 326 ILE B N 1
ATOM 6509 C CA . ILE B 1 326 ? -6.004 35.469 11.102 1 98.38 326 ILE B CA 1
ATOM 6510 C C . ILE B 1 326 ? -5.254 36.094 12.281 1 98.38 326 ILE B C 1
ATOM 6512 O O . ILE B 1 326 ? -4.32 36.875 12.094 1 98.38 326 ILE B O 1
ATOM 6516 N N . TYR B 1 327 ? -5.742 35.812 13.477 1 98.31 327 TYR B N 1
ATOM 6517 C CA . TYR B 1 327 ? -5.125 36.219 14.734 1 98.31 327 TYR B CA 1
ATOM 6518 C C . TYR B 1 327 ? -4.305 35.062 15.32 1 98.31 327 TYR B C 1
ATOM 6520 O O . TYR B 1 327 ? -4.797 33.938 15.445 1 98.31 327 TYR B O 1
ATOM 6528 N N . LYS B 1 328 ? -3.004 35.312 15.633 1 97.62 328 LYS B N 1
ATOM 6529 C CA . LYS B 1 328 ? -2.088 34.375 16.281 1 97.62 328 LYS B CA 1
ATOM 6530 C C . LYS B 1 328 ? -1.943 33.094 15.477 1 97.62 328 LYS B C 1
ATOM 6532 O O . LYS B 1 328 ? -1.873 32 16.047 1 97.62 328 LYS B O 1
ATOM 6537 N N . HIS B 1 329 ? -2.098 33.188 14.156 1 97.38 329 HIS B N 1
ATOM 6538 C CA . HIS B 1 329 ? -1.906 32.062 13.25 1 97.38 329 HIS B CA 1
ATOM 6539 C C . HIS B 1 329 ? -2.879 30.938 13.562 1 97.38 329 HIS B C 1
ATOM 6541 O O . HIS B 1 329 ? -2.531 29.75 13.438 1 97.38 329 HIS B O 1
ATOM 6547 N N . MET B 1 330 ? -4.102 31.297 14.047 1 97.94 330 MET B N 1
ATOM 6548 C CA . MET B 1 330 ? -4.977 30.234 14.523 1 97.94 330 MET B CA 1
ATOM 6549 C C . MET B 1 330 ? -6.441 30.625 14.391 1 97.94 330 MET B C 1
ATOM 6551 O O . MET B 1 330 ? -7.266 29.844 13.922 1 97.94 330 MET B O 1
ATOM 6555 N N . ILE B 1 331 ? -6.82 31.891 14.727 1 98.69 331 ILE B N 1
ATOM 6556 C CA . ILE B 1 331 ? -8.211 32.281 14.922 1 98.69 331 ILE B CA 1
ATOM 6557 C C . ILE B 1 331 ? -8.625 33.281 13.828 1 98.69 331 ILE B C 1
ATOM 6559 O O . ILE B 1 331 ? -7.961 34.281 13.617 1 98.69 331 ILE B O 1
ATOM 6563 N N . HIS B 1 332 ? -9.742 32.969 13.18 1 98.56 332 HIS B N 1
ATOM 6564 C CA . HIS B 1 332 ? -10.281 33.938 12.242 1 98.56 332 HIS B CA 1
ATOM 6565 C C . HIS B 1 332 ? -10.711 35.219 12.961 1 98.56 332 HIS B C 1
ATOM 6567 O O . HIS B 1 332 ? -11.453 35.156 13.945 1 98.56 332 HIS B O 1
ATOM 6573 N N . ILE B 1 333 ? -10.32 36.375 12.477 1 98.25 333 ILE B N 1
ATOM 6574 C CA . ILE B 1 333 ? -10.508 37.594 13.211 1 98.25 333 ILE B CA 1
ATOM 6575 C C . ILE B 1 333 ? -11.977 38.031 13.164 1 98.25 333 ILE B C 1
ATOM 6577 O O . ILE B 1 333 ? -12.562 38.375 14.188 1 98.25 333 ILE B O 1
ATOM 6581 N N . LYS B 1 334 ? -12.609 37.938 12 1 96.31 334 LYS B N 1
ATOM 6582 C CA . LYS B 1 334 ? -14 38.344 11.844 1 96.31 334 LYS B CA 1
ATOM 6583 C C . LYS B 1 334 ? -14.945 37.312 12.438 1 96.31 334 LYS B C 1
ATOM 6585 O O . LYS B 1 334 ? -16 37.656 12.961 1 96.31 334 LYS B O 1
ATOM 6590 N N . TYR B 1 335 ? -14.602 36.031 12.273 1 97.44 335 TYR B N 1
ATOM 6591 C CA . TYR B 1 335 ? -15.398 34.938 12.766 1 97.44 335 TYR B CA 1
ATOM 6592 C C . TYR B 1 335 ? -14.586 34.062 13.734 1 97.44 335 TYR B C 1
ATOM 6594 O O . TYR B 1 335 ? -14.164 32.969 13.383 1 97.44 335 TYR B O 1
ATOM 6602 N N . PRO B 1 336 ? -14.555 34.438 14.945 1 97.62 336 PRO B N 1
ATOM 6603 C CA . PRO B 1 336 ? -13.68 33.781 15.898 1 97.62 336 PRO B CA 1
ATOM 6604 C C . PRO B 1 336 ? -14.109 32.312 16.172 1 97.62 336 PRO B C 1
ATOM 6606 O O . PRO B 1 336 ? -13.367 31.562 16.797 1 97.62 336 PRO B O 1
ATOM 6609 N N . SER B 1 337 ? -15.32 31.922 15.719 1 98.44 337 SER B N 1
ATOM 6610 C CA . SER B 1 337 ? -15.781 30.547 15.875 1 98.44 337 SER B CA 1
ATOM 6611 C C . SER B 1 337 ? -15.219 29.656 14.773 1 98.44 337 SER B C 1
ATOM 6613 O O . SER B 1 337 ? -15.477 28.453 14.75 1 98.44 337 SER B O 1
ATOM 6615 N N . LEU B 1 338 ? -14.398 30.188 13.836 1 98.75 338 LEU B N 1
ATOM 6616 C CA . LEU B 1 338 ? -13.617 29.469 12.844 1 98.75 338 LEU B CA 1
ATOM 6617 C C . LEU B 1 338 ? -12.148 29.406 13.25 1 98.75 338 LEU B C 1
ATOM 6619 O O . LEU B 1 338 ? -11.445 30.422 13.18 1 98.75 338 LEU B O 1
ATOM 6623 N N . ILE B 1 339 ? -11.672 28.25 13.68 1 98.81 339 ILE B N 1
ATOM 6624 C CA . ILE B 1 339 ? -10.344 28.141 14.281 1 98.81 339 ILE B CA 1
ATOM 6625 C C . ILE B 1 339 ? -9.508 27.141 13.477 1 98.81 339 ILE B C 1
ATOM 6627 O O . ILE B 1 339 ? -9.977 26.062 13.125 1 98.81 339 ILE B O 1
ATOM 6631 N N . PHE B 1 340 ? -8.258 27.5 13.211 1 98.31 340 PHE B N 1
ATOM 6632 C CA . PHE B 1 340 ? -7.359 26.703 12.375 1 98.31 340 PHE B CA 1
ATOM 6633 C C . PHE B 1 340 ? -6.262 26.062 13.219 1 98.31 340 PHE B C 1
ATOM 6635 O O . PHE B 1 340 ? -5.691 26.703 14.102 1 98.31 340 PHE B O 1
ATOM 6642 N N . PHE B 1 341 ? -5.926 24.812 12.867 1 97 341 PHE B N 1
ATOM 6643 C CA . PHE B 1 341 ? -4.977 24.078 13.68 1 97 341 PHE B CA 1
ATOM 6644 C C . PHE B 1 341 ? -3.658 23.875 12.945 1 97 341 PHE B C 1
ATOM 6646 O O . PHE B 1 341 ? -2.662 23.453 13.531 1 97 341 PHE B O 1
ATOM 6653 N N . ASN B 1 342 ? -3.559 24.219 11.703 1 94.38 342 ASN B N 1
ATOM 6654 C CA . ASN B 1 342 ? -2.373 23.844 10.945 1 94.38 342 ASN B CA 1
ATOM 6655 C C . ASN B 1 342 ? -1.913 24.969 10.023 1 94.38 342 ASN B C 1
ATOM 6657 O O . ASN B 1 342 ? -1.568 24.734 8.867 1 94.38 342 ASN B O 1
ATOM 6661 N N . ILE B 1 343 ? -1.86 26.141 10.516 1 95.56 343 ILE B N 1
ATOM 6662 C CA . ILE B 1 343 ? -1.374 27.281 9.75 1 95.56 343 ILE B CA 1
ATOM 6663 C C . ILE B 1 343 ? 0.139 27.406 9.914 1 95.56 343 ILE B C 1
ATOM 6665 O O . ILE B 1 343 ? 0.865 27.578 8.93 1 95.56 343 ILE B O 1
ATOM 6669 N N . PRO B 1 344 ? 0.678 27.266 11.148 1 94.38 344 PRO B N 1
ATOM 6670 C CA . PRO B 1 344 ? 2.131 27.391 11.297 1 94.38 344 PRO B CA 1
ATOM 6671 C C . PRO B 1 344 ? 2.891 26.328 10.5 1 94.38 344 PRO B C 1
ATOM 6673 O O . PRO B 1 344 ? 2.434 25.188 10.391 1 94.38 344 PRO B O 1
ATOM 6676 N N . ARG B 1 345 ? 4.012 26.734 9.992 1 89.69 345 ARG B N 1
ATOM 6677 C CA . ARG B 1 345 ? 4.859 25.828 9.227 1 89.69 345 ARG B CA 1
ATOM 6678 C C . ARG B 1 345 ? 6.152 25.531 9.977 1 89.69 345 ARG B C 1
ATOM 6680 O O . ARG B 1 345 ? 6.648 26.375 10.734 1 89.69 345 ARG B O 1
ATOM 6687 N N . GLN B 1 346 ? 6.73 24.297 9.688 1 78.88 346 GLN B N 1
ATOM 6688 C CA . GLN B 1 346 ? 8 23.844 10.242 1 78.88 346 GLN B CA 1
ATOM 6689 C C . GLN B 1 346 ? 7.992 23.906 11.766 1 78.88 346 GLN B C 1
ATOM 6691 O O . GLN B 1 346 ? 8.867 24.531 12.367 1 78.88 346 GLN B O 1
ATOM 6696 N N . TRP B 1 347 ? 7.066 23.25 12.375 1 71.31 347 TRP B N 1
ATOM 6697 C CA . TRP B 1 347 ? 6.945 23.219 13.828 1 71.31 347 TRP B CA 1
ATOM 6698 C C . TRP B 1 347 ? 6.754 21.781 14.328 1 71.31 347 TRP B C 1
ATOM 6700 O O . TRP B 1 347 ? 6.711 20.844 13.531 1 71.31 347 TRP B O 1
ATOM 6710 N N . SER B 1 348 ? 6.855 21.688 15.727 1 66.19 348 SER B N 1
ATOM 6711 C CA . SER B 1 348 ? 6.727 20.391 16.359 1 66.19 348 SER B CA 1
ATOM 6712 C C . SER B 1 348 ? 5.262 19.969 16.484 1 66.19 348 SER B C 1
ATOM 6714 O O . SER B 1 348 ? 4.477 20.641 17.156 1 66.19 348 SER B O 1
ATOM 6716 N N . TYR B 1 349 ? 4.723 19.219 15.914 1 78.62 349 TYR B N 1
ATOM 6717 C CA . TYR B 1 349 ? 3.357 18.906 15.516 1 78.62 349 TYR B CA 1
ATOM 6718 C C . TYR B 1 349 ? 2.523 18.469 16.703 1 78.62 349 TYR B C 1
ATOM 6720 O O . TYR B 1 349 ? 1.786 19.266 17.281 1 78.62 349 TYR B O 1
ATOM 6728 N N . PHE B 1 350 ? 2.781 17.359 17.391 1 89.56 350 PHE B N 1
ATOM 6729 C CA . PHE B 1 350 ? 1.757 16.75 18.234 1 89.56 350 PHE B CA 1
ATOM 6730 C C . PHE B 1 350 ? 1.59 17.531 19.531 1 89.56 350 PHE B C 1
ATOM 6732 O O . PHE B 1 350 ? 0.469 17.859 19.922 1 89.56 350 PHE B O 1
ATOM 6739 N N . PRO B 1 351 ? 2.674 17.969 20.234 1 91.81 351 PRO B N 1
ATOM 6740 C CA . PRO B 1 351 ? 2.49 18.766 21.438 1 91.81 351 PRO B CA 1
ATOM 6741 C C . PRO B 1 351 ? 1.829 20.125 21.156 1 91.81 351 PRO B C 1
ATOM 6743 O O . PRO B 1 351 ? 1.056 20.609 21.984 1 91.81 351 PRO B O 1
ATOM 6746 N N . HIS B 1 352 ? 2.135 20.656 20.047 1 92.56 352 HIS B N 1
ATOM 6747 C CA . HIS B 1 352 ? 1.554 21.953 19.703 1 92.56 352 HIS B CA 1
ATOM 6748 C C . HIS B 1 352 ? 0.064 21.828 19.406 1 92.56 352 HIS B C 1
ATOM 6750 O O . HIS B 1 352 ? -0.718 22.719 19.719 1 92.56 352 HIS B O 1
ATOM 6756 N N . PHE B 1 353 ? -0.307 20.766 18.812 1 95.94 353 PHE B N 1
ATOM 6757 C CA . PHE B 1 353 ? -1.729 20.531 18.578 1 95.94 353 PHE B CA 1
ATOM 6758 C C . PHE B 1 353 ? -2.486 20.453 19.906 1 95.94 353 PHE B C 1
ATOM 6760 O O . PHE B 1 353 ? -3.635 20.891 19.984 1 95.94 353 PHE B O 1
ATOM 6767 N N . ASN B 1 354 ? -1.835 19.875 20.828 1 95.88 354 ASN B N 1
ATOM 6768 C CA . ASN B 1 354 ? -2.443 19.828 22.156 1 95.88 354 ASN B CA 1
ATOM 6769 C C . ASN B 1 354 ? -2.703 21.234 22.703 1 95.88 354 ASN B C 1
ATOM 6771 O O . ASN B 1 354 ? -3.766 21.5 23.266 1 95.88 354 ASN B O 1
ATOM 6775 N N . GLU B 1 355 ? -1.754 22.094 22.562 1 95.5 355 GLU B N 1
ATOM 6776 C CA . GLU B 1 355 ? -1.909 23.469 23.031 1 95.5 355 GLU B CA 1
ATOM 6777 C C . GLU B 1 355 ? -3.006 24.188 22.266 1 95.5 355 GLU B C 1
ATOM 6779 O O . GLU B 1 355 ? -3.785 24.953 22.844 1 95.5 355 GLU B O 1
ATOM 6784 N N . PHE B 1 356 ? -3.043 23.938 20.984 1 97 356 PHE B N 1
ATOM 6785 C CA . PHE B 1 356 ? -4.094 24.516 20.156 1 97 356 PHE B CA 1
ATOM 6786 C C . PHE B 1 356 ? -5.469 24.047 20.609 1 97 356 PHE B C 1
ATOM 6788 O O . PHE B 1 356 ? -6.395 24.844 20.734 1 97 356 PHE B O 1
ATOM 6795 N N . ALA B 1 357 ? -5.543 22.797 20.875 1 97.94 357 ALA B N 1
ATOM 6796 C CA . ALA B 1 357 ? -6.82 22.219 21.281 1 97.94 357 ALA B CA 1
ATOM 6797 C C . ALA B 1 357 ? -7.277 22.797 22.625 1 97.94 357 ALA B C 1
ATOM 6799 O O . ALA B 1 357 ? -8.445 23.156 22.797 1 97.94 357 ALA B O 1
ATOM 6800 N N . LYS B 1 358 ? -6.367 22.922 23.562 1 97.38 358 LYS B N 1
ATOM 6801 C CA . LYS B 1 358 ? -6.684 23.531 24.859 1 97.38 358 LYS B CA 1
ATOM 6802 C C . LYS B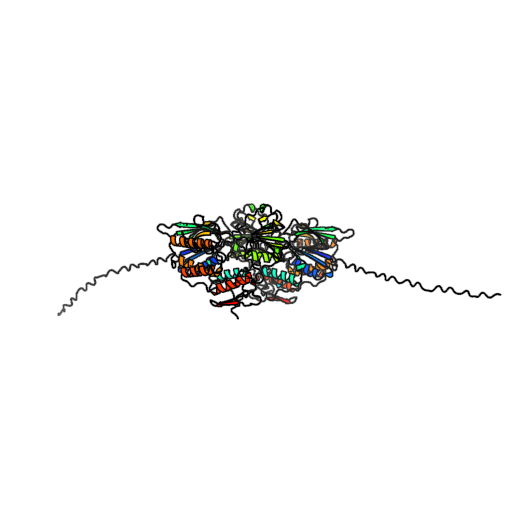 1 358 ? -7.238 24.938 24.688 1 97.38 358 LYS B C 1
ATOM 6804 O O . LYS B 1 358 ? -8.273 25.281 25.266 1 97.38 358 LYS B O 1
ATOM 6809 N N . LEU B 1 359 ? -6.551 25.672 23.922 1 98.25 359 LEU B N 1
ATOM 6810 C CA . LEU B 1 359 ? -6.949 27.062 23.719 1 98.25 359 LEU B CA 1
ATOM 6811 C C . LEU B 1 359 ? -8.289 27.141 23 1 98.25 359 LEU B C 1
ATOM 6813 O O . LEU B 1 359 ? -9.164 27.906 23.391 1 98.25 359 LEU B O 1
ATOM 6817 N N . ALA B 1 360 ? -8.461 26.359 21.984 1 98.62 360 ALA B N 1
ATOM 6818 C CA . ALA B 1 360 ? -9.68 26.391 21.172 1 98.62 360 ALA B CA 1
ATOM 6819 C C . ALA B 1 360 ? -10.906 26.062 22.016 1 98.62 360 ALA B C 1
ATOM 6821 O O . ALA B 1 360 ? -11.945 26.719 21.891 1 98.62 360 ALA B O 1
ATOM 6822 N N . VAL B 1 361 ? -10.781 25.078 22.812 1 98.31 361 VAL B N 1
ATOM 6823 C CA . VAL B 1 361 ? -11.898 24.656 23.656 1 98.31 361 VAL B CA 1
ATOM 6824 C C . VAL B 1 361 ? -12.25 25.781 24.625 1 98.31 361 VAL B C 1
ATOM 6826 O O . VAL B 1 361 ? -13.43 26.047 24.875 1 98.31 361 VAL B O 1
ATOM 6829 N N . ARG B 1 362 ? -11.305 26.438 25.156 1 98.06 362 ARG B N 1
ATOM 6830 C CA . ARG B 1 362 ? -11.516 27.5 26.125 1 98.06 362 ARG B CA 1
ATOM 6831 C C . ARG B 1 362 ? -12.094 28.75 25.469 1 98.06 362 ARG B C 1
ATOM 6833 O O . ARG B 1 362 ? -12.844 29.5 26.078 1 98.06 362 ARG B O 1
ATOM 6840 N N . ILE B 1 363 ? -11.734 28.953 24.25 1 98.06 363 ILE B N 1
ATOM 6841 C CA . ILE B 1 363 ? -12.375 30.031 23.484 1 98.06 363 ILE B CA 1
ATOM 6842 C C . ILE B 1 363 ? -13.836 29.672 23.234 1 98.06 363 ILE B C 1
ATOM 6844 O O . ILE B 1 363 ? -14.727 30.5 23.422 1 98.06 363 ILE B O 1
ATOM 6848 N N . ALA B 1 364 ? -14.133 28.438 22.891 1 97.81 364 ALA B N 1
ATOM 6849 C CA . ALA B 1 364 ? -15.461 27.984 22.5 1 97.81 364 ALA B CA 1
ATOM 6850 C C . ALA B 1 364 ? -16.438 28.047 23.672 1 97.81 364 ALA B C 1
ATOM 6852 O O . ALA B 1 364 ? -17.609 28.391 23.5 1 97.81 364 ALA B O 1
ATOM 6853 N N . ASP B 1 365 ? -15.906 27.766 24.828 1 96.06 365 ASP B N 1
ATOM 6854 C CA . ASP B 1 365 ? -16.828 27.75 25.953 1 96.06 365 ASP B CA 1
ATOM 6855 C C . ASP B 1 365 ? -16.781 29.062 26.719 1 96.06 365 ASP B C 1
ATOM 6857 O O . ASP B 1 365 ? -17.406 29.203 27.781 1 96.06 365 ASP B O 1
ATOM 6861 N N . GLY B 1 366 ? -15.953 29.984 26.312 1 95.25 366 GLY B N 1
ATOM 6862 C CA . GLY B 1 366 ? -16.016 31.328 26.844 1 95.25 366 GLY B CA 1
ATOM 6863 C C . GLY B 1 366 ? -15.016 31.578 27.953 1 95.25 366 GLY B C 1
ATOM 6864 O O . GLY B 1 366 ? -14.922 32.688 28.484 1 95.25 366 GLY B O 1
ATOM 6865 N N . ARG B 1 367 ? -14.227 30.656 28.328 1 95 367 ARG B N 1
ATOM 6866 C CA . ARG B 1 367 ? -13.242 30.828 29.391 1 95 367 ARG B CA 1
ATOM 6867 C C . ARG B 1 367 ? -12.133 31.781 28.969 1 95 367 ARG B C 1
ATOM 6869 O O . ARG B 1 367 ? -11.477 32.406 29.812 1 95 367 ARG B O 1
ATOM 6876 N N . VAL B 1 368 ? -11.945 31.859 27.703 1 97.25 368 VAL B N 1
ATOM 6877 C CA . VAL B 1 368 ? -10.984 32.812 27.141 1 97.25 368 VAL B CA 1
ATOM 6878 C C . VAL B 1 368 ? -11.711 33.875 26.328 1 97.25 368 VAL B C 1
ATOM 6880 O O . VAL B 1 368 ? -12.484 33.562 25.422 1 97.25 368 VAL B O 1
ATOM 6883 N N . LYS B 1 369 ? -11.422 35.094 26.719 1 95.62 369 LYS B N 1
ATOM 6884 C CA . LYS B 1 369 ? -11.961 36.25 25.984 1 95.62 369 LYS B CA 1
ATOM 6885 C C . LYS B 1 369 ? -10.953 36.781 24.969 1 95.62 369 LYS B C 1
ATOM 6887 O O . LYS B 1 369 ? -9.805 37.031 25.328 1 95.62 369 LYS B O 1
ATOM 6892 N N . LEU B 1 370 ? -11.406 37 23.797 1 97.31 370 LEU B N 1
ATOM 6893 C CA . LEU B 1 370 ? -10.539 37.469 22.734 1 97.31 370 LEU B CA 1
ATOM 6894 C C . LEU B 1 370 ? -10.5 39 22.719 1 97.31 370 LEU B C 1
ATOM 6896 O O . LEU B 1 370 ? -11.453 39.656 23.156 1 97.31 370 LEU B O 1
ATOM 6900 N N . PRO B 1 371 ? -9.406 39.5 22.266 1 97.12 371 PRO B N 1
ATOM 6901 C CA . PRO B 1 371 ? -9.383 40.938 22.062 1 97.12 371 PRO B CA 1
ATOM 6902 C C . PRO B 1 371 ? -10.391 41.406 21.016 1 97.12 371 PRO B C 1
ATOM 6904 O O . PRO B 1 371 ? -11.078 40.594 20.406 1 97.12 371 PRO B O 1
ATOM 6907 N N . THR B 1 372 ? -10.5 42.75 20.891 1 96.94 372 THR B N 1
ATOM 6908 C CA . THR B 1 372 ? -11.391 43.312 19.891 1 96.94 372 THR B CA 1
ATOM 6909 C C . THR B 1 372 ? -10.859 43.031 18.484 1 96.94 372 THR B C 1
ATOM 6911 O O . THR B 1 372 ? -9.68 42.688 18.312 1 96.94 372 THR B O 1
ATOM 6914 N N . GLU B 1 373 ? -11.742 43.125 17.547 1 97.12 373 GLU B N 1
ATOM 6915 C CA . GLU B 1 373 ? -11.352 42.906 16.156 1 97.12 373 GLU B CA 1
ATOM 6916 C C . GLU B 1 373 ? -10.188 43.812 15.781 1 97.12 373 GLU B C 1
ATOM 6918 O O . GLU B 1 373 ? -9.234 43.375 15.141 1 97.12 373 GLU B O 1
ATOM 6923 N N . LYS B 1 374 ? -10.242 45.062 16.219 1 97.94 374 LYS B N 1
ATOM 6924 C CA . LYS B 1 374 ? -9.203 46.031 15.914 1 97.94 374 LYS B CA 1
ATOM 6925 C C . LYS B 1 374 ? -7.863 45.625 16.516 1 97.94 374 LYS B C 1
ATOM 6927 O O . LYS B 1 374 ? -6.82 45.719 15.867 1 97.94 374 LYS B O 1
ATOM 6932 N N . GLU B 1 375 ? -7.906 45.156 17.688 1 98.25 375 GLU B N 1
ATOM 6933 C CA . GLU B 1 375 ? -6.691 44.719 18.375 1 98.25 375 GLU B CA 1
ATOM 6934 C C . GLU B 1 375 ? -6.098 43.5 17.703 1 98.25 375 GLU B C 1
ATOM 6936 O O . GLU B 1 375 ? -4.879 43.375 17.594 1 98.25 375 GLU B O 1
ATOM 6941 N N . MET B 1 376 ? -6.922 42.594 17.281 1 98.5 376 MET B N 1
ATOM 6942 C CA . MET B 1 376 ? -6.453 41.375 16.625 1 98.5 376 MET B CA 1
ATOM 6943 C C . MET B 1 376 ? -5.828 41.688 15.266 1 98.5 376 MET B C 1
ATOM 6945 O O . MET B 1 376 ? -4.801 41.125 14.898 1 98.5 376 MET B O 1
ATOM 6949 N N . ILE B 1 377 ? -6.438 42.594 14.555 1 98.31 377 ILE B N 1
ATOM 6950 C CA . ILE B 1 377 ? -5.895 43.031 13.266 1 98.31 377 ILE B CA 1
ATOM 6951 C C . ILE B 1 377 ? -4.512 43.656 13.477 1 98.31 377 ILE B C 1
ATOM 6953 O O . ILE B 1 377 ? -3.568 43.312 12.75 1 98.31 377 ILE B O 1
ATOM 6957 N N . LYS B 1 378 ? -4.434 44.469 14.484 1 98.31 378 LYS B N 1
ATOM 6958 C CA . LYS B 1 378 ? -3.164 45.125 14.773 1 98.31 378 LYS B CA 1
ATOM 6959 C C . LYS B 1 378 ? -2.088 44.125 15.133 1 98.31 378 LYS B C 1
ATOM 6961 O O . LYS B 1 378 ? -0.955 44.188 14.656 1 98.31 378 LYS B O 1
ATOM 6966 N N . ASP B 1 379 ? -2.449 43.25 15.953 1 97.62 379 ASP B N 1
ATOM 6967 C CA . ASP B 1 379 ? -1.517 42.219 16.359 1 97.62 379 ASP B CA 1
ATOM 6968 C C . ASP B 1 379 ? -1.016 41.406 15.148 1 97.62 379 ASP B C 1
ATOM 6970 O O . ASP B 1 379 ? 0.187 41.188 15 1 97.62 379 ASP B O 1
ATOM 6974 N N . SER B 1 380 ? -1.891 40.969 14.281 1 97.88 380 SER B N 1
ATOM 6975 C CA . SER B 1 380 ? -1.567 40.219 13.078 1 97.88 380 SER B CA 1
ATOM 6976 C C . SER B 1 380 ? -0.642 41 12.164 1 97.88 380 SER B C 1
ATOM 6978 O O . SER B 1 380 ? 0.349 40.469 11.656 1 97.88 380 SER B O 1
ATOM 6980 N N . GLU B 1 381 ? -0.951 42.219 12 1 97.94 381 GLU B N 1
ATOM 6981 C CA . GLU B 1 381 ? -0.154 43.094 11.133 1 97.94 381 GLU B CA 1
ATOM 6982 C C . GLU B 1 381 ? 1.226 43.344 11.727 1 97.94 381 GLU B C 1
ATOM 6984 O O . GLU B 1 381 ? 2.229 43.344 11.016 1 97.94 381 GLU B O 1
ATOM 6989 N N . ASP B 1 382 ? 1.242 43.594 12.992 1 98 382 ASP B N 1
ATOM 6990 C CA . ASP B 1 382 ? 2.514 43.844 13.672 1 98 382 ASP B CA 1
ATOM 6991 C C . ASP B 1 382 ? 3.445 42.625 13.523 1 98 382 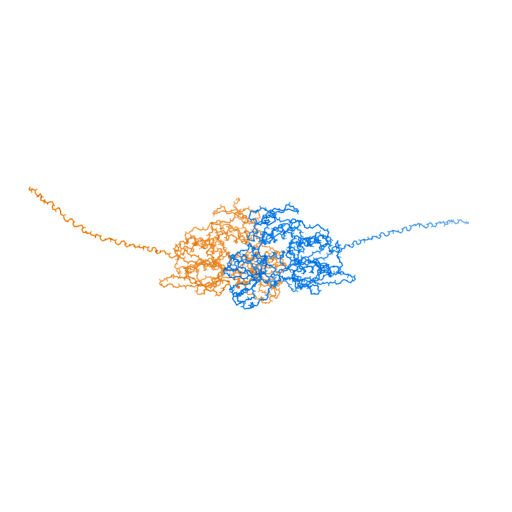ASP B C 1
ATOM 6993 O O . ASP B 1 382 ? 4.645 42.812 13.281 1 98 382 ASP B O 1
ATOM 6997 N N . ASP B 1 383 ? 2.936 41.5 13.703 1 96.56 383 ASP B N 1
ATOM 6998 C CA . ASP B 1 383 ? 3.73 40.312 13.555 1 96.56 383 ASP B CA 1
ATOM 6999 C C . ASP B 1 383 ? 4.289 40.156 12.141 1 96.56 383 ASP B C 1
ATOM 7001 O O . ASP B 1 383 ? 5.473 39.875 11.961 1 96.56 383 ASP B O 1
ATOM 7005 N N . TYR B 1 384 ? 3.465 40.406 11.125 1 97.38 384 TYR B N 1
ATOM 7006 C CA . TYR B 1 384 ? 3.861 40.312 9.727 1 97.38 384 TYR B CA 1
ATOM 7007 C C . TYR B 1 384 ? 4.961 41.344 9.406 1 97.38 384 TYR B C 1
ATOM 7009 O O . TYR B 1 384 ? 5.965 40.969 8.781 1 97.38 384 TYR B O 1
ATOM 7017 N N . GLN B 1 385 ? 4.762 42.531 9.922 1 97.56 385 GLN B N 1
ATOM 7018 C CA . GLN B 1 385 ? 5.738 43.594 9.664 1 97.56 385 GLN B CA 1
ATOM 7019 C C . GLN B 1 385 ? 7.07 43.281 10.344 1 97.56 385 GLN B C 1
ATOM 7021 O O . GLN B 1 385 ? 8.133 43.531 9.773 1 97.56 385 GLN B O 1
ATOM 7026 N N . LYS B 1 386 ? 7 42.844 11.484 1 95.69 386 LYS B N 1
ATOM 7027 C CA . LYS B 1 386 ? 8.219 42.469 12.195 1 95.69 386 LYS B CA 1
ATOM 7028 C C . LYS B 1 386 ? 9.008 41.438 11.414 1 95.69 386 LYS B C 1
ATOM 7030 O O . LYS B 1 386 ? 10.242 41.469 11.367 1 95.69 386 LYS B O 1
ATOM 7035 N N . ARG B 1 387 ? 8.359 40.469 10.852 1 95.12 387 ARG B N 1
ATOM 7036 C CA . ARG B 1 387 ? 9.008 39.438 10.047 1 95.12 387 ARG B CA 1
ATOM 7037 C C . ARG B 1 387 ? 9.664 40.031 8.805 1 95.12 387 ARG B C 1
ATOM 7039 O O . ARG B 1 387 ? 10.789 39.688 8.461 1 95.12 387 ARG B O 1
ATOM 7046 N N . LEU B 1 388 ? 8.953 40.938 8.172 1 96.25 388 LEU B N 1
ATOM 7047 C CA . LEU B 1 388 ? 9.523 41.594 7.02 1 96.25 388 LEU B CA 1
ATOM 7048 C C . LEU B 1 388 ? 10.773 42.375 7.414 1 96.25 388 LEU B C 1
ATOM 7050 O O . LEU B 1 388 ? 11.773 42.375 6.684 1 96.25 388 LEU B O 1
ATOM 7054 N N . GLU B 1 389 ? 10.719 42.969 8.539 1 96.44 389 GLU B N 1
ATOM 7055 C CA . GLU B 1 389 ? 11.836 43.75 9.031 1 96.44 389 GLU B CA 1
ATOM 7056 C C . GLU B 1 389 ? 13.047 42.875 9.336 1 96.44 389 GLU B C 1
ATOM 7058 O O . GLU B 1 389 ? 14.188 43.312 9.242 1 96.44 389 GLU B O 1
ATOM 7063 N N . GLN B 1 390 ? 12.781 41.688 9.656 1 92.69 390 GLN B N 1
ATOM 7064 C CA . GLN B 1 390 ? 13.836 40.719 9.938 1 92.69 390 GLN B CA 1
ATOM 7065 C C . GLN B 1 390 ? 14.414 40.156 8.641 1 92.69 390 GLN B C 1
ATOM 7067 O O . GLN B 1 390 ? 15.328 39.344 8.672 1 92.69 390 GLN B O 1
ATOM 7072 N N . GLY B 1 391 ? 13.797 40.562 7.52 1 92.25 391 GLY B N 1
ATOM 7073 C CA . GLY B 1 391 ? 14.344 40.156 6.23 1 92.25 391 GLY B CA 1
ATOM 7074 C C . GLY B 1 391 ? 13.672 38.906 5.656 1 92.25 391 GLY B C 1
ATOM 7075 O O . GLY B 1 391 ? 14.117 38.375 4.637 1 92.25 391 GLY B O 1
ATOM 7076 N N . LEU B 1 392 ? 12.68 38.469 6.277 1 92 392 LEU B N 1
ATOM 7077 C CA . LEU B 1 392 ? 11.969 37.281 5.758 1 92 392 LEU B CA 1
ATOM 7078 C C . LEU B 1 392 ? 11.094 37.688 4.566 1 92 392 LEU B C 1
ATOM 7080 O O . LEU B 1 392 ? 10.508 38.75 4.547 1 92 392 LEU B O 1
ATOM 7084 N N . LYS B 1 393 ? 11 36.75 3.613 1 92.19 393 LYS B N 1
ATOM 7085 C CA . LYS B 1 393 ? 10.102 36.938 2.48 1 92.19 393 LYS B CA 1
ATOM 7086 C C . LYS B 1 393 ? 8.641 36.781 2.91 1 92.19 393 LYS B C 1
ATOM 7088 O O . LYS B 1 393 ? 8.344 36.125 3.91 1 92.19 393 LYS B O 1
ATOM 7093 N N . PRO B 1 394 ? 7.727 37.344 2.152 1 93.38 394 PRO B N 1
ATOM 7094 C CA . PRO B 1 394 ? 6.301 37.312 2.486 1 93.38 394 PRO B CA 1
ATOM 7095 C C . PRO B 1 394 ? 5.785 35.906 2.684 1 93.38 394 PRO B C 1
ATOM 7097 O O . PRO B 1 394 ? 4.961 35.656 3.57 1 93.38 394 PRO B O 1
ATOM 7100 N N . ARG B 1 395 ? 6.344 34.969 1.991 1 92.31 395 ARG B N 1
ATOM 7101 C CA . ARG B 1 395 ? 5.863 33.594 2.041 1 92.31 395 ARG B CA 1
ATOM 7102 C C . ARG B 1 395 ? 6.18 32.938 3.387 1 92.31 395 ARG B C 1
ATOM 7104 O O . ARG B 1 395 ? 5.676 31.859 3.697 1 92.31 395 ARG B O 1
ATOM 7111 N N . TYR B 1 396 ? 6.922 33.625 4.191 1 92.5 396 TYR B N 1
ATOM 7112 C CA . TYR B 1 396 ? 7.293 33.094 5.504 1 92.5 396 TYR B CA 1
ATOM 7113 C C . TYR B 1 396 ? 6.438 33.719 6.598 1 92.5 396 TYR B C 1
ATOM 7115 O O . TYR B 1 396 ? 6.836 33.75 7.766 1 92.5 396 TYR B O 1
ATOM 7123 N N . ALA B 1 397 ? 5.262 34.188 6.211 1 95.69 397 ALA B N 1
ATOM 7124 C CA . ALA B 1 397 ? 4.352 34.875 7.133 1 95.69 397 ALA B CA 1
ATOM 7125 C C . ALA B 1 397 ? 3.963 33.938 8.289 1 95.69 397 ALA B C 1
ATOM 7127 O O . ALA B 1 397 ? 3.607 34.438 9.375 1 95.69 397 ALA B O 1
ATOM 7128 N N . HIS B 1 398 ? 4.023 32.656 8.125 1 95.75 398 HIS B N 1
ATOM 7129 C CA . HIS B 1 398 ? 3.58 31.719 9.141 1 95.75 398 HIS B CA 1
ATOM 7130 C C . HIS B 1 398 ? 4.695 30.734 9.516 1 95.75 398 HIS B C 1
ATOM 7132 O O . HIS B 1 398 ? 4.438 29.703 10.117 1 95.75 398 HIS B O 1
ATOM 7138 N N . TYR B 1 399 ? 5.914 31.047 9.211 1 92.38 399 TYR B N 1
ATOM 7139 C CA . TYR B 1 399 ? 7.094 30.219 9.461 1 92.38 399 TYR B CA 1
ATOM 7140 C C . TYR B 1 399 ? 7.449 30.203 10.938 1 92.38 399 TYR B C 1
ATOM 7142 O O . TYR B 1 399 ? 7.5 31.266 11.586 1 92.38 399 TYR B O 1
ATOM 7150 N N . MET B 1 400 ? 7.711 28.984 11.5 1 90.38 400 MET B N 1
ATOM 7151 C CA . MET B 1 400 ? 8.055 28.859 12.914 1 90.38 400 MET B CA 1
ATOM 7152 C C . MET B 1 400 ? 9.375 28.125 13.086 1 90.38 400 MET B C 1
ATOM 7154 O O . MET B 1 400 ? 9.727 27.719 14.195 1 90.38 400 MET B O 1
ATOM 7158 N N . GLY B 1 401 ? 10.148 27.922 12.109 1 79.44 401 GLY B N 1
ATOM 7159 C CA . GLY B 1 401 ? 11.289 27.016 12.109 1 79.44 401 GLY B CA 1
ATOM 7160 C C . GLY B 1 401 ? 12.539 27.641 12.703 1 79.44 401 GLY B C 1
ATOM 7161 O O . GLY B 1 401 ? 13.531 26.953 12.938 1 79.44 401 GLY B O 1
ATOM 7162 N N . ASP B 1 402 ? 12.516 28.969 12.945 1 75.19 402 ASP B N 1
ATOM 7163 C CA . ASP B 1 402 ? 13.695 29.578 13.539 1 75.19 402 ASP B CA 1
ATOM 7164 C C . ASP B 1 402 ? 13.805 29.234 15.023 1 75.19 402 ASP B C 1
ATOM 7166 O O . ASP B 1 402 ? 12.828 28.781 15.633 1 75.19 402 ASP B O 1
ATOM 7170 N N . ILE B 1 403 ? 14.984 29.156 15.547 1 66.62 403 ILE B N 1
ATOM 7171 C CA . ILE B 1 403 ? 15.414 28.531 16.797 1 66.62 403 ILE B CA 1
ATOM 7172 C C . ILE B 1 403 ? 14.43 28.906 17.906 1 66.62 403 ILE B C 1
ATOM 7174 O O . ILE B 1 403 ? 14.039 28.047 18.703 1 66.62 403 ILE B O 1
ATOM 7178 N N . ASP B 1 404 ? 13.898 29.984 17.969 1 80.69 404 ASP B N 1
ATOM 7179 C CA . ASP B 1 404 ? 13.172 30.297 19.188 1 80.69 404 ASP B CA 1
ATOM 7180 C C . ASP B 1 404 ? 11.711 30.641 18.891 1 80.69 404 ASP B C 1
ATOM 7182 O O . ASP B 1 404 ? 10.883 30.688 19.797 1 80.69 404 ASP B O 1
ATOM 7186 N N . ARG B 1 405 ? 11.312 30.594 17.812 1 87.56 405 ARG B N 1
ATOM 7187 C CA . ARG B 1 405 ? 10.016 31.188 17.484 1 87.56 405 ARG B CA 1
ATOM 7188 C C . ARG B 1 405 ? 8.875 30.266 17.891 1 87.56 405 ARG B C 1
ATOM 7190 O O . ARG B 1 405 ? 7.895 30.719 18.484 1 87.56 405 ARG B O 1
ATOM 7197 N N . GLN B 1 406 ? 8.953 29.031 17.578 1 90.31 406 GLN B N 1
ATOM 7198 C CA . GLN B 1 406 ? 7.855 28.109 17.906 1 90.31 406 GLN B CA 1
ATOM 7199 C C . GLN B 1 406 ? 7.652 28.016 19.406 1 90.31 406 GLN B C 1
ATOM 7201 O O . GLN B 1 406 ? 6.523 27.875 19.875 1 90.31 406 GLN B O 1
ATOM 7206 N N . TRP B 1 407 ? 8.68 28.125 20.172 1 91 407 TRP B N 1
ATOM 7207 C CA . TRP B 1 407 ? 8.586 28 21.625 1 91 407 TRP B CA 1
ATOM 7208 C C . TRP B 1 407 ? 8.023 29.281 22.25 1 91 407 TRP B C 1
ATOM 7210 O O . TRP B 1 407 ? 7.234 29.219 23.188 1 91 407 TRP B O 1
ATOM 7220 N N . GLY B 1 408 ? 8.531 30.391 21.75 1 91.75 408 GLY B N 1
ATOM 7221 C CA . GLY B 1 408 ? 7.91 31.641 22.156 1 91.75 408 GLY B CA 1
ATOM 7222 C C . GLY B 1 408 ? 6.43 31.719 21.844 1 91.75 408 GLY B C 1
ATOM 7223 O O . GLY B 1 408 ? 5.629 32.156 22.672 1 91.75 408 GLY B O 1
ATOM 7224 N N . TYR B 1 409 ? 6.094 31.312 20.656 1 93.5 409 TYR B N 1
ATOM 7225 C CA . TYR B 1 409 ? 4.699 31.266 20.234 1 93.5 409 TYR B CA 1
ATOM 7226 C C . TYR B 1 409 ? 3.877 30.391 21.172 1 93.5 409 TYR B C 1
ATOM 7228 O O . TYR B 1 409 ? 2.779 30.766 21.594 1 93.5 409 TYR B O 1
ATOM 7236 N N . ASN B 1 410 ? 4.418 29.234 21.562 1 91.69 410 ASN B N 1
ATOM 7237 C CA . ASN B 1 410 ? 3.738 28.344 22.484 1 91.69 410 ASN B CA 1
ATOM 7238 C C . ASN B 1 410 ? 3.51 29 23.844 1 91.69 410 ASN B C 1
ATOM 7240 O O . ASN B 1 410 ? 2.451 28.844 24.453 1 91.69 410 ASN B O 1
ATOM 7244 N N . LYS B 1 411 ? 4.438 29.641 24.344 1 94 411 LYS B N 1
ATOM 7245 C CA . LYS B 1 411 ? 4.301 30.359 25.609 1 94 411 LYS B CA 1
ATOM 7246 C C . LYS B 1 411 ? 3.195 31.406 25.516 1 94 411 LYS B C 1
ATOM 7248 O O . LYS B 1 411 ? 2.439 31.594 26.484 1 94 411 LYS B O 1
ATOM 7253 N N . ASP B 1 412 ? 3.16 32.094 24.422 1 94.25 412 ASP B N 1
ATOM 7254 C CA . ASP B 1 412 ? 2.125 33.094 24.219 1 94.25 412 ASP B CA 1
ATOM 7255 C C . ASP B 1 412 ? 0.733 32.469 24.25 1 94.25 412 ASP B C 1
ATOM 7257 O O . ASP B 1 412 ? -0.189 33.031 24.844 1 94.25 412 ASP B O 1
ATOM 7261 N N . LEU B 1 413 ? 0.575 31.359 23.578 1 94.94 413 LEU B N 1
ATOM 7262 C CA . LEU B 1 413 ? -0.711 30.672 23.562 1 94.94 413 LEU B CA 1
ATOM 7263 C C . LEU B 1 413 ? -1.11 30.219 24.953 1 94.94 413 LEU B C 1
ATOM 7265 O O . LEU B 1 413 ? -2.275 30.344 25.344 1 94.94 413 LEU B O 1
ATOM 7269 N N . ALA B 1 414 ? -0.13 29.688 25.656 1 96.38 414 ALA B N 1
ATOM 7270 C CA . ALA B 1 414 ? -0.386 29.234 27.031 1 96.38 414 ALA B CA 1
ATOM 7271 C C . ALA B 1 414 ? -0.833 30.391 27.922 1 96.38 414 ALA B C 1
ATOM 7273 O O . ALA B 1 414 ? -1.759 30.234 28.719 1 96.38 414 ALA B O 1
ATOM 7274 N N . LYS B 1 415 ? -0.19 31.453 27.797 1 96.81 415 LYS B N 1
ATOM 7275 C CA . LYS B 1 415 ? -0.555 32.656 28.547 1 96.81 415 LYS B CA 1
ATOM 7276 C C . LYS B 1 415 ? -1.97 33.094 28.203 1 96.81 415 LYS B C 1
ATOM 7278 O O . LYS B 1 415 ? -2.764 33.406 29.094 1 96.81 415 LYS B O 1
ATOM 7283 N N . MET B 1 416 ? -2.24 33.125 26.953 1 96.19 416 MET B N 1
ATOM 7284 C CA . MET B 1 416 ? -3.566 33.531 26.484 1 96.19 416 MET B CA 1
ATOM 7285 C C . MET B 1 416 ? -4.637 32.594 27.047 1 96.19 416 MET B C 1
ATOM 7287 O O . MET B 1 416 ? -5.723 33.031 27.406 1 96.19 416 MET B O 1
ATOM 7291 N N . GLY B 1 417 ? -4.336 31.344 27.062 1 96.81 417 GLY B N 1
ATOM 7292 C CA . GLY B 1 417 ? -5.309 30.344 27.469 1 96.81 417 GLY B CA 1
ATOM 7293 C C . GLY B 1 417 ? -5.359 30.125 28.969 1 96.81 417 GLY B C 1
ATOM 7294 O O . GLY B 1 417 ? -6.305 29.516 29.469 1 96.81 417 GLY B O 1
ATOM 7295 N N . GLY B 1 418 ? -4.363 30.516 29.672 1 96.38 418 GLY B N 1
ATOM 7296 C CA . GLY B 1 418 ? -4.32 30.328 31.109 1 96.38 418 GLY B CA 1
ATOM 7297 C C . GLY B 1 418 ? -3.932 28.922 31.516 1 96.38 418 GLY B C 1
ATOM 7298 O O . GLY B 1 418 ? -4.535 28.344 32.438 1 96.38 418 GLY B O 1
ATOM 7299 N N . PHE B 1 419 ? -3.109 28.312 30.812 1 95.38 419 PHE B N 1
ATOM 7300 C CA . PHE B 1 419 ? -2.619 26.984 31.156 1 95.38 419 PHE B CA 1
ATOM 7301 C C . PHE B 1 419 ? -1.097 26.938 31.109 1 95.38 419 PHE B C 1
ATOM 7303 O O . PHE B 1 419 ? -0.455 27.891 30.688 1 95.38 419 PHE B O 1
ATOM 7310 N N . GLU B 1 420 ? -0.488 25.844 31.594 1 94.25 420 GLU B N 1
ATOM 7311 C CA . GLU B 1 420 ? 0.963 25.688 31.641 1 94.25 420 GLU B CA 1
ATOM 7312 C C . GLU B 1 420 ? 1.538 25.469 30.234 1 94.25 420 GLU B C 1
ATOM 7314 O O . GLU B 1 420 ? 0.974 24.734 29.438 1 94.25 420 GLU B O 1
ATOM 7319 N N . PRO B 1 421 ? 2.625 26.156 29.969 1 94.38 421 PRO B N 1
ATOM 7320 C CA . PRO B 1 421 ? 3.277 25.938 28.672 1 94.38 421 PRO B CA 1
ATOM 7321 C C . PRO B 1 421 ? 3.924 24.562 28.578 1 94.38 421 PRO B C 1
ATOM 7323 O O . PRO B 1 421 ? 4 23.828 29.578 1 94.38 421 PRO B O 1
ATOM 7326 N N . LEU B 1 422 ? 4.355 24.203 27.375 1 93.19 422 LEU B N 1
ATOM 7327 C CA . LEU B 1 422 ? 5.078 22.953 27.156 1 93.19 422 LEU B CA 1
ATOM 7328 C C . LEU B 1 422 ? 6.383 22.938 27.953 1 93.19 422 LEU B C 1
ATOM 7330 O O . LEU B 1 422 ? 7.02 23.984 28.125 1 93.19 422 LEU B O 1
ATOM 7334 N N . PRO B 1 423 ? 6.805 21.797 28.406 1 93.94 423 PRO B N 1
ATOM 7335 C CA . PRO B 1 423 ? 8.031 21.719 29.219 1 93.94 423 PRO B CA 1
ATOM 7336 C C . PRO B 1 423 ? 9.273 22.109 28.422 1 93.94 423 PRO B C 1
ATOM 7338 O O . PRO B 1 423 ? 9.391 21.781 27.234 1 93.94 423 PRO B O 1
ATOM 7341 N N . PRO B 1 424 ? 10.273 22.719 29.047 1 94.12 424 PRO B N 1
ATOM 7342 C CA . PRO B 1 424 ? 11.477 23.234 28.375 1 94.12 424 PRO B CA 1
ATOM 7343 C C . PRO B 1 424 ? 12.305 22.125 27.734 1 94.12 424 PRO B C 1
ATOM 7345 O O . PRO B 1 424 ? 13.047 22.375 26.781 1 94.12 424 PRO B O 1
ATOM 7348 N N . VAL B 1 425 ? 12.203 20.891 28.188 1 95.19 425 VAL B N 1
ATOM 7349 C CA . VAL B 1 425 ? 12.992 19.781 27.672 1 95.19 425 VAL B CA 1
ATOM 7350 C C . VAL B 1 425 ? 12.711 19.594 26.188 1 95.19 425 VAL B C 1
ATOM 7352 O O . VAL B 1 425 ? 13.594 19.172 25.438 1 95.19 425 VAL B O 1
ATOM 7355 N N . LEU B 1 426 ? 11.508 19.938 25.734 1 93.44 426 LEU B N 1
ATOM 7356 C CA . LEU B 1 426 ? 11.164 19.75 24.328 1 93.44 426 LEU B CA 1
ATOM 7357 C C . LEU B 1 426 ? 12.016 20.672 23.438 1 93.44 426 LEU B C 1
ATOM 7359 O O . LEU B 1 426 ? 12.508 20.234 22.391 1 93.44 426 LEU B O 1
ATOM 7363 N N . GLU B 1 427 ? 12.18 21.891 23.906 1 92.56 427 GLU B N 1
ATOM 7364 C CA . GLU B 1 427 ? 13.039 22.812 23.172 1 92.56 427 GLU B CA 1
ATOM 7365 C C . GLU B 1 427 ? 14.5 22.359 23.203 1 92.56 427 GLU B C 1
ATOM 7367 O O . GLU B 1 427 ? 15.188 22.406 22.188 1 92.56 427 GLU B O 1
ATOM 7372 N N . LYS B 1 428 ? 14.961 21.922 24.312 1 92.38 428 LYS B N 1
ATOM 7373 C CA . LYS B 1 428 ? 16.344 21.469 24.453 1 92.38 428 LYS B CA 1
ATOM 7374 C C . LYS B 1 428 ? 16.625 20.281 23.547 1 92.38 428 LYS B C 1
ATOM 7376 O O . LYS B 1 428 ? 17.641 20.25 22.844 1 92.38 428 LYS B O 1
ATOM 7381 N N . LEU B 1 429 ? 15.758 19.328 23.578 1 92.88 429 LEU B N 1
ATOM 7382 C CA . LEU B 1 429 ? 15.93 18.141 22.75 1 92.88 429 LEU B CA 1
ATOM 7383 C C . LEU B 1 429 ? 15.836 18.484 21.266 1 92.88 429 LEU B C 1
ATOM 7385 O O . LEU B 1 429 ? 16.609 17.984 20.453 1 92.88 429 LEU B O 1
ATOM 7389 N N . TRP B 1 430 ? 14.922 19.344 20.938 1 92.31 430 TRP B N 1
ATOM 7390 C CA . TRP B 1 430 ? 14.781 19.797 19.547 1 92.31 430 TRP B CA 1
ATOM 7391 C C . TRP B 1 430 ? 16.078 20.391 19.031 1 92.31 430 TRP B C 1
ATOM 7393 O O . TRP B 1 430 ? 16.547 20.047 17.938 1 92.31 430 TRP B O 1
ATOM 7403 N N . ASP B 1 431 ? 16.656 21.25 19.766 1 90.75 431 ASP B N 1
ATOM 7404 C CA . ASP B 1 431 ? 17.875 21.922 19.375 1 90.75 431 ASP B CA 1
ATOM 7405 C C . ASP B 1 431 ? 19 20.922 19.125 1 90.75 431 ASP B C 1
ATOM 7407 O O . ASP B 1 431 ? 19.734 21.016 18.141 1 90.75 431 ASP B O 1
ATOM 7411 N N . ASP B 1 432 ? 19.062 19.969 19.984 1 91.12 432 ASP B N 1
ATOM 7412 C CA . ASP B 1 432 ? 20.125 18.984 19.875 1 91.12 432 ASP B CA 1
ATOM 7413 C C . ASP B 1 432 ? 19.891 18.062 18.672 1 91.12 432 ASP B C 1
ATOM 7415 O O . ASP B 1 432 ? 20.844 17.703 17.969 1 91.12 432 ASP B O 1
ATOM 7419 N N . VAL B 1 433 ? 18.719 17.703 18.516 1 91.94 433 VAL B N 1
ATOM 7420 C CA . VAL B 1 433 ? 18.359 16.797 17.422 1 91.94 433 VAL B CA 1
ATOM 7421 C C . VAL B 1 433 ? 18.594 17.5 16.078 1 91.94 433 VAL B C 1
ATOM 7423 O O . VAL B 1 433 ? 19.094 16.875 15.133 1 91.94 433 VAL B O 1
ATOM 7426 N N . MET B 1 434 ? 18.266 18.75 15.984 1 89.38 434 MET B N 1
ATOM 7427 C CA . MET B 1 434 ? 18.484 19.5 14.75 1 89.38 434 MET B CA 1
ATOM 7428 C C . MET B 1 434 ? 19.969 19.656 14.461 1 89.38 434 MET B C 1
ATOM 7430 O O . MET B 1 434 ? 20.391 19.594 13.305 1 89.38 434 MET B O 1
ATOM 7434 N N . ASP B 1 435 ? 20.688 19.875 15.461 1 90.5 435 ASP B N 1
ATOM 7435 C CA . ASP B 1 435 ? 22.141 19.953 15.305 1 90.5 435 ASP B CA 1
ATOM 7436 C C . ASP B 1 435 ? 22.719 18.625 14.828 1 90.5 435 ASP B C 1
ATOM 7438 O O . ASP B 1 435 ? 23.594 18.594 13.961 1 90.5 435 ASP B O 1
ATOM 7442 N N . GLU B 1 436 ? 22.25 17.578 15.438 1 92.94 436 GLU B N 1
ATOM 7443 C CA . GLU B 1 436 ? 22.719 16.25 15.031 1 92.94 436 GLU B CA 1
ATOM 7444 C C . GLU B 1 436 ? 22.375 15.984 13.57 1 92.94 436 GLU B C 1
ATOM 7446 O O . GLU B 1 436 ? 23.203 15.422 12.836 1 92.94 436 GLU B O 1
ATOM 7451 N N . ARG B 1 437 ? 21.234 16.375 13.164 1 91.5 437 ARG B N 1
ATOM 7452 C CA . ARG B 1 437 ? 20.844 16.203 11.766 1 91.5 437 ARG B CA 1
ATOM 7453 C C . ARG B 1 437 ? 21.75 16.984 10.836 1 91.5 437 ARG B C 1
ATOM 7455 O O . ARG B 1 437 ? 22.156 16.484 9.781 1 91.5 437 ARG B O 1
ATOM 7462 N N . TYR B 1 438 ? 22.047 18.156 11.266 1 90.06 438 TYR B N 1
ATOM 7463 C CA . TYR B 1 438 ? 22.906 19.031 10.469 1 90.06 438 TYR B CA 1
ATOM 7464 C C . TYR B 1 438 ? 24.312 18.453 10.359 1 90.06 438 TYR B C 1
ATOM 7466 O O . TYR B 1 438 ? 24.906 18.453 9.281 1 90.06 438 TYR B O 1
ATOM 7474 N N . MET B 1 439 ? 24.797 17.828 11.375 1 92.06 439 MET B N 1
ATOM 7475 C CA . MET B 1 439 ? 26.203 17.438 11.445 1 92.06 439 MET B CA 1
ATOM 7476 C C . MET B 1 439 ? 26.375 15.977 11.062 1 92.06 439 MET B C 1
ATOM 7478 O O . MET B 1 439 ? 27.484 15.539 10.75 1 92.06 439 MET B O 1
ATOM 7482 N N . ASN B 1 440 ? 25.297 15.234 11.109 1 93.94 440 ASN B N 1
ATOM 7483 C CA . ASN B 1 440 ? 25.359 13.781 10.977 1 93.94 440 ASN B CA 1
ATOM 7484 C C . ASN B 1 440 ? 24.141 13.234 10.25 1 93.94 440 ASN B C 1
ATOM 7486 O O . ASN B 1 440 ? 23.5 12.297 10.734 1 93.94 440 ASN B O 1
ATOM 7490 N N . ILE B 1 441 ? 23.828 13.797 9.133 1 92.56 441 ILE B N 1
ATOM 7491 C CA . ILE B 1 441 ? 22.531 13.578 8.484 1 92.56 441 ILE B CA 1
ATOM 7492 C C . ILE B 1 441 ? 22.406 12.109 8.07 1 92.56 441 ILE B C 1
ATOM 7494 O O . ILE B 1 441 ? 21.297 11.562 8.062 1 92.56 441 ILE B O 1
ATOM 7498 N N . THR B 1 442 ? 23.469 11.359 7.781 1 92.5 442 THR B N 1
ATOM 7499 C CA . THR B 1 442 ? 23.406 9.984 7.305 1 92.5 442 THR B CA 1
ATOM 7500 C C . THR B 1 442 ? 23.156 9.023 8.461 1 92.5 442 THR B C 1
ATOM 7502 O O . THR B 1 442 ? 22.766 7.875 8.242 1 92.5 442 THR B O 1
ATOM 7505 N N . HIS B 1 443 ? 23.375 9.516 9.773 1 92.56 443 HIS B N 1
ATOM 7506 C CA . HIS B 1 443 ? 23.266 8.602 10.906 1 92.56 443 HIS B CA 1
ATOM 7507 C C . HIS B 1 443 ? 22.375 9.18 12 1 92.56 443 HIS B C 1
ATOM 7509 O O . HIS B 1 443 ? 22.188 8.555 13.039 1 92.56 443 HIS B O 1
ATOM 7515 N N . ASN B 1 444 ? 21.844 10.32 11.75 1 93.44 444 ASN B N 1
ATOM 7516 C CA . ASN B 1 444 ? 21.141 11.023 12.812 1 93.44 444 ASN B CA 1
ATOM 7517 C C . ASN B 1 444 ? 19.938 10.227 13.312 1 93.44 444 ASN B C 1
ATOM 7519 O O . ASN B 1 444 ? 19.547 10.352 14.477 1 93.44 444 ASN B O 1
ATOM 7523 N N . THR B 1 445 ? 19.312 9.367 12.5 1 94.44 445 THR B N 1
ATOM 7524 C CA . THR B 1 445 ? 18.109 8.641 12.867 1 94.44 445 THR B CA 1
ATOM 7525 C C . THR B 1 445 ? 18.453 7.371 13.641 1 94.44 445 THR B C 1
ATOM 7527 O O . THR B 1 445 ? 17.562 6.57 13.953 1 94.44 445 THR B O 1
ATOM 7530 N N . GLU B 1 446 ? 19.703 7.156 13.898 1 93.75 446 GLU B N 1
ATOM 7531 C CA . GLU B 1 446 ? 20.141 5.973 14.625 1 93.75 446 GLU B CA 1
ATOM 7532 C C . GLU B 1 446 ? 20.188 6.23 16.125 1 93.75 446 GLU B C 1
ATOM 7534 O O . GLU B 1 446 ? 20.328 5.293 16.922 1 93.75 446 GLU B O 1
ATOM 7539 N N . PHE B 1 447 ? 20.062 7.418 16.547 1 95 447 PHE B N 1
ATOM 7540 C CA . PHE B 1 447 ? 20.188 7.766 17.953 1 95 447 PHE B CA 1
ATOM 7541 C C . PHE B 1 447 ? 18.844 7.645 18.656 1 95 447 PHE B C 1
ATOM 7543 O O . PHE B 1 447 ? 17.797 7.98 18.094 1 95 447 PHE B O 1
ATOM 7550 N N . ASN B 1 448 ? 18.906 7.16 19.844 1 95.75 448 ASN B N 1
ATOM 7551 C CA . ASN B 1 448 ? 17.734 7.004 20.688 1 95.75 448 ASN B CA 1
ATOM 7552 C C . ASN B 1 448 ? 17.797 7.922 21.906 1 95.75 448 ASN B C 1
ATOM 7554 O O . ASN B 1 448 ? 18.859 8.117 22.5 1 95.75 448 ASN B O 1
ATOM 7558 N N . TYR B 1 449 ? 16.609 8.461 22.312 1 95.62 449 TYR B N 1
ATOM 7559 C CA . TYR B 1 449 ? 16.516 9.445 23.375 1 95.62 449 TYR B CA 1
ATOM 7560 C C . TYR B 1 449 ? 15.484 9.016 24.422 1 95.62 449 TYR B C 1
ATOM 7562 O O . TYR B 1 449 ? 14.625 8.164 24.141 1 95.62 449 TYR B O 1
ATOM 7570 N N . GLU B 1 450 ? 15.648 9.547 25.578 1 94.81 450 GLU B N 1
ATOM 7571 C CA . GLU B 1 450 ? 14.68 9.398 26.656 1 94.81 450 GLU B CA 1
ATOM 7572 C C . GLU B 1 450 ? 14.516 10.695 27.438 1 94.81 450 GLU B C 1
ATOM 7574 O O . GLU B 1 450 ? 15.508 11.273 27.906 1 94.81 450 GLU B O 1
ATOM 7579 N N . ILE B 1 451 ? 13.297 11.195 27.547 1 94.31 451 ILE B N 1
ATOM 7580 C CA . ILE B 1 451 ? 13.023 12.344 28.406 1 94.31 451 ILE B CA 1
ATOM 7581 C C . ILE B 1 451 ? 13.031 11.914 29.859 1 94.31 451 ILE B C 1
ATOM 7583 O O . ILE B 1 451 ? 12.289 11.016 30.25 1 94.31 451 ILE B O 1
ATOM 7587 N N . THR B 1 452 ? 13.789 12.562 30.75 1 95.38 452 THR B N 1
ATOM 7588 C CA . THR B 1 452 ? 13.992 12.148 32.125 1 95.38 452 THR B CA 1
ATOM 7589 C C . THR B 1 452 ? 13.336 13.125 33.094 1 95.38 452 THR B C 1
ATOM 7591 O O . THR B 1 452 ? 13.266 12.875 34.312 1 95.38 452 THR B O 1
ATOM 7594 N N . GLY B 1 453 ? 12.859 14.266 32.625 1 93.56 453 GLY B N 1
ATOM 7595 C CA . GLY B 1 453 ? 12.203 15.281 33.438 1 93.56 453 GLY B CA 1
ATOM 7596 C C . GLY B 1 453 ? 11.695 16.453 32.594 1 93.56 453 GLY B C 1
ATOM 7597 O O . GLY B 1 453 ? 11.773 16.438 31.375 1 93.56 453 GLY B O 1
ATOM 7598 N N . LYS B 1 454 ? 11.258 17.469 33.281 1 94.31 454 LYS B N 1
ATOM 7599 C CA . LYS B 1 454 ? 10.672 18.641 32.625 1 94.31 454 LYS B CA 1
ATOM 7600 C C . LYS B 1 454 ? 11.742 19.469 31.906 1 94.31 454 LYS B C 1
ATOM 7602 O O . LYS B 1 454 ? 11.438 20.25 31.016 1 94.31 454 LYS B O 1
ATOM 7607 N N . ASP B 1 455 ? 12.961 19.203 32.344 1 95.81 455 ASP B N 1
ATOM 7608 C CA . ASP B 1 455 ? 14.031 20.031 31.797 1 95.81 455 ASP B CA 1
ATOM 7609 C C . ASP B 1 455 ? 15.242 19.172 31.406 1 95.81 455 ASP B C 1
ATOM 7611 O O . ASP B 1 455 ? 16.359 19.688 31.281 1 95.81 455 ASP B O 1
ATOM 7615 N N . SER B 1 456 ? 15 17.844 31.328 1 95.5 456 SER B N 1
ATOM 7616 C CA . SER B 1 456 ? 16.172 17 31.094 1 95.5 456 SER B CA 1
ATOM 7617 C C . SER B 1 456 ? 15.82 15.789 30.234 1 95.5 456 SER B C 1
ATOM 7619 O O . SER B 1 456 ? 14.688 15.312 30.266 1 95.5 456 SER B O 1
ATOM 7621 N N . TYR B 1 457 ? 16.859 15.375 29.406 1 95.81 457 TYR B N 1
ATOM 7622 C CA . TYR B 1 457 ? 16.797 14.156 28.609 1 95.81 457 TYR B CA 1
ATOM 7623 C C . TYR B 1 457 ? 18.156 13.477 28.531 1 95.81 457 TYR B C 1
ATOM 7625 O O . TYR B 1 457 ? 19.156 14.031 28.969 1 95.81 457 TYR B O 1
ATOM 7633 N N . LYS B 1 458 ? 18.219 12.242 28.047 1 95.19 458 LYS B N 1
ATOM 7634 C CA . LYS B 1 458 ? 19.469 11.523 27.812 1 95.19 458 LYS B CA 1
ATOM 7635 C C . LYS B 1 458 ? 19.469 10.828 26.469 1 95.19 458 LYS B C 1
ATOM 7637 O O . LYS B 1 458 ? 18.406 10.445 25.953 1 95.19 458 LYS B O 1
ATOM 7642 N N . ILE B 1 459 ? 20.656 10.758 25.891 1 94.75 459 ILE B N 1
ATOM 7643 C CA . ILE B 1 459 ? 20.875 9.922 24.719 1 94.75 459 ILE B CA 1
ATOM 7644 C C . ILE B 1 459 ? 21.234 8.508 25.156 1 94.75 459 ILE B C 1
ATOM 7646 O O . ILE B 1 459 ? 22.172 8.305 25.922 1 94.75 459 ILE B O 1
ATOM 7650 N N . LEU B 1 460 ? 20.547 7.57 24.672 1 93.5 460 LEU B N 1
ATOM 7651 C CA . LEU B 1 460 ? 20.703 6.199 25.141 1 93.5 460 LEU B CA 1
ATOM 7652 C C . LEU B 1 460 ? 21.891 5.523 24.484 1 93.5 460 LEU B C 1
ATOM 7654 O O . LEU B 1 460 ? 22.516 4.629 25.078 1 93.5 460 LEU B O 1
ATOM 7658 N N . ASN B 1 461 ? 22.266 5.867 23.266 1 92.44 461 ASN B N 1
ATOM 7659 C CA . ASN B 1 461 ? 23.422 5.363 22.531 1 92.44 461 ASN B CA 1
ATOM 7660 C C . ASN B 1 461 ? 24.266 6.504 21.969 1 92.44 461 ASN B C 1
ATOM 7662 O O . ASN B 1 461 ? 24.359 6.664 20.75 1 92.44 461 ASN B O 1
ATOM 7666 N N . PRO B 1 462 ? 24.984 7.168 22.766 1 89.75 462 PRO B N 1
ATOM 7667 C CA . PRO B 1 462 ? 25.656 8.422 22.406 1 89.75 462 PRO B CA 1
ATOM 7668 C C . PRO B 1 462 ? 26.844 8.203 21.469 1 89.75 462 PRO B C 1
ATOM 7670 O O . PRO B 1 462 ? 27.375 9.164 20.906 1 89.75 462 PRO B O 1
ATOM 7673 N N . GLU B 1 463 ? 27.281 6.977 21.25 1 88.75 463 GLU B N 1
ATOM 7674 C CA . GLU B 1 463 ? 28.453 6.727 20.406 1 88.75 463 GLU B CA 1
ATOM 7675 C C . GLU B 1 463 ? 28.219 7.215 18.984 1 88.75 463 GLU B C 1
ATOM 7677 O O . GLU B 1 463 ? 27.234 6.836 18.344 1 88.75 463 GLU B O 1
ATOM 7682 N N . GLY B 1 464 ? 29.125 8.125 18.5 1 87.56 464 GLY B N 1
ATOM 7683 C CA . GLY B 1 464 ? 29.062 8.609 17.141 1 87.56 464 GLY B CA 1
ATOM 7684 C C . GLY B 1 464 ? 28.281 9.898 17 1 87.56 464 GLY B C 1
ATOM 7685 O O . GLY B 1 464 ? 28.219 10.477 15.906 1 87.56 464 GLY B O 1
ATOM 7686 N N . SER B 1 465 ? 27.641 10.328 18.125 1 88.5 465 SER B N 1
ATOM 7687 C CA . SER B 1 465 ? 26.891 11.586 18.078 1 88.5 465 SER B CA 1
ATOM 7688 C C . SER B 1 465 ? 27.828 12.766 17.844 1 88.5 465 SER B C 1
ATOM 7690 O O . SER B 1 465 ? 28.969 12.773 18.328 1 88.5 465 SER B O 1
ATOM 7692 N N . LYS B 1 466 ? 27.344 13.688 17.078 1 82.38 466 LYS B N 1
ATOM 7693 C CA . LYS B 1 466 ? 28.141 14.867 16.75 1 82.38 466 LYS B CA 1
ATOM 7694 C C . LYS B 1 466 ? 27.547 16.125 17.359 1 82.38 466 LYS B C 1
ATOM 7696 O O . LYS B 1 466 ? 27.984 17.234 17.047 1 82.38 466 LYS B O 1
ATOM 7701 N N . THR B 1 467 ? 26.453 15.875 18.141 1 69.62 467 THR B N 1
ATOM 7702 C CA . THR B 1 467 ? 25.781 17.016 18.75 1 69.62 467 THR B CA 1
ATOM 7703 C C . THR B 1 467 ? 26.719 17.766 19.703 1 69.62 467 THR B C 1
ATOM 7705 O O . THR B 1 467 ? 27.594 17.156 20.312 1 69.62 467 THR B O 1
ATOM 7708 N N . ARG B 1 468 ? 26.844 19.062 19.672 1 56.53 468 ARG B N 1
ATOM 7709 C CA . ARG B 1 468 ? 27.641 19.906 20.578 1 56.53 468 ARG B CA 1
ATOM 7710 C C . ARG B 1 468 ? 27.297 19.609 22.031 1 56.53 468 ARG B C 1
ATOM 7712 O O . ARG B 1 468 ? 28.109 19.812 22.922 1 56.53 468 ARG B O 1
ATOM 7719 N N . LEU B 1 469 ? 26 19.484 22.422 1 46 469 LEU B N 1
ATOM 7720 C CA . LEU B 1 469 ? 25.719 19.625 23.844 1 46 469 LEU B CA 1
ATOM 7721 C C . LEU B 1 469 ? 26.297 18.453 24.625 1 46 469 LEU B C 1
ATOM 7723 O O . LEU B 1 469 ? 25.984 18.266 25.812 1 46 469 LEU B O 1
ATOM 7727 N N . SER B 1 470 ? 26.812 17.469 24.219 1 39.06 470 SER B N 1
ATOM 7728 C CA . SER B 1 470 ? 27.156 16.641 25.375 1 39.06 470 SER B CA 1
ATOM 7729 C C . SER B 1 470 ? 27.953 17.438 26.406 1 39.06 470 SER B C 1
ATOM 7731 O O . SER B 1 470 ? 29.172 17.297 26.5 1 39.06 470 SER B O 1
ATOM 7733 N N . LYS B 1 471 ? 27.953 18.688 26.391 1 34.34 471 LYS B N 1
ATOM 7734 C CA . LYS B 1 471 ? 28.641 19.391 27.453 1 34.34 471 LYS B CA 1
ATOM 7735 C C . LYS B 1 471 ? 28.141 18.953 28.828 1 34.34 471 LYS B C 1
ATOM 7737 O O . LYS B 1 471 ? 28.656 19.406 29.859 1 34.34 471 LYS B O 1
ATOM 7742 N N . ALA B 1 472 ? 26.938 18.5 28.984 1 30.09 472 ALA B N 1
ATOM 7743 C CA . ALA B 1 472 ? 26.578 18.266 30.375 1 30.09 472 ALA B CA 1
ATOM 7744 C C . ALA B 1 472 ? 27.422 17.156 30.984 1 30.09 472 ALA B C 1
ATOM 7746 O O . ALA B 1 472 ? 27.359 16.906 32.188 1 30.09 472 ALA B O 1
ATOM 7747 N N . SER B 1 473 ? 27.922 16.188 30.266 1 26.3 473 SER B N 1
ATOM 7748 C CA . SER B 1 473 ? 28.609 15.234 31.125 1 26.3 473 SER B CA 1
ATOM 7749 C C . SER B 1 473 ? 29.906 15.828 31.672 1 26.3 473 SER B C 1
ATOM 7751 O O . SER B 1 473 ? 30.453 15.336 32.656 1 26.3 473 SER B O 1
ATOM 7753 N N . GLY B 1 474 ? 30.875 16.484 30.906 1 22.03 474 GLY B N 1
ATOM 7754 C CA . GLY B 1 474 ? 32.031 16.828 31.719 1 22.03 474 GLY B CA 1
ATOM 7755 C C . GLY B 1 474 ? 31.797 18.062 32.562 1 22.03 474 GLY B C 1
ATOM 7756 O O . GLY B 1 474 ? 30.969 18.922 32.219 1 22.03 474 GLY B O 1
#

pLDDT: mean 87.99, std 19.76, range [14.62, 98.94]

Foldseek 3Di:
DDCDDDDDDDDCPDDDPPPPPPPPPPPPPPVLPPAAEEEEEAQALLSLLLLLLQVVPVSRHDYAYEAQAPDHHFQLPDDLDAQADPLRHGDRHLDADFDWDLFFVVLADAPPQDQDPPPFFRTDGSVSSSVSSVCSCVVSVCVVRYDYQKDWQAKDWADDPPDLATKIWIWMARSVGRVDIDIDIGRFYEYEHDFLRADDDDDAAAPVLAQAAEEESSNHYALQVQAAFFEEEEDCDSSNQVSQVSNVVGHPAYEYEYDDPQAFPQRDPRHHYAHDFRHAHHAATAGPVGDTDGGRYYYYHPDGADDDNRYDCVQWDADLQDIPDDFLQFAHLSHRSYTYQPSAPQDRHNHSSNLNSLLNVCVSVVVFDDDHSVVRNVRLVVLQVVCVVVVDDSSCSRYQNPLCRRQVSQVVSCVRNVHDGQQQLSSVSVQQLVQQCSHNVVCSSVWGKAAPDSNDIDIPDCPPGPTPPPPVVD/DCPDDDDPDDDPCVDDPPDPDPPPPPPPPPVLPPAAEEEEEAQALLSLLLLLLQVVPVSRHDYAYEAQAPDGHFQLPDDLDAQADPLRHGDRHLDADFDWDLFFVVLFDAPPQDQDPPPFFRTDGSVSSSVSSVCSCVVSVRVVRYDYQKDWQAKDWADDPPDLATKIWIWMARSVGRVDIDIDIGRFYEYEHDFLRADDDDDAAAPVLAQAAEEESSNHYALQVQAAFEEEEEDDDSSNQVNQVSNVVGHPAYEYEYDDPQAFPQRDPRHHYAHDFRHAHHAATAGPVGDTDGGRYYYYHPDGADDDNRYDCVQWDADLQDIPDDFLQFAHLSHRSYTYQPSAPQDSHNHSSNLNSLLNVCVSVVVFDDDHSVVRNVRLVVLQVVCVVVVDDSNCSRYQNPLCRNQVSQVVSCVRNVHDGQQQCSSVSVVQLVQQCSHPVVCSSVWGKAAPDSNDIDIPDCPPGPGPPVVVPD

InterPro domains:
  IPR000960 Flavin monooxygenase FMO [PIRSF000332] (37-416)
  IPR000960 Flavin monooxygenase FMO [PR00370] (36-52)
  IPR000960 Flavin monooxygenase FMO [PR00370] (62-86)
  IPR000960 Flavin monooxygenase FMO [PR00370] (186-202)
  IPR000960 Flavin monooxygenase FMO [PR00370] (242-257)
  IPR000960 Flavin monooxygenase FMO [PR00370] (288-315)
  IPR020946 Flavin monooxygenase-like [PF00743] (37-256)
  IPR020946 Flavin monooxygenase-like [PF00743] (276-403)
  IPR036188 FAD/NAD(P)-binding domain superfamily [G3DSA:3.50.50.60] (37-449)
  IPR036188 FAD/NAD(P)-binding domain superfamily [G3DSA:3.50.50.60] (203-301)
  IPR036188 FAD/NAD(P)-binding domain superfamily [SSF51905] (32-274)
  IPR036188 FAD/NAD(P)-binding domain superfamily [SSF51905] (284-440)
  IPR050346 Flavin-containing monooxygenases-like [PTHR23023] (36-441)

Radius of gyration: 38.32 Å; Cα contacts (8 Å, |Δi|>4): 1705; chains: 2; bounding box: 203×91×138 Å